Protein AF-0000000076441768 (afdb_homodimer)

Structure (mmCIF, N/CA/C/O backbone):
data_AF-0000000076441768-model_v1
#
loop_
_entity.id
_entity.type
_entity.pdbx_description
1 polymer 'Selenocysteine lyase'
#
loop_
_atom_site.group_PDB
_atom_site.id
_atom_site.type_symbol
_atom_site.label_atom_id
_atom_site.label_alt_id
_atom_site.label_comp_id
_atom_site.label_asym_id
_atom_site.label_entity_id
_atom_site.label_seq_id
_atom_site.pdbx_PDB_ins_code
_atom_site.Cartn_x
_atom_site.Cartn_y
_atom_site.Cartn_z
_atom_site.occupancy
_atom_site.B_iso_or_equiv
_atom_site.auth_seq_id
_atom_site.auth_comp_id
_atom_site.auth_asym_id
_atom_site.auth_atom_id
_atom_site.pdbx_PDB_model_num
ATOM 1 N N . MET A 1 1 ? -48.5 -13.836 7.812 1 24.78 1 MET A N 1
ATOM 2 C CA . MET A 1 1 ? -47.531 -14.883 7.5 1 24.78 1 MET A CA 1
ATOM 3 C C . MET A 1 1 ? -47.469 -15.109 5.996 1 24.78 1 MET A C 1
ATOM 5 O O . MET A 1 1 ? -46.438 -15.562 5.488 1 24.78 1 MET A O 1
ATOM 9 N N . GLU A 1 2 ? -48.594 -14.953 5.242 1 21.91 2 GLU A N 1
ATOM 10 C CA . GLU A 1 2 ? -48.781 -15.438 3.877 1 21.91 2 GLU A CA 1
ATOM 11 C C . GLU A 1 2 ? -48.219 -14.445 2.857 1 21.91 2 GLU A C 1
ATOM 13 O O . GLU A 1 2 ? -47.969 -14.812 1.707 1 21.91 2 GLU A O 1
ATOM 18 N N . ALA A 1 3 ? -48.312 -13.172 3.184 1 26.34 3 ALA A N 1
ATOM 19 C CA . ALA A 1 3 ? -48.062 -12.141 2.172 1 26.34 3 ALA A CA 1
ATOM 20 C C . ALA A 1 3 ? -46.594 -12.031 1.827 1 26.34 3 ALA A C 1
ATOM 22 O O . ALA A 1 3 ? -46.219 -11.383 0.845 1 26.34 3 ALA A O 1
ATOM 23 N N . ALA A 1 4 ? -45.781 -12.242 2.893 1 29.25 4 ALA A N 1
ATOM 24 C CA . ALA A 1 4 ? -44.344 -11.953 2.738 1 29.25 4 ALA A CA 1
ATOM 25 C C . ALA A 1 4 ? -43.688 -12.945 1.787 1 29.25 4 ALA A C 1
ATOM 27 O O . ALA A 1 4 ? -42.5 -12.875 1.55 1 29.25 4 ALA A O 1
ATOM 28 N N . GLY A 1 5 ? -44.531 -13.953 1.401 1 23.86 5 GLY A N 1
ATOM 29 C CA . GLY A 1 5 ? -44.031 -15.062 0.615 1 23.86 5 GLY A CA 1
ATOM 30 C C . GLY A 1 5 ? -43.75 -14.695 -0.828 1 23.86 5 GLY A C 1
ATOM 31 O O . GLY A 1 5 ? -43.188 -15.492 -1.581 1 23.86 5 GLY A O 1
ATOM 32 N N . ALA A 1 6 ? -44.531 -13.688 -1.359 1 32.28 6 ALA A N 1
ATOM 33 C CA . ALA A 1 6 ? -44.625 -13.547 -2.811 1 32.28 6 ALA A CA 1
ATOM 34 C C . ALA A 1 6 ? -43.438 -12.75 -3.361 1 32.28 6 ALA A C 1
ATOM 36 O O . ALA A 1 6 ? -43.125 -12.852 -4.547 1 32.28 6 ALA A O 1
ATOM 37 N N . ARG A 1 7 ? -42.969 -11.789 -2.531 1 31.45 7 ARG A N 1
ATOM 38 C CA . ARG A 1 7 ? -42.031 -10.852 -3.168 1 31.45 7 ARG A CA 1
ATOM 39 C C . ARG A 1 7 ? -40.688 -11.508 -3.42 1 31.45 7 ARG A C 1
ATOM 41 O O . ARG A 1 7 ? -39.875 -10.984 -4.176 1 31.45 7 ARG A O 1
ATOM 48 N N . ASN A 1 8 ? -40.375 -12.492 -2.514 1 26.94 8 ASN A N 1
ATOM 49 C CA . ASN A 1 8 ? -39.062 -13.109 -2.621 1 26.94 8 ASN A CA 1
ATOM 50 C C . ASN A 1 8 ? -38.938 -13.945 -3.887 1 26.94 8 ASN A C 1
ATOM 52 O O . ASN A 1 8 ? -37.812 -14.352 -4.262 1 26.94 8 ASN A O 1
ATOM 56 N N . ARG A 1 9 ? -40.125 -14.344 -4.402 1 31.17 9 ARG A N 1
ATOM 57 C CA . ARG A 1 9 ? -40.062 -15.273 -5.523 1 31.17 9 ARG A CA 1
ATOM 58 C C . ARG A 1 9 ? -39.719 -14.555 -6.82 1 31.17 9 ARG A C 1
ATOM 60 O O . ARG A 1 9 ? -39.188 -15.172 -7.758 1 31.17 9 ARG A O 1
ATOM 67 N N . ASP A 1 10 ? -40.125 -13.258 -6.883 1 29.69 10 ASP A N 1
ATOM 68 C CA . ASP A 1 10 ? -40.062 -12.672 -8.219 1 29.69 10 ASP A CA 1
ATOM 69 C C . ASP A 1 10 ? -38.656 -12.234 -8.555 1 29.69 10 ASP A C 1
ATOM 71 O O . ASP A 1 10 ? -38.344 -11.938 -9.711 1 29.69 10 ASP A O 1
ATOM 75 N N . ALA A 1 11 ? -37.812 -11.891 -7.516 1 28.66 11 ALA A N 1
ATOM 76 C CA . ALA A 1 11 ? -36.438 -11.453 -7.867 1 28.66 11 ALA A CA 1
ATOM 77 C C . ALA A 1 11 ? -35.594 -12.625 -8.352 1 28.66 11 ALA A C 1
ATOM 79 O O . ALA A 1 11 ? -34.531 -12.422 -8.953 1 28.66 11 ALA A O 1
ATOM 80 N N . ARG A 1 12 ? -35.812 -13.852 -7.863 1 30.11 12 ARG A N 1
ATOM 81 C CA . ARG A 1 12 ? -35.094 -15.023 -8.375 1 30.11 12 ARG A CA 1
ATOM 82 C C . ARG A 1 12 ? -35.5 -15.312 -9.82 1 30.11 12 ARG A C 1
ATOM 84 O O . ARG A 1 12 ? -34.875 -16.125 -10.5 1 30.11 12 ARG A O 1
ATOM 91 N N . SER A 1 13 ? -36.781 -14.828 -10.156 1 28.17 13 SER A N 1
ATOM 92 C CA . SER A 1 13 ? -37.281 -15.195 -11.477 1 28.17 13 SER A CA 1
ATOM 93 C C . SER A 1 13 ? -36.688 -14.297 -12.555 1 28.17 13 SER A C 1
ATOM 95 O O . SER A 1 13 ? -36.688 -14.656 -13.734 1 28.17 13 SER A O 1
ATOM 97 N N . ARG A 1 14 ? -36.469 -13.008 -12.219 1 28.98 14 ARG A N 1
ATOM 98 C CA . ARG A 1 14 ? -35.969 -12.164 -13.297 1 28.98 14 ARG A CA 1
ATOM 99 C C . ARG A 1 14 ? -34.5 -12.469 -13.578 1 28.98 14 ARG A C 1
ATOM 101 O O . ARG A 1 14 ? -33.906 -11.922 -14.516 1 28.98 14 ARG A O 1
ATOM 108 N N . ALA A 1 15 ? -33.781 -12.75 -12.477 1 35.12 15 ALA A N 1
ATOM 109 C CA . ALA A 1 15 ? -32.406 -13.156 -12.789 1 35.12 15 ALA A CA 1
ATOM 110 C C . ALA A 1 15 ? -32.406 -14.375 -13.711 1 35.12 15 ALA A C 1
ATOM 112 O O . ALA A 1 15 ? -31.359 -15.008 -13.891 1 35.12 15 ALA A O 1
ATOM 113 N N . GLU A 1 16 ? -33.625 -14.867 -14.047 1 30.61 16 GLU A N 1
ATOM 114 C CA . GLU A 1 16 ? -33.844 -16.047 -14.875 1 30.61 16 GLU A CA 1
ATOM 115 C C . GLU A 1 16 ? -33.156 -15.914 -16.234 1 30.61 16 GLU A C 1
ATOM 117 O O . GLU A 1 16 ? -32.344 -16.75 -16.594 1 30.61 16 GLU A O 1
ATOM 122 N N . LYS A 1 17 ? -34.094 -15.672 -17.453 1 34.22 17 LYS A N 1
ATOM 123 C CA . LYS A 1 17 ? -34.062 -16.234 -18.812 1 34.22 17 LYS A CA 1
ATOM 124 C C . LYS A 1 17 ? -33.188 -15.383 -19.719 1 34.22 17 LYS A C 1
ATOM 126 O O . LYS A 1 17 ? -33.688 -14.562 -20.5 1 34.22 17 LYS A O 1
ATOM 131 N N . SER A 1 18 ? -32.156 -14.766 -19.141 1 40.75 18 SER A N 1
ATOM 132 C CA . SER A 1 18 ? -31.438 -14.234 -20.297 1 40.75 18 SER A CA 1
ATOM 133 C C . SER A 1 18 ? -31.266 -15.289 -21.375 1 40.75 18 SER A C 1
ATOM 135 O O . SER A 1 18 ? -31.109 -16.469 -21.078 1 40.75 18 SER A O 1
ATOM 137 N N . PRO A 1 19 ? -31.594 -15.141 -22.547 1 42.69 19 PRO A N 1
ATOM 138 C CA . PRO A 1 19 ? -31.359 -16.156 -23.578 1 42.69 19 PRO A CA 1
ATOM 139 C C . PRO A 1 19 ? -30 -16.859 -23.422 1 42.69 19 PRO A C 1
ATOM 141 O O . PRO A 1 19 ? -29.047 -16.25 -22.922 1 42.69 19 PRO A O 1
ATOM 144 N N . PRO A 1 20 ? -29.969 -18.219 -23.484 1 45.84 20 PRO A N 1
ATOM 145 C CA . PRO A 1 20 ? -28.75 -19.016 -23.406 1 45.84 20 PRO A CA 1
ATOM 146 C C . PRO A 1 20 ? -27.547 -18.328 -24.047 1 45.84 20 PRO A C 1
ATOM 148 O O . PRO A 1 20 ? -26.406 -18.547 -23.625 1 45.84 20 PRO A O 1
ATOM 151 N N . GLU A 1 21 ? -27.734 -17.578 -25.078 1 48.53 21 GLU A N 1
ATOM 152 C CA . GLU A 1 21 ? -26.641 -17.016 -25.875 1 48.53 21 GLU A CA 1
ATOM 153 C C . GLU A 1 21 ? -25.953 -15.883 -25.141 1 48.53 21 GLU A C 1
ATOM 155 O O . GLU A 1 21 ? -24.859 -15.461 -25.531 1 48.53 21 GLU A O 1
ATOM 160 N N . SER A 1 22 ? -26.453 -15.328 -24.062 1 62.78 22 SER A N 1
ATOM 161 C CA . SER A 1 22 ? -25.922 -14.086 -23.5 1 62.78 22 SER A CA 1
ATOM 162 C C . SER A 1 22 ? -25.219 -14.344 -22.172 1 62.78 22 SER A C 1
ATOM 164 O O . SER A 1 22 ? -24.656 -13.422 -21.578 1 62.78 22 SER A O 1
ATOM 166 N N . ARG A 1 23 ? -25.047 -15.617 -21.875 1 83.94 23 ARG A N 1
ATOM 167 C CA . ARG A 1 23 ? -24.516 -15.906 -20.531 1 83.94 23 ARG A CA 1
ATOM 168 C C . ARG A 1 23 ? -22.984 -15.898 -20.547 1 83.94 23 ARG A C 1
ATOM 170 O O . ARG A 1 23 ? -22.359 -16.531 -21.391 1 83.94 23 ARG A O 1
ATOM 177 N N . LYS A 1 24 ? -22.344 -15.141 -19.672 1 94.38 24 LYS A N 1
ATOM 178 C CA . LYS A 1 24 ? -20.891 -15.086 -19.547 1 94.38 24 LYS A CA 1
ATOM 179 C C . LYS A 1 24 ? -20.406 -16.031 -18.438 1 94.38 24 LYS A C 1
ATOM 181 O O . LYS A 1 24 ? -21.062 -16.172 -17.406 1 94.38 24 LYS A O 1
ATOM 186 N N . VAL A 1 25 ? -19.391 -16.828 -18.719 1 97.81 25 VAL A N 1
ATOM 187 C CA . VAL A 1 25 ? -18.781 -17.734 -17.766 1 97.81 25 VAL A CA 1
ATOM 188 C C . VAL A 1 25 ? -17.344 -17.297 -17.453 1 97.81 25 VAL A C 1
ATOM 190 O O . VAL A 1 25 ? -16.5 -17.234 -18.359 1 97.81 25 VAL A O 1
ATOM 193 N N . TYR A 1 26 ? -17.125 -16.953 -16.25 1 97.31 26 TYR A N 1
ATOM 194 C CA . TYR A 1 26 ? -15.812 -16.5 -15.805 1 97.31 26 TYR A CA 1
ATOM 195 C C . TYR A 1 26 ? -14.914 -17.688 -15.461 1 97.31 26 TYR A C 1
ATOM 197 O O . TYR A 1 26 ? -15.266 -18.5 -14.602 1 97.31 26 TYR A O 1
ATOM 205 N N . MET A 1 27 ? -13.703 -17.781 -16.078 1 98.06 27 MET A N 1
ATOM 206 C CA . MET A 1 27 ? -12.719 -18.828 -15.789 1 98.06 27 MET A CA 1
ATOM 207 C C . MET A 1 27 ? -11.305 -18.25 -15.773 1 98.06 27 MET A C 1
ATOM 209 O O . MET A 1 27 ? -10.391 -18.828 -16.359 1 98.06 27 MET A O 1
ATOM 213 N N . ASP A 1 28 ? -11.117 -17.125 -15.172 1 97.31 28 ASP A N 1
ATOM 214 C CA . ASP A 1 28 ? -9.836 -16.453 -14.984 1 97.31 28 ASP A CA 1
ATOM 215 C C . ASP A 1 28 ? -9.562 -16.188 -13.508 1 97.31 28 ASP A C 1
ATOM 217 O O . ASP A 1 28 ? -9.086 -15.109 -13.141 1 97.31 28 ASP A O 1
ATOM 221 N N . TYR A 1 29 ? -9.82 -17.156 -12.672 1 97.75 29 TYR A N 1
ATOM 222 C CA . TYR A 1 29 ? -9.75 -17 -11.219 1 97.75 29 TYR A CA 1
ATOM 223 C C . TYR A 1 29 ? -8.305 -16.875 -10.758 1 97.75 29 TYR A C 1
ATOM 225 O O . TYR A 1 29 ? -8.039 -16.438 -9.641 1 97.75 29 TYR A O 1
ATOM 233 N N . ASN A 1 30 ? -7.301 -17.25 -11.57 1 97.19 30 ASN A N 1
ATOM 234 C CA . ASN A 1 30 ? -5.902 -17.031 -11.219 1 97.19 30 ASN A CA 1
ATOM 235 C C . ASN A 1 30 ? -5.516 -15.562 -11.367 1 97.19 30 ASN A C 1
ATOM 237 O O . ASN A 1 30 ? -4.551 -15.109 -10.75 1 97.19 30 ASN A O 1
ATOM 241 N N . ALA A 1 31 ? -6.246 -14.828 -12.273 1 95.94 31 ALA A N 1
ATOM 242 C CA . ALA A 1 31 ? -6.016 -13.391 -12.391 1 95.94 31 ALA A CA 1
ATOM 243 C C . ALA A 1 31 ? -6.566 -12.648 -11.18 1 95.94 31 ALA A C 1
ATOM 245 O O . ALA A 1 31 ? -5.891 -11.789 -10.609 1 95.94 31 ALA A O 1
ATOM 246 N N . THR A 1 32 ? -7.762 -12.945 -10.875 1 97.19 32 THR A N 1
ATOM 247 C CA . THR A 1 32 ? -8.398 -12.383 -9.688 1 97.19 32 THR A CA 1
ATOM 248 C C . THR A 1 32 ? -9.711 -13.102 -9.391 1 97.19 32 THR A C 1
ATOM 250 O O . THR A 1 32 ? -10.234 -13.828 -10.234 1 97.19 32 THR A O 1
ATOM 253 N N . THR A 1 33 ? -10.203 -12.992 -8.18 1 98.19 33 THR A N 1
ATOM 254 C CA . THR A 1 33 ? -11.477 -13.57 -7.766 1 98.19 33 THR A CA 1
ATOM 255 C C . THR A 1 33 ? -12.438 -12.484 -7.305 1 98.19 33 THR A C 1
ATOM 257 O O . THR A 1 33 ? -12.016 -11.43 -6.828 1 98.19 33 THR A O 1
ATOM 260 N N . PRO A 1 34 ? -13.75 -12.75 -7.531 1 97.62 34 PRO A N 1
ATOM 261 C CA . PRO A 1 34 ? -14.703 -11.875 -6.832 1 97.62 34 PRO A CA 1
ATOM 262 C C . PRO A 1 34 ? -14.625 -12.023 -5.316 1 97.62 34 PRO A C 1
ATOM 264 O O . PRO A 1 34 ? -14.109 -13.016 -4.809 1 97.62 34 PRO A O 1
ATOM 267 N N . LEU A 1 35 ? -15.141 -11.055 -4.648 1 98.44 35 LEU A N 1
ATOM 268 C CA . LEU A 1 35 ? -15.227 -11.172 -3.195 1 98.44 35 LEU A CA 1
ATOM 269 C C . LEU A 1 35 ? -16.359 -12.094 -2.787 1 98.44 35 LEU A C 1
ATOM 271 O O . LEU A 1 35 ? -17.438 -12.07 -3.395 1 98.44 35 LEU A O 1
ATOM 275 N N . GLU A 1 36 ? -16.094 -12.914 -1.741 1 98.56 36 GLU A N 1
ATOM 276 C CA . GLU A 1 36 ? -17.203 -13.625 -1.127 1 98.56 36 GLU A CA 1
ATOM 277 C C . GLU A 1 36 ? -18.203 -12.648 -0.515 1 98.56 36 GLU A C 1
ATOM 279 O O . GLU A 1 36 ? -17.828 -11.617 0.035 1 98.56 36 GLU A O 1
ATOM 284 N N . PRO A 1 37 ? -19.5 -12.984 -0.547 1 98.25 37 PRO A N 1
ATOM 285 C CA . PRO A 1 37 ? -20.5 -12.117 0.061 1 98.25 37 PRO A CA 1
ATOM 286 C C . PRO A 1 37 ? -20.234 -11.828 1.536 1 98.25 37 PRO A C 1
ATOM 288 O O . PRO A 1 37 ? -20.406 -10.695 1.995 1 98.25 37 PRO A O 1
ATOM 291 N N . GLU A 1 38 ? -19.797 -12.836 2.27 1 98.69 38 GLU A N 1
ATOM 292 C CA . GLU A 1 38 ? -19.484 -12.648 3.684 1 98.69 38 GLU A CA 1
ATOM 293 C C . GLU A 1 38 ? -18.312 -11.688 3.869 1 98.69 38 GLU A C 1
ATOM 295 O O . GLU A 1 38 ? -18.234 -10.984 4.879 1 98.69 38 GLU A O 1
ATOM 300 N N . VAL A 1 39 ? -17.422 -11.695 2.941 1 98.88 39 VAL A N 1
ATOM 301 C CA . VAL A 1 39 ? -16.281 -10.789 2.977 1 98.88 39 VAL A CA 1
ATOM 302 C C . VAL A 1 39 ? -16.75 -9.352 2.758 1 98.88 39 VAL A C 1
ATOM 304 O O . VAL A 1 39 ? -16.328 -8.438 3.469 1 98.88 39 VAL A O 1
ATOM 307 N N . ILE A 1 40 ? -17.641 -9.156 1.79 1 98.81 40 ILE A N 1
ATOM 308 C CA . ILE A 1 40 ? -18.219 -7.844 1.524 1 98.81 40 ILE A CA 1
ATOM 309 C C . ILE A 1 40 ? -18.938 -7.328 2.771 1 98.81 40 ILE A C 1
ATOM 311 O O . ILE A 1 40 ? -18.797 -6.156 3.131 1 98.81 40 ILE A O 1
ATOM 315 N N . GLU A 1 41 ? -19.625 -8.18 3.4 1 98.75 41 GLU A N 1
ATOM 316 C CA . GLU A 1 41 ? -20.344 -7.816 4.613 1 98.75 41 GLU A CA 1
ATOM 317 C C . GLU A 1 41 ? -19.391 -7.387 5.719 1 98.75 41 GLU A C 1
ATOM 319 O O . GLU A 1 41 ? -19.609 -6.375 6.387 1 98.75 41 GLU A O 1
ATOM 324 N N . ALA A 1 42 ? -18.375 -8.18 5.938 1 98.81 42 ALA A N 1
ATOM 325 C CA . ALA A 1 42 ? -17.391 -7.859 6.961 1 98.81 42 ALA A CA 1
ATOM 326 C C . ALA A 1 42 ? -16.734 -6.508 6.691 1 98.81 42 ALA A C 1
ATOM 328 O O . ALA A 1 42 ? -16.516 -5.715 7.613 1 98.81 42 ALA A O 1
ATOM 329 N N . MET A 1 43 ? -16.422 -6.27 5.473 1 98.81 43 MET A N 1
ATOM 330 C CA . MET A 1 43 ? -15.789 -5.008 5.094 1 98.81 43 MET A CA 1
ATOM 331 C C . MET A 1 43 ? -16.75 -3.84 5.312 1 98.81 43 MET A C 1
ATOM 333 O O . MET A 1 43 ? -16.359 -2.807 5.855 1 98.81 43 MET A O 1
ATOM 337 N N . THR A 1 44 ? -17.969 -4.02 4.879 1 98.75 44 THR A N 1
ATOM 338 C CA . THR A 1 44 ? -18.969 -2.959 5 1 98.75 44 THR A CA 1
ATOM 339 C C . THR A 1 44 ? -19.234 -2.635 6.465 1 98.75 44 THR A C 1
ATOM 341 O O . THR A 1 44 ? -19.344 -1.464 6.836 1 98.75 44 THR A O 1
ATOM 344 N N . GLU A 1 45 ? -19.328 -3.639 7.246 1 98.25 45 GLU A N 1
ATOM 345 C CA . GLU A 1 45 ? -19.516 -3.439 8.68 1 98.25 45 GLU A CA 1
ATOM 346 C C . GLU A 1 45 ? -18.344 -2.672 9.281 1 98.25 45 GLU A C 1
ATOM 348 O O . GLU A 1 45 ? -18.547 -1.776 10.109 1 98.25 45 GLU A O 1
ATOM 353 N N . ALA A 1 46 ? -17.156 -3.035 8.93 1 98.56 46 ALA A N 1
ATOM 354 C CA . ALA A 1 46 ? -15.977 -2.361 9.445 1 98.56 46 ALA A CA 1
ATOM 355 C C . ALA A 1 46 ? -15.953 -0.891 9.039 1 98.56 46 ALA A C 1
ATOM 357 O O . ALA A 1 46 ? -15.523 -0.03 9.812 1 98.56 46 ALA A O 1
ATOM 358 N N . MET A 1 47 ? -16.391 -0.582 7.816 1 98.44 47 MET A N 1
ATOM 359 C CA . MET A 1 47 ? -16.453 0.799 7.348 1 98.44 47 MET A CA 1
ATOM 360 C C . MET A 1 47 ? -17.375 1.632 8.234 1 98.44 47 MET A C 1
ATOM 362 O O . MET A 1 47 ? -17.109 2.814 8.461 1 98.44 47 MET A O 1
ATOM 366 N N . ARG A 1 48 ? -18.344 1.02 8.727 1 97.38 48 ARG A N 1
ATOM 367 C CA . ARG A 1 48 ? -19.375 1.736 9.492 1 97.38 48 ARG A CA 1
ATOM 368 C C . ARG A 1 48 ? -19 1.803 10.969 1 97.38 48 ARG A C 1
ATOM 370 O O . ARG A 1 48 ? -19.141 2.848 11.609 1 97.38 48 ARG A O 1
ATOM 377 N N . GLU A 1 49 ? -18.422 0.696 11.477 1 96.56 49 GLU A N 1
ATOM 378 C CA . GLU A 1 49 ? -18.344 0.559 12.93 1 96.56 49 GLU A CA 1
ATOM 379 C C . GLU A 1 49 ? -16.906 0.661 13.414 1 96.56 49 GLU A C 1
ATOM 381 O O . GLU A 1 49 ? -16.656 0.916 14.602 1 96.56 49 GLU A O 1
ATOM 386 N N . ALA A 1 50 ? -16 0.395 12.562 1 97.75 50 ALA A N 1
ATOM 387 C CA . ALA A 1 50 ? -14.602 0.326 12.961 1 97.75 50 ALA A CA 1
ATOM 388 C C . ALA A 1 50 ? -13.758 1.312 12.156 1 97.75 50 ALA A C 1
ATOM 390 O O . ALA A 1 50 ? -12.648 0.98 11.727 1 97.75 50 ALA A O 1
ATOM 391 N N . TRP A 1 51 ? -14.328 2.488 11.969 1 96.44 51 TRP A N 1
ATOM 392 C CA . TRP A 1 51 ? -13.695 3.504 11.133 1 96.44 51 TRP A CA 1
ATOM 393 C C . TRP A 1 51 ? -12.57 4.207 11.883 1 96.44 51 TRP A C 1
ATOM 395 O O . TRP A 1 51 ? -11.727 4.871 11.281 1 96.44 51 TRP A O 1
ATOM 405 N N . GLY A 1 52 ? -12.508 4.082 13.18 1 96.44 52 GLY A N 1
ATOM 406 C CA . GLY A 1 52 ? -11.578 4.832 14.016 1 96.44 52 GLY A CA 1
ATOM 407 C C . GLY A 1 52 ? -10.133 4.418 13.82 1 96.44 52 GLY A C 1
ATOM 408 O O . GLY A 1 52 ? -9.852 3.373 13.227 1 96.44 52 GLY A O 1
ATOM 409 N N . ASN A 1 53 ? -9.25 5.27 14.281 1 95 53 ASN A N 1
ATOM 410 C CA . ASN A 1 53 ? -7.824 4.945 14.32 1 95 53 ASN A CA 1
ATOM 411 C C . ASN A 1 53 ? -7.52 3.861 15.352 1 95 53 ASN A C 1
ATOM 413 O O . ASN A 1 53 ? -7.762 4.051 16.547 1 95 53 ASN A O 1
ATOM 417 N N . PRO A 1 54 ? -6.906 2.785 14.93 1 95.38 54 PRO A N 1
ATOM 418 C CA . PRO A 1 54 ? -6.652 1.69 15.875 1 95.38 54 PRO A CA 1
ATOM 419 C C . PRO A 1 54 ? -5.762 2.109 17.047 1 95.38 54 PRO A C 1
ATOM 421 O O . PRO A 1 54 ? -5.715 1.422 18.062 1 95.38 54 PRO A O 1
ATOM 424 N N . SER A 1 55 ? -5.062 3.164 16.938 1 90.75 55 SER A N 1
ATOM 425 C CA . SER A 1 55 ? -4.188 3.643 18 1 90.75 55 SER A CA 1
ATOM 426 C C . SER A 1 55 ? -4.973 4.418 19.047 1 90.75 55 SER A C 1
ATOM 428 O O . SER A 1 55 ? -4.441 4.734 20.109 1 90.75 55 SER A O 1
ATOM 430 N N . SER A 1 56 ? -6.172 4.75 18.766 1 89.94 56 SER A N 1
ATOM 431 C CA . SER A 1 56 ? -6.992 5.516 19.703 1 89.94 56 SER A CA 1
ATOM 432 C C . SER A 1 56 ? -7.664 4.605 20.719 1 89.94 56 SER A C 1
ATOM 434 O O . SER A 1 56 ? -7.977 3.451 20.422 1 89.94 56 SER A O 1
ATOM 436 N N . SER A 1 57 ? -7.973 5.141 21.875 1 86.75 57 SER A N 1
ATOM 437 C CA . SER A 1 57 ? -8.508 4.34 22.969 1 86.75 57 SER A CA 1
ATOM 438 C C . SER A 1 57 ? -10.031 4.398 23 1 86.75 57 SER A C 1
ATOM 440 O O . SER A 1 57 ? -10.672 3.656 23.75 1 86.75 57 SER A O 1
ATOM 442 N N . TYR A 1 58 ? -10.656 5.258 22.25 1 87 58 TYR A N 1
ATOM 443 C CA . TYR A 1 58 ? -12.117 5.336 22.297 1 87 58 TYR A CA 1
ATOM 444 C C . TYR A 1 58 ? -12.75 4.223 21.469 1 87 58 TYR A C 1
ATOM 446 O O . TYR A 1 58 ? -12.055 3.496 20.75 1 87 58 TYR A O 1
ATOM 454 N N . PRO A 1 59 ? -14 4.02 21.516 1 87.81 59 PRO A N 1
ATOM 455 C CA . PRO A 1 59 ? -14.656 2.787 21.094 1 87.81 59 PRO A CA 1
ATOM 456 C C . PRO A 1 59 ? -14.406 2.465 19.609 1 87.81 59 PRO A C 1
ATOM 458 O O . PRO A 1 59 ? -14.086 1.325 19.281 1 87.81 59 PRO A O 1
ATOM 461 N N . ALA A 1 60 ? -14.5 3.396 18.688 1 89.38 60 ALA A N 1
ATOM 462 C CA . ALA A 1 60 ? -14.289 3.121 17.281 1 89.38 60 ALA A CA 1
ATOM 463 C C . ALA A 1 60 ? -12.859 2.664 17 1 89.38 60 ALA A C 1
ATOM 465 O O . ALA A 1 60 ? -12.625 1.824 16.141 1 89.38 60 ALA A O 1
ATOM 466 N N . GLY A 1 61 ? -11.906 3.273 17.75 1 94.19 61 GLY A N 1
ATOM 467 C CA . GLY A 1 61 ? -10.523 2.838 17.641 1 94.19 61 GLY A CA 1
ATOM 468 C C . GLY A 1 61 ? -10.281 1.465 18.234 1 94.19 61 GLY A C 1
ATOM 469 O O . GLY A 1 61 ? -9.578 0.641 17.641 1 94.19 61 GLY A O 1
ATOM 470 N N . ARG A 1 62 ? -10.875 1.194 19.344 1 95.25 62 ARG A N 1
ATOM 471 C CA . ARG A 1 62 ? -10.758 -0.109 19.984 1 95.25 62 ARG A CA 1
ATOM 472 C C . ARG A 1 62 ? -11.352 -1.21 19.125 1 95.25 62 ARG A C 1
ATOM 474 O O . ARG A 1 62 ? -10.781 -2.295 19 1 95.25 62 ARG A O 1
ATOM 481 N N . LYS A 1 63 ? -12.453 -0.894 18.562 1 97.19 63 LYS A N 1
ATOM 482 C CA . LYS A 1 63 ? -13.094 -1.863 17.672 1 97.19 63 LYS A CA 1
ATOM 483 C C . LYS A 1 63 ? -12.211 -2.158 16.469 1 97.19 63 LYS A C 1
ATOM 485 O O . LYS A 1 63 ? -12.102 -3.307 16.031 1 97.19 63 LYS A O 1
ATOM 490 N N . ALA A 1 64 ? -11.688 -1.123 15.914 1 97.88 64 ALA A N 1
ATOM 491 C CA . ALA A 1 64 ? -10.758 -1.295 14.797 1 97.88 64 ALA A CA 1
ATOM 492 C C . ALA A 1 64 ? -9.586 -2.195 15.188 1 97.88 64 ALA A C 1
ATOM 494 O O . ALA A 1 64 ? -9.219 -3.107 14.438 1 97.88 64 ALA A O 1
ATOM 495 N N . LYS A 1 65 ? -9.023 -1.967 16.312 1 97.69 65 LYS A N 1
ATOM 496 C CA . LYS A 1 65 ? -7.902 -2.762 16.812 1 97.69 65 LYS A CA 1
ATOM 497 C C . LYS A 1 65 ? -8.305 -4.223 17 1 97.69 65 LYS A C 1
ATOM 499 O O . LYS A 1 65 ? -7.543 -5.129 16.641 1 97.69 65 LYS A O 1
ATOM 504 N N . GLU A 1 66 ? -9.445 -4.449 17.531 1 98.25 66 GLU A N 1
ATOM 505 C CA . GLU A 1 66 ? -9.961 -5.801 17.734 1 98.25 66 GLU A CA 1
ATOM 506 C C . GLU A 1 66 ? -10.125 -6.531 16.406 1 98.25 66 GLU A C 1
ATOM 508 O O . GLU A 1 66 ? -9.766 -7.703 16.281 1 98.25 66 GLU A O 1
ATOM 513 N N . ILE A 1 67 ? -10.656 -5.852 15.469 1 98.5 67 ILE A N 1
ATOM 514 C CA . ILE A 1 67 ? -10.867 -6.426 14.148 1 98.5 67 ILE A CA 1
ATOM 515 C C . ILE A 1 67 ? -9.523 -6.785 13.516 1 98.5 67 ILE A C 1
ATOM 517 O O . ILE A 1 67 ? -9.383 -7.852 12.906 1 98.5 67 ILE A O 1
ATOM 521 N N . ILE A 1 68 ? -8.562 -5.945 13.609 1 98.62 68 ILE A N 1
ATOM 522 C CA . ILE A 1 68 ? -7.227 -6.18 13.062 1 98.62 68 ILE A CA 1
ATOM 523 C C . ILE A 1 68 ? -6.605 -7.406 13.727 1 98.62 68 ILE A C 1
ATOM 525 O O . ILE A 1 68 ? -6.047 -8.273 13.047 1 98.62 68 ILE A O 1
ATOM 529 N N . ASN A 1 69 ? -6.754 -7.523 15.016 1 98.62 69 ASN A N 1
ATOM 530 C CA . ASN A 1 69 ? -6.215 -8.672 15.742 1 98.62 69 ASN A CA 1
ATOM 531 C C . ASN A 1 69 ? -6.906 -9.969 15.328 1 98.62 69 ASN A C 1
ATOM 533 O O . ASN A 1 69 ? -6.25 -10.992 15.141 1 98.62 69 ASN A O 1
ATOM 537 N N . THR A 1 70 ? -8.18 -9.906 15.195 1 98.81 70 THR A N 1
ATOM 538 C CA . THR A 1 70 ? -8.945 -11.078 14.773 1 98.81 70 THR A CA 1
ATOM 539 C C . THR A 1 70 ? -8.531 -11.508 13.367 1 98.81 70 THR A C 1
ATOM 541 O O . THR A 1 70 ? -8.367 -12.703 13.102 1 98.81 70 THR A O 1
ATOM 544 N N . ALA A 1 71 ? -8.414 -10.555 12.516 1 98.94 71 ALA A N 1
ATOM 545 C CA . ALA A 1 71 ? -7.969 -10.859 11.156 1 98.94 71 ALA A CA 1
ATOM 546 C C . ALA A 1 71 ? -6.602 -11.531 11.164 1 98.94 71 ALA A C 1
ATOM 548 O O . ALA A 1 71 ? -6.367 -12.484 10.414 1 98.94 71 ALA A O 1
ATOM 549 N N . ARG A 1 72 ? -5.707 -10.992 11.945 1 98.88 72 ARG A N 1
ATOM 550 C CA . ARG A 1 72 ? -4.363 -11.555 12.062 1 98.88 72 ARG A CA 1
ATOM 551 C C . ARG A 1 72 ? -4.41 -13 12.547 1 98.88 72 ARG A C 1
ATOM 553 O O . ARG A 1 72 ? -3.674 -13.852 12.047 1 98.88 72 ARG A O 1
ATOM 560 N N . GLU A 1 73 ? -5.242 -13.312 13.484 1 98.88 73 GLU A N 1
ATOM 561 C CA . GLU A 1 73 ? -5.434 -14.672 13.992 1 98.88 73 GLU A CA 1
ATOM 562 C C . GLU A 1 73 ? -5.973 -15.594 12.906 1 98.88 73 GLU A C 1
ATOM 564 O O . GLU A 1 73 ? -5.523 -16.734 12.773 1 98.88 73 GLU A O 1
ATOM 569 N N . ASN A 1 74 ? -6.895 -15.102 12.18 1 98.94 74 ASN A N 1
ATOM 570 C CA . ASN A 1 74 ? -7.48 -15.906 11.109 1 98.94 74 ASN A CA 1
ATOM 571 C C . ASN A 1 74 ? -6.461 -16.234 10.023 1 98.94 74 ASN A C 1
ATOM 573 O O . ASN A 1 74 ? -6.434 -17.344 9.5 1 98.94 74 ASN A O 1
ATOM 577 N N . LEU A 1 75 ? -5.656 -15.258 9.695 1 98.94 75 LEU A N 1
ATOM 578 C CA . LEU A 1 75 ? -4.605 -15.508 8.711 1 98.94 75 LEU A CA 1
ATOM 579 C C . LEU A 1 75 ? -3.613 -16.547 9.219 1 98.94 75 LEU A C 1
ATOM 581 O O . LEU A 1 75 ? -3.209 -17.438 8.477 1 98.94 75 LEU A O 1
ATOM 585 N N . ALA A 1 76 ? -3.184 -16.359 10.461 1 98.88 76 ALA A N 1
ATOM 586 C CA . ALA A 1 76 ? -2.26 -17.312 11.07 1 98.88 76 ALA A CA 1
ATOM 587 C C . ALA A 1 76 ? -2.84 -18.719 11.055 1 98.88 76 ALA A C 1
ATOM 589 O O . ALA A 1 76 ? -2.146 -19.688 10.711 1 98.88 76 ALA A O 1
ATOM 590 N N . LYS A 1 77 ? -4.094 -18.797 11.383 1 98.81 77 LYS A N 1
ATOM 591 C CA . LYS A 1 77 ? -4.773 -20.094 11.375 1 98.81 77 LYS A CA 1
ATOM 592 C C . LYS A 1 77 ? -4.812 -20.688 9.977 1 98.81 77 LYS A C 1
ATOM 594 O O . LYS A 1 77 ? -4.578 -21.891 9.805 1 98.81 77 LYS A O 1
ATOM 599 N N . MET A 1 78 ? -5.062 -19.922 8.992 1 98.81 78 MET A N 1
ATOM 600 C CA . MET A 1 78 ? -5.164 -20.375 7.609 1 98.81 78 MET A CA 1
ATOM 601 C C . MET A 1 78 ? -3.857 -21.016 7.148 1 98.81 78 MET A C 1
ATOM 603 O O . MET A 1 78 ? -3.873 -21.984 6.395 1 98.81 78 MET A O 1
ATOM 607 N N . ILE A 1 79 ? -2.725 -20.516 7.68 1 98.88 79 ILE A N 1
ATOM 608 C CA . ILE A 1 79 ? -1.45 -21 7.152 1 98.88 79 ILE A CA 1
ATOM 609 C C . ILE A 1 79 ? -0.727 -21.812 8.211 1 98.88 79 ILE A C 1
ATOM 611 O O . ILE A 1 79 ? 0.442 -22.172 8.039 1 98.88 79 ILE A O 1
ATOM 615 N N . GLY A 1 80 ? -1.302 -22.078 9.391 1 98.5 80 GLY A N 1
ATOM 616 C CA . GLY A 1 80 ? -0.694 -22.859 10.445 1 98.5 80 GLY A CA 1
ATOM 617 C C . GLY A 1 80 ? 0.43 -22.141 11.164 1 98.5 80 GLY A C 1
ATOM 618 O O . GLY A 1 80 ? 1.412 -22.75 11.578 1 98.5 80 GLY A O 1
ATOM 619 N N . GLY A 1 81 ? 0.398 -20.828 11.25 1 98.25 81 GLY A N 1
ATOM 620 C CA . GLY A 1 81 ? 1.421 -20.031 11.906 1 98.25 81 GLY A CA 1
ATOM 621 C C . GLY A 1 81 ? 0.935 -19.375 13.18 1 98.25 81 GLY A C 1
ATOM 622 O O . GLY A 1 81 ? -0.015 -19.844 13.812 1 98.25 81 GLY A O 1
ATOM 623 N N . GLN A 1 82 ? 1.637 -18.344 13.625 1 98.12 82 GLN A N 1
ATOM 624 C CA . GLN A 1 82 ? 1.3 -17.547 14.797 1 98.12 82 GLN A CA 1
ATOM 625 C C . GLN A 1 82 ? 0.953 -16.109 14.414 1 98.12 82 GLN A C 1
ATOM 627 O O . GLN A 1 82 ? 1.568 -15.547 13.508 1 98.12 82 GLN A O 1
ATOM 632 N N . PRO A 1 83 ? -0.034 -15.555 15.086 1 98.38 83 PRO A N 1
ATOM 633 C CA . PRO A 1 83 ? -0.47 -14.203 14.727 1 98.38 83 PRO A CA 1
ATOM 634 C C . PRO A 1 83 ? 0.662 -13.18 14.789 1 98.38 83 PRO A C 1
ATOM 636 O O . PRO A 1 83 ? 0.726 -12.266 13.961 1 98.38 83 PRO A O 1
ATOM 639 N N . GLN A 1 84 ? 1.599 -13.281 15.734 1 97.62 84 GLN A N 1
ATOM 640 C CA . GLN A 1 84 ? 2.66 -12.297 15.906 1 97.62 84 GLN A CA 1
ATOM 641 C C . GLN A 1 84 ? 3.633 -12.32 14.734 1 97.62 84 GLN A C 1
ATOM 643 O O . GLN A 1 84 ? 4.449 -11.406 14.578 1 97.62 84 GLN A O 1
ATOM 648 N N . ASP A 1 85 ? 3.52 -13.359 13.867 1 98.5 85 ASP A N 1
ATOM 649 C CA . ASP A 1 85 ? 4.434 -13.516 12.734 1 98.5 85 ASP A CA 1
ATOM 650 C C . ASP A 1 85 ? 3.836 -12.93 11.461 1 98.5 85 ASP A C 1
ATOM 652 O O . ASP A 1 85 ? 4.414 -13.062 10.383 1 98.5 85 ASP A O 1
ATOM 656 N N . VAL A 1 86 ? 2.678 -12.289 11.602 1 98.75 86 VAL A N 1
ATOM 657 C CA . VAL A 1 86 ? 1.975 -11.812 10.414 1 98.75 86 VAL A CA 1
ATOM 658 C C . VAL A 1 86 ? 1.964 -10.289 10.391 1 98.75 86 VAL A C 1
ATOM 660 O O . VAL A 1 86 ? 1.632 -9.648 11.398 1 98.75 86 VAL A O 1
ATOM 663 N N . ILE A 1 87 ? 2.291 -9.695 9.211 1 98.25 87 ILE A N 1
ATOM 664 C CA . ILE A 1 87 ? 2.211 -8.258 8.977 1 98.25 87 ILE A CA 1
ATOM 665 C C . ILE A 1 87 ? 1.323 -7.984 7.766 1 98.25 87 ILE A C 1
ATOM 667 O O . ILE A 1 87 ? 1.389 -8.703 6.766 1 98.25 87 ILE A O 1
ATOM 671 N N . PHE A 1 88 ? 0.454 -6.996 7.895 1 98.75 88 PHE A N 1
ATOM 672 C CA . PHE A 1 88 ? -0.405 -6.637 6.773 1 98.75 88 PHE A CA 1
ATOM 673 C C . PHE A 1 88 ? 0.328 -5.715 5.805 1 98.75 88 PHE A C 1
ATOM 675 O O . PHE A 1 88 ? 1.081 -4.836 6.223 1 98.75 88 PHE A O 1
ATOM 682 N N . THR A 1 89 ? 0.149 -5.93 4.516 1 98.56 89 THR A N 1
ATOM 683 C CA . THR A 1 89 ? 0.723 -5.121 3.445 1 98.56 89 THR A CA 1
ATOM 684 C C . THR A 1 89 ? -0.347 -4.727 2.432 1 98.56 89 THR A C 1
ATOM 686 O O . THR A 1 89 ? -1.495 -5.164 2.531 1 98.56 89 THR A O 1
ATOM 689 N N . SER A 1 90 ? 0.008 -3.914 1.5 1 98.06 90 SER A N 1
ATOM 690 C CA . SER A 1 90 ? -0.95 -3.443 0.504 1 98.06 90 SER A CA 1
ATOM 691 C C . SER A 1 90 ? -1.173 -4.488 -0.584 1 98.06 90 SER A C 1
ATOM 693 O O . SER A 1 90 ? -2.033 -4.316 -1.45 1 98.06 90 SER A O 1
ATOM 695 N N . GLY A 1 91 ? -0.417 -5.609 -0.585 1 97.94 91 GLY A N 1
ATOM 696 C CA . GLY A 1 91 ? -0.578 -6.656 -1.58 1 97.94 91 GLY A CA 1
ATOM 697 C C . GLY A 1 91 ? 0.639 -7.555 -1.705 1 97.94 91 GLY A C 1
ATOM 698 O O . GLY A 1 91 ? 1.633 -7.359 -1.001 1 97.94 91 GLY A O 1
ATOM 699 N N . GLY A 1 92 ? 0.51 -8.5 -2.611 1 98.44 92 GLY A N 1
ATOM 700 C CA . GLY A 1 92 ? 1.596 -9.445 -2.83 1 98.44 92 GLY A CA 1
ATOM 701 C C . GLY A 1 92 ? 2.867 -8.781 -3.326 1 98.44 92 GLY A C 1
ATOM 702 O O . GLY A 1 92 ? 3.969 -9.156 -2.914 1 98.44 92 GLY A O 1
ATOM 703 N N . THR A 1 93 ? 2.736 -7.793 -4.207 1 98.62 93 THR A N 1
ATOM 704 C CA . THR A 1 93 ? 3.891 -7.082 -4.746 1 98.62 93 THR A CA 1
ATOM 705 C C . THR A 1 93 ? 4.676 -6.402 -3.627 1 98.62 93 THR A C 1
ATOM 707 O O . THR A 1 93 ? 5.902 -6.527 -3.559 1 98.62 93 THR A O 1
ATOM 710 N N . GLU A 1 94 ? 3.961 -5.75 -2.74 1 98.62 94 GLU A N 1
ATOM 711 C CA . GLU A 1 94 ? 4.645 -5.105 -1.623 1 98.62 94 GLU A CA 1
ATOM 712 C C . GLU A 1 94 ? 5.32 -6.133 -0.72 1 98.62 94 GLU A C 1
ATOM 714 O O . GLU A 1 94 ? 6.449 -5.926 -0.272 1 98.62 94 GLU A O 1
ATOM 719 N N . SER A 1 95 ? 4.672 -7.227 -0.419 1 98.88 95 SER A N 1
ATOM 720 C CA . SER A 1 95 ? 5.234 -8.273 0.431 1 98.88 95 SER A CA 1
ATOM 721 C C . SER A 1 95 ? 6.516 -8.844 -0.169 1 98.88 95 SER A C 1
ATOM 723 O O . SER A 1 95 ? 7.523 -8.992 0.528 1 98.88 95 SER A O 1
ATOM 725 N N . ASN A 1 96 ? 6.465 -9.172 -1.458 1 98.94 96 ASN A N 1
ATOM 726 C CA . ASN A 1 96 ? 7.629 -9.734 -2.137 1 98.94 96 ASN A CA 1
ATOM 727 C C . ASN A 1 96 ? 8.805 -8.766 -2.135 1 98.94 96 ASN A C 1
ATOM 729 O O . ASN A 1 96 ? 9.938 -9.156 -1.853 1 98.94 96 ASN A O 1
ATOM 733 N N . ASN A 1 97 ? 8.531 -7.52 -2.451 1 98.88 97 ASN A N 1
ATOM 734 C CA . ASN A 1 97 ? 9.586 -6.504 -2.434 1 98.88 97 ASN A CA 1
ATOM 735 C C . ASN A 1 97 ? 10.156 -6.32 -1.032 1 98.88 97 ASN A C 1
ATOM 737 O O . ASN A 1 97 ? 11.367 -6.148 -0.872 1 98.88 97 ASN A O 1
ATOM 741 N N . LEU A 1 98 ? 9.273 -6.32 -0.022 1 98.75 98 LEU A N 1
ATOM 742 C CA . LEU A 1 98 ? 9.695 -6.148 1.365 1 98.75 98 LEU A CA 1
ATOM 743 C C . LEU A 1 98 ? 10.672 -7.246 1.778 1 98.75 98 LEU A C 1
ATOM 745 O O . LEU A 1 98 ? 11.688 -6.965 2.42 1 98.75 98 LEU A O 1
ATOM 749 N N . VAL A 1 99 ? 10.422 -8.477 1.416 1 98.81 99 VAL A N 1
ATOM 750 C CA . VAL A 1 99 ? 11.297 -9.602 1.752 1 98.81 99 VAL A CA 1
ATOM 751 C C . VAL A 1 99 ? 12.656 -9.414 1.096 1 98.81 99 VAL A C 1
ATOM 753 O O . VAL A 1 99 ? 13.695 -9.5 1.764 1 98.81 99 VAL A O 1
ATOM 756 N N . ILE A 1 100 ? 12.672 -9.141 -0.182 1 98.88 100 ILE A N 1
ATOM 757 C CA . ILE A 1 100 ? 13.906 -9.031 -0.958 1 98.88 100 ILE A CA 1
ATOM 758 C C . ILE A 1 100 ? 14.766 -7.898 -0.403 1 98.88 100 ILE A C 1
ATOM 760 O O . ILE A 1 100 ? 15.945 -8.094 -0.114 1 98.88 100 ILE A O 1
ATOM 764 N N . GLN A 1 101 ? 14.172 -6.773 -0.186 1 98.12 101 GLN A N 1
ATOM 765 C CA . GLN A 1 101 ? 14.914 -5.621 0.318 1 98.12 101 GLN A CA 1
ATOM 766 C C . GLN A 1 101 ? 15.422 -5.875 1.733 1 98.12 101 GLN A C 1
ATOM 768 O O . GLN A 1 101 ? 16.531 -5.461 2.082 1 98.12 101 GLN A O 1
ATOM 773 N N . SER A 1 102 ? 14.625 -6.496 2.545 1 98.12 102 SER A N 1
ATOM 774 C CA . SER A 1 102 ? 15.008 -6.781 3.924 1 98.12 102 SER A CA 1
ATOM 775 C C . SER A 1 102 ? 16.234 -7.691 3.982 1 98.12 102 SER A C 1
ATOM 777 O O . SER A 1 102 ? 17.141 -7.461 4.777 1 98.12 102 SER A O 1
ATOM 779 N N . VAL A 1 103 ? 16.234 -8.695 3.17 1 98.06 103 VAL A N 1
ATOM 780 C CA . VAL A 1 103 ? 17.312 -9.68 3.223 1 98.06 103 VAL A CA 1
ATOM 781 C C . VAL A 1 103 ? 18.594 -9.055 2.699 1 98.06 103 VAL A C 1
ATOM 783 O O . VAL A 1 103 ? 19.688 -9.312 3.232 1 98.06 103 VAL A O 1
ATOM 786 N N . VAL A 1 104 ? 18.516 -8.25 1.666 1 97.69 104 VAL A N 1
ATOM 787 C CA . VAL A 1 104 ? 19.672 -7.527 1.147 1 97.69 104 VAL A CA 1
ATOM 788 C C . VAL A 1 104 ? 20.234 -6.602 2.227 1 97.69 104 VAL A C 1
ATOM 790 O O . VAL A 1 104 ? 21.453 -6.562 2.453 1 97.69 104 VAL A O 1
ATOM 793 N N . LYS A 1 105 ? 19.359 -5.879 2.871 1 96.19 105 LYS A N 1
ATOM 794 C CA . LYS A 1 105 ? 19.766 -4.992 3.953 1 96.19 105 LYS A CA 1
ATOM 795 C C . LYS A 1 105 ? 20.438 -5.773 5.082 1 96.19 105 LYS A C 1
ATOM 797 O O . LYS A 1 105 ? 21.438 -5.336 5.637 1 96.19 105 LYS A O 1
ATOM 802 N N . HIS A 1 106 ? 19.828 -6.855 5.426 1 95.56 106 HIS A N 1
ATOM 803 C CA . HIS A 1 106 ? 20.375 -7.691 6.484 1 95.56 106 HIS A CA 1
ATOM 804 C C . HIS A 1 106 ? 21.797 -8.148 6.152 1 95.56 106 HIS A C 1
ATOM 806 O O . HIS A 1 106 ? 22.672 -8.141 7.02 1 95.56 106 HIS A O 1
ATOM 812 N N . PHE A 1 107 ? 22.062 -8.562 4.938 1 96.06 107 PHE A N 1
ATOM 813 C CA . PHE A 1 107 ? 23.375 -9 4.484 1 96.06 107 PHE A CA 1
ATOM 814 C C . PHE A 1 107 ? 24.422 -7.91 4.699 1 96.06 107 PHE A C 1
ATOM 816 O O . PHE A 1 107 ? 25.484 -8.164 5.246 1 96.06 107 PHE A O 1
ATOM 823 N N . HIS A 1 108 ? 24.062 -6.711 4.336 1 93 108 HIS A N 1
ATOM 824 C CA . HIS A 1 108 ? 24.984 -5.59 4.465 1 93 108 HIS A CA 1
ATOM 825 C C . HIS A 1 108 ? 25.234 -5.246 5.93 1 93 108 HIS A C 1
ATOM 827 O O . HIS A 1 108 ? 26.359 -4.926 6.312 1 93 108 HIS A O 1
ATOM 833 N N . LYS A 1 109 ? 24.25 -5.277 6.723 1 90.81 109 LYS A N 1
ATOM 834 C CA . LYS A 1 109 ? 24.375 -4.93 8.133 1 90.81 109 LYS A CA 1
ATOM 835 C C . LYS A 1 109 ? 25.281 -5.922 8.867 1 90.81 109 LYS A C 1
ATOM 837 O O . LYS A 1 109 ? 26.094 -5.527 9.695 1 90.81 109 LYS A O 1
ATOM 842 N N . VAL A 1 110 ? 25.094 -7.145 8.594 1 87.38 110 VAL A N 1
ATOM 843 C CA . VAL A 1 110 ? 25.859 -8.188 9.258 1 87.38 110 VAL A CA 1
ATOM 844 C C . VAL A 1 110 ? 27.312 -8.117 8.805 1 87.38 110 VAL A C 1
ATOM 846 O O . VAL A 1 110 ? 28.234 -8.305 9.602 1 87.38 110 VAL A O 1
ATOM 849 N N . HIS A 1 111 ? 27.609 -7.812 7.609 1 83.81 111 HIS A N 1
ATOM 850 C CA . HIS A 1 111 ? 28.969 -7.801 7.082 1 83.81 111 HIS A CA 1
ATOM 851 C C . HIS A 1 111 ? 29.688 -6.496 7.422 1 83.81 111 HIS A C 1
ATOM 853 O O . HIS A 1 111 ? 30.906 -6.473 7.559 1 83.81 111 HIS A O 1
ATOM 859 N N . ALA A 1 112 ? 29.031 -5.438 7.434 1 74.75 112 ALA A N 1
ATOM 860 C CA . ALA A 1 112 ? 29.641 -4.195 7.91 1 74.75 112 ALA A CA 1
ATOM 861 C C . ALA A 1 112 ? 30.094 -4.324 9.359 1 74.75 112 ALA A C 1
ATOM 863 O O . ALA A 1 112 ? 31.156 -3.816 9.727 1 74.75 112 ALA A O 1
ATOM 864 N N . ALA A 1 113 ? 29.438 -5.066 10.148 1 70.69 113 ALA A N 1
ATOM 865 C CA . ALA A 1 113 ? 29.75 -5.258 11.562 1 70.69 113 ALA A CA 1
ATOM 866 C C . ALA A 1 113 ? 31 -6.129 11.742 1 70.69 113 ALA A C 1
ATOM 868 O O . ALA A 1 113 ? 31.797 -5.898 12.648 1 70.69 113 ALA A O 1
ATOM 869 N N . ASN A 1 114 ? 31.094 -7.035 10.859 1 67.5 114 ASN A N 1
ATOM 870 C CA . ASN A 1 114 ? 32.219 -7.973 10.93 1 67.5 114 ASN A CA 1
ATOM 871 C C . ASN A 1 114 ? 33.5 -7.348 10.414 1 67.5 114 ASN A C 1
ATOM 873 O O . ASN A 1 114 ? 34.594 -7.719 10.844 1 67.5 114 ASN A O 1
ATOM 877 N N . GLY A 1 115 ? 33.406 -6.516 9.43 1 62.34 115 GLY A N 1
ATOM 878 C CA . GLY A 1 115 ? 34.594 -5.84 8.914 1 62.34 115 GLY A CA 1
ATOM 879 C C . GLY A 1 115 ? 35.281 -4.996 9.961 1 62.34 115 GLY A C 1
ATOM 880 O O . GLY A 1 115 ? 36.531 -4.836 9.922 1 62.34 115 GLY A O 1
ATOM 881 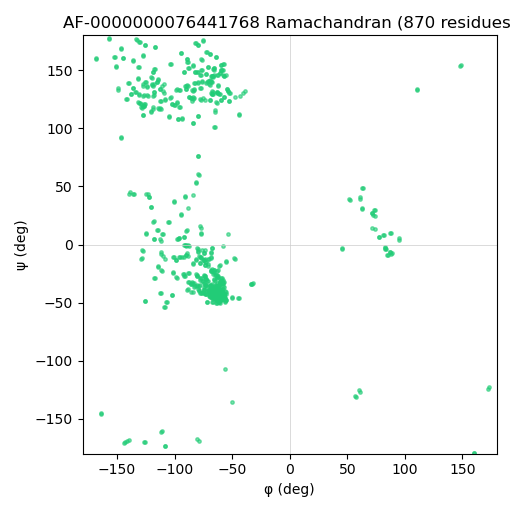N N . ASP A 1 116 ? 34.562 -4.473 10.891 1 59.25 116 ASP A N 1
ATOM 882 C CA . ASP A 1 116 ? 35.125 -3.602 11.914 1 59.25 116 ASP A CA 1
ATOM 883 C C . ASP A 1 116 ? 35.938 -4.406 12.938 1 59.25 116 ASP A C 1
ATOM 885 O O . ASP A 1 116 ? 36.656 -3.838 13.758 1 59.25 116 ASP A O 1
ATOM 889 N N . THR A 1 117 ? 35.656 -5.719 12.914 1 53.94 117 THR A N 1
ATOM 890 C CA . THR A 1 117 ? 36.312 -6.465 13.969 1 53.94 117 THR A CA 1
ATOM 891 C C . THR A 1 117 ? 37.656 -6.988 13.484 1 53.94 117 THR A C 1
ATOM 893 O O . THR A 1 117 ? 38.312 -7.793 14.164 1 53.94 117 THR A O 1
ATOM 896 N N . GLY A 1 118 ? 38.469 -6.25 12.734 1 54.41 118 GLY A N 1
ATOM 897 C CA . GLY A 1 118 ? 39.875 -6.477 12.438 1 54.41 118 GLY A CA 1
ATOM 898 C C . GLY A 1 118 ? 40.156 -7.922 12.078 1 54.41 118 GLY A C 1
ATOM 899 O O . GLY A 1 118 ? 41.344 -8.32 12.039 1 54.41 118 GLY A O 1
ATOM 900 N N . GLY A 1 119 ? 39.156 -8.812 12.125 1 52.84 119 GLY A N 1
ATOM 901 C CA . GLY A 1 119 ? 39.562 -10.211 12.125 1 52.84 119 GLY A CA 1
ATOM 902 C C . GLY A 1 119 ? 39.906 -10.734 10.742 1 52.84 119 GLY A C 1
ATOM 903 O O . GLY A 1 119 ? 40.031 -9.961 9.797 1 52.84 119 GLY A O 1
ATOM 904 N N . HIS A 1 120 ? 40.031 -12.078 10.602 1 59.19 120 HIS A N 1
ATOM 905 C CA . HIS A 1 120 ? 40.375 -12.922 9.461 1 59.19 120 HIS A CA 1
ATOM 906 C C . HIS A 1 120 ? 39.469 -12.633 8.273 1 59.19 120 HIS A C 1
ATOM 908 O O . HIS A 1 120 ? 38.281 -12.289 8.453 1 59.19 120 HIS A O 1
ATOM 914 N N . PRO A 1 121 ? 40.094 -12.477 7.16 1 63.31 121 PRO A N 1
ATOM 915 C CA . PRO A 1 121 ? 39.344 -12.203 5.934 1 63.31 121 PRO A CA 1
ATOM 916 C C . PRO A 1 121 ? 38.094 -13.094 5.797 1 63.31 121 PRO A C 1
ATOM 918 O O . PRO A 1 121 ? 38.188 -14.312 5.988 1 63.31 121 PRO A O 1
ATOM 921 N N . ASN A 1 122 ? 36.906 -12.578 5.871 1 72.5 122 ASN A N 1
ATOM 922 C CA . ASN A 1 122 ? 35.625 -13.266 5.637 1 72.5 122 ASN A CA 1
ATOM 923 C C . ASN A 1 122 ? 35.406 -13.492 4.148 1 72.5 122 ASN A C 1
ATOM 925 O O . ASN A 1 122 ? 35.688 -12.625 3.326 1 72.5 122 ASN A O 1
ATOM 929 N N . PRO A 1 123 ? 35.156 -14.75 3.801 1 75 123 PRO A N 1
ATOM 930 C CA . PRO A 1 123 ? 34.938 -15.117 2.396 1 75 123 PRO A CA 1
ATOM 931 C C . PRO A 1 123 ? 33.938 -14.211 1.691 1 75 123 PRO A C 1
ATOM 933 O O . PRO A 1 123 ? 33.906 -14.172 0.459 1 75 123 PRO A O 1
ATOM 936 N N . VAL A 1 124 ? 33.25 -13.422 2.441 1 81.31 124 VAL A N 1
ATOM 937 C CA . VAL A 1 124 ? 32.219 -12.633 1.791 1 81.31 124 VAL A CA 1
ATOM 938 C C . VAL A 1 124 ? 32.562 -11.148 1.875 1 81.31 124 VAL A C 1
ATOM 940 O O . VAL A 1 124 ? 31.734 -10.297 1.524 1 81.31 124 VAL A O 1
ATOM 943 N N . ASP A 1 125 ? 33.719 -10.891 2.238 1 81.5 125 ASP A N 1
ATOM 944 C CA . ASP A 1 125 ? 34.125 -9.492 2.324 1 81.5 125 ASP A CA 1
ATOM 945 C C . ASP A 1 125 ? 34.094 -8.82 0.952 1 81.5 125 ASP A C 1
ATOM 947 O O . ASP A 1 125 ? 34.688 -9.336 -0.011 1 81.5 125 ASP A O 1
ATOM 951 N N . GLY A 1 126 ? 33.344 -7.785 0.85 1 83.75 126 GLY A N 1
ATOM 952 C CA . GLY A 1 126 ? 33.281 -7.016 -0.383 1 83.75 126 GLY A CA 1
ATOM 953 C C . GLY A 1 126 ? 32.312 -7.605 -1.396 1 83.75 126 GLY A C 1
ATOM 954 O O . GLY A 1 126 ? 32.125 -7.035 -2.469 1 83.75 126 GLY A O 1
ATOM 955 N N . ALA A 1 127 ? 31.734 -8.758 -1.046 1 91.56 127 ALA A N 1
ATOM 956 C CA . ALA A 1 127 ? 30.828 -9.414 -1.979 1 91.56 127 ALA A CA 1
ATOM 957 C C . ALA A 1 127 ? 29.453 -8.781 -1.938 1 91.56 127 ALA A C 1
ATOM 959 O O . ALA A 1 127 ? 29.031 -8.234 -0.909 1 91.56 127 ALA A O 1
ATOM 960 N N . LEU A 1 128 ? 28.797 -8.805 -3.057 1 96.31 128 LEU A N 1
ATOM 961 C CA . LEU A 1 128 ? 27.375 -8.461 -3.119 1 96.31 128 LEU A CA 1
ATOM 962 C C . LEU A 1 128 ? 26.516 -9.609 -2.621 1 96.31 128 LEU A C 1
ATOM 964 O O . LEU A 1 128 ? 26.875 -10.781 -2.801 1 96.31 128 LEU A O 1
ATOM 968 N N . PRO A 1 129 ? 25.438 -9.242 -1.991 1 97.62 129 PRO A N 1
ATOM 969 C CA . PRO A 1 129 ? 24.5 -10.336 -1.675 1 97.62 129 PRO A CA 1
ATOM 970 C C . PRO A 1 129 ? 24.047 -11.094 -2.916 1 97.62 129 PRO A C 1
ATOM 972 O O . PRO A 1 129 ? 23.922 -10.508 -3.994 1 97.62 129 PRO A O 1
ATOM 975 N N . HIS A 1 130 ? 23.859 -12.391 -2.727 1 98.62 130 HIS A N 1
ATOM 976 C CA . HIS A 1 130 ? 23.438 -13.266 -3.814 1 98.62 130 HIS A CA 1
ATOM 977 C C . HIS A 1 130 ? 22.078 -13.898 -3.523 1 98.62 130 HIS A C 1
ATOM 979 O O . HIS A 1 130 ? 21.859 -14.43 -2.434 1 98.62 130 HIS A O 1
ATOM 985 N N . ILE A 1 131 ? 21.141 -13.797 -4.469 1 98.88 131 ILE A N 1
ATOM 986 C CA . ILE A 1 131 ? 19.797 -14.328 -4.324 1 98.88 131 ILE A CA 1
ATOM 987 C C . ILE A 1 131 ? 19.531 -15.367 -5.418 1 98.88 131 ILE A C 1
ATOM 989 O O . ILE A 1 131 ? 19.891 -15.156 -6.578 1 98.88 131 ILE A O 1
ATOM 993 N N . ILE A 1 132 ? 18.906 -16.469 -5.016 1 98.94 132 ILE A N 1
ATOM 994 C CA . ILE A 1 132 ? 18.547 -17.531 -5.949 1 98.94 132 ILE A CA 1
ATOM 995 C C . ILE A 1 132 ? 17.031 -17.578 -6.129 1 98.94 132 ILE A C 1
ATOM 997 O O . ILE A 1 132 ? 16.281 -17.5 -5.148 1 98.94 132 ILE A O 1
ATOM 1001 N N . THR A 1 133 ? 16.594 -17.625 -7.312 1 98.88 133 THR A N 1
ATOM 1002 C CA . THR A 1 133 ? 15.195 -17.812 -7.688 1 98.88 133 THR A CA 1
ATOM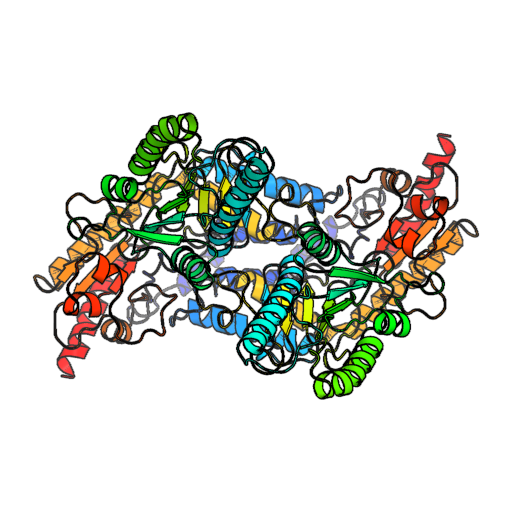 1003 C C . THR A 1 133 ? 15.086 -18.719 -8.914 1 98.88 133 THR A C 1
ATOM 1005 O O . THR A 1 133 ? 16 -19.484 -9.219 1 98.88 133 THR A O 1
ATOM 1008 N N . CYS A 1 134 ? 13.898 -18.812 -9.531 1 98.5 134 CYS A N 1
ATOM 1009 C CA . CYS A 1 134 ? 13.781 -19.656 -10.719 1 98.5 134 CYS A CA 1
ATOM 1010 C C . CYS A 1 134 ? 13.203 -18.875 -11.891 1 98.5 134 CYS A C 1
ATOM 1012 O O . CYS A 1 134 ? 12.789 -17.719 -11.734 1 98.5 134 CYS A O 1
ATOM 1014 N N . THR A 1 135 ? 13.203 -19.453 -13.031 1 97.81 135 THR A N 1
ATOM 1015 C CA . THR A 1 135 ? 12.969 -18.766 -14.289 1 97.81 135 THR A CA 1
ATOM 1016 C C . THR A 1 135 ? 11.477 -18.531 -14.516 1 97.81 135 THR A C 1
ATOM 1018 O O . THR A 1 135 ? 11.086 -17.797 -15.43 1 97.81 135 THR A O 1
ATOM 1021 N N . VAL A 1 136 ? 10.578 -19.031 -13.633 1 97.69 136 VAL A N 1
ATOM 1022 C CA . VAL A 1 136 ? 9.156 -18.938 -13.938 1 97.69 136 VAL A CA 1
ATOM 1023 C C . VAL A 1 136 ? 8.453 -18.094 -12.883 1 97.69 136 VAL A C 1
ATOM 1025 O O . VAL A 1 136 ? 7.227 -18.141 -12.758 1 97.69 136 VAL A O 1
ATOM 1028 N N . GLU A 1 137 ? 9.203 -17.281 -12.164 1 98.19 137 GLU A N 1
ATOM 1029 C CA . GLU A 1 137 ? 8.664 -16.5 -11.055 1 98.19 137 GLU A CA 1
ATOM 1030 C C . GLU A 1 137 ? 7.758 -15.383 -11.57 1 98.19 137 GLU A C 1
ATOM 1032 O O . GLU A 1 137 ? 7.895 -14.945 -12.719 1 98.19 137 GLU A O 1
ATOM 1037 N N . HIS A 1 138 ? 6.836 -15.016 -10.727 1 97.44 138 HIS A N 1
ATOM 1038 C CA . HIS A 1 138 ? 5.988 -13.852 -10.969 1 97.44 138 HIS A CA 1
ATOM 1039 C C . HIS A 1 138 ? 6.816 -12.578 -11.102 1 97.44 138 HIS A C 1
ATOM 1041 O O . HIS A 1 138 ? 7.895 -12.469 -10.516 1 97.44 138 HIS A O 1
ATOM 1047 N N . ASP A 1 139 ? 6.301 -11.617 -11.789 1 96.38 139 ASP A N 1
ATOM 1048 C CA . ASP A 1 139 ? 6.98 -10.352 -12.047 1 96.38 139 ASP A CA 1
ATOM 1049 C C . ASP A 1 139 ? 7.328 -9.633 -10.742 1 96.38 139 ASP A C 1
ATOM 1051 O O . ASP A 1 139 ? 8.312 -8.898 -10.68 1 96.38 139 ASP A O 1
ATOM 1055 N N . SER A 1 140 ? 6.562 -9.836 -9.711 1 98.19 140 SER A N 1
ATOM 1056 C CA . SER A 1 140 ? 6.801 -9.156 -8.438 1 98.19 140 SER A CA 1
ATOM 1057 C C . SER A 1 140 ? 8.008 -9.75 -7.715 1 98.19 140 SER A C 1
ATOM 1059 O O . SER A 1 140 ? 8.438 -9.227 -6.684 1 98.19 140 SER A O 1
ATOM 1061 N N . ILE A 1 141 ? 8.562 -10.836 -8.227 1 98.69 141 ILE A N 1
ATOM 1062 C CA . ILE A 1 141 ? 9.828 -11.391 -7.77 1 98.69 141 ILE A CA 1
ATOM 1063 C C . ILE A 1 141 ? 10.914 -11.125 -8.812 1 98.69 141 ILE A C 1
ATOM 1065 O O . ILE A 1 141 ? 11.969 -10.586 -8.484 1 98.69 141 ILE A O 1
ATOM 1069 N N . ARG A 1 142 ? 10.641 -11.43 -10.016 1 98.38 142 ARG A N 1
ATOM 1070 C CA . ARG A 1 142 ? 11.617 -11.367 -11.102 1 98.38 142 ARG A CA 1
ATOM 1071 C C . ARG A 1 142 ? 12.117 -9.938 -11.297 1 98.38 142 ARG A C 1
ATOM 1073 O O . ARG A 1 142 ? 13.32 -9.695 -11.336 1 98.38 142 ARG A O 1
ATOM 1080 N N . LEU A 1 143 ? 11.219 -8.984 -11.367 1 98.19 143 LEU A N 1
ATOM 1081 C CA . LEU A 1 143 ? 11.578 -7.633 -11.781 1 98.19 143 LEU A CA 1
ATOM 1082 C C . LEU A 1 143 ? 12.367 -6.918 -10.688 1 98.19 143 LEU A C 1
ATOM 1084 O O . LEU A 1 143 ? 13.352 -6.23 -10.977 1 98.19 143 LEU A O 1
ATOM 1088 N N . PRO A 1 144 ? 11.977 -7.043 -9.414 1 98.5 144 PRO A N 1
ATOM 1089 C CA . PRO A 1 144 ? 12.844 -6.441 -8.391 1 98.5 144 PRO A CA 1
ATOM 1090 C C . PRO A 1 144 ? 14.242 -7.051 -8.375 1 98.5 144 PRO A C 1
ATOM 1092 O O . PRO A 1 144 ? 15.227 -6.336 -8.172 1 98.5 144 PRO A O 1
ATOM 1095 N N . LEU A 1 145 ? 14.352 -8.305 -8.617 1 98.81 145 LEU A N 1
ATOM 1096 C CA . LEU A 1 145 ? 15.656 -8.961 -8.625 1 98.81 145 LEU A CA 1
ATOM 1097 C C . LEU A 1 145 ? 16.469 -8.516 -9.828 1 98.81 145 LEU A C 1
ATOM 1099 O O . LEU A 1 145 ? 17.688 -8.281 -9.711 1 98.81 145 LEU A O 1
ATOM 1103 N N . GLU A 1 146 ? 15.867 -8.453 -10.984 1 98.5 146 GLU A N 1
ATOM 1104 C CA . GLU A 1 146 ? 16.547 -7.941 -12.164 1 98.5 146 GLU A CA 1
ATOM 1105 C C . GLU A 1 146 ? 17.031 -6.512 -11.945 1 98.5 146 GLU A C 1
ATOM 1107 O O . GLU A 1 146 ? 18.141 -6.148 -12.359 1 98.5 146 GLU A O 1
ATOM 1112 N N . HIS A 1 147 ? 16.203 -5.746 -11.312 1 97.5 147 HIS A N 1
ATOM 1113 C CA . HIS A 1 147 ? 16.578 -4.367 -11.016 1 97.5 147 HIS A CA 1
ATOM 1114 C C . HIS A 1 147 ? 17.797 -4.305 -10.102 1 97.5 147 HIS A C 1
ATOM 1116 O O . HIS A 1 147 ? 18.703 -3.51 -10.336 1 97.5 147 HIS A O 1
ATOM 1122 N N . LEU A 1 148 ? 17.812 -5.094 -9.086 1 98.12 148 LEU A N 1
ATOM 1123 C CA . LEU A 1 148 ? 18.953 -5.129 -8.164 1 98.12 148 LEU A CA 1
ATOM 1124 C C . LEU A 1 148 ? 20.234 -5.516 -8.891 1 98.12 148 LEU A C 1
ATOM 1126 O O . LEU A 1 148 ? 21.297 -4.961 -8.609 1 98.12 148 LEU A O 1
ATOM 1130 N N . ARG A 1 149 ? 20.078 -6.43 -9.781 1 97.94 149 ARG A N 1
ATOM 1131 C CA . ARG A 1 149 ? 21.234 -6.855 -10.562 1 97.94 149 ARG A CA 1
ATOM 1132 C C . ARG A 1 149 ? 21.719 -5.73 -11.469 1 97.94 149 ARG A C 1
ATOM 1134 O O . ARG A 1 149 ? 22.938 -5.48 -11.555 1 97.94 149 ARG A O 1
ATOM 1141 N N . GLU A 1 150 ? 20.828 -5.086 -12.102 1 96.75 150 GLU A N 1
ATOM 1142 C CA . GLU A 1 150 ? 21.156 -3.992 -13.008 1 96.75 150 GLU A CA 1
ATOM 1143 C C . GLU A 1 150 ? 21.844 -2.848 -12.266 1 96.75 150 GLU A C 1
ATOM 1145 O O . GLU A 1 150 ? 22.766 -2.221 -12.789 1 96.75 150 GLU A O 1
ATOM 1150 N N . GLU A 1 151 ? 21.422 -2.637 -11.031 1 94.56 151 GLU A N 1
ATOM 1151 C CA . GLU A 1 151 ? 21.969 -1.554 -10.219 1 94.56 151 GLU A CA 1
ATOM 1152 C C . GLU A 1 151 ? 23.219 -2.008 -9.461 1 94.56 151 GLU A C 1
ATOM 1154 O O . GLU A 1 151 ? 23.766 -1.257 -8.656 1 94.56 151 GLU A O 1
ATOM 1159 N N . ARG A 1 152 ? 23.625 -3.26 -9.602 1 95.81 152 ARG A N 1
ATOM 1160 C CA . ARG A 1 152 ? 24.797 -3.85 -8.961 1 95.81 152 ARG A CA 1
ATOM 1161 C C . ARG A 1 152 ? 24.672 -3.803 -7.445 1 95.81 152 ARG A C 1
ATOM 1163 O O . ARG A 1 152 ? 25.656 -3.504 -6.75 1 95.81 152 ARG A O 1
ATOM 1170 N N . VAL A 1 153 ? 23.484 -4.078 -7 1 96.44 153 VAL A N 1
ATOM 1171 C CA . VAL A 1 153 ? 23.203 -4.109 -5.566 1 96.44 153 VAL A CA 1
ATOM 1172 C C . VAL A 1 153 ? 23.219 -5.551 -5.066 1 96.44 153 VAL A C 1
ATOM 1174 O O . VAL A 1 153 ? 23.531 -5.809 -3.904 1 96.44 153 VAL A O 1
ATOM 1177 N N . ALA A 1 154 ? 22.891 -6.465 -5.988 1 98.31 154 ALA A N 1
ATOM 1178 C CA . ALA A 1 154 ? 22.891 -7.891 -5.688 1 98.31 154 ALA A CA 1
ATOM 1179 C C . ALA A 1 154 ? 23.188 -8.719 -6.938 1 98.31 154 ALA A C 1
ATOM 1181 O O . ALA A 1 154 ? 23 -8.242 -8.062 1 98.31 154 ALA A O 1
ATOM 1182 N N . GLU A 1 155 ? 23.719 -9.859 -6.73 1 98.38 155 GLU A N 1
ATOM 1183 C CA . GLU A 1 155 ? 23.766 -10.875 -7.781 1 98.38 155 GLU A CA 1
ATOM 1184 C C . GLU A 1 155 ? 22.547 -11.797 -7.715 1 98.38 155 GLU A C 1
ATOM 1186 O O . GLU A 1 155 ? 22 -12.031 -6.637 1 98.38 155 GLU A O 1
ATOM 1191 N N . VAL A 1 156 ? 22.156 -12.258 -8.836 1 98.81 156 VAL A N 1
ATOM 1192 C CA . VAL A 1 156 ? 20.969 -13.094 -8.883 1 98.81 156 VAL A CA 1
ATOM 1193 C C . VAL A 1 156 ? 21.219 -14.297 -9.789 1 98.81 156 VAL A C 1
ATOM 1195 O O . VAL A 1 156 ? 21.812 -14.164 -10.859 1 98.81 156 VAL A O 1
ATOM 1198 N N . THR A 1 157 ? 20.828 -15.469 -9.352 1 98.88 157 THR A N 1
ATOM 1199 C CA . THR A 1 157 ? 20.812 -16.656 -10.188 1 98.88 157 THR A CA 1
ATOM 1200 C C . THR A 1 157 ? 19.375 -17.125 -10.438 1 98.88 157 THR A C 1
ATOM 1202 O O . THR A 1 157 ? 18.625 -17.391 -9.5 1 98.88 157 THR A O 1
ATOM 1205 N N . PHE A 1 158 ? 19.047 -17.219 -11.664 1 98.75 158 PHE A N 1
ATOM 1206 C CA . PHE A 1 158 ? 17.781 -17.812 -12.086 1 98.75 158 PHE A CA 1
ATOM 1207 C C . PHE A 1 158 ? 17.984 -19.281 -12.477 1 98.75 158 PHE A C 1
ATOM 1209 O O . PHE A 1 158 ? 18.516 -19.578 -13.547 1 98.75 158 PHE A O 1
ATOM 1216 N N . VAL A 1 159 ? 17.484 -20.125 -11.633 1 98.88 159 VAL A N 1
ATOM 1217 C CA . VAL A 1 159 ? 17.625 -21.562 -11.898 1 98.88 159 VAL A CA 1
ATOM 1218 C C . VAL A 1 159 ? 16.516 -22.016 -12.844 1 98.88 159 VAL A C 1
ATOM 1220 O O . VAL A 1 159 ? 15.328 -21.75 -12.594 1 98.88 159 VAL A O 1
ATOM 1223 N N . PRO A 1 160 ? 16.844 -22.656 -13.938 1 98.38 160 PRO A N 1
ATOM 1224 C CA . PRO A 1 160 ? 15.797 -23.125 -14.852 1 98.38 160 PRO A CA 1
ATOM 1225 C C . PRO A 1 160 ? 14.953 -24.25 -14.25 1 98.38 160 PRO A C 1
ATOM 1227 O O . PRO A 1 160 ? 15.477 -25.094 -13.531 1 98.38 160 PRO A O 1
ATOM 1230 N N . VAL A 1 161 ? 13.734 -24.234 -14.586 1 98.12 161 VAL A N 1
ATOM 1231 C CA . VAL A 1 161 ? 12.883 -25.359 -14.203 1 98.12 161 VAL A CA 1
ATOM 1232 C C . VAL A 1 161 ? 13.156 -26.547 -15.117 1 98.12 161 VAL A C 1
ATOM 1234 O O . VAL A 1 161 ? 13.656 -26.375 -16.234 1 98.12 161 VAL A O 1
ATOM 1237 N N . SER A 1 162 ? 12.781 -27.672 -14.594 1 97.31 162 SER A N 1
ATOM 1238 C CA . SER A 1 162 ? 12.898 -28.891 -15.398 1 97.31 162 SER A CA 1
ATOM 1239 C C . SER A 1 162 ? 11.891 -28.906 -16.531 1 97.31 162 SER A C 1
ATOM 1241 O O . SER A 1 162 ? 10.711 -28.594 -16.328 1 97.31 162 SER A O 1
ATOM 1243 N N . LYS A 1 163 ? 12.312 -29.328 -17.703 1 96.06 163 LYS A N 1
ATOM 1244 C CA . LYS A 1 163 ? 11.406 -29.438 -18.844 1 96.06 163 LYS A CA 1
ATOM 1245 C C . LYS A 1 163 ? 10.562 -30.703 -18.75 1 96.06 163 LYS A C 1
ATOM 1247 O O . LYS A 1 163 ? 9.586 -30.859 -19.469 1 96.06 163 LYS A O 1
ATOM 1252 N N . VAL A 1 164 ? 10.938 -31.531 -17.812 1 95.44 164 VAL A N 1
ATOM 1253 C CA . VAL A 1 164 ? 10.25 -32.812 -17.656 1 95.44 164 VAL A CA 1
ATOM 1254 C C . VAL A 1 164 ? 9.016 -32.625 -16.781 1 95.44 164 VAL A C 1
ATOM 1256 O O . VAL A 1 164 ? 7.926 -33.094 -17.125 1 95.44 164 VAL A O 1
ATOM 1259 N N . ASN A 1 165 ? 9.172 -31.844 -15.742 1 96.19 165 ASN A N 1
ATOM 1260 C CA . ASN A 1 165 ? 8.062 -31.797 -14.789 1 96.19 165 ASN A CA 1
ATOM 1261 C C . ASN A 1 165 ? 7.629 -30.359 -14.5 1 96.19 165 ASN A C 1
ATOM 1263 O O . ASN A 1 165 ? 6.664 -30.141 -13.766 1 96.19 165 ASN A O 1
ATOM 1267 N N . GLY A 1 166 ? 8.344 -29.375 -15.047 1 96.75 166 GLY A N 1
ATOM 1268 C CA . GLY A 1 166 ? 7.961 -27.984 -14.883 1 96.75 166 GLY A CA 1
ATOM 1269 C C . GLY A 1 166 ? 8.32 -27.422 -13.523 1 96.75 166 GLY A C 1
ATOM 1270 O O . GLY A 1 166 ? 7.988 -26.281 -13.211 1 96.75 166 GLY A O 1
ATOM 1271 N N . GLN A 1 167 ? 9.023 -28.156 -12.695 1 98.06 167 GLN A N 1
ATOM 1272 C CA . GLN A 1 167 ? 9.438 -27.75 -11.352 1 98.06 167 GLN A CA 1
ATOM 1273 C C . GLN A 1 167 ? 10.914 -27.359 -11.328 1 98.06 167 GLN A C 1
ATOM 1275 O O . GLN A 1 167 ? 11.68 -27.766 -12.203 1 98.06 167 GLN A O 1
ATOM 1280 N N . VAL A 1 168 ? 11.227 -26.531 -10.367 1 98 168 VAL A N 1
ATOM 1281 C CA . VAL A 1 168 ? 12.641 -26.359 -10.055 1 98 168 VAL A CA 1
ATOM 1282 C C . VAL A 1 168 ? 13.117 -27.531 -9.195 1 98 168 VAL A C 1
ATOM 1284 O O . VAL A 1 168 ? 12.391 -28 -8.32 1 98 168 VAL A O 1
ATOM 1287 N N . GLU A 1 169 ? 14.312 -28.016 -9.461 1 97.31 169 GLU A N 1
ATOM 1288 C CA . GLU A 1 169 ? 14.859 -29.109 -8.68 1 97.31 169 GLU A CA 1
ATOM 1289 C C . GLU A 1 169 ? 15.664 -28.594 -7.484 1 97.31 169 GLU A C 1
ATOM 1291 O O . GLU A 1 169 ? 16.469 -27.672 -7.621 1 97.31 169 GLU A O 1
ATOM 1296 N N . ALA A 1 170 ? 15.422 -29.25 -6.352 1 98.12 170 ALA A N 1
ATOM 1297 C CA . ALA A 1 170 ? 16.125 -28.844 -5.141 1 98.12 170 ALA A CA 1
ATOM 1298 C C . ALA A 1 170 ? 17.641 -28.938 -5.332 1 98.12 170 ALA A C 1
ATOM 1300 O O . ALA A 1 170 ? 18.391 -28.094 -4.828 1 98.12 170 ALA A O 1
ATOM 1301 N N . GLU A 1 171 ? 18.078 -29.953 -6.031 1 97.94 171 GLU A N 1
ATOM 1302 C CA . GLU A 1 171 ? 19.516 -30.141 -6.281 1 97.94 171 GLU A CA 1
ATOM 1303 C C . GLU A 1 171 ? 20.094 -28.969 -7.055 1 97.94 171 GLU A C 1
ATOM 1305 O O . GLU A 1 171 ? 21.219 -28.547 -6.793 1 97.94 171 GLU A O 1
ATOM 1310 N N . ASP A 1 172 ? 19.375 -28.484 -7.992 1 98.56 172 ASP A N 1
ATOM 1311 C CA . ASP A 1 172 ? 19.844 -27.359 -8.797 1 98.56 172 ASP A CA 1
ATOM 1312 C C . ASP A 1 172 ? 19.906 -26.078 -7.969 1 98.56 172 ASP A C 1
ATOM 1314 O O . ASP A 1 172 ? 20.781 -25.25 -8.18 1 98.56 172 ASP A O 1
ATOM 1318 N N . ILE A 1 173 ? 18.969 -25.938 -7.078 1 98.75 173 ILE A N 1
ATOM 1319 C CA . ILE A 1 173 ? 18.984 -24.797 -6.172 1 98.75 173 ILE A CA 1
ATOM 1320 C C . ILE A 1 173 ? 20.234 -24.844 -5.293 1 98.75 173 ILE A C 1
ATOM 1322 O O . ILE A 1 173 ? 20.938 -23.844 -5.16 1 98.75 173 ILE A O 1
ATOM 1326 N N . LEU A 1 174 ? 20.516 -25.969 -4.723 1 98.44 174 LEU A N 1
ATOM 1327 C CA . LEU A 1 174 ? 21.672 -26.125 -3.844 1 98.44 174 LEU A CA 1
ATOM 1328 C C . LEU A 1 174 ? 22.969 -25.906 -4.617 1 98.44 174 LEU A C 1
ATOM 1330 O O . LEU A 1 174 ? 23.922 -25.328 -4.094 1 98.44 174 LEU A O 1
ATOM 1334 N N . ALA A 1 175 ? 22.969 -26.375 -5.84 1 98.5 175 ALA A N 1
ATOM 1335 C CA . ALA A 1 175 ? 24.156 -26.234 -6.68 1 98.5 175 ALA A CA 1
ATOM 1336 C C . ALA A 1 175 ? 24.438 -24.766 -6.992 1 98.5 175 ALA A C 1
ATOM 1338 O O . ALA A 1 175 ? 25.578 -24.406 -7.281 1 98.5 175 ALA A O 1
ATOM 1339 N N . ALA A 1 176 ? 23.438 -23.922 -6.891 1 98.69 176 ALA A N 1
ATOM 1340 C CA . ALA A 1 176 ? 23.562 -22.5 -7.227 1 98.69 176 ALA A CA 1
ATOM 1341 C C . ALA A 1 176 ? 24.016 -21.688 -6.016 1 98.69 176 ALA A C 1
ATOM 1343 O O . ALA A 1 176 ? 24.328 -20.5 -6.133 1 98.69 176 ALA A O 1
ATOM 1344 N N . VAL A 1 177 ? 24.047 -22.266 -4.84 1 98.31 177 VAL A N 1
ATOM 1345 C CA . VAL A 1 177 ? 24.391 -21.562 -3.613 1 98.31 177 VAL A CA 1
ATOM 1346 C C . VAL A 1 177 ? 25.859 -21.141 -3.652 1 98.31 177 VAL A C 1
ATOM 1348 O O . VAL A 1 177 ? 26.719 -21.922 -4.043 1 98.31 177 VAL A O 1
ATOM 1351 N N . ARG A 1 178 ? 26.109 -19.953 -3.357 1 97.19 178 ARG A N 1
ATOM 1352 C CA . ARG A 1 178 ? 27.438 -19.344 -3.229 1 97.19 178 ARG A CA 1
ATOM 1353 C C . ARG A 1 178 ? 27.672 -18.875 -1.801 1 97.19 178 ARG A C 1
ATOM 1355 O O . ARG A 1 178 ? 26.766 -18.875 -0.975 1 97.19 178 ARG A O 1
ATOM 1362 N N . PRO A 1 179 ? 28.922 -18.484 -1.494 1 95.69 179 PRO A N 1
ATOM 1363 C CA . PRO A 1 179 ? 29.203 -18.016 -0.136 1 95.69 179 PRO A CA 1
ATOM 1364 C C . PRO A 1 179 ? 28.328 -16.844 0.279 1 95.69 179 PRO A C 1
ATOM 1366 O O . PRO A 1 179 ? 27.922 -16.75 1.436 1 95.69 179 PRO A O 1
ATOM 1369 N N . ALA A 1 180 ? 27.953 -15.992 -0.7 1 96.75 180 ALA A N 1
ATOM 1370 C CA . ALA A 1 180 ? 27.234 -14.766 -0.375 1 96.75 180 ALA A CA 1
ATOM 1371 C C . ALA A 1 180 ? 25.734 -14.953 -0.545 1 96.75 180 ALA A C 1
ATOM 1373 O O . ALA A 1 180 ? 24.969 -13.992 -0.447 1 96.75 180 ALA A O 1
ATOM 1374 N N . THR A 1 181 ? 25.328 -16.188 -0.854 1 98.25 181 THR A N 1
ATOM 1375 C CA . THR A 1 181 ? 23.891 -16.422 -0.995 1 98.25 181 THR A CA 1
ATOM 1376 C C . THR A 1 181 ? 23.172 -16.172 0.324 1 98.25 181 THR A C 1
ATOM 1378 O O . THR A 1 181 ? 23.578 -16.672 1.373 1 98.25 181 THR A O 1
ATOM 1381 N N . CYS A 1 182 ? 22.109 -15.375 0.242 1 97.81 182 CYS A N 1
ATOM 1382 C CA . CYS A 1 182 ? 21.438 -15.023 1.484 1 97.81 182 CYS A CA 1
ATOM 1383 C C . CYS A 1 182 ? 19.938 -15.297 1.385 1 97.81 182 CYS A C 1
ATOM 1385 O O . CYS A 1 182 ? 19.234 -15.281 2.395 1 97.81 182 CYS A O 1
ATOM 1387 N N . LEU A 1 183 ? 19.438 -15.562 0.201 1 98.88 183 LEU A N 1
ATOM 1388 C CA . LEU A 1 183 ? 18 -15.789 0.025 1 98.88 183 LEU A CA 1
ATOM 1389 C C . LEU A 1 183 ? 17.75 -16.766 -1.12 1 98.88 183 LEU A C 1
ATOM 1391 O O . LEU A 1 183 ? 18.359 -16.656 -2.182 1 98.88 183 LEU A O 1
ATOM 1395 N N . VAL A 1 184 ? 16.906 -17.688 -0.888 1 98.94 184 VAL A N 1
ATOM 1396 C CA . VAL A 1 184 ? 16.25 -18.5 -1.913 1 98.94 184 VAL A CA 1
ATOM 1397 C C . VAL A 1 184 ? 14.758 -18.172 -1.938 1 98.94 184 VAL A C 1
ATOM 1399 O O . VAL A 1 184 ? 14.07 -18.328 -0.928 1 98.94 184 VAL A O 1
ATOM 1402 N N . THR A 1 185 ? 14.258 -17.641 -3.059 1 98.94 185 THR A N 1
ATOM 1403 C CA . THR A 1 185 ? 12.844 -17.328 -3.197 1 98.94 185 THR A CA 1
ATOM 1404 C C . THR A 1 185 ? 12.227 -18.109 -4.367 1 98.94 185 THR A C 1
ATOM 1406 O O . THR A 1 185 ? 12.617 -17.906 -5.52 1 98.94 185 THR A O 1
ATOM 1409 N N . ILE A 1 186 ? 11.32 -19 -4.062 1 98.94 186 ILE A N 1
ATOM 1410 C CA . ILE A 1 186 ? 10.648 -19.844 -5.031 1 98.94 186 ILE A CA 1
ATOM 1411 C C . ILE A 1 186 ? 9.141 -19.812 -4.789 1 98.94 186 ILE A C 1
ATOM 1413 O O . ILE A 1 186 ? 8.672 -20.078 -3.682 1 98.94 186 ILE A O 1
ATOM 1417 N N . MET A 1 187 ? 8.391 -19.406 -5.836 1 98.88 187 MET A N 1
ATOM 1418 C CA . MET A 1 187 ? 6.938 -19.391 -5.695 1 98.88 187 MET A CA 1
ATOM 1419 C C . MET A 1 187 ? 6.41 -20.781 -5.355 1 98.88 187 MET A C 1
ATOM 1421 O O . MET A 1 187 ? 6.969 -21.781 -5.797 1 98.88 187 MET A O 1
ATOM 1425 N N . LEU A 1 188 ? 5.293 -20.844 -4.617 1 98.88 188 LEU A N 1
ATOM 1426 C CA . LEU A 1 188 ? 4.754 -22.141 -4.203 1 98.88 188 LEU A CA 1
ATOM 1427 C C . LEU A 1 188 ? 4.035 -22.828 -5.363 1 98.88 188 LEU A C 1
ATOM 1429 O O . LEU A 1 188 ? 4.16 -24.031 -5.539 1 98.88 188 LEU A O 1
ATOM 1433 N N . ALA A 1 189 ? 3.295 -22.062 -6.098 1 98.81 189 ALA A N 1
ATOM 1434 C CA . ALA A 1 189 ? 2.582 -22.562 -7.273 1 98.81 189 ALA A CA 1
ATOM 1435 C C . ALA A 1 189 ? 2.645 -21.547 -8.422 1 98.81 189 ALA A C 1
ATOM 1437 O O . ALA A 1 189 ? 2.555 -20.344 -8.195 1 98.81 189 ALA A O 1
ATOM 1438 N N . ASN A 1 190 ? 2.846 -22.094 -9.594 1 98.19 190 ASN A N 1
ATOM 1439 C CA . ASN A 1 190 ? 2.932 -21.203 -10.758 1 98.19 190 ASN A CA 1
ATOM 1440 C C . ASN A 1 190 ? 1.551 -20.734 -11.203 1 98.19 190 ASN A C 1
ATOM 1442 O O . ASN A 1 190 ? 0.617 -21.547 -11.289 1 98.19 190 ASN A O 1
ATOM 1446 N N . ASN A 1 191 ? 1.415 -19.484 -11.469 1 96.94 191 ASN A N 1
ATOM 1447 C CA . ASN A 1 191 ? 0.117 -18.891 -11.773 1 96.94 191 ASN A CA 1
ATOM 1448 C C . ASN A 1 191 ? -0.325 -19.203 -13.195 1 96.94 191 ASN A C 1
ATOM 1450 O O . ASN A 1 191 ? -1.49 -19.016 -13.547 1 96.94 191 ASN A O 1
ATOM 1454 N N . GLU A 1 192 ? 0.447 -19.734 -14.078 1 96.31 192 GLU A N 1
ATOM 1455 C CA . GLU A 1 192 ? 0.082 -20.062 -15.453 1 96.31 192 GLU A CA 1
ATOM 1456 C C . GLU A 1 192 ? -0.18 -21.562 -15.609 1 96.31 192 GLU A C 1
ATOM 1458 O O . GLU A 1 192 ? -1.175 -21.953 -16.219 1 96.31 192 GLU A O 1
ATOM 1463 N N . THR A 1 193 ? 0.697 -22.359 -14.992 1 96.94 193 THR A N 1
ATOM 1464 C CA . THR A 1 193 ? 0.615 -23.797 -15.195 1 96.94 193 THR A CA 1
ATOM 1465 C C . THR A 1 193 ? -0.057 -24.484 -14.008 1 96.94 193 THR A C 1
ATOM 1467 O O . THR A 1 193 ? -0.549 -25.609 -14.125 1 96.94 193 THR A O 1
ATOM 1470 N N . GLY A 1 194 ? -0.007 -23.859 -12.883 1 97.94 194 GLY A N 1
ATOM 1471 C CA . GLY A 1 194 ? -0.529 -24.469 -11.672 1 97.94 194 GLY A CA 1
ATOM 1472 C C . GLY A 1 194 ? 0.451 -25.422 -11.008 1 97.94 194 GLY A C 1
ATOM 1473 O O . GLY A 1 194 ? 0.183 -25.938 -9.93 1 97.94 194 GLY A O 1
ATOM 1474 N N . VAL A 1 195 ? 1.596 -25.625 -11.578 1 98.31 195 VAL A N 1
ATOM 1475 C CA . VAL A 1 195 ? 2.574 -26.578 -11.062 1 98.31 195 VAL A CA 1
ATOM 1476 C C . VAL A 1 195 ? 3.002 -26.172 -9.656 1 98.31 195 VAL A C 1
ATOM 1478 O O . VAL A 1 195 ? 3.291 -25 -9.398 1 98.31 195 VAL A O 1
ATOM 1481 N N . ILE A 1 196 ? 2.965 -27.094 -8.719 1 98.56 196 ILE A N 1
ATOM 1482 C CA . ILE A 1 196 ? 3.398 -26.875 -7.344 1 98.56 196 ILE A CA 1
ATOM 1483 C C . ILE A 1 196 ? 4.906 -27.109 -7.234 1 98.56 196 ILE A C 1
ATOM 1485 O O . ILE A 1 196 ? 5.414 -28.156 -7.641 1 98.56 196 ILE A O 1
ATOM 1489 N N . MET A 1 197 ? 5.66 -26.172 -6.73 1 98.69 197 MET A N 1
ATOM 1490 C CA . MET A 1 197 ? 7.109 -26.266 -6.57 1 98.69 197 MET A CA 1
ATOM 1491 C C . MET A 1 197 ? 7.469 -27.016 -5.297 1 98.69 197 MET A C 1
ATOM 1493 O O . MET A 1 197 ? 6.715 -27 -4.324 1 98.69 197 MET A O 1
ATOM 1497 N N . PRO A 1 198 ? 8.555 -27.703 -5.301 1 98.38 198 PRO A N 1
ATOM 1498 C CA . PRO A 1 198 ? 8.945 -28.516 -4.148 1 98.38 198 PRO A CA 1
ATOM 1499 C C . PRO A 1 198 ? 9.578 -27.688 -3.031 1 98.38 198 PRO A C 1
ATOM 1501 O O . PRO A 1 198 ? 10.68 -28 -2.572 1 98.38 198 PRO A O 1
ATOM 1504 N N . VAL A 1 199 ? 8.875 -26.75 -2.488 1 98.81 199 VAL A N 1
ATOM 1505 C CA . VAL A 1 199 ? 9.359 -25.781 -1.511 1 98.81 199 VAL A CA 1
ATOM 1506 C C . VAL A 1 199 ? 9.734 -26.5 -0.216 1 98.81 199 VAL A C 1
ATOM 1508 O O . VAL A 1 199 ? 10.773 -26.203 0.384 1 98.81 199 VAL A O 1
ATOM 1511 N N . PRO A 1 200 ? 8.93 -27.516 0.307 1 98.75 200 PRO A N 1
ATOM 1512 C CA . PRO A 1 200 ? 9.336 -28.203 1.533 1 98.75 200 PRO A CA 1
ATOM 1513 C C . PRO A 1 200 ? 10.703 -28.875 1.407 1 98.75 200 PRO A C 1
ATOM 1515 O O . PRO A 1 200 ? 11.516 -28.812 2.334 1 98.75 200 PRO A O 1
ATOM 1518 N N . GLU A 1 201 ? 10.945 -29.484 0.278 1 98.62 201 GLU A N 1
ATOM 1519 C CA . GLU A 1 201 ? 12.227 -30.141 0.053 1 98.62 201 GLU A CA 1
ATOM 1520 C C . GLU A 1 201 ? 13.359 -29.125 -0.012 1 98.62 201 GLU A C 1
ATOM 1522 O O . GLU A 1 201 ? 14.422 -29.344 0.579 1 98.62 201 GLU A O 1
ATOM 1527 N N . ILE A 1 202 ? 13.148 -28.016 -0.734 1 98.81 202 ILE A N 1
ATOM 1528 C CA . ILE A 1 202 ? 14.148 -26.969 -0.834 1 98.81 202 ILE A CA 1
ATOM 1529 C C . ILE A 1 202 ? 14.469 -26.422 0.558 1 98.81 202 ILE A C 1
ATOM 1531 O O . ILE A 1 202 ? 15.633 -26.281 0.921 1 98.81 202 ILE A O 1
ATOM 1535 N N . SER A 1 203 ? 13.453 -26.188 1.362 1 98.81 203 SER A N 1
ATOM 1536 C CA . SER A 1 203 ? 13.625 -25.641 2.711 1 98.81 203 SER A CA 1
ATOM 1537 C C . SER A 1 203 ? 14.438 -26.594 3.584 1 98.81 203 SER A C 1
ATOM 1539 O O . SER A 1 203 ? 15.328 -26.156 4.316 1 98.81 203 SER A O 1
ATOM 1541 N N . ARG A 1 204 ? 14.109 -27.828 3.541 1 98.5 204 ARG A N 1
ATOM 1542 C CA . ARG A 1 204 ? 14.82 -28.844 4.328 1 98.5 204 ARG A CA 1
ATOM 1543 C C . ARG A 1 204 ? 16.297 -28.891 3.953 1 98.5 204 ARG A C 1
ATOM 1545 O O . ARG A 1 204 ? 17.172 -28.938 4.828 1 98.5 204 ARG A O 1
ATOM 1552 N N . ARG A 1 205 ? 16.562 -28.875 2.715 1 98.38 205 ARG A N 1
ATOM 1553 C CA . ARG A 1 205 ? 17.938 -28.969 2.24 1 98.38 205 ARG A CA 1
ATOM 1554 C C . ARG A 1 205 ? 18.734 -27.703 2.566 1 98.38 205 ARG A C 1
ATOM 1556 O O . ARG A 1 205 ? 19.906 -27.781 2.916 1 98.38 205 ARG A O 1
ATOM 1563 N N . VAL A 1 206 ? 18.094 -26.547 2.416 1 98.56 206 VAL A N 1
ATOM 1564 C CA . VAL A 1 206 ? 18.75 -25.297 2.768 1 98.56 206 VAL A CA 1
ATOM 1565 C C . VAL A 1 206 ? 19.047 -25.266 4.266 1 98.56 206 VAL A C 1
ATOM 1567 O O . VAL A 1 206 ? 20.109 -24.812 4.684 1 98.56 206 VAL A O 1
ATOM 1570 N N . ARG A 1 207 ? 18.125 -25.734 5.09 1 97.44 207 ARG A N 1
ATOM 1571 C CA . ARG A 1 207 ? 18.328 -25.797 6.535 1 97.44 207 ARG A CA 1
ATOM 1572 C C . ARG A 1 207 ? 19.531 -26.672 6.887 1 97.44 207 ARG A C 1
ATOM 1574 O O . ARG A 1 207 ? 20.328 -26.312 7.762 1 97.44 207 ARG A O 1
ATOM 1581 N N . ALA A 1 208 ? 19.578 -27.797 6.246 1 97.38 208 ALA A N 1
ATOM 1582 C CA . ALA A 1 208 ? 20.719 -28.672 6.461 1 97.38 208 ALA A CA 1
ATOM 1583 C C . ALA A 1 208 ? 22.031 -27.984 6.059 1 97.38 208 ALA A C 1
ATOM 1585 O O . ALA A 1 208 ? 23.031 -28.094 6.766 1 97.38 208 ALA A O 1
ATOM 1586 N N . LEU A 1 209 ? 21.984 -27.344 4.98 1 97.5 209 LEU A N 1
ATOM 1587 C CA . LEU A 1 209 ? 23.172 -26.625 4.496 1 97.5 209 LEU A CA 1
ATOM 1588 C C . LEU A 1 209 ? 23.562 -25.531 5.465 1 97.5 209 LEU A C 1
ATOM 1590 O O . LEU A 1 209 ? 24.766 -25.266 5.66 1 97.5 209 LEU A O 1
ATOM 1594 N N . ASN A 1 210 ? 22.609 -24.844 6.027 1 97.25 210 ASN A N 1
ATOM 1595 C CA . ASN A 1 210 ? 22.859 -23.719 6.938 1 97.25 210 ASN A CA 1
ATOM 1596 C C . ASN A 1 210 ? 23.641 -24.172 8.172 1 97.25 210 ASN A C 1
ATOM 1598 O O . ASN A 1 210 ? 24.406 -23.391 8.734 1 97.25 210 ASN A O 1
ATOM 1602 N N . GLN A 1 211 ? 23.453 -25.375 8.609 1 95.38 211 GLN A N 1
ATOM 1603 C CA . GLN A 1 211 ? 24.203 -25.891 9.742 1 95.38 211 GLN A CA 1
ATOM 1604 C C . GLN A 1 211 ? 25.703 -25.859 9.453 1 95.38 211 GLN A C 1
ATOM 1606 O O . GLN A 1 211 ? 26.5 -25.438 10.305 1 95.38 211 GLN A O 1
ATOM 1611 N N . GLN A 1 212 ? 26.016 -26.219 8.328 1 94.19 212 GLN A N 1
ATOM 1612 C CA . GLN A 1 212 ? 27.406 -26.234 7.914 1 94.19 212 GLN A CA 1
ATOM 1613 C C . GLN A 1 212 ? 27.906 -24.828 7.641 1 94.19 212 GLN A C 1
ATOM 1615 O O . GLN A 1 212 ? 29.047 -24.484 7.977 1 94.19 212 GLN A O 1
ATOM 1620 N N . ARG A 1 213 ? 27.094 -24.031 7.023 1 93.94 213 ARG A N 1
ATOM 1621 C CA . ARG A 1 213 ? 27.469 -22.672 6.645 1 93.94 213 ARG A CA 1
ATOM 1622 C C . ARG A 1 213 ? 27.766 -21.828 7.875 1 93.94 213 ARG A C 1
ATOM 1624 O O . ARG A 1 213 ? 28.797 -21.156 7.938 1 93.94 213 ARG A O 1
ATOM 1631 N N . VAL A 1 214 ? 26.938 -21.891 8.836 1 87.44 214 VAL A N 1
ATOM 1632 C CA . VAL A 1 214 ? 27.094 -21.094 10.055 1 87.44 214 VAL A CA 1
ATOM 1633 C C . VAL A 1 214 ? 28.359 -21.531 10.797 1 87.44 214 VAL A C 1
ATOM 1635 O O . VAL A 1 214 ? 29.094 -20.688 11.328 1 87.44 214 VAL A O 1
ATOM 1638 N N . ALA A 1 215 ? 28.625 -22.766 10.766 1 89.25 215 ALA A N 1
ATOM 1639 C CA . ALA A 1 215 ? 29.828 -23.297 11.383 1 89.25 215 ALA A CA 1
ATOM 1640 C C . ALA A 1 215 ? 31.078 -22.797 10.672 1 89.25 215 ALA A C 1
ATOM 1642 O O . ALA A 1 215 ? 32.125 -22.594 11.297 1 89.25 215 ALA A O 1
ATOM 1643 N N . GLY A 1 216 ? 30.922 -22.562 9.445 1 88.31 216 GLY A N 1
ATOM 1644 C CA . GLY A 1 216 ? 32.031 -22.094 8.633 1 88.31 216 GLY A CA 1
ATOM 1645 C C . GLY A 1 216 ? 32.125 -20.578 8.57 1 88.31 216 GLY A C 1
ATOM 1646 O O . GLY A 1 216 ? 32.938 -20.031 7.84 1 88.31 216 GLY A O 1
ATOM 1647 N N . GLY A 1 217 ? 31.188 -19.906 9.242 1 86 217 GLY A N 1
ATOM 1648 C CA . GLY A 1 217 ? 31.219 -18.453 9.312 1 86 217 GLY A CA 1
ATOM 1649 C C . GLY A 1 217 ? 30.516 -17.781 8.148 1 86 217 GLY A C 1
ATOM 1650 O O . GLY A 1 217 ? 30.672 -16.578 7.926 1 86 217 GLY A O 1
ATOM 1651 N N . LEU A 1 218 ? 29.828 -18.516 7.371 1 90.38 218 LEU A N 1
ATOM 1652 C CA . LEU A 1 218 ? 29.047 -17.969 6.262 1 90.38 218 LEU A CA 1
ATOM 1653 C C . LEU A 1 218 ? 27.656 -17.578 6.715 1 90.38 218 LEU A C 1
ATOM 1655 O O . LEU A 1 218 ? 27.125 -18.156 7.668 1 90.38 218 LEU A O 1
ATOM 1659 N N . PRO A 1 219 ? 27.094 -16.609 6.051 1 89.19 219 PRO A N 1
ATOM 1660 C CA . PRO A 1 219 ? 25.719 -16.234 6.406 1 89.19 219 PRO A CA 1
ATOM 1661 C C . PRO A 1 219 ? 24.703 -17.344 6.09 1 89.19 219 PRO A C 1
ATOM 1663 O O . PRO A 1 219 ? 24.875 -18.062 5.109 1 89.19 219 PRO A O 1
ATOM 1666 N N . GLY A 1 220 ? 23.734 -17.391 6.949 1 94.44 220 GLY A N 1
ATOM 1667 C CA . GLY A 1 220 ? 22.641 -18.297 6.664 1 94.44 220 GLY A CA 1
ATOM 1668 C C . GLY A 1 220 ? 21.828 -17.891 5.445 1 94.44 220 GLY A C 1
ATOM 1669 O O . GLY A 1 220 ? 21.719 -16.703 5.137 1 94.44 220 GLY A O 1
ATOM 1670 N N . VAL A 1 221 ? 21.281 -18.906 4.816 1 98.19 221 VAL A N 1
ATOM 1671 C CA . VAL A 1 221 ? 20.406 -18.688 3.67 1 98.19 221 VAL A CA 1
ATOM 1672 C C . VAL A 1 221 ? 18.938 -18.75 4.113 1 98.19 221 VAL A C 1
ATOM 1674 O O . VAL A 1 221 ? 18.516 -19.734 4.727 1 98.19 221 VAL A O 1
ATOM 1677 N N . LEU A 1 222 ? 18.188 -17.672 3.887 1 98.56 222 LEU A N 1
ATOM 1678 C CA . LEU A 1 222 ? 16.766 -17.641 4.203 1 98.56 222 LEU A CA 1
ATOM 1679 C C . LEU A 1 222 ? 15.938 -18.141 3.025 1 98.56 222 LEU A C 1
ATOM 1681 O O . LEU A 1 222 ? 16.391 -18.109 1.881 1 98.56 222 LEU A O 1
ATOM 1685 N N . VAL A 1 223 ? 14.703 -18.609 3.301 1 98.94 223 VAL A N 1
ATOM 1686 C CA . VAL A 1 223 ? 13.828 -19.156 2.268 1 98.94 223 VAL A CA 1
ATOM 1687 C C . VAL A 1 223 ? 12.5 -18.406 2.264 1 98.94 223 VAL A C 1
ATOM 1689 O O . VAL A 1 223 ? 11.867 -18.25 3.312 1 98.94 223 VAL A O 1
ATOM 1692 N N . HIS A 1 224 ? 12.125 -17.953 1.121 1 98.94 224 HIS A N 1
ATOM 1693 C CA . HIS A 1 224 ? 10.859 -17.266 0.892 1 98.94 224 HIS A CA 1
ATOM 1694 C C . HIS A 1 224 ? 10.016 -18 -0.139 1 98.94 224 HIS A C 1
ATOM 1696 O O . HIS A 1 224 ? 10.539 -18.531 -1.114 1 98.94 224 HIS A O 1
ATOM 1702 N N . THR A 1 225 ? 8.695 -17.984 0.085 1 99 225 THR A N 1
ATOM 1703 C CA . THR A 1 225 ? 7.805 -18.469 -0.959 1 99 225 THR A CA 1
ATOM 1704 C C . THR A 1 225 ? 6.637 -17.516 -1.166 1 99 225 THR A C 1
ATOM 1706 O O . THR A 1 225 ? 6.062 -17 -0.2 1 99 225 THR A O 1
ATOM 1709 N N . ASP A 1 226 ? 6.395 -17.188 -2.398 1 98.94 226 ASP A N 1
ATOM 1710 C CA . ASP A 1 226 ? 5.156 -16.516 -2.791 1 98.94 226 ASP A CA 1
ATOM 1711 C C . ASP A 1 226 ? 4.008 -17.531 -2.906 1 98.94 226 ASP A C 1
ATOM 1713 O O . ASP A 1 226 ? 3.949 -18.297 -3.863 1 98.94 226 ASP A O 1
ATOM 1717 N N . ALA A 1 227 ? 3.061 -17.438 -1.992 1 98.94 227 ALA A N 1
ATOM 1718 C CA . ALA A 1 227 ? 1.998 -18.438 -1.938 1 98.94 227 ALA A CA 1
ATOM 1719 C C . ALA A 1 227 ? 0.688 -17.875 -2.484 1 98.94 227 ALA A C 1
ATOM 1721 O O . ALA A 1 227 ? -0.387 -18.422 -2.215 1 98.94 227 ALA A O 1
ATOM 1722 N N . ALA A 1 228 ? 0.734 -16.812 -3.242 1 98.69 228 ALA A N 1
ATOM 1723 C CA . ALA A 1 228 ? -0.434 -16.109 -3.748 1 98.69 228 ALA A CA 1
ATOM 1724 C C . ALA A 1 228 ? -1.423 -17.062 -4.402 1 98.69 228 ALA A C 1
ATOM 1726 O O . ALA A 1 228 ? -2.625 -17 -4.141 1 98.69 228 ALA A O 1
ATOM 1727 N N . GLN A 1 229 ? -0.934 -17.938 -5.211 1 98.56 229 GLN A N 1
ATOM 1728 C CA . GLN A 1 229 ? -1.826 -18.75 -6.035 1 98.56 229 GLN A CA 1
ATOM 1729 C C . GLN A 1 229 ? -2.254 -20.016 -5.301 1 98.56 229 GLN A C 1
ATOM 1731 O O . GLN A 1 229 ? -3.287 -20.609 -5.617 1 98.56 229 GLN A O 1
ATOM 1736 N N . ALA A 1 230 ? -1.47 -20.484 -4.348 1 98.88 230 ALA A N 1
ATOM 1737 C CA . ALA A 1 230 ? -1.759 -21.734 -3.656 1 98.88 230 ALA A CA 1
ATOM 1738 C C . ALA A 1 230 ? -2.83 -21.531 -2.588 1 98.88 230 ALA A C 1
ATOM 1740 O O . ALA A 1 230 ? -3.703 -22.391 -2.412 1 98.88 230 ALA A O 1
ATOM 1741 N N . LEU A 1 231 ? -2.793 -20.438 -1.902 1 98.81 231 LEU A N 1
ATOM 1742 C CA . LEU A 1 231 ? -3.688 -20.188 -0.776 1 98.81 231 LEU A CA 1
ATOM 1743 C C . LEU A 1 231 ? -5.141 -20.141 -1.238 1 98.81 231 LEU A C 1
ATOM 1745 O O . LEU A 1 231 ? -5.469 -19.438 -2.189 1 98.81 231 LEU A O 1
ATOM 1749 N N . GLY A 1 232 ? -5.969 -20.859 -0.537 1 98.56 232 GLY A N 1
ATOM 1750 C CA . GLY A 1 232 ? -7.387 -20.922 -0.86 1 98.56 232 GLY A CA 1
ATOM 1751 C C . GLY A 1 232 ? -7.723 -22.016 -1.862 1 98.56 232 GLY A C 1
ATOM 1752 O O . GLY A 1 232 ? -8.898 -22.297 -2.104 1 98.56 232 GLY A O 1
ATOM 1753 N N . LYS A 1 233 ? -6.723 -22.641 -2.422 1 98.69 233 LYS A N 1
ATOM 1754 C CA . LYS A 1 233 ? -6.934 -23.672 -3.432 1 98.69 233 LYS A CA 1
ATOM 1755 C C . LYS A 1 233 ? -6.414 -25.031 -2.951 1 98.69 233 LYS A C 1
ATOM 1757 O O . LYS A 1 233 ? -6.875 -26.078 -3.408 1 98.69 233 LYS A O 1
ATOM 1762 N N . GLN A 1 234 ? -5.422 -24.969 -2.121 1 97.94 234 GLN A N 1
ATOM 1763 C CA . GLN A 1 234 ? -4.91 -26.156 -1.449 1 97.94 234 GLN A CA 1
ATOM 1764 C C . GLN A 1 234 ? -4.414 -25.828 -0.045 1 97.94 234 GLN A C 1
ATOM 1766 O O . GLN A 1 234 ? -4.277 -24.656 0.311 1 97.94 234 GLN A O 1
ATOM 1771 N N . ARG A 1 235 ? -4.164 -26.891 0.695 1 97.5 235 ARG A N 1
ATOM 1772 C CA . ARG A 1 235 ? -3.664 -26.688 2.051 1 97.5 235 ARG A CA 1
ATOM 1773 C C . ARG A 1 235 ? -2.256 -26.109 2.033 1 97.5 235 ARG A C 1
ATOM 1775 O O . ARG A 1 235 ? -1.393 -26.562 1.285 1 97.5 235 ARG A O 1
ATOM 1782 N N . VAL A 1 236 ? -2.029 -25.078 2.777 1 98.69 236 VAL A N 1
ATOM 1783 C CA . VAL A 1 236 ? -0.731 -24.438 2.971 1 98.69 236 VAL A CA 1
ATOM 1784 C C . VAL A 1 236 ? -0.432 -24.312 4.461 1 98.69 236 VAL A C 1
ATOM 1786 O O . VAL A 1 236 ? -1.201 -23.703 5.207 1 98.69 236 VAL A O 1
ATOM 1789 N N . ASP A 1 237 ? 0.607 -24.906 4.91 1 98.81 237 ASP A N 1
ATOM 1790 C CA . ASP A 1 237 ? 1.044 -24.875 6.301 1 98.81 237 ASP A CA 1
ATOM 1791 C C . ASP A 1 237 ? 2.523 -24.516 6.402 1 98.81 237 ASP A C 1
ATOM 1793 O O . ASP A 1 237 ? 3.383 -25.234 5.891 1 98.81 237 ASP A O 1
ATOM 1797 N N . VAL A 1 238 ? 2.795 -23.453 7.102 1 98.75 238 VAL A N 1
ATOM 1798 C CA . VAL A 1 238 ? 4.152 -22.922 7.125 1 98.75 238 VAL A CA 1
ATOM 1799 C C . VAL A 1 238 ? 5.074 -23.891 7.863 1 98.75 238 VAL A C 1
ATOM 1801 O O . VAL A 1 238 ? 6.285 -23.906 7.633 1 98.75 238 VAL A O 1
ATOM 1804 N N . ARG A 1 239 ? 4.566 -24.734 8.719 1 97.75 239 ARG A N 1
ATOM 1805 C CA . ARG A 1 239 ? 5.379 -25.75 9.406 1 97.75 239 ARG A CA 1
ATOM 1806 C C . ARG A 1 239 ? 5.824 -26.828 8.438 1 97.75 239 ARG A C 1
ATOM 1808 O O . ARG A 1 239 ? 6.965 -27.297 8.492 1 97.75 239 ARG A O 1
ATOM 1815 N N . ASP A 1 240 ? 4.875 -27.172 7.594 1 98.25 240 ASP A N 1
ATOM 1816 C CA . ASP A 1 240 ? 5.191 -28.156 6.566 1 98.25 240 ASP A CA 1
ATOM 1817 C C . ASP A 1 240 ? 6.164 -27.594 5.535 1 98.25 240 ASP A C 1
ATOM 1819 O O . ASP A 1 240 ? 7.07 -28.281 5.074 1 98.25 240 ASP A O 1
ATOM 1823 N N . LEU A 1 241 ? 6.02 -26.359 5.176 1 98.81 241 LEU A N 1
ATOM 1824 C CA . LEU A 1 241 ? 6.832 -25.719 4.145 1 98.81 241 LEU A CA 1
ATOM 1825 C C . LEU A 1 241 ? 8.234 -25.422 4.664 1 98.81 241 LEU A C 1
ATOM 1827 O O . LEU A 1 241 ? 9.203 -25.484 3.906 1 98.81 241 LEU A O 1
ATOM 1831 N N . GLY A 1 242 ? 8.344 -25 5.906 1 98.5 242 GLY A N 1
ATOM 1832 C CA . GLY A 1 242 ? 9.625 -24.719 6.527 1 98.5 242 GLY A CA 1
ATOM 1833 C C . GLY A 1 242 ? 10.25 -23.422 6.023 1 98.5 242 GLY A C 1
ATOM 1834 O O . GLY A 1 242 ? 11.477 -23.266 6.051 1 98.5 242 GLY A O 1
ATOM 1835 N N . VAL A 1 243 ? 9.5 -22.516 5.551 1 98.81 243 VAL A N 1
ATOM 1836 C CA . VAL A 1 243 ? 10.023 -21.281 4.973 1 98.81 243 VAL A CA 1
ATOM 1837 C C . VAL A 1 243 ? 10.172 -20.219 6.062 1 98.81 243 VAL A C 1
ATOM 1839 O O . VAL A 1 243 ? 9.547 -20.312 7.121 1 98.81 243 VAL A O 1
ATOM 1842 N N . ASP A 1 244 ? 11.008 -19.203 5.801 1 98.75 244 ASP A N 1
ATOM 1843 C CA . ASP A 1 244 ? 11.195 -18.062 6.691 1 98.75 244 ASP A CA 1
ATOM 1844 C C . ASP A 1 244 ? 10.18 -16.953 6.395 1 98.75 244 ASP A C 1
ATOM 1846 O O . ASP A 1 244 ? 9.805 -16.188 7.285 1 98.75 244 ASP A O 1
ATOM 1850 N N . PHE A 1 245 ? 9.828 -16.859 5.137 1 98.94 245 PHE A N 1
ATOM 1851 C CA . PHE A 1 245 ? 8.859 -15.859 4.68 1 98.94 245 PHE A CA 1
ATOM 1852 C C . PHE A 1 245 ? 7.805 -16.5 3.787 1 98.94 245 PHE A C 1
ATOM 1854 O O . PHE A 1 245 ? 8.117 -17.375 2.977 1 98.94 245 PHE A O 1
ATOM 1861 N N . LEU A 1 246 ? 6.547 -16.016 3.912 1 99 246 LEU A N 1
ATOM 1862 C CA . LEU A 1 246 ? 5.465 -16.453 3.035 1 99 246 LEU A CA 1
ATOM 1863 C C . LEU A 1 246 ? 4.547 -15.289 2.686 1 99 246 LEU A C 1
ATOM 1865 O O . LEU A 1 246 ? 4.039 -14.602 3.578 1 99 246 LEU A O 1
ATOM 1869 N N . THR A 1 247 ? 4.336 -15.039 1.416 1 98.94 247 THR A N 1
ATOM 1870 C CA . THR A 1 247 ? 3.506 -13.945 0.925 1 98.94 247 THR A CA 1
ATOM 1871 C C . THR A 1 247 ? 2.061 -14.398 0.751 1 98.94 247 THR A C 1
ATOM 1873 O O . THR A 1 247 ? 1.803 -15.453 0.166 1 98.94 247 THR A O 1
ATOM 1876 N N . ILE A 1 248 ? 1.112 -13.602 1.218 1 98.94 248 ILE A N 1
ATOM 1877 C CA . ILE A 1 248 ? -0.326 -13.836 1.151 1 98.94 248 ILE A CA 1
ATOM 1878 C C . ILE A 1 248 ? -0.99 -12.734 0.32 1 98.94 248 ILE A C 1
ATOM 1880 O O . ILE A 1 248 ? -0.736 -11.547 0.532 1 98.94 248 ILE A O 1
ATOM 1884 N N . VAL A 1 249 ? -1.841 -13.133 -0.635 1 98.81 249 VAL A N 1
ATOM 1885 C CA . VAL A 1 249 ? -2.506 -12.172 -1.506 1 98.81 249 VAL A CA 1
ATOM 1886 C C . VAL A 1 249 ? -4.016 -12.391 -1.465 1 98.81 249 VAL A C 1
ATOM 1888 O O . VAL A 1 249 ? -4.508 -13.43 -1.913 1 98.81 249 VAL A O 1
ATOM 1891 N N . GLY A 1 250 ? -4.77 -11.398 -1.03 1 98.75 250 GLY A N 1
ATOM 1892 C CA . GLY A 1 250 ? -6.184 -11.539 -0.724 1 98.75 250 GLY A CA 1
ATOM 1893 C C . GLY A 1 250 ? -7.039 -11.812 -1.948 1 98.75 250 GLY A C 1
ATOM 1894 O O . GLY A 1 250 ? -7.859 -12.727 -1.95 1 98.75 250 GLY A O 1
ATOM 1895 N N . HIS A 1 251 ? -6.844 -11.07 -3.041 1 98.25 251 HIS A N 1
ATOM 1896 C CA . HIS A 1 251 ? -7.777 -11.117 -4.164 1 98.25 251 HIS A CA 1
ATOM 1897 C C . HIS A 1 251 ? -7.574 -12.375 -4.996 1 98.25 251 HIS A C 1
ATOM 1899 O O . HIS A 1 251 ? -8.148 -12.508 -6.078 1 98.25 251 HIS A O 1
ATOM 1905 N N . LYS A 1 252 ? -6.746 -13.344 -4.516 1 98.44 252 LYS A N 1
ATOM 1906 C CA . LYS A 1 252 ? -6.57 -14.625 -5.188 1 98.44 252 LYS A CA 1
ATOM 1907 C C . LYS A 1 252 ? -7.387 -15.719 -4.508 1 98.44 252 LYS A C 1
ATOM 1909 O O . LYS A 1 252 ? -7.504 -16.828 -5.027 1 98.44 252 LYS A O 1
ATOM 1914 N N . PHE A 1 253 ? -7.906 -15.414 -3.352 1 98.69 253 PHE A N 1
ATOM 1915 C CA . PHE A 1 253 ? -8.742 -16.406 -2.668 1 98.69 253 PHE A CA 1
ATOM 1916 C C . PHE A 1 253 ? -9.992 -15.742 -2.104 1 98.69 253 PHE A C 1
ATOM 1918 O O . PHE A 1 253 ? -10.367 -15.992 -0.955 1 98.69 253 PHE A O 1
ATOM 1925 N N . TYR A 1 254 ? -10.555 -14.891 -2.936 1 98.75 254 TYR A N 1
ATOM 1926 C CA . TYR A 1 254 ? -11.875 -14.312 -2.754 1 98.75 254 TYR A CA 1
ATOM 1927 C C . TYR A 1 254 ? -11.883 -13.289 -1.619 1 98.75 254 TYR A C 1
ATOM 1929 O O . TYR A 1 254 ? -12.875 -13.156 -0.903 1 98.75 254 TYR A O 1
ATOM 1937 N N . GLY A 1 255 ? -10.766 -12.664 -1.335 1 98.75 255 GLY A N 1
ATOM 1938 C CA . GLY A 1 255 ? -10.586 -11.555 -0.412 1 98.75 255 GLY A CA 1
ATOM 1939 C C . GLY A 1 255 ? -10.32 -10.234 -1.11 1 98.75 255 GLY A C 1
ATOM 1940 O O . GLY A 1 255 ? -10.445 -10.141 -2.332 1 98.75 255 GLY A O 1
ATOM 1941 N N . PRO A 1 256 ? -10.016 -9.219 -0.302 1 98.5 256 PRO A N 1
ATOM 1942 C CA . PRO A 1 256 ? -9.805 -7.883 -0.87 1 98.5 256 PRO A CA 1
ATOM 1943 C C . PRO A 1 256 ? -8.391 -7.703 -1.429 1 98.5 256 PRO A C 1
ATOM 1945 O O . PRO A 1 256 ? -7.562 -8.609 -1.323 1 98.5 256 PRO A O 1
ATOM 1948 N N . ARG A 1 257 ? -8.148 -6.539 -2.109 1 97.25 257 ARG A N 1
ATOM 1949 C CA . ARG A 1 257 ? -6.902 -6.215 -2.789 1 97.25 257 ARG A CA 1
ATOM 1950 C C . ARG A 1 257 ? -5.859 -5.703 -1.803 1 97.25 257 ARG A C 1
ATOM 1952 O O . ARG A 1 257 ? -5.316 -4.609 -1.977 1 97.25 257 ARG A O 1
ATOM 1959 N N . ILE A 1 258 ? -5.582 -6.391 -0.792 1 98.44 258 ILE A N 1
ATOM 1960 C CA . ILE A 1 258 ? -4.445 -6.223 0.11 1 98.44 258 ILE A CA 1
ATOM 1961 C C . ILE A 1 258 ? -3.791 -7.578 0.368 1 98.44 258 ILE A C 1
ATOM 1963 O O . ILE A 1 258 ? -4.223 -8.602 -0.175 1 98.44 258 ILE A O 1
ATOM 1967 N N . GLY A 1 259 ? -2.715 -7.605 1.099 1 98.56 259 GLY A N 1
ATOM 1968 C CA . GLY A 1 259 ? -2.006 -8.836 1.418 1 98.56 259 GLY A CA 1
ATOM 1969 C C . GLY A 1 259 ? -1.428 -8.844 2.82 1 98.56 259 GLY A C 1
ATOM 1970 O O . GLY A 1 259 ? -1.852 -8.062 3.678 1 98.56 259 GLY A O 1
ATOM 1971 N N . ALA A 1 260 ? -0.674 -9.789 3.049 1 98.94 260 ALA A N 1
ATOM 1972 C CA . ALA A 1 260 ? 0.072 -9.961 4.293 1 98.94 260 ALA A CA 1
ATOM 1973 C C . ALA A 1 260 ? 1.356 -10.75 4.055 1 98.94 260 ALA A C 1
ATOM 1975 O O . ALA A 1 260 ? 1.532 -11.359 2.998 1 98.94 260 ALA A O 1
ATOM 1976 N N . LEU A 1 261 ? 2.229 -10.617 4.996 1 98.94 261 LEU A N 1
ATOM 1977 C CA . LEU A 1 261 ? 3.496 -11.336 4.988 1 98.94 261 LEU A CA 1
ATOM 1978 C C . LEU A 1 261 ? 3.693 -12.102 6.293 1 98.94 261 LEU A C 1
ATOM 1980 O O . LEU A 1 261 ? 3.592 -11.531 7.375 1 98.94 261 LEU A O 1
ATOM 1984 N N . TYR A 1 262 ? 3.838 -13.398 6.148 1 98.94 262 TYR A N 1
ATOM 1985 C CA . TYR A 1 262 ? 4.293 -14.203 7.273 1 98.94 262 TYR A CA 1
ATOM 1986 C C . TYR A 1 262 ? 5.812 -14.164 7.391 1 98.94 262 TYR A C 1
ATOM 1988 O O . TYR A 1 262 ? 6.523 -14.312 6.395 1 98.94 262 TYR A O 1
ATOM 1996 N N . VAL A 1 263 ? 6.324 -13.961 8.586 1 98.88 263 VAL A N 1
ATOM 1997 C CA . VAL A 1 263 ? 7.746 -14 8.914 1 98.88 263 VAL A CA 1
ATOM 1998 C C . VAL A 1 263 ? 7.973 -14.922 10.117 1 98.88 263 VAL A C 1
ATOM 2000 O O . VAL A 1 263 ? 7.512 -14.633 11.219 1 98.88 263 VAL A O 1
ATOM 2003 N N . ARG A 1 264 ? 8.727 -15.969 9.922 1 98.5 264 ARG A N 1
ATOM 2004 C CA . ARG A 1 264 ? 8.953 -16.953 10.977 1 98.5 264 ARG A CA 1
ATOM 2005 C C . ARG A 1 264 ? 9.727 -16.328 12.141 1 98.5 264 ARG A C 1
ATOM 2007 O O . ARG A 1 264 ? 10.883 -15.953 11.992 1 98.5 264 ARG A O 1
ATOM 2014 N N . GLY A 1 265 ? 9.078 -16.25 13.32 1 97.62 265 GLY A N 1
ATOM 2015 C CA . GLY A 1 265 ? 9.719 -15.648 14.484 1 97.62 265 GLY A CA 1
ATOM 2016 C C . GLY A 1 265 ? 10.055 -14.18 14.289 1 97.62 265 GLY A C 1
ATOM 2017 O O . GLY A 1 265 ? 11.18 -13.758 14.555 1 97.62 265 GLY A O 1
ATOM 2018 N N . LEU A 1 266 ? 9.102 -13.445 13.82 1 95.06 266 LEU A N 1
ATOM 2019 C CA . LEU A 1 266 ? 9.281 -12.031 13.539 1 95.06 266 LEU A CA 1
ATOM 2020 C C . LEU A 1 266 ? 9.844 -11.297 14.75 1 95.06 266 LEU A C 1
ATOM 2022 O O . LEU A 1 266 ? 9.266 -11.344 15.836 1 95.06 266 LEU A O 1
ATOM 2026 N N . GLY A 1 267 ? 10.984 -10.641 14.477 1 83.81 267 GLY A N 1
ATOM 2027 C CA . GLY A 1 267 ? 11.641 -9.852 15.508 1 83.81 267 GLY A CA 1
ATOM 2028 C C . GLY A 1 267 ? 12.594 -10.672 16.359 1 83.81 267 GLY A C 1
ATOM 2029 O O . GLY A 1 267 ? 13.359 -10.117 17.141 1 83.81 267 GLY A O 1
ATOM 2030 N N . GLU A 1 268 ? 12.68 -12.031 16.219 1 87.88 268 GLU A N 1
ATOM 2031 C CA . GLU A 1 268 ? 13.523 -12.891 17.031 1 87.88 268 GLU A CA 1
ATOM 2032 C C . GLU A 1 268 ? 14.445 -13.75 16.172 1 87.88 268 GLU A C 1
ATOM 2034 O O . GLU A 1 268 ? 15.656 -13.805 16.406 1 87.88 268 GLU A O 1
ATOM 2039 N N . HIS A 1 269 ? 13.812 -14.344 15.211 1 90.44 269 HIS A N 1
ATOM 2040 C CA . HIS A 1 269 ? 14.547 -15.352 14.461 1 90.44 269 HIS A CA 1
ATOM 2041 C C . HIS A 1 269 ? 14.883 -14.859 13.055 1 90.44 269 HIS A C 1
ATOM 2043 O O . HIS A 1 269 ? 16.031 -14.945 12.617 1 90.44 269 HIS A O 1
ATOM 2049 N N . THR A 1 270 ? 13.898 -14.438 12.344 1 96.62 270 THR A N 1
ATOM 2050 C CA . THR A 1 270 ? 14.062 -13.969 10.969 1 96.62 270 THR A CA 1
ATOM 2051 C C . THR A 1 270 ? 14.047 -12.445 10.906 1 96.62 270 THR A C 1
ATOM 2053 O O . THR A 1 270 ? 13.086 -11.805 11.352 1 96.62 270 THR A O 1
ATOM 2056 N N . PRO A 1 271 ? 15.078 -11.859 10.422 1 95.31 271 PRO A N 1
ATOM 2057 C CA . PRO A 1 271 ? 15.125 -10.398 10.359 1 95.31 271 PRO A CA 1
ATOM 2058 C C . PRO A 1 271 ? 14.172 -9.82 9.312 1 95.31 271 PRO A C 1
ATOM 2060 O O . PRO A 1 271 ? 13.977 -10.414 8.25 1 95.31 271 PRO A O 1
ATOM 2063 N N . LEU A 1 272 ? 13.57 -8.758 9.648 1 97.88 272 LEU A N 1
ATOM 2064 C CA . LEU A 1 272 ? 12.758 -7.953 8.742 1 97.88 272 LEU A CA 1
ATOM 2065 C C . LEU A 1 272 ? 13.016 -6.465 8.945 1 97.88 272 LEU A C 1
ATOM 2067 O O . LEU A 1 272 ? 13 -5.977 10.078 1 97.88 272 LEU A O 1
ATOM 2071 N N . TYR A 1 273 ? 13.281 -5.773 7.902 1 97.06 273 TYR A N 1
ATOM 2072 C CA . TYR A 1 273 ? 13.523 -4.336 7.961 1 97.06 273 TYR A CA 1
ATOM 2073 C C . TYR A 1 273 ? 12.445 -3.57 7.203 1 97.06 273 TYR A C 1
ATOM 2075 O O . TYR A 1 273 ? 12.016 -3.992 6.125 1 97.06 273 TYR A O 1
ATOM 2083 N N . PRO A 1 274 ? 12.008 -2.459 7.742 1 96.88 274 PRO A N 1
ATOM 2084 C CA . PRO A 1 274 ? 10.969 -1.679 7.062 1 96.88 274 PRO A CA 1
ATOM 2085 C C . PRO A 1 274 ? 11.461 -1.068 5.75 1 96.88 274 PRO A C 1
ATOM 2087 O O . PRO A 1 274 ? 12.609 -0.645 5.652 1 96.88 274 PRO A O 1
ATOM 2090 N N . MET A 1 275 ? 10.508 -1.038 4.812 1 96.94 275 MET A N 1
ATOM 2091 C CA . MET A 1 275 ? 10.766 -0.353 3.551 1 96.94 275 MET A CA 1
ATOM 2092 C C . MET A 1 275 ? 10.297 1.097 3.613 1 96.94 275 MET A C 1
ATOM 2094 O O . MET A 1 275 ? 10.812 1.951 2.891 1 96.94 275 MET A O 1
ATOM 2098 N N . LEU A 1 276 ? 9.359 1.333 4.449 1 97.44 276 LEU A N 1
ATOM 2099 C CA . LEU A 1 276 ? 8.781 2.654 4.668 1 97.44 276 LEU A CA 1
ATOM 2100 C C . LEU A 1 276 ? 9.031 3.123 6.098 1 97.44 276 LEU A C 1
ATOM 2102 O O . LEU A 1 276 ? 9.156 2.305 7.012 1 97.44 276 LEU A O 1
ATOM 2106 N N . PHE A 1 277 ? 9.109 4.406 6.227 1 97.19 277 PHE A N 1
ATOM 2107 C CA . PHE A 1 277 ? 9.289 4.996 7.547 1 97.19 277 PHE A CA 1
ATOM 2108 C C . PHE A 1 277 ? 8.195 6.02 7.836 1 97.19 277 PHE A C 1
ATOM 2110 O O . PHE A 1 277 ? 7.793 6.773 6.949 1 97.19 277 PHE A O 1
ATOM 2117 N N . GLY A 1 278 ? 7.746 6.004 8.992 1 94.88 278 GLY A N 1
ATOM 2118 C CA . GLY A 1 278 ? 6.664 6.848 9.477 1 94.88 278 GLY A CA 1
ATOM 2119 C C . GLY A 1 278 ? 6.203 6.492 10.875 1 94.88 278 GLY A C 1
ATOM 2120 O O . GLY A 1 278 ? 7.023 6.34 11.781 1 94.88 278 GLY A O 1
ATOM 2121 N N . GLY A 1 279 ? 4.848 6.199 11.023 1 90.88 279 GLY A N 1
ATOM 2122 C CA . GLY A 1 279 ? 4.297 5.852 12.328 1 90.88 279 GLY A CA 1
ATOM 2123 C C . GLY A 1 279 ? 4.652 4.445 12.773 1 90.88 279 GLY A C 1
ATOM 2124 O O . GLY A 1 279 ? 5.32 3.711 12.039 1 90.88 279 GLY A O 1
ATOM 2125 N N . GLY A 1 280 ? 4.277 4.062 13.938 1 91.81 280 GLY A N 1
ATOM 2126 C CA . GLY A 1 280 ? 4.707 2.83 14.578 1 91.81 280 GLY A CA 1
ATOM 2127 C C . GLY A 1 280 ? 3.803 1.65 14.273 1 91.81 280 GLY A C 1
ATOM 2128 O O . GLY A 1 280 ? 3.924 0.591 14.891 1 91.81 280 GLY A O 1
ATOM 2129 N N . GLN A 1 281 ? 2.889 1.731 13.328 1 92.62 281 GLN A N 1
ATOM 2130 C CA . GLN A 1 281 ? 1.951 0.663 13 1 92.62 281 GLN A CA 1
ATOM 2131 C C . GLN A 1 281 ? 2.688 -0.621 12.633 1 92.62 281 GLN A C 1
ATOM 2133 O O . GLN A 1 281 ? 3.857 -0.582 12.25 1 92.62 281 GLN A O 1
ATOM 2138 N N . GLU A 1 282 ? 2.016 -1.802 12.812 1 96.5 282 GLU A N 1
ATOM 2139 C CA . GLU A 1 282 ? 2.568 -3.119 12.516 1 96.5 282 GLU A CA 1
ATOM 2140 C C . GLU A 1 282 ? 3.93 -3.311 13.18 1 96.5 282 GLU A C 1
ATOM 2142 O O . GLU A 1 282 ? 4.871 -3.791 12.547 1 96.5 282 GLU A O 1
ATOM 2147 N N . ARG A 1 283 ? 4.062 -2.822 14.375 1 94.25 283 ARG A N 1
ATOM 2148 C CA . ARG A 1 283 ? 5.242 -2.988 15.219 1 94.25 283 ARG A CA 1
ATOM 2149 C C . ARG A 1 283 ? 6.473 -2.354 14.578 1 94.25 283 ARG A C 1
ATOM 2151 O O . ARG A 1 283 ? 7.566 -2.916 14.625 1 94.25 283 ARG A O 1
ATOM 2158 N N . ASN A 1 284 ? 6.254 -1.311 13.812 1 94.06 284 ASN A N 1
ATOM 2159 C CA . ASN A 1 284 ? 7.273 -0.469 13.195 1 94.06 284 ASN A CA 1
ATOM 2160 C C . ASN A 1 284 ? 7.816 -1.096 11.914 1 94.06 284 ASN A C 1
ATOM 2162 O O . ASN A 1 284 ? 8.75 -0.571 11.312 1 94.06 284 ASN A O 1
ATOM 2166 N N . PHE A 1 285 ? 7.188 -2.207 11.438 1 96.94 285 PHE A N 1
ATOM 2167 C CA . PHE A 1 285 ? 7.695 -2.865 10.242 1 96.94 285 PHE A CA 1
ATOM 2168 C C . PHE A 1 285 ? 7.027 -2.305 8.992 1 96.94 285 PHE A C 1
ATOM 2170 O O . PHE A 1 285 ? 7.582 -2.387 7.895 1 96.94 285 PHE A O 1
ATOM 2177 N N . ARG A 1 286 ? 5.855 -1.837 9.195 1 97.56 286 ARG A N 1
ATOM 2178 C CA . ARG A 1 286 ? 5.109 -1.299 8.062 1 97.56 286 ARG A CA 1
ATOM 2179 C C . ARG A 1 286 ? 4.23 -0.129 8.492 1 97.56 286 ARG A C 1
ATOM 2181 O O . ARG A 1 286 ? 3.033 -0.303 8.742 1 97.56 286 ARG A O 1
ATOM 2188 N N . PRO A 1 287 ? 4.699 1.108 8.414 1 97.06 287 PRO A N 1
ATOM 2189 C CA . PRO A 1 287 ? 3.961 2.285 8.883 1 97.06 287 PRO A CA 1
ATOM 2190 C C . PRO A 1 287 ? 2.793 2.648 7.965 1 97.06 287 PRO A C 1
ATOM 2192 O O . PRO A 1 287 ? 2.744 2.205 6.816 1 97.06 287 PRO A O 1
ATOM 2195 N N . GLY A 1 288 ? 1.88 3.549 8.516 1 95.5 288 GLY A N 1
ATOM 2196 C CA . GLY A 1 288 ? 0.637 3.957 7.883 1 95.5 288 GLY A CA 1
ATOM 2197 C C . GLY A 1 288 ? -0.597 3.426 8.586 1 95.5 288 GLY A C 1
ATOM 2198 O O . GLY A 1 288 ? -0.673 2.234 8.898 1 95.5 288 GLY A O 1
ATOM 2199 N N . THR A 1 289 ? -1.529 4.289 8.797 1 95.38 289 THR A N 1
ATOM 2200 C CA . THR A 1 289 ? -2.746 3.867 9.484 1 95.38 289 THR A CA 1
ATOM 2201 C C . THR A 1 289 ? -3.336 2.623 8.82 1 95.38 289 THR A C 1
ATOM 2203 O O . THR A 1 289 ? -3.479 2.572 7.598 1 95.38 289 THR A O 1
ATOM 2206 N N . GLU A 1 290 ? -3.637 1.655 9.625 1 97 290 GLU A N 1
ATOM 2207 C CA . GLU A 1 290 ? -4.078 0.353 9.133 1 97 290 GLU A CA 1
ATOM 2208 C C . GLU A 1 290 ? -5.387 0.47 8.359 1 97 290 GLU A C 1
ATOM 2210 O O . GLU A 1 290 ? -6.289 1.211 8.758 1 97 290 GLU A O 1
ATOM 2215 N N . ASN A 1 291 ? -5.43 -0.219 7.242 1 97.94 291 ASN A N 1
ATOM 2216 C CA . ASN A 1 291 ? -6.629 -0.271 6.41 1 97.94 291 ASN A CA 1
ATOM 2217 C C . ASN A 1 291 ? -7.656 -1.254 6.965 1 97.94 291 ASN A C 1
ATOM 2219 O O . ASN A 1 291 ? -7.898 -2.305 6.371 1 97.94 291 ASN A O 1
ATOM 2223 N N . THR A 1 292 ? -8.344 -0.873 8.008 1 98.56 292 THR A N 1
ATOM 2224 C CA . THR A 1 292 ? -9.156 -1.748 8.844 1 98.56 292 THR A CA 1
ATOM 2225 C C . THR A 1 292 ? -10.227 -2.451 8.016 1 98.56 292 THR A C 1
ATOM 2227 O O . THR A 1 292 ? -10.422 -3.66 8.141 1 98.56 292 THR A O 1
ATOM 2230 N N . PRO A 1 293 ? -10.969 -1.742 7.133 1 98.5 293 PRO A N 1
ATOM 2231 C CA . PRO A 1 293 ? -12 -2.451 6.367 1 98.5 293 PRO A CA 1
ATOM 2232 C C . PRO A 1 293 ? -11.422 -3.557 5.488 1 98.5 293 PRO A C 1
ATOM 2234 O O . PRO A 1 293 ? -11.961 -4.664 5.441 1 98.5 293 PRO A O 1
ATOM 2237 N N . MET A 1 294 ? -10.352 -3.312 4.801 1 98.75 294 MET A N 1
ATOM 2238 C CA . MET A 1 294 ? -9.742 -4.324 3.945 1 98.75 294 MET A CA 1
ATOM 2239 C C . MET A 1 294 ? -9.172 -5.469 4.781 1 98.75 294 MET A C 1
ATOM 2241 O O . MET A 1 294 ? -9.242 -6.633 4.383 1 98.75 294 MET A O 1
ATOM 2245 N N . ILE A 1 295 ? -8.578 -5.074 5.938 1 98.88 295 ILE A N 1
ATOM 2246 C CA . ILE A 1 295 ? -8.023 -6.078 6.84 1 98.88 295 ILE A CA 1
ATOM 2247 C C . ILE A 1 295 ? -9.141 -6.973 7.363 1 98.88 295 ILE A C 1
ATOM 2249 O O . ILE A 1 295 ? -8.977 -8.195 7.461 1 98.88 295 ILE A O 1
ATOM 2253 N N . ALA A 1 296 ? -10.305 -6.355 7.676 1 98.94 296 ALA A N 1
ATOM 2254 C CA . ALA A 1 296 ? -11.469 -7.133 8.086 1 98.94 296 ALA A CA 1
ATOM 2255 C C . ALA A 1 296 ? -11.867 -8.141 7.012 1 98.94 296 ALA A C 1
ATOM 2257 O O . ALA A 1 296 ? -12.148 -9.305 7.312 1 98.94 296 ALA A O 1
ATOM 2258 N N . GLY A 1 297 ? -11.891 -7.688 5.82 1 98.94 297 GLY A N 1
ATOM 2259 C CA . GLY A 1 297 ?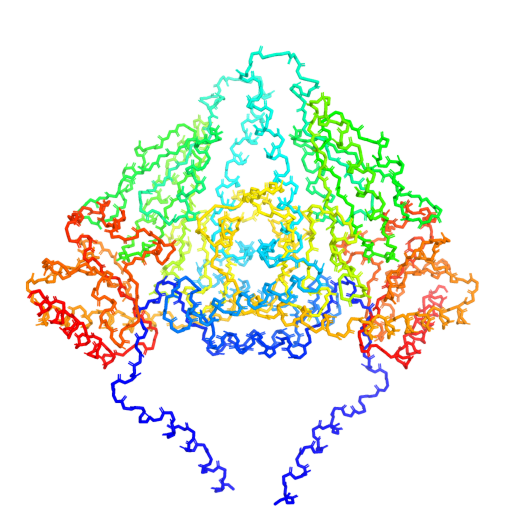 -12.219 -8.562 4.711 1 98.94 297 GLY A CA 1
ATOM 2260 C C . GLY A 1 297 ? -11.219 -9.695 4.531 1 98.94 297 GLY A C 1
ATOM 2261 O O . GLY A 1 297 ? -11.609 -10.844 4.293 1 98.94 297 GLY A O 1
ATOM 2262 N N . LEU A 1 298 ? -9.953 -9.359 4.602 1 98.94 298 LEU A N 1
ATOM 2263 C CA . LEU A 1 298 ? -8.914 -10.375 4.453 1 98.94 298 LEU A CA 1
ATOM 2264 C C . LEU A 1 298 ? -9.031 -11.43 5.551 1 98.94 298 LEU A C 1
ATOM 2266 O O . LEU A 1 298 ? -8.867 -12.625 5.285 1 98.94 298 LEU A O 1
ATOM 2270 N N . GLY A 1 299 ? -9.273 -10.945 6.762 1 98.94 299 GLY A N 1
ATOM 2271 C CA . GLY A 1 299 ? -9.492 -11.875 7.863 1 98.94 299 GLY A CA 1
ATOM 2272 C C . GLY A 1 299 ? -10.664 -12.812 7.625 1 98.94 299 GLY A C 1
ATOM 2273 O O . GLY A 1 299 ? -10.562 -14.016 7.887 1 98.94 299 GLY A O 1
ATOM 2274 N N . LYS A 1 300 ? -11.75 -12.258 7.109 1 98.94 300 LYS A N 1
ATOM 2275 C CA . LYS A 1 300 ? -12.93 -13.078 6.84 1 98.94 300 LYS A CA 1
ATOM 2276 C C . LYS A 1 300 ? -12.648 -14.086 5.734 1 98.94 300 LYS A C 1
ATOM 2278 O O . LYS A 1 300 ? -13.086 -15.242 5.816 1 98.94 300 LYS A O 1
ATOM 2283 N N . ALA A 1 301 ? -11.992 -13.672 4.699 1 98.94 301 ALA A N 1
ATOM 2284 C CA . ALA A 1 301 ? -11.617 -14.594 3.633 1 98.94 301 ALA A CA 1
ATOM 2285 C C . ALA A 1 301 ? -10.781 -15.75 4.176 1 98.94 301 ALA A C 1
ATOM 2287 O O . ALA A 1 301 ? -11 -16.906 3.812 1 98.94 301 ALA A O 1
ATOM 2288 N N . ALA A 1 302 ? -9.812 -15.43 5.004 1 98.94 302 ALA A N 1
ATOM 2289 C CA . ALA A 1 302 ? -8.953 -16.453 5.605 1 98.94 302 ALA A CA 1
ATOM 2290 C C . ALA A 1 302 ? -9.766 -17.422 6.453 1 98.94 302 ALA A C 1
ATOM 2292 O O . ALA A 1 302 ? -9.516 -18.625 6.43 1 98.94 302 ALA A O 1
ATOM 2293 N N . GLU A 1 303 ? -10.68 -16.875 7.199 1 98.94 303 GLU A N 1
ATOM 2294 C CA . GLU A 1 303 ? -11.57 -17.703 8.008 1 98.94 303 GLU A CA 1
ATOM 2295 C C . GLU A 1 303 ? -12.32 -18.703 7.145 1 98.94 303 GLU A C 1
ATOM 2297 O O . GLU A 1 303 ? -12.406 -19.891 7.484 1 98.94 303 GLU A O 1
ATOM 2302 N N . LEU A 1 304 ? -12.859 -18.281 6.059 1 98.88 304 LEU A N 1
ATOM 2303 C CA . LEU A 1 304 ? -13.617 -19.141 5.156 1 98.88 304 LEU A CA 1
ATOM 2304 C C . LEU A 1 304 ? -12.727 -20.234 4.57 1 98.88 304 LEU A C 1
ATOM 2306 O O . LEU A 1 304 ? -13.156 -21.375 4.422 1 98.88 304 LEU A O 1
ATOM 2310 N N . VAL A 1 305 ? -11.516 -19.906 4.23 1 98.88 305 VAL A N 1
ATOM 2311 C CA . VAL A 1 305 ? -10.578 -20.906 3.701 1 98.88 305 VAL A CA 1
ATOM 2312 C C . VAL A 1 305 ? -10.258 -21.938 4.777 1 98.88 305 VAL A C 1
ATOM 2314 O O . VAL A 1 305 ? -10.227 -23.141 4.5 1 98.88 305 VAL A O 1
ATOM 2317 N N . ALA A 1 306 ? -9.961 -21.484 5.98 1 98.62 306 ALA A N 1
ATOM 2318 C CA . ALA A 1 306 ? -9.648 -22.391 7.074 1 98.62 306 ALA A CA 1
ATOM 2319 C C . ALA A 1 306 ? -10.789 -23.359 7.328 1 98.62 306 ALA A C 1
ATOM 2321 O O . ALA A 1 306 ? -10.562 -24.531 7.648 1 98.62 306 ALA A O 1
ATOM 2322 N N . GLU A 1 307 ? -11.984 -22.922 7.125 1 98.38 307 GLU A N 1
ATOM 2323 C CA . GLU A 1 307 ? -13.164 -23.703 7.453 1 98.38 307 GLU A CA 1
ATOM 2324 C C . GLU A 1 307 ? -13.539 -24.641 6.305 1 98.38 307 GLU A C 1
ATOM 2326 O O . GLU A 1 307 ? -14.031 -25.75 6.535 1 98.38 307 GLU A O 1
ATOM 2331 N N . ASN A 1 308 ? -13.289 -24.172 5.039 1 98.44 308 ASN A N 1
ATOM 2332 C CA . ASN A 1 308 ? -13.898 -24.875 3.906 1 98.44 308 ASN A CA 1
ATOM 2333 C C . ASN A 1 308 ? -12.844 -25.312 2.889 1 98.44 308 ASN A C 1
ATOM 2335 O O . ASN A 1 308 ? -13.188 -25.766 1.798 1 98.44 308 ASN A O 1
ATOM 2339 N N . GLY A 1 309 ? -11.609 -25.203 3.191 1 98 309 GLY A N 1
ATOM 2340 C CA . GLY A 1 309 ? -10.523 -25.375 2.246 1 98 309 GLY A CA 1
ATOM 2341 C C . GLY A 1 309 ? -10.547 -26.703 1.523 1 98 309 GLY A C 1
ATOM 2342 O O . GLY A 1 309 ? -10.352 -26.766 0.30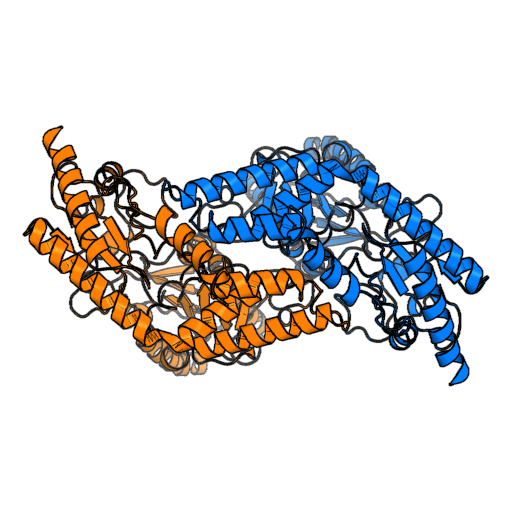8 1 98 309 GLY A O 1
ATOM 2343 N N . GLU A 1 310 ? -10.828 -27.766 2.266 1 97.88 310 GLU A N 1
ATOM 2344 C CA . GLU A 1 310 ? -10.852 -29.109 1.681 1 97.88 310 GLU A CA 1
ATOM 2345 C C . GLU A 1 310 ? -11.984 -29.25 0.667 1 97.88 310 GLU A C 1
ATOM 2347 O O . GLU A 1 310 ? -11.797 -29.844 -0.396 1 97.88 310 GLU A O 1
ATOM 2352 N N . ALA A 1 311 ? -13.102 -28.719 0.994 1 98.5 311 ALA A N 1
ATOM 2353 C CA . ALA A 1 311 ? -14.25 -28.766 0.092 1 98.5 311 ALA A CA 1
ATOM 2354 C C . ALA A 1 311 ? -14 -27.938 -1.165 1 98.5 311 ALA A C 1
ATOM 2356 O O . ALA A 1 311 ? -14.359 -28.344 -2.27 1 98.5 311 ALA A O 1
ATOM 2357 N N . TYR A 1 312 ? -13.453 -26.719 -0.966 1 98.69 312 TYR A N 1
ATOM 2358 C CA . TYR A 1 312 ? -13.102 -25.891 -2.107 1 98.69 312 TYR A CA 1
ATOM 2359 C C . TYR A 1 312 ? -12.172 -26.625 -3.059 1 98.69 312 TYR A C 1
ATOM 2361 O O . TYR A 1 312 ? 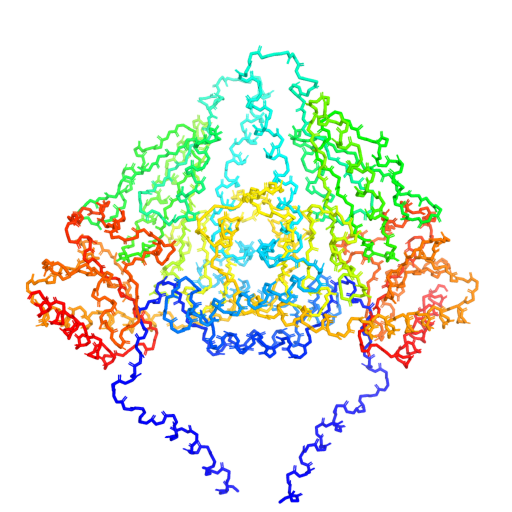-12.398 -26.656 -4.27 1 98.69 312 TYR A O 1
ATOM 2369 N N . GLU A 1 313 ? -11.141 -27.234 -2.518 1 98.69 313 GLU A N 1
ATOM 2370 C CA . GLU A 1 313 ? -10.133 -27.953 -3.295 1 98.69 313 GLU A CA 1
ATOM 2371 C C . GLU A 1 313 ? -10.758 -29.094 -4.082 1 98.69 313 GLU A C 1
ATOM 2373 O O . GLU A 1 313 ? -10.508 -29.25 -5.281 1 98.69 313 GLU A O 1
ATOM 2378 N N . ALA A 1 314 ? -11.516 -29.891 -3.434 1 98.69 314 ALA A N 1
ATOM 2379 C CA . ALA A 1 314 ? -12.148 -31.047 -4.07 1 98.69 314 ALA A CA 1
ATOM 2380 C C . ALA A 1 314 ? -13.07 -30.609 -5.203 1 98.69 314 ALA A C 1
ATOM 2382 O O . ALA A 1 314 ? -13.078 -31.219 -6.273 1 98.69 314 ALA A O 1
ATOM 2383 N N . HIS A 1 315 ? -13.875 -29.594 -4.914 1 98.75 315 HIS A N 1
ATOM 2384 C CA . HIS A 1 315 ? -14.805 -29.109 -5.922 1 98.75 315 HIS A CA 1
ATOM 2385 C C . HIS A 1 315 ? -14.062 -28.594 -7.148 1 98.75 315 HIS A C 1
ATOM 2387 O O . HIS A 1 315 ? -14.398 -28.953 -8.281 1 98.75 315 HIS A O 1
ATOM 2393 N N . MET A 1 316 ? -13.07 -27.75 -6.938 1 98.88 316 MET A N 1
ATOM 2394 C CA . MET A 1 316 ? -12.305 -27.188 -8.039 1 98.88 316 MET A CA 1
ATOM 2395 C C . MET A 1 316 ? -11.609 -28.281 -8.836 1 98.88 316 MET A C 1
ATOM 2397 O O . MET A 1 316 ? -11.602 -28.25 -10.07 1 98.88 316 MET A O 1
ATOM 2401 N N . ARG A 1 317 ? -11.062 -29.266 -8.133 1 98.62 317 ARG A N 1
ATOM 2402 C CA . ARG A 1 317 ? -10.406 -30.391 -8.797 1 98.62 317 ARG A CA 1
ATOM 2403 C C . ARG A 1 317 ? -11.383 -31.125 -9.695 1 98.62 317 ARG A C 1
ATOM 2405 O O . ARG A 1 317 ? -11.055 -31.453 -10.844 1 98.62 317 ARG A O 1
ATOM 2412 N N . GLY A 1 318 ? -12.523 -31.406 -9.18 1 98.75 318 GLY A N 1
ATOM 2413 C CA . GLY A 1 318 ? -13.531 -32.094 -9.969 1 98.75 318 GLY A CA 1
ATOM 2414 C C . GLY A 1 318 ? -13.922 -31.359 -11.234 1 98.75 318 GLY A C 1
ATOM 2415 O O . GLY A 1 318 ? -14.023 -31.969 -12.305 1 98.75 318 GLY A O 1
ATOM 2416 N N . VAL A 1 319 ? -14.156 -30.062 -11.094 1 98.88 319 VAL A N 1
ATOM 2417 C CA . VAL A 1 319 ? -14.57 -29.25 -12.234 1 98.88 319 VAL A CA 1
ATOM 2418 C C . VAL A 1 319 ? -13.422 -29.141 -13.234 1 98.88 319 VAL A C 1
ATOM 2420 O O . VAL A 1 319 ? -13.625 -29.234 -14.445 1 98.88 319 VAL A O 1
ATOM 2423 N N . ARG A 1 320 ? -12.203 -28.891 -12.75 1 98.62 320 ARG A N 1
ATOM 2424 C CA . ARG A 1 320 ? -11.031 -28.781 -13.609 1 98.62 320 ARG A CA 1
ATOM 2425 C C . ARG A 1 320 ? -10.805 -30.078 -14.383 1 98.62 320 ARG A C 1
ATOM 2427 O O . ARG A 1 320 ? -10.539 -30.047 -15.586 1 98.62 320 ARG A O 1
ATOM 2434 N N . ASP A 1 321 ? -10.898 -31.25 -13.695 1 98.38 321 ASP A N 1
ATOM 2435 C CA . ASP A 1 321 ? -10.734 -32.531 -14.352 1 98.38 321 ASP A CA 1
ATOM 2436 C C . ASP A 1 321 ? -11.789 -32.75 -15.438 1 98.38 321 ASP A C 1
ATOM 2438 O O . ASP A 1 321 ? -11.484 -33.219 -16.531 1 98.38 321 ASP A O 1
ATOM 2442 N N . TYR A 1 322 ? -13.023 -32.375 -15.102 1 98.88 322 TYR A N 1
ATOM 2443 C CA . TYR A 1 322 ? -14.102 -32.469 -16.078 1 98.88 322 TYR A CA 1
ATOM 2444 C C . TYR A 1 322 ? -13.828 -31.594 -17.281 1 98.88 322 TYR A C 1
ATOM 2446 O O . TYR A 1 322 ? -14.07 -31.984 -18.422 1 98.88 322 TYR A O 1
ATOM 2454 N N . LEU A 1 323 ? -13.367 -30.422 -17.047 1 98.81 323 LEU A N 1
ATOM 2455 C CA . LEU A 1 323 ? -13.008 -29.5 -18.125 1 98.81 323 LEU A CA 1
ATOM 2456 C C . LEU A 1 323 ? -11.984 -30.125 -19.062 1 98.81 323 LEU A C 1
ATOM 2458 O O . LEU A 1 323 ? -12.156 -30.094 -20.281 1 98.81 323 LEU A O 1
ATOM 2462 N N . GLU A 1 324 ? -10.938 -30.688 -18.531 1 98.44 324 GLU A N 1
ATOM 2463 C CA . GLU A 1 324 ? -9.891 -31.312 -19.344 1 98.44 324 GLU A CA 1
ATOM 2464 C C . GLU A 1 324 ? -10.414 -32.531 -20.094 1 98.44 324 GLU A C 1
ATOM 2466 O O . GLU A 1 324 ? -10.039 -32.75 -21.25 1 98.44 324 GLU A O 1
ATOM 2471 N N . GLU A 1 325 ? -11.281 -33.219 -19.438 1 98.44 325 GLU A N 1
ATOM 2472 C CA . GLU A 1 325 ? -11.922 -34.375 -20.109 1 98.44 325 GLU A CA 1
ATOM 2473 C C . GLU A 1 325 ? -12.75 -33.906 -21.297 1 98.44 325 GLU A C 1
ATOM 2475 O O . GLU A 1 325 ? -12.672 -34.5 -22.375 1 98.44 325 GLU A O 1
ATOM 2480 N N . ARG A 1 326 ? -13.539 -32.875 -21.125 1 98.62 326 ARG A N 1
ATOM 2481 C CA . ARG A 1 326 ? -14.406 -32.375 -22.172 1 98.62 326 ARG A CA 1
ATOM 2482 C C . ARG A 1 326 ? -13.594 -31.781 -23.312 1 98.62 326 ARG A C 1
ATOM 2484 O O . ARG A 1 326 ? -13.961 -31.906 -24.484 1 98.62 326 ARG A O 1
ATOM 2491 N N . LEU A 1 327 ? -12.508 -31.062 -22.953 1 98.5 327 LEU A N 1
ATOM 2492 C CA . LEU A 1 327 ? -11.617 -30.516 -23.984 1 98.5 327 LEU A CA 1
ATOM 2493 C C . LEU A 1 327 ? -11.031 -31.641 -24.828 1 98.5 327 LEU A C 1
ATOM 2495 O O . LEU A 1 327 ? -10.992 -31.547 -26.062 1 98.5 327 LEU A O 1
ATOM 2499 N N . ALA A 1 328 ? -10.578 -32.688 -24.188 1 97.94 328 ALA A N 1
ATOM 2500 C CA . ALA A 1 328 ? -10 -33.844 -24.891 1 97.94 328 ALA A CA 1
ATOM 2501 C C . ALA A 1 328 ? -11.031 -34.531 -25.781 1 97.94 328 ALA A C 1
ATOM 2503 O O . ALA A 1 328 ? -10.711 -34.938 -26.891 1 97.94 328 ALA A O 1
ATOM 2504 N N . ALA A 1 329 ? -12.18 -34.625 -25.266 1 98.31 329 ALA A N 1
ATOM 2505 C CA . ALA A 1 329 ? -13.25 -35.25 -26.031 1 98.31 329 ALA A CA 1
ATOM 2506 C C . ALA A 1 329 ? -13.594 -34.438 -27.281 1 98.31 329 ALA A C 1
ATOM 2508 O O . ALA A 1 329 ? -13.883 -35 -28.344 1 98.31 329 ALA A O 1
ATOM 2509 N N . GLU A 1 330 ? -13.617 -33.188 -27.156 1 98.12 330 GLU A N 1
ATOM 2510 C CA . GLU A 1 330 ? -14.055 -32.312 -28.234 1 98.12 330 GLU A CA 1
ATOM 2511 C C . GLU A 1 330 ? -12.961 -32.125 -29.281 1 98.12 330 GLU A C 1
ATOM 2513 O O . GLU A 1 330 ? -13.242 -32.156 -30.484 1 98.12 330 GLU A O 1
ATOM 2518 N N . PHE A 1 331 ? -11.742 -31.984 -28.875 1 97.75 331 PHE A N 1
ATOM 2519 C CA . PHE A 1 331 ? -10.695 -31.578 -29.812 1 97.75 331 PHE A CA 1
ATOM 2520 C C . PHE A 1 331 ? -9.734 -32.719 -30.078 1 97.75 331 PHE A C 1
ATOM 2522 O O . PHE A 1 331 ? -8.883 -32.656 -30.969 1 97.75 331 PHE A O 1
ATOM 2529 N N . GLY A 1 332 ? -9.82 -33.812 -29.312 1 95.94 332 GLY A N 1
ATOM 2530 C CA . GLY A 1 332 ? -9.047 -35 -29.547 1 95.94 332 GLY A CA 1
ATOM 2531 C C . GLY A 1 332 ? -7.551 -34.781 -29.484 1 95.94 332 GLY A C 1
ATOM 2532 O O . GLY A 1 332 ? -7.043 -34.188 -28.531 1 95.94 332 GLY A O 1
ATOM 2533 N N . GLU A 1 333 ? -6.836 -35.156 -30.531 1 95.12 333 GLU A N 1
ATOM 2534 C CA . GLU A 1 333 ? -5.379 -35.125 -30.578 1 95.12 333 GLU A CA 1
ATOM 2535 C C . GLU A 1 333 ? -4.859 -33.719 -30.766 1 95.12 333 GLU A C 1
ATOM 2537 O O . GLU A 1 333 ? -3.67 -33.438 -30.562 1 95.12 333 GLU A O 1
ATOM 2542 N N . ARG A 1 334 ? -5.703 -32.844 -30.938 1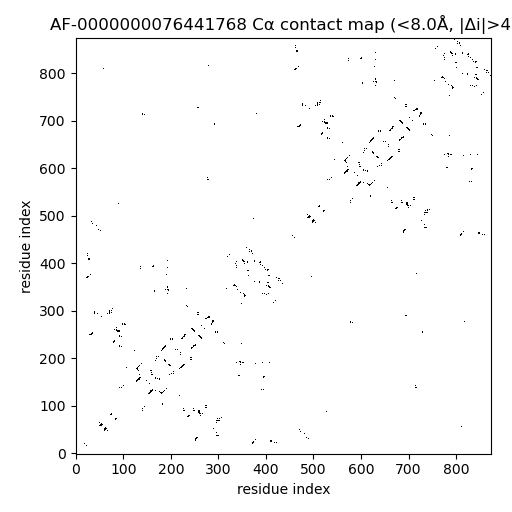 96.44 334 ARG A N 1
ATOM 2543 C CA . ARG A 1 334 ? -5.285 -31.453 -31.156 1 96.44 334 ARG A CA 1
ATOM 2544 C C . ARG A 1 334 ? -5.023 -30.734 -29.828 1 96.44 334 ARG A C 1
ATOM 2546 O O . ARG A 1 334 ? -4.406 -29.672 -29.812 1 96.44 334 ARG A O 1
ATOM 2553 N N . ILE A 1 335 ? -5.508 -31.297 -28.812 1 97.19 335 ILE A N 1
ATOM 2554 C CA . ILE A 1 335 ? -5.363 -30.641 -27.516 1 97.19 335 ILE A CA 1
ATOM 2555 C C . ILE A 1 335 ? -4.012 -30.984 -26.906 1 97.19 335 ILE A C 1
ATOM 2557 O O . ILE A 1 335 ? -3.557 -32.125 -27 1 97.19 335 ILE A O 1
ATOM 2561 N N . HIS A 1 336 ? -3.348 -30.047 -26.469 1 96.62 336 HIS A N 1
ATOM 2562 C CA . HIS A 1 336 ? -2.164 -30.219 -25.625 1 96.62 336 HIS A CA 1
ATOM 2563 C C . HIS A 1 336 ? -2.363 -29.578 -24.266 1 96.62 336 HIS A C 1
ATOM 2565 O O . HIS A 1 336 ? -2.564 -28.359 -24.156 1 96.62 336 HIS A O 1
ATOM 2571 N N . LEU A 1 337 ? -2.328 -30.312 -23.25 1 96.69 337 LEU A N 1
ATOM 2572 C CA . LEU A 1 337 ? -2.414 -29.781 -21.891 1 96.69 337 LEU A CA 1
ATOM 2573 C C . LEU A 1 337 ? -1.046 -29.328 -21.391 1 96.69 337 LEU A C 1
ATOM 2575 O O . LEU A 1 337 ? -0.243 -30.156 -20.938 1 96.69 337 LEU A O 1
ATOM 2579 N N . ASN A 1 338 ? -0.815 -28.031 -21.359 1 95.56 338 ASN A N 1
ATOM 2580 C CA . ASN A 1 338 ? 0.481 -27.422 -21.062 1 95.56 338 ASN A CA 1
ATOM 2581 C C . ASN A 1 338 ? 0.812 -27.516 -19.562 1 95.56 338 ASN A C 1
ATOM 2583 O O . ASN A 1 338 ? 1.958 -27.297 -19.172 1 95.56 338 ASN A O 1
ATOM 2587 N N . SER A 1 339 ? -0.11 -27.844 -18.734 1 89.25 339 SER A N 1
ATOM 2588 C CA . SER A 1 339 ? 0.039 -27.859 -17.281 1 89.25 339 SER A CA 1
ATOM 2589 C C . SER A 1 339 ? 0.311 -29.266 -16.75 1 89.25 339 SER A C 1
ATOM 2591 O O . SER A 1 339 ? 0.535 -29.453 -15.555 1 89.25 339 SER A O 1
ATOM 2593 N N . GLN A 1 340 ? 0.095 -30.203 -17.594 1 92.44 340 GLN A N 1
ATOM 2594 C CA . GLN A 1 340 ? 0.217 -31.578 -17.125 1 92.44 340 GLN A CA 1
ATOM 2595 C C . GLN A 1 340 ? 1.622 -32.125 -17.375 1 92.44 340 GLN A C 1
ATOM 2597 O O . GLN A 1 340 ? 1.997 -32.375 -18.516 1 92.44 340 GLN A O 1
ATOM 2602 N N . PHE A 1 341 ? 2.318 -32.25 -16.344 1 93.5 341 PHE A N 1
ATOM 2603 C CA . PHE A 1 341 ? 3.67 -32.812 -16.359 1 93.5 341 PHE A CA 1
ATOM 2604 C C . PHE A 1 341 ? 3.75 -34.094 -15.531 1 93.5 341 PHE A C 1
ATOM 2606 O O . PHE A 1 341 ? 3.137 -34.188 -14.469 1 93.5 341 PHE A O 1
ATOM 2613 N N . PRO A 1 342 ? 4.441 -35.062 -16.062 1 89.69 342 PRO A N 1
ATOM 2614 C CA . PRO A 1 342 ? 4.57 -36.281 -15.273 1 89.69 342 PRO A CA 1
ATOM 2615 C C . PRO A 1 342 ? 5.172 -36.062 -13.891 1 89.69 342 PRO A C 1
ATOM 2617 O O . PRO A 1 342 ? 6.191 -35.375 -13.773 1 89.69 342 PRO A O 1
ATOM 2620 N N . GLY A 1 343 ? 4.48 -36.531 -12.883 1 89.12 343 GLY A N 1
ATOM 2621 C CA . GLY A 1 343 ? 5.035 -36.531 -11.539 1 89.12 343 GLY A CA 1
ATOM 2622 C C . GLY A 1 343 ? 4.836 -35.219 -10.797 1 89.12 343 GLY A C 1
ATOM 2623 O O . GLY A 1 343 ? 5.141 -35.125 -9.609 1 89.12 343 GLY A O 1
ATOM 2624 N N . ALA A 1 344 ? 4.383 -34.25 -11.477 1 91.44 344 ALA A N 1
ATOM 2625 C CA . ALA A 1 344 ? 4.242 -32.969 -10.812 1 91.44 344 ALA A CA 1
ATOM 2626 C C . ALA A 1 344 ? 2.803 -32.719 -10.359 1 91.44 344 ALA A C 1
ATOM 2628 O O . ALA A 1 344 ? 1.86 -33 -11.109 1 91.44 344 ALA A O 1
ATOM 2629 N N . GLU A 1 345 ? 2.717 -32.281 -9.109 1 95.75 345 GLU A N 1
ATOM 2630 C CA . GLU A 1 345 ? 1.41 -31.859 -8.633 1 95.75 345 GLU A CA 1
ATOM 2631 C C . GLU A 1 345 ? 1.051 -30.484 -9.188 1 95.75 345 GLU A C 1
ATOM 2633 O O . GLU A 1 345 ? 1.936 -29.672 -9.5 1 95.75 345 GLU A O 1
ATOM 2638 N N . ARG A 1 346 ? -0.19 -30.297 -9.336 1 97 346 ARG A N 1
ATOM 2639 C CA . ARG A 1 346 ? -0.664 -29.016 -9.852 1 97 346 ARG A CA 1
ATOM 2640 C C . ARG A 1 346 ? -1.867 -28.516 -9.055 1 97 346 ARG A C 1
ATOM 2642 O O . ARG A 1 346 ? -2.533 -29.297 -8.375 1 97 346 ARG A O 1
ATOM 2649 N N . LEU A 1 347 ? -2.133 -27.219 -9.078 1 98.62 347 LEU A N 1
ATOM 2650 C CA . LEU A 1 347 ? -3.293 -26.609 -8.43 1 98.62 347 LEU A CA 1
ATOM 2651 C C . LEU A 1 347 ? -4.586 -27.266 -8.93 1 98.62 347 LEU A C 1
ATOM 2653 O O . LEU A 1 347 ? -4.707 -27.578 -10.109 1 98.62 347 LEU A O 1
ATOM 2657 N N . PRO A 1 348 ? -5.547 -27.375 -8.078 1 98.69 348 PRO A N 1
ATOM 2658 C CA . PRO A 1 348 ? -6.789 -28.062 -8.445 1 98.69 348 PRO A CA 1
ATOM 2659 C C . PRO A 1 348 ? -7.637 -27.266 -9.43 1 98.69 348 PRO A C 1
ATOM 2661 O O . PRO A 1 348 ? -8.57 -27.812 -10.023 1 98.69 348 PRO A O 1
ATOM 2664 N N . ASN A 1 349 ? -7.32 -26 -9.633 1 98.62 349 ASN A N 1
ATOM 2665 C CA . ASN A 1 349 ? -8.266 -25.188 -10.375 1 98.62 349 ASN A CA 1
ATOM 2666 C C . ASN A 1 349 ? -7.703 -24.781 -11.742 1 98.62 349 ASN A C 1
ATOM 2668 O O . ASN A 1 349 ? -8.391 -24.141 -12.539 1 98.62 349 ASN A O 1
ATOM 2672 N N . THR A 1 350 ? -6.441 -25.078 -12.047 1 98.31 350 THR A N 1
ATOM 2673 C CA . THR A 1 350 ? -5.754 -24.453 -13.172 1 98.31 350 THR A CA 1
ATOM 2674 C C . THR A 1 350 ? -5.648 -25.422 -14.344 1 98.31 350 THR A C 1
ATOM 2676 O O . THR A 1 350 ? -5.211 -26.562 -14.172 1 98.31 350 THR A O 1
ATOM 2679 N N . CYS A 1 351 ? -6.094 -25 -15.461 1 97.75 351 CYS A N 1
ATOM 2680 C CA . CYS A 1 351 ? -5.965 -25.719 -16.719 1 97.75 351 CYS A CA 1
ATOM 2681 C C . CYS A 1 351 ? -5.352 -24.828 -17.797 1 97.75 351 CYS A C 1
ATOM 2683 O O . CYS A 1 351 ? -5.953 -23.828 -18.203 1 97.75 351 CYS A O 1
ATOM 2685 N N . ASN A 1 352 ? -4.172 -25.125 -18.203 1 97.69 352 ASN A N 1
ATOM 2686 C CA . ASN A 1 352 ? -3.527 -24.484 -19.344 1 97.69 352 ASN A CA 1
ATOM 2687 C C . ASN A 1 352 ? -3.428 -25.422 -20.547 1 97.69 352 ASN A C 1
ATOM 2689 O O . ASN A 1 352 ? -2.902 -26.531 -20.422 1 97.69 352 ASN A O 1
ATOM 2693 N N . PHE A 1 353 ? -3.953 -24.969 -21.688 1 97.62 353 PHE A N 1
ATOM 2694 C CA . PHE A 1 353 ? -3.977 -25.875 -22.828 1 97.62 353 PHE A CA 1
ATOM 2695 C C . PHE A 1 353 ? -3.76 -25.094 -24.125 1 97.62 353 PHE A C 1
ATOM 2697 O O . PHE A 1 353 ? -3.824 -23.859 -24.141 1 97.62 353 PHE A O 1
ATOM 2704 N N . SER A 1 354 ? -3.375 -25.844 -25.109 1 97.19 354 SER A N 1
ATOM 2705 C CA . SER A 1 354 ? -3.271 -25.344 -26.484 1 97.19 354 SER A CA 1
ATOM 2706 C C . SER A 1 354 ? -4.031 -26.219 -27.469 1 97.19 354 SER A C 1
ATOM 2708 O O . SER A 1 354 ? -4.074 -27.438 -27.297 1 97.19 354 SER A O 1
ATOM 2710 N N . ILE A 1 355 ? -4.738 -25.609 -28.359 1 97.44 355 ILE A N 1
ATOM 2711 C CA . ILE A 1 355 ? -5.316 -26.328 -29.5 1 97.44 355 ILE A CA 1
ATOM 2712 C C . ILE A 1 355 ? -4.395 -26.203 -30.703 1 97.44 355 ILE A C 1
ATOM 2714 O O . ILE A 1 355 ? -4.148 -25.094 -31.203 1 97.44 355 ILE A O 1
ATOM 2718 N N . ARG A 1 356 ? -3.945 -27.312 -31.125 1 96.19 356 ARG A N 1
ATOM 2719 C CA . ARG A 1 356 ? -2.998 -27.312 -32.25 1 96.19 356 ARG A CA 1
ATOM 2720 C C . ARG A 1 356 ? -3.67 -26.875 -33.531 1 96.19 356 ARG A C 1
ATOM 2722 O O . ARG A 1 356 ? -4.816 -27.234 -33.812 1 96.19 356 ARG A O 1
ATOM 2729 N N . GLY A 1 357 ? -2.959 -26.078 -34.312 1 92.62 357 GLY A N 1
ATOM 2730 C CA . GLY A 1 357 ? -3.445 -25.578 -35.594 1 92.62 357 GLY A CA 1
ATOM 2731 C C . GLY A 1 357 ? -2.91 -24.203 -35.938 1 92.62 357 GLY A C 1
ATOM 2732 O O . GLY A 1 357 ? -2.502 -23.453 -35.031 1 92.62 357 GLY A O 1
ATOM 2733 N N . PRO A 1 358 ? -2.904 -24.047 -37.281 1 88.94 358 PRO A N 1
ATOM 2734 C CA . PRO A 1 358 ? -2.469 -22.719 -37.688 1 88.94 358 PRO A CA 1
ATOM 2735 C C . PRO A 1 358 ? -3.473 -21.625 -37.344 1 88.94 358 PRO A C 1
ATOM 2737 O O . PRO A 1 358 ? -4.672 -21.891 -37.219 1 88.94 358 PRO A O 1
ATOM 2740 N N . GLN A 1 359 ? -3.174 -20.484 -36.938 1 89.75 359 GLN A N 1
ATOM 2741 C CA . GLN A 1 359 ? -3.992 -19.297 -36.688 1 89.75 359 GLN A CA 1
ATOM 2742 C C . GLN A 1 359 ? -4.824 -19.469 -35.406 1 89.75 359 GLN A C 1
ATOM 2744 O O . GLN A 1 359 ? -5.891 -18.859 -35.281 1 89.75 359 GLN A O 1
ATOM 2749 N N . LEU A 1 360 ? -4.496 -20.484 -34.594 1 95.56 360 LEU A N 1
ATOM 2750 C CA . LEU A 1 360 ? -5.242 -20.719 -33.375 1 95.56 360 LEU A CA 1
ATOM 2751 C C . LEU A 1 360 ? -4.484 -20.172 -32.156 1 95.56 360 LEU A C 1
ATOM 2753 O O . LEU A 1 360 ? -4.449 -20.812 -31.109 1 95.56 360 LEU A O 1
ATOM 2757 N N . GLN A 1 361 ? -3.838 -19.016 -32.406 1 94.44 361 GLN A N 1
ATOM 2758 C CA . GLN A 1 361 ? -3.219 -18.344 -31.266 1 94.44 361 GLN A CA 1
ATOM 2759 C C . GLN A 1 361 ? -4.234 -18.109 -30.141 1 94.44 361 GLN A C 1
ATOM 2761 O O . GLN A 1 361 ? -5.367 -17.688 -30.406 1 94.44 361 GLN A O 1
ATOM 2766 N N . GLY A 1 362 ? -3.816 -18.422 -28.938 1 94.94 362 GLY A N 1
ATOM 2767 C CA . GLY A 1 362 ? -4.715 -18.312 -27.797 1 94.94 362 GLY A CA 1
ATOM 2768 C C . GLY A 1 362 ? -5.512 -17.016 -27.781 1 94.94 362 GLY A C 1
ATOM 2769 O O . GLY A 1 362 ? -6.727 -17.047 -27.594 1 94.94 362 GLY A O 1
ATOM 2770 N N . ARG A 1 363 ? -4.82 -15.898 -28.016 1 92.88 363 ARG A N 1
ATOM 2771 C CA . ARG A 1 363 ? -5.461 -14.586 -28.031 1 92.88 363 ARG A CA 1
ATOM 2772 C C . ARG A 1 363 ? -6.547 -14.516 -29.094 1 92.88 363 ARG A C 1
ATOM 2774 O O . ARG A 1 363 ? -7.617 -13.953 -28.875 1 92.88 363 ARG A O 1
ATOM 2781 N N . ALA A 1 364 ? -6.27 -15.016 -30.25 1 93.5 364 ALA A N 1
ATOM 2782 C CA . ALA A 1 364 ? -7.227 -15.008 -31.344 1 93.5 364 ALA A CA 1
ATOM 2783 C C . ALA A 1 364 ? -8.453 -15.852 -31.016 1 93.5 364 ALA A C 1
ATOM 2785 O O . ALA A 1 364 ? -9.586 -15.453 -31.297 1 93.5 364 ALA A O 1
ATOM 2786 N N . VAL A 1 365 ? -8.25 -17.016 -30.453 1 96 365 VAL A N 1
ATOM 2787 C CA . VAL A 1 365 ? -9.352 -17.906 -30.094 1 96 365 VAL A CA 1
ATOM 2788 C C . VAL A 1 365 ? -10.234 -17.234 -29.047 1 96 365 VAL A C 1
ATOM 2790 O O . VAL A 1 365 ? -11.461 -17.188 -29.188 1 96 365 VAL A O 1
ATOM 2793 N N . LEU A 1 366 ? -9.609 -16.672 -28.031 1 94.81 366 LEU A N 1
ATOM 2794 C CA . LEU A 1 366 ? -10.367 -16.016 -26.969 1 94.81 366 LEU A CA 1
ATOM 2795 C C . LEU A 1 366 ? -11.156 -14.836 -27.5 1 94.81 366 LEU A C 1
ATOM 2797 O O . LEU A 1 366 ? -12.273 -14.562 -27.047 1 94.81 366 LEU A O 1
ATOM 2801 N N . ALA A 1 367 ? -10.578 -14.117 -28.453 1 92.38 367 ALA A N 1
ATOM 2802 C CA . ALA A 1 367 ? -11.25 -12.961 -29.047 1 92.38 367 ALA A CA 1
ATOM 2803 C C . ALA A 1 367 ? -12.531 -13.383 -29.766 1 92.38 367 ALA A C 1
ATOM 2805 O O . ALA A 1 367 ? -13.445 -12.578 -29.938 1 92.38 367 ALA A O 1
ATOM 2806 N N . GLN A 1 368 ? -12.633 -14.656 -30.172 1 94.75 368 GLN A N 1
ATOM 2807 C CA . GLN A 1 368 ? -13.789 -15.156 -30.891 1 94.75 368 GLN A CA 1
ATOM 2808 C C . GLN A 1 368 ? -14.828 -15.742 -29.938 1 94.75 368 GLN A C 1
ATOM 2810 O O . GLN A 1 368 ? -15.961 -16.031 -30.344 1 94.75 368 GLN A O 1
ATOM 2815 N N . CYS A 1 369 ? -14.445 -15.914 -28.688 1 95.88 369 CYS A N 1
ATOM 2816 C CA . CYS A 1 369 ? -15.375 -16.484 -27.719 1 95.88 369 CYS A CA 1
ATOM 2817 C C . CYS A 1 369 ? -16.453 -15.477 -27.344 1 95.88 369 CYS A C 1
ATOM 2819 O O . CYS A 1 369 ? -16.188 -14.281 -27.25 1 95.88 369 CYS A O 1
ATOM 2821 N N . ARG A 1 370 ? -17.625 -15.984 -27.078 1 94.69 370 ARG A N 1
ATOM 2822 C CA . ARG A 1 370 ? -18.766 -15.125 -26.75 1 94.69 370 ARG A CA 1
ATOM 2823 C C . ARG A 1 370 ? -19.219 -15.359 -25.312 1 94.69 370 ARG A C 1
ATOM 2825 O O . ARG A 1 370 ? -19.875 -14.5 -24.719 1 94.69 370 ARG A O 1
ATOM 2832 N N . THR A 1 371 ? -18.844 -16.484 -24.75 1 96.31 371 THR A N 1
ATOM 2833 C CA . THR A 1 371 ? -19.297 -16.891 -23.422 1 96.31 371 THR A CA 1
ATOM 2834 C C . THR A 1 371 ? -18.156 -16.875 -22.422 1 96.31 371 THR A C 1
ATOM 2836 O O . THR A 1 371 ? -18.297 -16.391 -21.297 1 96.31 371 THR A O 1
ATOM 2839 N N . LEU A 1 372 ? -17.062 -17.344 -22.875 1 97.38 372 LEU A N 1
ATOM 2840 C CA . LEU A 1 372 ? -15.906 -17.562 -22.016 1 97.38 372 LEU A CA 1
ATOM 2841 C C . LEU A 1 372 ? -15.18 -16.266 -21.734 1 97.38 372 LEU A C 1
ATOM 2843 O O . LEU A 1 372 ? -14.859 -15.508 -22.656 1 97.38 372 LEU A O 1
ATOM 2847 N N . LEU A 1 373 ? -15 -15.961 -20.453 1 96.06 373 LEU A N 1
ATOM 2848 C CA . LEU A 1 373 ? -14.125 -14.891 -19.984 1 96.06 373 LEU A CA 1
ATOM 2849 C C . LEU A 1 373 ? -12.836 -15.453 -19.406 1 96.06 373 LEU A C 1
ATOM 2851 O O . LEU A 1 373 ? -12.852 -16.078 -18.344 1 96.06 373 LEU A O 1
ATOM 2855 N N . ALA A 1 374 ? -11.742 -15.25 -20.094 1 94.88 374 ALA A N 1
ATOM 2856 C CA . ALA A 1 374 ? -10.453 -15.805 -19.672 1 94.88 374 ALA A CA 1
ATOM 2857 C C . ALA A 1 374 ? -9.305 -14.992 -20.266 1 94.88 374 ALA A C 1
ATOM 2859 O O . ALA A 1 374 ? -9.523 -13.984 -20.938 1 94.88 374 ALA A O 1
ATOM 2860 N N . SER A 1 375 ? -8.07 -15.414 -19.859 1 88.06 375 SER A N 1
ATOM 2861 C CA . SER A 1 375 ? -6.855 -14.758 -20.344 1 88.06 375 SER A CA 1
ATOM 2862 C C . SER A 1 375 ? -5.84 -15.781 -20.844 1 88.06 375 SER A C 1
ATOM 2864 O O . SER A 1 375 ? -5.965 -16.969 -20.562 1 88.06 375 SER A O 1
ATOM 2866 N N . VAL A 1 376 ? -4.938 -15.391 -21.828 1 80.31 376 VAL A N 1
ATOM 2867 C CA . VAL A 1 376 ? -3.936 -16.281 -22.406 1 80.31 376 VAL A CA 1
ATOM 2868 C C . VAL A 1 376 ? -2.807 -16.516 -21.406 1 80.31 376 VAL A C 1
ATOM 2870 O O . VAL A 1 376 ? -2.078 -17.5 -21.5 1 80.31 376 VAL A O 1
ATOM 2873 N N . GLY A 1 377 ? -2.564 -15.695 -20.594 1 64.75 377 GLY A N 1
ATOM 2874 C CA . GLY A 1 377 ? -1.488 -15.812 -19.625 1 64.75 377 GLY A CA 1
ATOM 2875 C C . GLY A 1 377 ? -1.624 -14.836 -18.469 1 64.75 377 GLY A C 1
ATOM 2876 O O . GLY A 1 377 ? -2.736 -14.555 -18.016 1 64.75 377 GLY A O 1
ATOM 2877 N N . ALA A 1 378 ? -0.304 -14.469 -18.109 1 53.38 378 ALA A N 1
ATOM 2878 C CA . ALA A 1 378 ? -0.314 -13.539 -16.984 1 53.38 378 ALA A CA 1
ATOM 2879 C C . ALA A 1 378 ? -0.965 -12.219 -17.375 1 53.38 378 ALA A C 1
ATOM 2881 O O . ALA A 1 378 ? -0.608 -11.617 -18.391 1 53.38 378 ALA A O 1
ATOM 2882 N N . ALA A 1 379 ? -2.203 -12.031 -17 1 45.44 379 ALA A N 1
ATOM 2883 C CA . ALA A 1 379 ? -2.967 -10.812 -17.234 1 45.44 379 ALA A CA 1
ATOM 2884 C C . ALA A 1 379 ? -2.062 -9.586 -17.203 1 45.44 379 ALA A C 1
ATOM 2886 O O . ALA A 1 379 ? -2.299 -8.609 -17.922 1 45.44 379 ALA A O 1
ATOM 2887 N N . CYS A 1 380 ? -1.028 -9.578 -16.375 1 47.66 380 CYS A N 1
ATOM 2888 C CA . CYS A 1 380 ? -0.161 -8.422 -16.156 1 47.66 380 CYS A CA 1
ATOM 2889 C C . CYS A 1 380 ? 0.644 -8.102 -17.406 1 47.66 380 CYS A C 1
ATOM 2891 O O . CYS A 1 380 ? 1.329 -7.078 -17.453 1 47.66 380 CYS A O 1
ATOM 2893 N N . HIS A 1 381 ? 0.479 -9.008 -18.562 1 50.53 381 HIS A N 1
ATOM 2894 C CA . HIS A 1 381 ? 1.31 -8.828 -19.75 1 50.53 381 HIS A CA 1
ATOM 2895 C C . HIS A 1 381 ? 0.455 -8.57 -20.984 1 50.53 381 HIS A C 1
ATOM 2897 O O . HIS A 1 381 ? 0.822 -8.977 -22.094 1 50.53 381 HIS A O 1
ATOM 2903 N N . SER A 1 382 ? -0.618 -7.953 -20.875 1 48.84 382 SER A N 1
ATOM 2904 C CA . SER A 1 382 ? -1.575 -7.785 -21.953 1 48.84 382 SER A CA 1
ATOM 2905 C C . SER A 1 382 ? -0.92 -7.145 -23.172 1 48.84 382 SER A C 1
ATOM 2907 O O . SER A 1 382 ? -1.374 -7.34 -24.312 1 48.84 382 SER A O 1
ATOM 2909 N N . ASP A 1 383 ? 0.295 -6.57 -22.906 1 47.78 383 ASP A N 1
ATOM 2910 C CA . ASP A 1 383 ? 0.864 -5.809 -24.016 1 47.78 383 ASP A CA 1
ATOM 2911 C C . ASP A 1 383 ? 1.743 -6.695 -24.906 1 47.78 383 ASP A C 1
ATOM 2913 O O . ASP A 1 383 ? 2.293 -6.234 -25.906 1 47.78 383 ASP A O 1
ATOM 2917 N N . LEU A 1 384 ? 1.983 -7.867 -24.453 1 52.28 384 LEU A N 1
ATOM 2918 C CA . LEU A 1 384 ? 3.027 -8.586 -25.172 1 52.28 384 LEU A CA 1
ATOM 2919 C C . LEU A 1 384 ? 2.5 -9.125 -26.5 1 52.28 384 LEU A C 1
ATOM 2921 O O . LEU A 1 384 ? 3.234 -9.781 -27.234 1 52.28 384 LEU A O 1
ATOM 2925 N N . GLY A 1 385 ? 1.411 -8.727 -27 1 57.22 385 GLY A N 1
ATOM 2926 C CA . GLY A 1 385 ? 0.98 -9.125 -28.328 1 57.22 385 GLY A CA 1
ATOM 2927 C C . GLY A 1 385 ? 0.89 -10.633 -28.5 1 57.22 385 GLY A C 1
ATOM 2928 O O . GLY A 1 385 ? 0.331 -11.328 -27.656 1 57.22 385 GLY A O 1
ATOM 2929 N N . ASP A 1 386 ? 1.496 -11.164 -29.594 1 68.12 386 ASP A N 1
ATOM 2930 C CA . ASP A 1 386 ? 1.454 -12.562 -30.016 1 68.12 386 ASP A CA 1
ATOM 2931 C C . ASP A 1 386 ? 2.674 -13.32 -29.484 1 68.12 386 ASP A C 1
ATOM 2933 O O . ASP A 1 386 ? 2.994 -14.406 -29.984 1 68.12 386 ASP A O 1
ATOM 2937 N N . ARG A 1 387 ? 3.195 -12.844 -28.438 1 84.5 387 ARG A N 1
ATOM 2938 C CA . ARG A 1 387 ? 4.391 -13.523 -27.953 1 84.5 387 ARG A CA 1
ATOM 2939 C C . ARG A 1 387 ? 4.027 -14.664 -27.016 1 84.5 387 ARG A C 1
ATOM 2941 O O . ARG A 1 387 ? 3.098 -14.547 -26.203 1 84.5 387 ARG A O 1
ATOM 2948 N N . PRO A 1 388 ? 4.746 -15.852 -27.219 1 91.75 388 PRO A N 1
ATOM 2949 C CA . PRO A 1 388 ? 4.488 -17 -26.344 1 91.75 388 PRO A CA 1
ATOM 2950 C C . PRO A 1 388 ? 4.891 -16.734 -24.891 1 91.75 388 PRO A C 1
ATOM 2952 O O . PRO A 1 388 ? 5.777 -15.922 -24.625 1 91.75 388 PRO A O 1
ATOM 2955 N N . SER A 1 389 ? 4.242 -17.375 -24.016 1 93 389 SER A N 1
ATOM 2956 C CA . SER A 1 389 ? 4.527 -17.281 -22.594 1 93 389 SER A CA 1
ATOM 2957 C C . SER A 1 389 ? 5.953 -17.703 -22.281 1 93 389 SER A C 1
ATOM 2959 O O . SER A 1 389 ? 6.34 -18.844 -22.562 1 93 389 SER A O 1
ATOM 2961 N N . PRO A 1 390 ? 6.723 -16.844 -21.641 1 93.94 390 PRO A N 1
ATOM 2962 C CA . PRO A 1 390 ? 8.062 -17.25 -21.219 1 93.94 390 PRO A CA 1
ATOM 2963 C C . PRO A 1 390 ? 8.039 -18.406 -20.219 1 93.94 390 PRO A C 1
ATOM 2965 O O . PRO A 1 390 ? 8.961 -19.219 -20.188 1 93.94 390 PRO A O 1
ATOM 2968 N N . VAL A 1 391 ? 6.992 -18.516 -19.469 1 96.31 391 VAL A N 1
ATOM 2969 C CA . VAL A 1 391 ? 6.84 -19.578 -18.484 1 96.31 391 VAL A CA 1
ATOM 2970 C C . VAL A 1 391 ? 6.715 -20.922 -19.188 1 96.31 391 VAL A C 1
ATOM 2972 O O . VAL A 1 391 ? 7.426 -21.875 -18.844 1 96.31 391 VAL A O 1
ATOM 2975 N N . LEU A 1 392 ? 5.836 -20.984 -20.172 1 96.5 392 LEU A N 1
ATOM 2976 C CA . LEU A 1 392 ? 5.637 -22.234 -20.906 1 96.5 392 LEU A CA 1
ATOM 2977 C C . LEU A 1 392 ? 6.906 -22.625 -21.656 1 96.5 392 LEU A C 1
ATOM 2979 O O . LEU A 1 392 ? 7.27 -23.812 -21.688 1 96.5 392 LEU A O 1
ATOM 2983 N N . LEU A 1 393 ? 7.551 -21.594 -22.219 1 96.44 393 LEU A N 1
ATOM 2984 C CA . LEU A 1 393 ? 8.797 -21.875 -22.922 1 96.44 393 LEU A CA 1
ATOM 2985 C C . LEU A 1 393 ? 9.844 -22.438 -21.953 1 96.44 393 LEU A C 1
ATOM 2987 O O . LEU A 1 393 ? 10.562 -23.375 -22.297 1 96.44 393 LEU A O 1
ATOM 2991 N N . SER A 1 394 ? 9.891 -21.891 -20.766 1 96.31 394 SER A N 1
ATOM 2992 C CA . SER A 1 394 ? 10.828 -22.344 -19.75 1 96.31 394 SER A CA 1
ATOM 2993 C C . SER A 1 394 ? 10.555 -23.797 -19.344 1 96.31 394 SER A C 1
ATOM 2995 O O . SER A 1 394 ? 11.469 -24.531 -18.984 1 96.31 394 SER A O 1
ATOM 2997 N N . CYS A 1 395 ? 9.328 -24.219 -19.5 1 96.19 395 CYS A N 1
ATOM 2998 C CA . CYS A 1 395 ? 8.922 -25.562 -19.109 1 96.19 395 CYS A CA 1
ATOM 2999 C C . CYS A 1 395 ? 9.102 -26.547 -20.266 1 96.19 395 CYS A C 1
ATOM 3001 O O . CYS A 1 395 ? 8.75 -27.719 -20.156 1 96.19 395 CYS A O 1
ATOM 3003 N N . GLY A 1 396 ? 9.547 -26.062 -21.406 1 95.38 396 GLY A N 1
ATOM 3004 C CA . GLY A 1 396 ? 9.867 -26.938 -22.531 1 95.38 396 GLY A CA 1
ATOM 3005 C C . GLY A 1 396 ? 8.727 -27.078 -23.516 1 95.38 396 GLY A C 1
ATOM 3006 O O . GLY A 1 396 ? 8.805 -27.875 -24.453 1 95.38 396 GLY A O 1
ATOM 3007 N N . VAL A 1 397 ? 7.672 -26.344 -23.328 1 95.62 397 VAL A N 1
ATOM 3008 C CA . VAL A 1 397 ? 6.586 -26.359 -24.312 1 95.62 397 VAL A CA 1
ATOM 3009 C C . VAL A 1 397 ? 7.059 -25.719 -25.609 1 95.62 397 VAL A C 1
ATOM 3011 O O . VAL A 1 397 ? 7.641 -24.641 -25.609 1 95.62 397 VAL A O 1
ATOM 3014 N N . PRO A 1 398 ? 6.848 -26.406 -26.75 1 95.44 398 PRO A N 1
ATOM 3015 C CA . PRO A 1 398 ? 7.297 -25.844 -28.016 1 95.44 398 PRO A CA 1
ATOM 3016 C C . PRO A 1 398 ? 6.66 -24.484 -28.344 1 95.44 398 PRO A C 1
ATOM 3018 O O . PRO A 1 398 ? 5.504 -24.25 -27.984 1 95.44 398 PRO A O 1
ATOM 3021 N N . VAL A 1 399 ? 7.359 -23.672 -29.047 1 94.75 399 VAL A N 1
ATOM 3022 C CA . VAL A 1 399 ? 7 -22.281 -29.328 1 94.75 399 VAL A CA 1
ATOM 3023 C C . VAL A 1 399 ? 5.629 -22.234 -30 1 94.75 399 VAL A C 1
ATOM 3025 O O . VAL A 1 399 ? 4.785 -21.406 -29.625 1 94.75 399 VAL A O 1
ATOM 3028 N N . ASP A 1 400 ? 5.414 -23.094 -30.922 1 93.56 400 ASP A N 1
ATOM 3029 C CA . ASP A 1 400 ? 4.164 -23.078 -31.688 1 93.56 400 ASP A CA 1
ATOM 3030 C C . ASP A 1 400 ? 2.988 -23.484 -30.797 1 93.56 400 ASP A C 1
ATOM 3032 O O . ASP A 1 400 ? 1.875 -22.984 -30.969 1 93.56 400 ASP A O 1
ATOM 3036 N N . VAL A 1 401 ? 3.207 -24.391 -29.859 1 95.69 401 VAL A N 1
ATOM 3037 C CA . VAL A 1 401 ? 2.184 -24.812 -28.906 1 95.69 401 VAL A CA 1
ATOM 3038 C C . VAL A 1 401 ? 1.956 -23.719 -27.875 1 95.69 401 VAL A C 1
ATOM 3040 O O . VAL A 1 401 ? 0.812 -23.391 -27.547 1 95.69 401 VAL A O 1
ATOM 3043 N N . ALA A 1 402 ? 3.066 -23.125 -27.406 1 95.75 402 ALA A N 1
ATOM 3044 C CA . ALA A 1 402 ? 2.996 -22.078 -26.391 1 95.75 402 ALA A CA 1
ATOM 3045 C C . ALA A 1 402 ? 2.25 -20.859 -26.906 1 95.75 402 ALA A C 1
ATOM 3047 O O . ALA A 1 402 ? 1.544 -20.188 -26.156 1 95.75 402 ALA A O 1
ATOM 3048 N N . ARG A 1 403 ? 2.377 -20.516 -28.141 1 94.25 403 ARG A N 1
ATOM 3049 C CA . ARG A 1 403 ? 1.69 -19.375 -28.766 1 94.25 403 ARG A CA 1
ATOM 3050 C C . ARG A 1 403 ? 0.178 -19.578 -28.734 1 94.25 403 ARG A C 1
ATOM 3052 O O . ARG A 1 403 ? -0.579 -18.609 -28.672 1 94.25 403 ARG A O 1
ATOM 3059 N N . ASN A 1 404 ? -0.238 -20.828 -28.75 1 95.69 404 ASN A N 1
ATOM 3060 C CA . ASN A 1 404 ? -1.654 -21.172 -28.797 1 95.69 404 ASN A CA 1
ATOM 3061 C C . ASN A 1 404 ? -2.24 -21.344 -27.406 1 95.69 404 ASN A C 1
ATOM 3063 O O . ASN A 1 404 ? -3.408 -21.703 -27.25 1 95.69 404 ASN A O 1
ATOM 3067 N N . ALA A 1 405 ? -1.504 -21.047 -26.406 1 96.56 405 ALA A N 1
ATOM 3068 C CA . ALA A 1 405 ? -1.886 -21.406 -25.047 1 96.56 405 ALA A CA 1
ATOM 3069 C C . ALA A 1 405 ? -3.033 -20.531 -24.547 1 96.56 405 ALA A C 1
ATOM 3071 O O . ALA A 1 405 ? -3.072 -19.328 -24.828 1 96.56 405 ALA A O 1
ATOM 3072 N N . ILE A 1 406 ? -3.98 -21.094 -23.859 1 96.38 406 ILE A N 1
ATOM 3073 C CA . ILE A 1 406 ? -5.066 -20.469 -23.109 1 96.38 406 ILE A CA 1
ATOM 3074 C C . ILE A 1 406 ? -5.074 -21 -21.672 1 96.38 406 ILE A C 1
ATOM 3076 O O . ILE A 1 406 ? -5 -22.203 -21.453 1 96.38 406 ILE A O 1
ATOM 3080 N N . ARG A 1 407 ? -5.082 -20.094 -20.734 1 97.06 407 ARG A N 1
ATOM 3081 C CA . ARG A 1 407 ? -5.191 -20.516 -19.344 1 97.06 407 ARG A CA 1
ATOM 3082 C C . ARG A 1 407 ? -6.617 -20.344 -18.828 1 97.06 407 ARG A C 1
ATOM 3084 O O . ARG A 1 407 ? -7.16 -19.25 -18.828 1 97.06 407 ARG A O 1
ATOM 3091 N N . LEU A 1 408 ? -7.172 -21.406 -18.438 1 97.88 408 LEU A N 1
ATOM 3092 C CA . LEU A 1 408 ? -8.453 -21.375 -17.734 1 97.88 408 LEU A CA 1
ATOM 3093 C C . LEU A 1 408 ? -8.273 -21.734 -16.266 1 97.88 408 LEU A C 1
ATOM 3095 O O . LEU A 1 408 ? -7.477 -22.625 -15.93 1 97.88 408 LEU A O 1
ATOM 3099 N N . SER A 1 409 ? -8.914 -21.047 -15.414 1 98.25 409 SER A N 1
ATOM 3100 C CA . SER A 1 409 ? -8.977 -21.375 -13.992 1 98.25 409 SER A CA 1
ATOM 3101 C C . SER A 1 409 ? -10.406 -21.344 -13.477 1 98.25 409 SER A C 1
ATOM 3103 O O . SER A 1 409 ? -11.148 -20.391 -13.734 1 98.25 409 SER A O 1
ATOM 3105 N N . VAL A 1 410 ? -10.797 -22.391 -12.805 1 98.69 410 VAL A N 1
ATOM 3106 C CA . VAL A 1 410 ? -12.148 -22.516 -12.273 1 98.69 410 VAL A CA 1
ATOM 3107 C C . VAL A 1 410 ? -12.18 -22.047 -10.82 1 98.69 410 VAL A C 1
ATOM 3109 O O . VAL A 1 410 ? -11.133 -21.812 -10.211 1 98.69 410 VAL A O 1
ATOM 3112 N N . GLY A 1 411 ? -13.367 -21.812 -10.312 1 98.5 411 GLY A N 1
ATOM 3113 C CA . GLY A 1 411 ? -13.508 -21.266 -8.969 1 98.5 411 GLY A CA 1
ATOM 3114 C C . GLY A 1 411 ? -14.414 -22.109 -8.086 1 98.5 411 GLY A C 1
ATOM 3115 O O . GLY A 1 411 ? -14.75 -23.25 -8.43 1 98.5 411 GLY A O 1
ATOM 3116 N N . ARG A 1 412 ? -14.742 -21.547 -6.945 1 98.31 412 ARG A N 1
ATOM 3117 C CA . ARG A 1 412 ? -15.492 -22.219 -5.895 1 98.31 412 ARG A CA 1
ATOM 3118 C C . ARG A 1 412 ? -16.922 -22.531 -6.344 1 98.31 412 ARG A C 1
ATOM 3120 O O . ARG A 1 412 ? -17.562 -23.438 -5.812 1 98.31 412 ARG A O 1
ATOM 3127 N N . SER A 1 413 ? -17.422 -21.781 -7.324 1 96.88 413 SER A N 1
ATOM 3128 C CA . SER A 1 413 ? -18.812 -21.938 -7.715 1 96.88 413 SER A CA 1
ATOM 3129 C C . SER A 1 413 ? -18.938 -22.391 -9.164 1 96.88 413 SER A C 1
ATOM 3131 O O . SER A 1 413 ? -20.031 -22.422 -9.727 1 96.88 413 SER A O 1
ATOM 3133 N N . SER A 1 414 ? -17.828 -22.656 -9.797 1 98.5 414 SER A N 1
ATOM 3134 C CA . SER A 1 414 ? -17.859 -23.156 -11.172 1 98.5 414 SER A CA 1
ATOM 3135 C C . SER A 1 414 ? -18.594 -24.484 -11.258 1 98.5 414 SER A C 1
ATOM 3137 O O . SER A 1 414 ? -18.5 -25.312 -10.344 1 98.5 414 SER A O 1
ATOM 3139 N N . THR A 1 415 ? -19.281 -24.719 -12.398 1 98.5 415 THR A N 1
ATOM 3140 C CA . THR A 1 415 ? -20.094 -25.922 -12.516 1 98.5 415 THR A CA 1
ATOM 3141 C C . THR A 1 415 ? -19.734 -26.688 -13.789 1 98.5 415 THR A C 1
ATOM 3143 O O . THR A 1 415 ? -19.141 -26.125 -14.711 1 98.5 415 THR A O 1
ATOM 3146 N N . ARG A 1 416 ? -20.125 -27.953 -13.805 1 98.56 416 ARG A N 1
ATOM 3147 C CA . ARG A 1 416 ? -19.938 -28.781 -14.992 1 98.56 416 ARG A CA 1
ATOM 3148 C C . ARG A 1 416 ? -20.734 -28.234 -16.172 1 98.56 416 ARG A C 1
ATOM 3150 O O . ARG A 1 416 ? -20.281 -28.281 -17.312 1 98.56 416 ARG A O 1
ATOM 3157 N N . ALA A 1 417 ? -21.922 -27.688 -15.836 1 98.38 417 ALA A N 1
ATOM 3158 C CA . ALA A 1 417 ? -22.734 -27.094 -16.891 1 98.38 417 ALA A CA 1
ATOM 3159 C C . ALA A 1 417 ? -22.016 -25.922 -17.547 1 98.38 417 ALA A C 1
ATOM 3161 O O . ALA A 1 417 ? -22.094 -25.75 -18.766 1 98.38 417 ALA A O 1
ATOM 3162 N N . GLU A 1 418 ? -21.406 -25.141 -16.734 1 98.44 418 GLU A N 1
ATOM 3163 C CA . GLU A 1 418 ? -20.625 -24.031 -17.266 1 98.44 418 GLU A CA 1
ATOM 3164 C C . GLU A 1 418 ? -19.469 -24.531 -18.125 1 98.44 418 GLU A C 1
ATOM 3166 O O . GLU A 1 418 ? -19.141 -23.938 -19.141 1 98.44 418 GLU A O 1
ATOM 3171 N N . VAL A 1 419 ? -18.859 -25.609 -17.734 1 98.75 419 VAL A N 1
ATOM 3172 C CA . VAL A 1 419 ? -17.797 -26.219 -18.516 1 98.75 419 VAL A CA 1
ATOM 3173 C C . VAL A 1 419 ? -18.312 -26.609 -19.891 1 98.75 419 VAL A C 1
ATOM 3175 O O . VAL A 1 419 ? -17.656 -26.359 -20.906 1 98.75 419 VAL A O 1
ATOM 3178 N N . ASP A 1 420 ? -19.438 -27.219 -19.938 1 98.5 420 ASP A N 1
ATOM 3179 C CA . ASP A 1 420 ? -20.031 -27.625 -21.219 1 98.5 420 ASP A CA 1
ATOM 3180 C C . ASP A 1 420 ? -20.234 -26.422 -22.125 1 98.5 420 ASP A C 1
ATOM 3182 O O . ASP A 1 420 ? -19.953 -26.484 -23.328 1 98.5 420 ASP A O 1
ATOM 3186 N N . LEU A 1 421 ? -20.766 -25.328 -21.531 1 98.19 421 LEU A N 1
ATOM 3187 C CA . LEU A 1 421 ? -20.969 -24.109 -22.297 1 98.19 421 LEU A CA 1
ATOM 3188 C C . LEU A 1 421 ? -19.656 -23.562 -22.844 1 98.19 421 LEU A C 1
ATOM 3190 O O . LEU A 1 421 ? -19.594 -23.125 -23.984 1 98.19 421 LEU A O 1
ATOM 3194 N N . VAL A 1 422 ? -18.672 -23.594 -22.062 1 98.25 422 VAL A N 1
ATOM 3195 C CA . VAL A 1 422 ? -17.375 -23.031 -22.406 1 98.25 422 VAL A CA 1
ATOM 3196 C C . VAL A 1 422 ? -16.719 -23.875 -23.516 1 98.25 422 VAL A C 1
ATOM 3198 O O . VAL A 1 422 ? -16.156 -23.328 -24.469 1 98.25 422 VAL A O 1
ATOM 3201 N N . VAL A 1 423 ? -16.781 -25.172 -23.406 1 98.5 423 VAL A N 1
ATOM 3202 C CA . VAL A 1 423 ? -16.188 -26.047 -24.406 1 98.5 423 VAL A CA 1
ATOM 3203 C C . VAL A 1 423 ? -16.906 -25.875 -25.734 1 98.5 423 VAL A C 1
ATOM 3205 O O . VAL A 1 423 ? -16.266 -25.844 -26.797 1 98.5 423 VAL A O 1
ATOM 3208 N N . GLN A 1 424 ? -18.219 -25.719 -25.672 1 98.12 424 GLN A N 1
ATOM 3209 C CA . GLN A 1 424 ? -18.984 -25.438 -26.891 1 98.12 424 GLN A CA 1
ATOM 3210 C C . GLN A 1 424 ? -18.578 -24.094 -27.484 1 98.12 424 GLN A C 1
ATOM 3212 O O . GLN A 1 424 ? -18.469 -23.969 -28.719 1 98.12 424 GLN A O 1
ATOM 3217 N N . ASP A 1 425 ? -18.453 -23.141 -26.625 1 98.12 425 ASP A N 1
ATOM 3218 C CA . ASP A 1 425 ? -18.016 -21.812 -27.062 1 98.12 425 ASP A CA 1
ATOM 3219 C C . ASP A 1 425 ? -16.656 -21.891 -27.75 1 98.12 425 ASP A C 1
ATOM 3221 O O . ASP A 1 425 ? -16.453 -21.281 -28.812 1 98.12 425 ASP A O 1
ATOM 3225 N N . LEU A 1 426 ? -15.719 -22.609 -27.219 1 98.12 426 LEU A N 1
ATOM 3226 C CA . LEU A 1 426 ? -14.391 -22.797 -27.797 1 98.12 426 LEU A CA 1
ATOM 3227 C C . LEU A 1 426 ? -14.469 -23.5 -29.141 1 98.12 426 LEU A C 1
ATOM 3229 O O . LEU A 1 426 ? -13.758 -23.141 -30.078 1 98.12 426 LEU A O 1
ATOM 3233 N N . LYS A 1 427 ? -15.297 -24.5 -29.188 1 98.06 427 LYS A N 1
ATOM 3234 C CA . LYS A 1 427 ? -15.5 -25.203 -30.438 1 98.06 427 LYS A CA 1
ATOM 3235 C C . LYS A 1 427 ? -15.953 -24.266 -31.547 1 98.06 427 LYS A C 1
ATOM 3237 O O . LYS A 1 427 ? -15.422 -24.297 -32.656 1 98.06 427 LYS A O 1
ATOM 3242 N N . GLN A 1 428 ? -16.891 -23.453 -31.188 1 97.69 428 GLN A N 1
ATOM 3243 C CA . GLN A 1 428 ? -17.422 -22.484 -32.156 1 97.69 428 GLN A CA 1
ATOM 3244 C C . GLN A 1 428 ? -16.359 -21.453 -32.531 1 97.69 428 GLN A C 1
ATOM 3246 O O . GLN A 1 428 ? -16.266 -21.062 -33.688 1 97.69 428 GLN A O 1
ATOM 3251 N N . ALA A 1 429 ? -15.648 -20.969 -31.578 1 97.5 429 ALA A N 1
ATOM 3252 C CA . ALA A 1 429 ? -14.586 -19.984 -31.828 1 97.5 429 ALA A CA 1
ATOM 3253 C C . ALA A 1 429 ? -13.547 -20.547 -32.781 1 97.5 429 ALA A C 1
ATOM 3255 O O . ALA A 1 429 ? -13.117 -19.859 -33.719 1 97.5 429 ALA A O 1
ATOM 3256 N N . VAL A 1 430 ? -13.117 -21.766 -32.562 1 97.62 430 VAL A N 1
ATOM 3257 C CA . VAL A 1 430 ? -12.141 -22.422 -33.406 1 97.62 430 VAL A CA 1
ATOM 3258 C C . VAL A 1 430 ? -12.695 -22.578 -34.812 1 97.62 430 VAL A C 1
ATOM 3260 O O . VAL A 1 430 ? -11.992 -22.328 -35.812 1 97.62 430 VAL A O 1
ATOM 3263 N N . ALA A 1 431 ? -13.938 -22.922 -34.938 1 96.69 431 ALA A N 1
ATOM 3264 C CA . ALA A 1 431 ? -14.578 -23.062 -36.25 1 96.69 431 ALA A CA 1
ATOM 3265 C C . ALA A 1 431 ? -14.609 -21.75 -37 1 96.69 431 ALA A C 1
ATOM 3267 O O . ALA A 1 431 ? -14.398 -21.719 -38.219 1 96.69 431 ALA A O 1
ATOM 3268 N N . ARG A 1 432 ? -14.898 -20.719 -36.281 1 96.19 432 ARG A N 1
ATOM 3269 C CA . ARG A 1 432 ? -14.945 -19.406 -36.938 1 96.19 432 ARG A CA 1
ATOM 3270 C C . ARG A 1 432 ? -13.57 -19.016 -37.469 1 96.19 432 ARG A C 1
ATOM 3272 O O . ARG A 1 432 ? -13.477 -18.391 -38.531 1 96.19 432 ARG A O 1
ATOM 3279 N N . LEU A 1 433 ? -12.57 -19.266 -36.719 1 95.75 433 LEU A N 1
ATOM 3280 C CA . LEU A 1 433 ? -11.219 -18.906 -37.156 1 95.75 433 LEU A CA 1
ATOM 3281 C C . LEU A 1 433 ? -10.766 -19.781 -38.312 1 95.75 433 LEU A C 1
ATOM 3283 O O . LEU A 1 433 ? -10.078 -19.297 -39.219 1 95.75 433 LEU A O 1
ATOM 3287 N N . GLU A 1 434 ? -11.164 -21.031 -38.312 1 94.19 434 GLU A N 1
ATOM 3288 C CA . GLU A 1 434 ? -10.766 -21.938 -39.375 1 94.19 434 GLU A CA 1
ATOM 3289 C C . GLU A 1 434 ? -11.625 -21.75 -40.625 1 94.19 434 GLU A C 1
ATOM 3291 O O . GLU A 1 434 ? -11.195 -22.078 -41.719 1 94.19 434 GLU A O 1
ATOM 3296 N N . GLY A 1 435 ? -12.789 -21.312 -40.469 1 87.88 435 GLY A N 1
ATOM 3297 C CA . GLY A 1 435 ? -13.633 -21 -41.625 1 87.88 435 GLY A CA 1
ATOM 3298 C C . GLY A 1 435 ? -13.234 -19.703 -42.312 1 87.88 435 GLY A C 1
ATOM 3299 O O . GLY A 1 435 ? -13.547 -19.516 -43.5 1 87.88 435 GLY A O 1
ATOM 3300 N N . GLN A 1 436 ? -12.727 -18.719 -41.688 1 75.25 436 GLN A N 1
ATOM 3301 C CA . GLN A 1 436 ? -12.258 -17.453 -42.25 1 75.25 436 GLN A CA 1
ATOM 3302 C C . GLN A 1 436 ? -10.945 -17.641 -43 1 75.25 436 GLN A C 1
ATOM 3304 O O . GLN A 1 436 ? -10.492 -16.719 -43.688 1 75.25 436 GLN A O 1
ATOM 3309 N N . ALA A 1 437 ? -10.422 -18.781 -42.688 1 55.72 437 ALA A N 1
ATOM 3310 C CA . ALA A 1 437 ? -9.219 -19.047 -43.469 1 55.72 437 ALA A CA 1
ATOM 3311 C C . ALA A 1 437 ? -9.578 -19.625 -44.844 1 55.72 437 ALA A C 1
ATOM 3313 O O . ALA A 1 437 ? -10.523 -20.422 -44.969 1 55.72 437 ALA A O 1
ATOM 3314 N N . MET B 1 1 ? -51.188 2.471 0.044 1 24.48 1 MET B N 1
ATOM 3315 C CA . MET B 1 1 ? -50.438 3.717 0.204 1 24.48 1 MET B CA 1
ATOM 3316 C C . MET B 1 1 ? -50.156 4.004 1.678 1 24.48 1 MET B C 1
ATOM 3318 O O . MET B 1 1 ? -49.188 4.695 2.014 1 24.48 1 MET B O 1
ATOM 3322 N N . GLU B 1 2 ? -51.094 3.619 2.6 1 21.61 2 GLU B N 1
ATOM 3323 C CA . GLU B 1 2 ? -51.156 4.09 3.979 1 21.61 2 GLU B CA 1
ATOM 3324 C C . GLU B 1 2 ? -50.25 3.277 4.883 1 21.61 2 GLU B C 1
ATOM 3326 O O . GLU B 1 2 ? -49.875 3.727 5.973 1 21.61 2 GLU B O 1
ATOM 3331 N N . ALA B 1 3 ? -50.094 1.996 4.566 1 26.31 3 ALA B N 1
ATOM 3332 C CA . ALA B 1 3 ? -49.5 1.066 5.512 1 26.31 3 ALA B CA 1
ATOM 3333 C C . ALA B 1 3 ? -47.969 1.287 5.602 1 26.31 3 ALA B C 1
ATOM 3335 O O . ALA B 1 3 ? -47.312 0.699 6.453 1 26.31 3 ALA B O 1
ATOM 3336 N N . ALA B 1 4 ? -47.406 1.687 4.41 1 30.52 4 ALA B N 1
ATOM 3337 C CA . ALA B 1 4 ? -45.969 1.728 4.301 1 30.52 4 ALA B CA 1
ATOM 3338 C C . ALA B 1 4 ? -45.375 2.834 5.172 1 30.52 4 ALA B C 1
ATOM 3340 O O . ALA B 1 4 ? -44.156 3.02 5.219 1 30.52 4 ALA B O 1
ATOM 3341 N N . GLY B 1 5 ? -46.375 3.631 5.723 1 23.81 5 GLY B N 1
ATOM 3342 C CA . GLY B 1 5 ? -45.969 4.848 6.41 1 23.81 5 GLY B CA 1
ATOM 3343 C C . GLY B 1 5 ? -45.406 4.59 7.793 1 23.81 5 GLY B C 1
ATOM 3344 O O . GLY B 1 5 ? -44.938 5.516 8.461 1 23.81 5 GLY B O 1
ATOM 3345 N N . ALA B 1 6 ? -45.875 3.477 8.461 1 32.28 6 ALA B N 1
ATOM 3346 C CA . ALA B 1 6 ? -45.75 3.379 9.914 1 32.28 6 ALA B CA 1
ATOM 3347 C C . ALA B 1 6 ? -44.375 2.857 10.297 1 32.28 6 ALA B C 1
ATOM 3349 O O . ALA B 1 6 ? -43.906 3.064 11.422 1 32.28 6 ALA B O 1
ATOM 3350 N N . ARG B 1 7 ? -43.844 1.959 9.43 1 31.12 7 ARG B N 1
ATOM 3351 C CA . ARG B 1 7 ? -42.656 1.24 9.938 1 31.12 7 ARG B CA 1
ATOM 3352 C C . ARG B 1 7 ? -41.438 2.145 9.984 1 31.12 7 ARG B C 1
ATOM 3354 O O . ARG B 1 7 ? -40.438 1.811 10.617 1 31.12 7 ARG B O 1
ATOM 3361 N N . ASN B 1 8 ? -41.438 3.152 9.008 1 27.03 8 ASN B N 1
ATOM 3362 C CA . ASN B 1 8 ? -40.281 4.004 8.906 1 27.03 8 ASN B CA 1
ATOM 3363 C C . ASN B 1 8 ? -40.125 4.902 10.133 1 27.03 8 ASN B C 1
ATOM 3365 O O . ASN B 1 8 ? -39.094 5.539 10.328 1 27.03 8 ASN B O 1
ATOM 3369 N N . ARG B 1 9 ? -41.281 5.07 10.828 1 31.47 9 ARG B N 1
ATOM 3370 C CA . ARG B 1 9 ? -41.25 6.051 11.914 1 31.47 9 ARG B CA 1
ATOM 3371 C C . ARG B 1 9 ? -40.562 5.477 13.148 1 31.47 9 ARG B C 1
ATOM 3373 O O . ARG B 1 9 ? -40.062 6.227 13.992 1 31.47 9 ARG B O 1
ATOM 3380 N N . ASP B 1 10 ? -40.719 4.113 13.289 1 29.55 10 ASP B N 1
ATOM 3381 C CA . ASP B 1 10 ? -40.344 3.623 14.617 1 29.55 10 ASP B CA 1
ATOM 3382 C C . ASP B 1 10 ? -38.844 3.471 14.734 1 29.55 10 ASP B C 1
ATOM 3384 O O . ASP B 1 10 ? -38.312 3.285 15.836 1 29.55 10 ASP B O 1
ATOM 3388 N N . ALA B 1 11 ? -38.094 3.246 13.578 1 28.45 11 ALA B N 1
ATOM 3389 C CA . ALA B 1 11 ? -36.656 3.08 13.719 1 28.45 11 ALA B CA 1
ATOM 3390 C C . ALA B 1 11 ? -36 4.402 14.07 1 28.45 11 ALA B C 1
ATOM 3392 O O . ALA B 1 11 ? -34.844 4.426 14.492 1 28.45 11 ALA B O 1
ATOM 3393 N N . ARG B 1 12 ? -36.531 5.559 13.609 1 29.8 12 ARG B N 1
ATOM 3394 C CA . ARG B 1 12 ? -36 6.859 14 1 29.8 12 ARG B CA 1
ATOM 3395 C C . ARG B 1 12 ? -36.188 7.113 15.484 1 29.8 12 ARG B C 1
ATOM 3397 O O . ARG B 1 12 ? -35.625 8.047 16.047 1 29.8 12 ARG B O 1
ATOM 3404 N N . SER B 1 13 ? -37.281 6.414 16.031 1 28.06 13 SER B N 1
ATOM 3405 C CA . SER B 1 13 ? -37.625 6.734 17.422 1 28.06 13 SER B CA 1
ATOM 3406 C C . SER B 1 13 ? -36.719 6.012 18.391 1 28.06 13 SER B C 1
ATOM 3408 O O . SER B 1 13 ? -36.625 6.398 19.562 1 28.06 13 SER B O 1
ATOM 3410 N N . ARG B 1 14 ? -36.312 4.781 18.078 1 28.55 14 ARG B N 1
ATOM 3411 C CA . ARG B 1 14 ? -35.5 4.094 19.078 1 28.55 14 ARG B CA 1
ATOM 3412 C C . ARG B 1 14 ? -34.094 4.68 19.109 1 28.55 14 ARG B C 1
ATOM 3414 O O . ARG B 1 14 ? -33.25 4.25 19.922 1 28.55 14 ARG B O 1
ATOM 3421 N N . ALA B 1 15 ? -33.625 5.074 17.906 1 35.19 15 ALA B N 1
ATOM 3422 C CA . ALA B 1 15 ? -32.375 5.809 18.031 1 35.19 15 ALA B CA 1
ATOM 3423 C C . ALA B 1 15 ? -32.5 6.977 19 1 35.19 15 ALA B C 1
ATOM 3425 O O . ALA B 1 15 ? -31.844 8.008 18.844 1 35.19 15 ALA B O 1
ATOM 3426 N N . GLU B 1 16 ? -33.688 7.039 19.734 1 30.7 16 GLU B N 1
ATOM 3427 C CA . GLU B 1 16 ? -34.094 8.062 20.688 1 30.7 16 GLU B CA 1
ATOM 3428 C C . GLU B 1 16 ? -33 8.344 21.719 1 30.7 16 GLU B C 1
ATOM 3430 O O . GLU B 1 16 ? -32.031 7.602 21.812 1 30.7 16 GLU B O 1
ATOM 3435 N N . LYS B 1 17 ? -33.5 8.453 23.188 1 33.56 17 LYS B N 1
ATOM 3436 C CA . LYS B 1 17 ? -33.125 9.188 24.391 1 33.56 17 LYS B CA 1
ATOM 3437 C C . LYS B 1 17 ? -32 8.469 25.156 1 33.56 17 LYS B C 1
ATOM 3439 O O . LYS B 1 17 ? -32.281 7.641 26.016 1 33.56 17 LYS B O 1
ATOM 3444 N N . SER B 1 18 ? -31.031 7.977 24.422 1 40.78 18 SER B N 1
ATOM 3445 C CA . SER B 1 18 ? -30.047 7.602 25.438 1 40.78 18 SER B CA 1
ATOM 3446 C C . SER B 1 18 ? -29.906 8.688 26.5 1 40.78 18 SER B C 1
ATOM 3448 O O . SER B 1 18 ? -30.047 9.875 26.203 1 40.78 18 SER B O 1
ATOM 3450 N N . PRO B 1 19 ? -30 8.477 27.703 1 42.91 19 PRO B N 1
ATOM 3451 C CA . PRO B 1 19 ? -29.812 9.531 28.703 1 42.91 19 PRO B CA 1
ATOM 3452 C C . PRO B 1 19 ? -28.656 10.477 28.359 1 42.91 19 PRO B C 1
ATOM 3454 O O . PRO B 1 19 ? -27.703 10.062 27.688 1 42.91 19 PRO B O 1
ATOM 3457 N N . PRO B 1 20 ? -28.891 11.82 28.406 1 46.06 20 PRO B N 1
ATOM 3458 C CA . PRO B 1 20 ? -27.875 12.852 28.156 1 46.06 20 PRO B CA 1
ATOM 3459 C C . PRO B 1 20 ? -26.469 12.43 28.594 1 46.06 20 PRO B C 1
ATOM 3461 O O . PRO B 1 20 ? -25.484 12.852 27.984 1 46.06 20 PRO B O 1
ATOM 3464 N N . GLU B 1 21 ? -26.359 11.672 29.625 1 48.81 21 GLU B N 1
ATOM 3465 C CA . GLU B 1 21 ? -25.062 11.359 30.234 1 48.81 21 GLU B CA 1
ATOM 3466 C C . GLU B 1 21 ? -24.281 10.375 29.391 1 48.81 21 GLU B C 1
ATOM 3468 O O . GLU B 1 21 ? -23.078 10.195 29.594 1 48.81 21 GLU B O 1
ATOM 3473 N N . SER B 1 22 ? -24.812 9.688 28.406 1 62.84 22 SER B N 1
ATOM 3474 C CA . SER B 1 22 ? -24.141 8.57 27.75 1 62.84 22 SER B CA 1
ATOM 3475 C C . SER B 1 22 ? -23.719 8.93 26.328 1 62.84 22 SER B C 1
ATOM 3477 O O . SER B 1 22 ? -23.078 8.133 25.641 1 62.84 22 SER B O 1
ATOM 3479 N N . ARG B 1 23 ? -23.859 10.211 26.016 1 84 23 ARG B N 1
ATOM 3480 C CA . ARG B 1 23 ? -23.609 10.578 24.625 1 84 23 ARG B CA 1
ATOM 3481 C C . ARG B 1 23 ? -22.141 10.883 24.391 1 84 23 ARG B C 1
ATOM 3483 O O . ARG B 1 23 ? -21.516 11.641 25.141 1 84 23 ARG B O 1
ATOM 3490 N N . LYS B 1 24 ? -21.5 10.258 23.406 1 94.38 24 LYS B N 1
ATOM 3491 C CA . LYS B 1 24 ? -20.109 10.5 23.047 1 94.38 24 LYS B CA 1
ATOM 3492 C C . LYS B 1 24 ? -20 11.5 21.906 1 94.38 24 LYS B C 1
ATOM 3494 O O . LYS B 1 24 ? -20.828 11.484 20.984 1 94.38 24 LYS B O 1
ATOM 3499 N N . VAL B 1 25 ? -19.125 12.492 22.031 1 97.81 25 VAL B N 1
ATOM 3500 C CA . VAL B 1 25 ? -18.875 13.492 21 1 97.81 25 VAL B CA 1
ATOM 3501 C C . VAL B 1 25 ? -17.453 13.344 20.469 1 97.81 25 VAL B C 1
ATOM 3503 O O . VAL B 1 25 ? -16.484 13.469 21.219 1 97.81 25 VAL B O 1
ATOM 3506 N N . TYR B 1 26 ? -17.359 13.047 19.234 1 97.25 26 TYR B N 1
ATOM 3507 C CA . TYR B 1 26 ? -16.078 12.859 18.578 1 97.25 26 TYR B CA 1
ATOM 3508 C C . TYR B 1 26 ? -15.5 14.195 18.109 1 97.25 26 TYR B C 1
ATOM 3510 O O . TYR B 1 26 ? -16.141 14.914 17.344 1 97.25 26 TYR B O 1
ATOM 3518 N N . MET B 1 27 ? -14.258 14.562 18.547 1 98.06 27 MET B N 1
ATOM 3519 C CA . MET B 1 27 ? -13.555 15.766 18.109 1 98.06 27 MET B CA 1
ATOM 3520 C C . MET B 1 27 ? -12.078 15.484 17.875 1 98.06 27 MET B C 1
ATOM 3522 O O . MET B 1 27 ? -11.219 16.25 18.312 1 98.06 27 MET B O 1
ATOM 3526 N N . ASP B 1 28 ? -11.773 14.422 17.219 1 97.31 28 ASP B N 1
ATOM 3527 C CA . ASP B 1 28 ? -10.422 14.016 16.828 1 97.31 28 ASP B CA 1
ATOM 3528 C C . ASP B 1 28 ? -10.344 13.789 15.32 1 97.31 28 ASP B C 1
ATOM 3530 O O . ASP B 1 28 ? -9.711 12.828 14.867 1 97.31 28 ASP B O 1
ATOM 3534 N N . TYR B 1 29 ? -10.914 14.656 14.547 1 97.75 29 TYR B N 1
ATOM 3535 C CA . TYR B 1 29 ? -11.047 14.508 13.102 1 97.75 29 TYR B CA 1
ATOM 3536 C C . TYR B 1 29 ? -9.695 14.664 12.422 1 97.75 29 TYR B C 1
ATOM 3538 O O . TYR B 1 29 ? -9.523 14.258 11.266 1 97.75 29 TYR B O 1
ATOM 3546 N N . ASN B 1 30 ? -8.68 15.25 13.07 1 97.19 30 ASN B N 1
ATOM 3547 C CA . ASN B 1 30 ? -7.336 15.305 12.5 1 97.19 30 ASN B CA 1
ATOM 3548 C C . ASN B 1 30 ? -6.645 13.945 12.555 1 97.19 30 ASN B C 1
ATOM 3550 O O . ASN B 1 30 ? -5.719 13.688 11.789 1 97.19 30 ASN B O 1
ATOM 3554 N N . ALA B 1 31 ? -7.059 13.102 13.555 1 95.88 31 ALA B N 1
ATOM 3555 C CA . ALA B 1 31 ? -6.527 11.742 13.609 1 95.88 31 ALA B CA 1
ATOM 3556 C C . ALA B 1 31 ? -7.102 10.883 12.492 1 95.88 31 ALA B C 1
ATOM 3558 O O . ALA B 1 31 ? -6.367 10.164 11.805 1 95.88 31 ALA B O 1
ATOM 3559 N N . THR B 1 32 ? -8.359 10.922 12.383 1 97.12 32 THR B N 1
ATOM 3560 C CA . THR B 1 32 ? -9.055 10.219 11.305 1 97.12 32 THR B CA 1
ATOM 3561 C C . THR B 1 32 ? -10.516 10.656 11.227 1 97.12 32 THR B C 1
ATOM 3563 O O . THR B 1 32 ? -11.031 11.281 12.156 1 97.12 32 THR B O 1
ATOM 3566 N N . THR B 1 33 ? -11.148 10.438 10.102 1 98.19 33 THR B N 1
ATOM 3567 C CA . THR B 1 33 ? -12.562 10.742 9.898 1 98.19 33 THR B CA 1
ATOM 3568 C C . THR B 1 33 ? -13.352 9.477 9.578 1 98.19 33 THR B C 1
ATOM 3570 O O . THR B 1 33 ? -12.805 8.523 9.031 1 98.19 33 THR B O 1
ATOM 3573 N N . PRO B 1 34 ? -14.633 9.469 10.016 1 97.69 34 PRO B N 1
ATOM 3574 C CA . PRO B 1 34 ? -15.484 8.414 9.469 1 97.69 34 PRO B CA 1
ATOM 3575 C C . PRO B 1 34 ? -15.688 8.539 7.961 1 97.69 34 PRO B C 1
ATOM 3577 O O . PRO B 1 34 ? -15.477 9.617 7.398 1 97.69 34 PRO B O 1
ATOM 3580 N N . LEU B 1 35 ? -16.094 7.48 7.367 1 98.44 35 LEU B N 1
ATOM 3581 C CA . LEU B 1 35 ? -16.422 7.547 5.945 1 98.44 35 LEU B CA 1
ATOM 3582 C C . LEU B 1 35 ? -17.781 8.219 5.738 1 98.44 35 LEU B C 1
ATOM 3584 O O . LEU B 1 35 ? -18.719 7.98 6.504 1 98.44 35 LEU B O 1
ATOM 3588 N N . GLU B 1 36 ? -17.844 9.062 4.676 1 98.56 36 GLU B N 1
ATOM 3589 C CA . GLU B 1 36 ? -19.156 9.523 4.254 1 98.56 36 GLU B CA 1
ATOM 3590 C C . GLU B 1 36 ? -20.031 8.352 3.799 1 98.56 36 GLU B C 1
ATOM 3592 O O . GLU B 1 36 ? -19.531 7.406 3.182 1 98.56 36 GLU B O 1
ATOM 3597 N N . PRO B 1 37 ? -21.328 8.422 4.047 1 98.31 37 PRO B N 1
ATOM 3598 C CA . PRO B 1 37 ? -22.234 7.355 3.594 1 98.31 37 PRO B CA 1
ATOM 3599 C C . PRO B 1 37 ? -22.141 7.105 2.09 1 98.31 37 PRO B C 1
ATOM 3601 O O . PRO B 1 37 ? -22.156 5.953 1.647 1 98.31 37 PRO B O 1
ATOM 3604 N N . GLU B 1 38 ? -22.047 8.164 1.309 1 98.69 38 GLU B N 1
ATOM 3605 C CA . GLU B 1 38 ? -21.922 8.031 -0.14 1 98.69 38 GLU B CA 1
ATOM 3606 C C . GLU B 1 38 ? -20.625 7.316 -0.522 1 98.69 38 GLU B C 1
ATOM 3608 O O . GLU B 1 38 ? -20.578 6.629 -1.542 1 98.69 38 GLU B O 1
ATOM 3613 N N . VAL B 1 39 ? -19.609 7.531 0.251 1 98.88 39 VAL B N 1
ATOM 3614 C CA . VAL B 1 39 ? -18.328 6.867 0.022 1 98.88 39 VAL B CA 1
ATOM 3615 C C . VAL B 1 39 ? -18.469 5.371 0.29 1 98.88 39 VAL B C 1
ATOM 3617 O O . VAL B 1 39 ? -18 4.547 -0.493 1 98.88 39 VAL B O 1
ATOM 3620 N N . ILE B 1 40 ? -19.141 5.012 1.376 1 98.81 40 ILE B N 1
ATOM 3621 C CA . ILE B 1 40 ? -19.375 3.611 1.708 1 98.81 40 ILE B CA 1
ATOM 3622 C C . ILE B 1 40 ? -20.156 2.941 0.583 1 98.81 40 ILE B C 1
ATOM 3624 O O . ILE B 1 40 ? -19.859 1.814 0.188 1 98.81 40 ILE B O 1
ATOM 3628 N N . GLU B 1 41 ? -21.109 3.629 0.093 1 98.75 41 GLU B N 1
ATOM 3629 C CA . GLU B 1 41 ? -21.922 3.104 -0.997 1 98.75 41 GLU B CA 1
ATOM 3630 C C . GLU B 1 41 ? -21.078 2.857 -2.246 1 98.75 41 GLU B C 1
ATOM 3632 O O . GLU B 1 41 ? -21.203 1.809 -2.883 1 98.75 41 GLU B O 1
ATOM 3637 N N . ALA B 1 42 ? -20.297 3.832 -2.611 1 98.88 42 ALA B N 1
ATOM 3638 C CA . ALA B 1 42 ? -19.438 3.701 -3.785 1 98.88 42 ALA B CA 1
ATOM 3639 C C . ALA B 1 42 ? -18.5 2.514 -3.641 1 98.88 42 ALA B C 1
ATOM 3641 O O . ALA B 1 42 ? -18.281 1.767 -4.598 1 98.88 42 ALA B O 1
ATOM 3642 N N . MET B 1 43 ? -17.953 2.365 -2.496 1 98.81 43 MET B N 1
ATOM 3643 C CA . MET B 1 43 ? -17.031 1.26 -2.238 1 98.81 43 MET B CA 1
ATOM 3644 C C . MET B 1 43 ? -17.75 -0.081 -2.318 1 98.81 43 MET B C 1
ATOM 3646 O O . MET B 1 43 ? -17.25 -1.024 -2.934 1 98.81 43 MET B O 1
ATOM 3650 N N . THR B 1 44 ? -18.906 -0.14 -1.697 1 98.75 44 THR B N 1
ATOM 3651 C CA . THR B 1 44 ? -19.672 -1.381 -1.674 1 98.75 44 THR B CA 1
ATOM 3652 C C . THR B 1 44 ? -20.094 -1.778 -3.084 1 98.75 44 THR B C 1
ATOM 3654 O O . THR B 1 44 ? -20.031 -2.953 -3.453 1 98.75 44 THR B O 1
ATOM 3657 N N . GLU B 1 45 ? -20.516 -0.822 -3.826 1 98.25 45 GLU B N 1
ATOM 3658 C CA . GLU B 1 45 ? -20.875 -1.08 -5.215 1 98.25 45 GLU B CA 1
ATOM 3659 C C . GLU B 1 45 ? -19.688 -1.604 -6.012 1 98.25 45 GLU B C 1
ATOM 3661 O O . GLU B 1 45 ? -19.828 -2.537 -6.805 1 98.25 45 GLU B O 1
ATOM 3666 N N . ALA B 1 46 ? -18.562 -0.998 -5.836 1 98.56 46 ALA B N 1
ATOM 3667 C CA . ALA B 1 46 ? -17.359 -1.429 -6.547 1 98.56 46 ALA B CA 1
ATOM 3668 C C . ALA B 1 46 ? -16.984 -2.857 -6.168 1 98.56 46 ALA B C 1
ATOM 3670 O O . ALA B 1 46 ? -16.516 -3.627 -7.012 1 98.56 46 ALA B O 1
ATOM 3671 N N . MET B 1 47 ? -17.125 -3.229 -4.906 1 98.44 47 MET B N 1
ATOM 3672 C CA . MET B 1 47 ? -16.828 -4.586 -4.457 1 98.44 47 MET B CA 1
ATOM 3673 C C . MET B 1 47 ? -17.703 -5.602 -5.195 1 98.44 47 MET B C 1
ATOM 3675 O O . MET B 1 47 ? -17.25 -6.711 -5.488 1 98.44 47 MET B O 1
ATOM 3679 N N . ARG B 1 48 ? -18.859 -5.203 -5.516 1 97.38 48 ARG B N 1
ATOM 3680 C CA . ARG B 1 48 ? -19.812 -6.125 -6.125 1 97.38 48 ARG B CA 1
ATOM 3681 C C . ARG B 1 48 ? -19.672 -6.141 -7.641 1 97.38 48 ARG B C 1
ATOM 3683 O O . ARG B 1 48 ? -19.703 -7.203 -8.266 1 97.38 48 ARG B O 1
ATOM 3690 N N . GLU B 1 49 ? -19.422 -4.953 -8.219 1 96.56 49 GLU B N 1
ATOM 3691 C CA . GLU B 1 49 ? -19.609 -4.832 -9.656 1 96.56 49 GLU B CA 1
ATOM 3692 C C . GLU B 1 49 ? -18.266 -4.641 -10.375 1 96.56 49 GLU B C 1
ATOM 3694 O O . GLU B 1 49 ? -18.172 -4.859 -11.586 1 96.56 49 GLU B O 1
ATOM 3699 N N . ALA B 1 50 ? -17.328 -4.188 -9.664 1 97.69 50 ALA B N 1
ATOM 3700 C CA . ALA B 1 50 ? -16.047 -3.84 -10.273 1 97.69 50 ALA B CA 1
ATOM 3701 C C . ALA B 1 50 ? -14.898 -4.621 -9.633 1 97.69 50 ALA B C 1
ATOM 3703 O O . ALA B 1 50 ? -13.828 -4.062 -9.375 1 97.69 50 ALA B O 1
ATOM 3704 N N . TRP B 1 51 ? -15.18 -5.883 -9.383 1 96.5 51 TRP B N 1
ATOM 3705 C CA . TRP B 1 51 ? -14.234 -6.738 -8.68 1 96.5 51 TRP B CA 1
ATOM 3706 C C . TRP B 1 51 ? -13.117 -7.211 -9.609 1 96.5 51 TRP B C 1
ATOM 3708 O O . TRP B 1 51 ? -12.078 -7.684 -9.148 1 96.5 51 TRP B O 1
ATOM 3718 N N . GLY B 1 52 ? -13.281 -7.098 -10.898 1 96.56 52 GLY B N 1
ATOM 3719 C CA . GLY B 1 52 ? -12.367 -7.66 -11.875 1 96.56 52 GLY B CA 1
ATOM 3720 C C . GLY B 1 52 ? -11.023 -6.957 -11.906 1 96.56 52 GLY B C 1
ATOM 3721 O O . GLY B 1 52 ? -10.875 -5.871 -11.344 1 96.56 52 GLY B O 1
ATOM 3722 N N . ASN B 1 53 ? -10.062 -7.617 -12.516 1 95.19 53 ASN B N 1
ATOM 3723 C CA . ASN B 1 53 ? -8.758 -7.016 -12.766 1 95.19 53 ASN B CA 1
ATOM 3724 C C . ASN B 1 53 ? -8.852 -5.91 -13.82 1 95.19 53 ASN B C 1
ATOM 3726 O O . ASN B 1 53 ? -9.234 -6.164 -14.961 1 95.19 53 ASN B O 1
ATOM 3730 N N . PRO B 1 54 ? -8.414 -4.719 -13.484 1 95.56 54 PRO B N 1
ATOM 3731 C CA . PRO B 1 54 ? -8.539 -3.613 -14.438 1 95.56 54 PRO B CA 1
ATOM 3732 C C . PRO B 1 54 ? -7.777 -3.863 -15.742 1 95.56 54 PRO B C 1
ATOM 3734 O O . PRO B 1 54 ? -8.039 -3.201 -16.75 1 95.56 54 PRO B O 1
ATOM 3737 N N . SER B 1 55 ? -6.871 -4.758 -15.766 1 90.88 55 SER B N 1
ATOM 3738 C CA . SER B 1 55 ? -6.098 -5.07 -16.953 1 90.88 55 SER B CA 1
ATOM 3739 C C . SER B 1 55 ? -6.863 -6.008 -17.891 1 90.88 55 SER B C 1
ATOM 3741 O O . SER B 1 55 ? -6.457 -6.227 -19.031 1 90.88 55 SER B O 1
ATOM 3743 N N . SER B 1 56 ? -7.906 -6.578 -17.422 1 90.12 56 SER B N 1
ATOM 3744 C CA . SER B 1 56 ? -8.688 -7.508 -18.219 1 90.12 56 SER B CA 1
ATOM 3745 C C . SER B 1 56 ? -9.688 -6.773 -19.109 1 90.12 56 SER B C 1
ATOM 3747 O O . SER B 1 56 ? -10.188 -5.703 -18.734 1 90.12 56 SER B O 1
ATOM 3749 N N . SER B 1 57 ? -10.07 -7.375 -20.203 1 87 57 SER B N 1
ATOM 3750 C CA . SER B 1 57 ? -10.922 -6.719 -21.188 1 87 57 SER B CA 1
ATOM 3751 C C . SER B 1 57 ? -12.391 -7.082 -20.969 1 87 57 SER B C 1
ATOM 3753 O O . SER B 1 57 ? -13.281 -6.496 -21.594 1 87 57 SER B O 1
ATOM 3755 N N . TYR B 1 58 ? -12.695 -8.039 -20.141 1 87.06 58 TYR B N 1
ATOM 3756 C CA . TYR B 1 58 ? -14.102 -8.414 -19.969 1 87.06 58 TYR B CA 1
ATOM 3757 C C . TYR B 1 58 ? -14.805 -7.43 -19.031 1 87.06 58 TYR B C 1
ATOM 3759 O O . TYR B 1 58 ? -14.164 -6.57 -18.422 1 87.06 58 TYR B O 1
ATOM 3767 N N . PRO B 1 59 ? -16.062 -7.484 -18.875 1 88 59 PRO B N 1
ATOM 3768 C CA . PRO B 1 59 ? -16.891 -6.398 -18.328 1 88 59 PRO B CA 1
ATOM 3769 C C . PRO B 1 59 ? -16.484 -6.008 -16.922 1 88 59 PRO B C 1
ATOM 3771 O O . PRO B 1 59 ? -16.344 -4.82 -16.609 1 88 59 PRO B O 1
ATOM 3774 N N . ALA B 1 60 ? -16.234 -6.926 -16.016 1 89.44 60 ALA B N 1
ATOM 3775 C CA . ALA B 1 60 ? -15.859 -6.59 -14.641 1 89.44 60 ALA B CA 1
ATOM 3776 C C . ALA B 1 60 ? -14.523 -5.848 -14.594 1 89.44 60 ALA B C 1
ATOM 3778 O O . ALA B 1 60 ? -14.328 -4.961 -13.758 1 89.44 60 ALA B O 1
ATOM 3779 N N . GLY B 1 61 ? -13.602 -6.262 -15.484 1 94.38 61 GLY B N 1
ATOM 3780 C CA . GLY B 1 61 ? -12.328 -5.559 -15.594 1 94.38 61 GLY B CA 1
ATOM 3781 C C . GLY B 1 61 ? -12.469 -4.176 -16.203 1 94.38 61 GLY B C 1
ATOM 3782 O O . GLY B 1 61 ? -11.859 -3.217 -15.719 1 94.38 61 GLY B O 1
ATOM 3783 N N . ARG B 1 62 ? -13.273 -4.047 -17.188 1 95.31 62 ARG B N 1
ATOM 3784 C CA . ARG B 1 62 ? -13.516 -2.756 -17.828 1 95.31 62 ARG B CA 1
ATOM 3785 C C . ARG B 1 62 ? -14.18 -1.783 -16.859 1 95.31 62 ARG B C 1
ATOM 3787 O O . ARG B 1 62 ? -13.82 -0.604 -16.812 1 95.31 62 ARG B O 1
ATOM 3794 N N . LYS B 1 63 ? -15.102 -2.307 -16.141 1 97.25 63 LYS B N 1
ATOM 3795 C CA . LYS B 1 63 ? -15.773 -1.471 -15.148 1 97.25 63 LYS B CA 1
ATOM 3796 C C . LYS B 1 63 ? -14.789 -0.986 -14.086 1 97.25 63 LYS B C 1
ATOM 3798 O O . LYS B 1 63 ? -14.852 0.168 -13.656 1 97.25 63 LYS B O 1
ATOM 3803 N N . ALA B 1 64 ? -13.984 -1.882 -13.648 1 97.94 64 ALA B N 1
ATOM 3804 C CA . ALA B 1 64 ? -12.945 -1.509 -12.688 1 97.94 64 ALA B CA 1
ATOM 3805 C C . ALA B 1 64 ? -12.062 -0.397 -13.242 1 97.94 64 ALA B C 1
ATOM 3807 O O . ALA B 1 64 ? -11.773 0.581 -12.547 1 97.94 64 ALA B O 1
ATOM 3808 N N . LYS B 1 65 ? -11.641 -0.524 -14.453 1 97.75 65 LYS B N 1
ATOM 3809 C CA . LYS B 1 65 ? -10.797 0.474 -15.094 1 97.75 65 LYS B CA 1
ATOM 3810 C C . LYS B 1 65 ? -11.508 1.82 -15.188 1 97.75 65 LYS B C 1
ATOM 3812 O O . LYS B 1 65 ? -10.898 2.867 -14.953 1 97.75 65 LYS B O 1
ATOM 3817 N N . GLU B 1 66 ? -12.75 1.803 -15.539 1 98.25 66 GLU B N 1
ATOM 3818 C CA . GLU B 1 66 ? -13.555 3.02 -15.633 1 98.25 66 GLU B CA 1
ATOM 3819 C C . GLU B 1 66 ? -13.648 3.723 -14.281 1 98.25 66 GLU B C 1
ATOM 3821 O O . GLU B 1 66 ? -13.516 4.945 -14.203 1 98.25 66 GLU B O 1
ATOM 3826 N N . ILE B 1 67 ? -13.867 2.967 -13.289 1 98.5 67 ILE B N 1
ATOM 3827 C CA . ILE B 1 67 ? -13.984 3.508 -11.938 1 98.5 67 ILE B CA 1
ATOM 3828 C C . ILE B 1 67 ? -12.664 4.145 -11.523 1 98.5 67 ILE B C 1
ATOM 3830 O O . ILE B 1 67 ? -12.648 5.227 -10.93 1 98.5 67 ILE B O 1
ATOM 3834 N N . ILE B 1 68 ? -11.57 3.516 -11.781 1 98.62 68 ILE B N 1
ATOM 3835 C CA . ILE B 1 68 ? -10.25 4.027 -11.453 1 98.62 68 ILE B CA 1
ATOM 3836 C C . ILE B 1 68 ? -10 5.344 -12.18 1 98.62 68 ILE B C 1
ATOM 3838 O O . ILE B 1 68 ? -9.531 6.312 -11.586 1 98.62 68 ILE B O 1
ATOM 3842 N N . ASN B 1 69 ? -10.367 5.402 -13.438 1 98.62 69 ASN B N 1
ATOM 3843 C CA . ASN B 1 69 ? -10.203 6.621 -14.219 1 98.62 69 ASN B CA 1
ATOM 3844 C C . ASN B 1 69 ? -11.07 7.758 -13.68 1 98.62 69 ASN B C 1
ATOM 3846 O O . ASN B 1 69 ? -10.609 8.898 -13.578 1 98.62 69 ASN B O 1
ATOM 3850 N N . THR B 1 70 ? -12.273 7.438 -13.336 1 98.81 70 THR B N 1
ATOM 3851 C CA . THR B 1 70 ? -13.18 8.438 -12.781 1 98.81 70 THR B CA 1
ATOM 3852 C C . THR B 1 70 ? -12.641 8.969 -11.453 1 98.81 70 THR B C 1
ATOM 3854 O O . THR B 1 70 ? -12.688 10.172 -11.195 1 98.81 70 THR B O 1
ATOM 3857 N N . ALA B 1 71 ? -12.195 8.07 -10.641 1 98.94 71 ALA B N 1
ATOM 3858 C CA . ALA B 1 71 ? -11.617 8.477 -9.367 1 98.94 71 ALA B CA 1
ATOM 3859 C C . ALA B 1 71 ? -10.43 9.414 -9.578 1 98.94 71 ALA B C 1
ATOM 3861 O O . ALA B 1 71 ? -10.281 10.406 -8.859 1 98.94 71 ALA B O 1
ATOM 3862 N N . ARG B 1 72 ? -9.578 9.062 -10.508 1 98.88 72 ARG B N 1
ATOM 3863 C CA . ARG B 1 72 ? -8.414 9.875 -10.828 1 98.88 72 ARG B CA 1
ATOM 3864 C C . ARG B 1 72 ? -8.828 11.273 -11.273 1 98.88 72 ARG B C 1
ATOM 3866 O O . ARG B 1 72 ? -8.211 12.266 -10.883 1 98.88 72 ARG B O 1
ATOM 3873 N N . GLU B 1 73 ? -9.852 11.398 -12.062 1 98.88 73 GLU B N 1
ATOM 3874 C CA . GLU B 1 73 ? -10.391 12.68 -12.508 1 98.88 73 GLU B CA 1
ATOM 3875 C C . GLU B 1 73 ? -10.93 13.492 -11.336 1 98.88 73 GLU B C 1
ATOM 3877 O O . GLU B 1 73 ? -10.711 14.703 -11.258 1 98.88 73 GLU B O 1
ATOM 3882 N N . ASN B 1 74 ? -11.602 12.836 -10.477 1 98.94 74 ASN B N 1
ATOM 3883 C CA . ASN B 1 74 ? -12.172 13.523 -9.312 1 98.94 74 ASN B CA 1
ATOM 3884 C C . ASN B 1 74 ? -11.078 14.062 -8.398 1 98.94 74 ASN B C 1
ATOM 3886 O O . ASN B 1 74 ? -11.195 15.172 -7.871 1 98.94 74 ASN B O 1
ATOM 3890 N N . LEU B 1 75 ? -10.047 13.281 -8.219 1 98.94 75 LEU B N 1
ATOM 3891 C CA . LEU B 1 75 ? -8.93 13.75 -7.41 1 98.94 75 LEU B CA 1
ATOM 3892 C C . LEU B 1 75 ? -8.258 14.961 -8.055 1 98.94 75 LEU B C 1
ATOM 3894 O O . LEU B 1 75 ? -7.934 15.93 -7.367 1 98.94 75 LEU B O 1
ATOM 3898 N N . ALA B 1 76 ? -8 14.836 -9.352 1 98.88 76 ALA B N 1
ATOM 3899 C CA . ALA B 1 76 ? -7.395 15.945 -10.078 1 98.88 76 ALA B CA 1
ATOM 3900 C C . ALA B 1 76 ? -8.242 17.219 -9.953 1 98.88 76 ALA B C 1
ATOM 3902 O O . ALA B 1 76 ? -7.711 18.297 -9.711 1 98.88 76 ALA B O 1
ATOM 3903 N N . LYS B 1 77 ? -9.523 17.031 -10.07 1 98.81 77 LYS B N 1
ATOM 3904 C CA . LYS B 1 77 ? -10.438 18.156 -9.945 1 98.81 77 LYS B CA 1
ATOM 3905 C C . LYS B 1 77 ? -10.375 18.766 -8.547 1 98.81 77 LYS B C 1
ATOM 3907 O O . LYS B 1 77 ? -10.367 19.984 -8.391 1 98.81 77 LYS B O 1
ATOM 3912 N N . MET B 1 78 ? -10.297 17.969 -7.551 1 98.81 78 MET B N 1
ATOM 3913 C CA . MET B 1 78 ? -10.266 18.422 -6.16 1 98.81 78 MET B CA 1
ATOM 3914 C C . MET B 1 78 ? -9.07 19.328 -5.906 1 98.81 78 MET B C 1
ATOM 3916 O O . MET B 1 78 ? -9.156 20.297 -5.145 1 98.81 78 MET B O 1
ATOM 3920 N N . ILE B 1 79 ? -7.953 19.062 -6.609 1 98.88 79 ILE B N 1
ATOM 3921 C CA . ILE B 1 79 ? -6.734 19.781 -6.281 1 98.88 79 ILE B CA 1
ATOM 3922 C C . ILE B 1 79 ? -6.371 20.719 -7.434 1 98.88 79 ILE B C 1
ATOM 3924 O O . ILE B 1 79 ? -5.285 21.312 -7.445 1 98.88 79 ILE B O 1
ATOM 3928 N N . GLY B 1 80 ? -7.168 20.828 -8.492 1 98.5 80 GLY B N 1
ATOM 3929 C CA . GLY B 1 80 ? -6.914 21.719 -9.617 1 98.5 80 GLY B CA 1
ATOM 3930 C C . GLY B 1 80 ? -5.793 21.219 -10.516 1 98.5 80 GLY B C 1
ATOM 3931 O O . GLY B 1 80 ? -5.039 22.016 -11.07 1 98.5 80 GLY B O 1
ATOM 3932 N N . GLY B 1 81 ? -5.574 19.938 -10.625 1 98.25 81 GLY B N 1
ATOM 3933 C CA . GLY B 1 81 ? -4.523 19.344 -11.445 1 98.25 81 GLY B CA 1
ATOM 3934 C C . GLY B 1 81 ? -5.062 18.578 -12.641 1 98.25 81 GLY B C 1
ATOM 3935 O O . GLY B 1 81 ? -6.176 18.844 -13.094 1 98.25 81 GLY B O 1
ATOM 3936 N N . GLN B 1 82 ? -4.25 17.719 -13.195 1 98.12 82 GLN B N 1
ATOM 3937 C CA . GLN B 1 82 ? -4.598 16.844 -14.32 1 98.12 82 GLN B CA 1
ATOM 3938 C C . GLN B 1 82 ? -4.582 15.383 -13.906 1 98.12 82 GLN B C 1
ATOM 3940 O O . GLN B 1 82 ? -3.729 14.961 -13.125 1 98.12 82 GLN B O 1
ATOM 3945 N N . PRO B 1 83 ? -5.516 14.617 -14.43 1 98.38 83 PRO B N 1
ATOM 3946 C CA . PRO B 1 83 ? -5.609 13.211 -14.031 1 98.38 83 PRO B CA 1
ATOM 3947 C C . PRO B 1 83 ? -4.316 12.438 -14.289 1 98.38 83 PRO B C 1
ATOM 3949 O O . PRO B 1 83 ? -3.941 11.578 -13.5 1 98.38 83 PRO B O 1
ATOM 3952 N N . GLN B 1 84 ? -3.582 12.719 -15.359 1 97.62 84 GLN B N 1
ATOM 3953 C CA . GLN B 1 84 ? -2.385 11.969 -15.727 1 97.62 84 GLN B CA 1
ATOM 3954 C C . GLN B 1 84 ? -1.265 12.203 -14.711 1 97.62 84 GLN B C 1
ATOM 3956 O O . GLN B 1 84 ? -0.269 11.477 -14.703 1 97.62 84 GLN B O 1
ATOM 3961 N N . ASP B 1 85 ? -1.445 13.211 -13.82 1 98.5 85 ASP B N 1
ATOM 3962 C CA . ASP B 1 85 ? -0.414 13.562 -12.852 1 98.5 85 ASP B CA 1
ATOM 3963 C C . ASP B 1 85 ? -0.673 12.891 -11.508 1 98.5 85 ASP B C 1
ATOM 3965 O O . ASP B 1 85 ? 0.024 13.164 -10.523 1 98.5 85 ASP B O 1
ATOM 3969 N N . VAL B 1 86 ? -1.686 12.031 -11.469 1 98.75 86 VAL B N 1
ATOM 3970 C CA . VAL B 1 86 ? -2.08 11.445 -10.188 1 98.75 86 VAL B CA 1
ATOM 3971 C C . VAL B 1 86 ? -1.783 9.945 -10.195 1 98.75 86 VAL B C 1
ATOM 3973 O O . VAL B 1 86 ? -2.141 9.242 -11.141 1 98.75 86 VAL B O 1
ATOM 3976 N N . ILE B 1 87 ? -1.161 9.453 -9.094 1 98.25 87 ILE B N 1
ATOM 3977 C CA . ILE B 1 87 ? -0.914 8.031 -8.875 1 98.25 87 ILE B CA 1
ATOM 3978 C C . ILE B 1 87 ? -1.521 7.605 -7.539 1 98.25 87 ILE B C 1
ATOM 3980 O O . ILE B 1 87 ? -1.438 8.336 -6.551 1 98.25 87 ILE B O 1
ATOM 3984 N N . PHE B 1 88 ? -2.186 6.461 -7.551 1 98.75 88 PHE B N 1
ATOM 3985 C CA . PHE B 1 88 ? -2.766 5.953 -6.312 1 98.75 88 PHE B CA 1
ATOM 3986 C C . PHE B 1 88 ? -1.718 5.215 -5.488 1 98.75 88 PHE B C 1
ATOM 3988 O O . PHE B 1 88 ? -0.876 4.5 -6.035 1 98.75 88 PHE B O 1
ATOM 3995 N N . THR B 1 89 ? -1.725 5.414 -4.18 1 98.56 89 THR B N 1
ATOM 3996 C CA . THR B 1 89 ? -0.837 4.754 -3.229 1 98.56 89 THR B CA 1
ATOM 3997 C C . THR B 1 89 ? -1.631 4.168 -2.062 1 98.56 89 THR B C 1
ATOM 3999 O O . THR B 1 89 ? -2.844 4.367 -1.972 1 98.56 89 THR B O 1
ATOM 4002 N N . SER B 1 90 ? -0.98 3.459 -1.215 1 98.06 90 SER B N 1
ATOM 4003 C CA . SER B 1 90 ? -1.651 2.82 -0.086 1 98.06 90 SER B CA 1
ATOM 4004 C C . SER B 1 90 ? -1.904 3.816 1.041 1 98.06 90 SER B C 1
ATOM 4006 O O . SER B 1 90 ? -2.562 3.486 2.031 1 98.06 90 SER B O 1
ATOM 4008 N N . GLY B 1 91 ? -1.402 5.066 0.944 1 97.94 91 GLY B N 1
ATOM 4009 C CA . GLY B 1 91 ? -1.612 6.074 1.972 1 97.94 91 GLY B CA 1
ATOM 4010 C C . GLY B 1 91 ? -0.598 7.203 1.918 1 97.94 91 GLY B C 1
ATOM 4011 O O . GLY B 1 91 ? 0.289 7.207 1.062 1 97.94 91 GLY B O 1
ATOM 4012 N N . GLY B 1 92 ? -0.771 8.117 2.842 1 98.44 92 GLY B N 1
ATOM 4013 C CA . GLY B 1 92 ? 0.12 9.266 2.902 1 98.44 92 GLY B CA 1
ATOM 4014 C C . GLY B 1 92 ? 1.562 8.891 3.182 1 98.44 92 GLY B C 1
ATOM 4015 O O . GLY B 1 92 ? 2.484 9.469 2.607 1 98.44 92 GLY B O 1
ATOM 4016 N N . THR B 1 93 ? 1.775 7.902 4.055 1 98.62 93 THR B N 1
ATOM 4017 C CA . THR B 1 93 ? 3.121 7.453 4.391 1 98.62 93 THR B CA 1
ATOM 4018 C C . THR B 1 93 ? 3.844 6.926 3.152 1 98.62 93 THR B C 1
ATOM 4020 O O . THR B 1 93 ? 4.992 7.293 2.895 1 98.62 93 THR B O 1
ATOM 4023 N N . GLU B 1 94 ? 3.143 6.129 2.377 1 98.62 94 GLU B N 1
ATOM 4024 C CA . GLU B 1 94 ? 3.756 5.617 1.155 1 98.62 94 GLU B CA 1
ATOM 4025 C C . GLU B 1 94 ? 4.059 6.742 0.174 1 98.62 94 GLU B C 1
ATOM 4027 O O . GLU B 1 94 ? 5.121 6.762 -0.451 1 98.62 94 GLU B O 1
ATOM 4032 N N . SER B 1 95 ? 3.172 7.688 -0.001 1 98.88 95 SER B N 1
ATOM 4033 C CA . SER B 1 95 ? 3.369 8.805 -0.913 1 98.88 95 SER B CA 1
ATOM 4034 C C . SER B 1 95 ? 4.586 9.641 -0.514 1 98.88 95 SER B C 1
ATOM 4036 O O . SER B 1 95 ? 5.418 9.977 -1.358 1 98.88 95 SER B O 1
ATOM 4038 N N . ASN B 1 96 ? 4.668 9.969 0.773 1 98.94 96 ASN B N 1
ATOM 4039 C CA . ASN B 1 96 ? 5.785 10.766 1.269 1 98.94 96 ASN B CA 1
ATOM 4040 C C . ASN B 1 96 ? 7.117 10.055 1.064 1 98.94 96 ASN B C 1
ATOM 4042 O O . ASN B 1 96 ? 8.094 10.656 0.616 1 98.94 96 ASN B O 1
ATOM 4046 N N . ASN B 1 97 ? 7.156 8.781 1.395 1 98.88 97 ASN B N 1
ATOM 4047 C CA . ASN B 1 97 ? 8.375 8 1.195 1 98.88 97 ASN B CA 1
ATOM 4048 C C . ASN B 1 97 ? 8.75 7.914 -0.282 1 98.88 97 ASN B C 1
ATOM 4050 O O . ASN B 1 97 ? 9.93 7.992 -0.633 1 98.88 97 ASN B O 1
ATOM 4054 N N . LEU B 1 98 ? 7.734 7.719 -1.14 1 98.75 98 LEU B N 1
ATOM 4055 C CA . LEU B 1 98 ? 7.953 7.613 -2.578 1 98.75 98 LEU B CA 1
ATOM 4056 C C . LEU B 1 98 ? 8.609 8.875 -3.123 1 98.75 98 LEU B C 1
ATOM 4058 O O . LEU B 1 98 ? 9.547 8.797 -3.92 1 98.75 98 LEU B O 1
ATOM 4062 N N . VAL B 1 99 ? 8.18 10.039 -2.699 1 98.81 99 VAL B N 1
ATOM 4063 C CA . VAL B 1 99 ? 8.742 11.312 -3.15 1 98.81 99 VAL B CA 1
ATOM 4064 C C . VAL B 1 99 ? 10.203 11.414 -2.723 1 98.81 99 VAL B C 1
ATOM 4066 O O . VAL B 1 99 ? 11.078 11.703 -3.545 1 98.81 99 VAL B O 1
ATOM 4069 N N . ILE B 1 100 ? 10.469 11.172 -1.472 1 98.88 100 ILE B N 1
ATOM 4070 C CA . ILE B 1 100 ? 11.805 11.32 -0.904 1 98.88 100 ILE B CA 1
ATOM 4071 C C . ILE B 1 100 ? 12.781 10.375 -1.607 1 98.88 100 ILE B C 1
ATOM 4073 O O . ILE B 1 100 ? 13.836 10.805 -2.08 1 98.88 100 ILE B O 1
ATOM 4077 N N . GLN B 1 101 ? 12.391 9.164 -1.745 1 98.12 101 GLN B N 1
ATOM 4078 C CA . GLN B 1 101 ? 13.266 8.18 -2.379 1 98.12 101 GLN B CA 1
ATOM 4079 C C . GLN B 1 101 ? 13.484 8.5 -3.854 1 98.12 101 GLN B C 1
ATOM 4081 O O . GLN B 1 101 ? 14.578 8.32 -4.379 1 98.12 101 GLN B O 1
ATOM 4086 N N . SER B 1 102 ? 12.461 8.93 -4.523 1 98.12 102 SER B N 1
ATOM 4087 C CA . SER B 1 102 ? 12.555 9.266 -5.938 1 98.12 102 SER B CA 1
ATOM 4088 C C . SER B 1 102 ? 13.539 10.406 -6.176 1 98.12 102 SER B C 1
ATOM 4090 O O . SER B 1 102 ? 14.344 10.359 -7.109 1 98.12 102 SER B O 1
ATOM 4092 N N . VAL B 1 103 ? 13.461 11.398 -5.352 1 98 103 VAL B N 1
ATOM 4093 C CA . VAL B 1 103 ? 14.297 12.578 -5.559 1 98 103 VAL B CA 1
ATOM 4094 C C . VAL B 1 103 ? 15.758 12.234 -5.254 1 98 103 VAL B C 1
ATOM 4096 O O . VAL B 1 103 ? 16.672 12.703 -5.945 1 98 103 VAL B O 1
ATOM 4099 N N . VAL B 1 104 ? 16.016 11.453 -4.234 1 97.69 104 VAL B N 1
ATOM 4100 C CA . VAL B 1 104 ? 17.359 10.992 -3.918 1 97.69 104 VAL B CA 1
ATOM 4101 C C . VAL B 1 104 ? 17.906 10.18 -5.09 1 97.69 104 VAL B C 1
ATOM 4103 O O . VAL B 1 104 ? 19.062 10.383 -5.5 1 97.69 104 VAL B O 1
ATOM 4106 N N . LYS B 1 105 ? 17.109 9.289 -5.594 1 96.19 105 LYS B N 1
ATOM 4107 C CA . LYS B 1 105 ? 17.516 8.484 -6.742 1 96.19 105 LYS B CA 1
ATOM 4108 C C . LYS B 1 105 ? 17.812 9.367 -7.949 1 96.19 105 LYS B C 1
ATOM 4110 O O . LYS B 1 105 ? 18.797 9.141 -8.664 1 96.19 105 LYS B O 1
ATOM 4115 N N . HIS B 1 106 ? 16.969 10.297 -8.18 1 95.56 106 HIS B N 1
ATOM 4116 C CA . HIS B 1 106 ? 17.156 11.219 -9.297 1 95.56 106 HIS B CA 1
ATOM 4117 C C . HIS B 1 106 ? 18.484 11.953 -9.18 1 95.56 106 HIS B C 1
ATOM 4119 O O . HIS B 1 106 ? 19.203 12.109 -10.172 1 95.56 106 HIS B O 1
ATOM 4125 N N . PHE B 1 107 ? 18.844 12.43 -8.016 1 96.06 107 PHE B N 1
ATOM 4126 C CA . PHE B 1 107 ? 20.094 13.141 -7.766 1 96.06 107 PHE B CA 1
ATOM 4127 C C . PHE B 1 107 ? 21.297 12.273 -8.156 1 96.06 107 PHE B C 1
ATOM 4129 O O . PHE B 1 107 ? 22.188 12.734 -8.859 1 96.06 107 PHE B O 1
ATOM 4136 N N . HIS B 1 108 ? 21.25 11.031 -7.77 1 92.94 108 HIS B N 1
ATOM 4137 C CA . HIS B 1 108 ? 22.344 10.117 -8.055 1 92.94 108 HIS B CA 1
ATOM 4138 C C . HIS B 1 108 ? 22.422 9.812 -9.547 1 92.94 108 HIS B C 1
ATOM 4140 O O . HIS B 1 108 ? 23.516 9.719 -10.109 1 92.94 108 HIS B O 1
ATOM 4146 N N . LYS B 1 109 ? 21.344 9.633 -10.172 1 90.69 109 LYS B N 1
ATOM 4147 C CA . LYS B 1 109 ? 21.328 9.297 -11.594 1 90.69 109 LYS B CA 1
ATOM 4148 C C . LYS B 1 109 ? 21.875 10.438 -12.438 1 90.69 109 LYS B C 1
ATOM 4150 O O . LYS B 1 109 ? 22.625 10.211 -13.398 1 90.69 109 LYS B O 1
ATOM 4155 N N . VAL B 1 110 ? 21.484 11.609 -12.125 1 87.19 110 VAL B N 1
ATOM 4156 C CA . VAL B 1 110 ? 21.922 12.773 -12.883 1 87.19 110 VAL B CA 1
ATOM 4157 C C . VAL B 1 110 ? 23.406 13.016 -12.664 1 87.19 110 VAL B C 1
ATOM 4159 O O . VAL B 1 110 ? 24.125 13.375 -13.594 1 87.19 110 VAL B O 1
ATOM 4162 N N . HIS B 1 111 ? 23.938 12.789 -11.539 1 83.62 111 HIS B N 1
ATOM 4163 C CA . HIS B 1 111 ? 25.344 13.062 -11.227 1 83.62 111 HIS B CA 1
ATOM 4164 C C . HIS B 1 111 ? 26.234 11.922 -11.688 1 83.62 111 HIS B C 1
ATOM 4166 O O . HIS B 1 111 ? 27.406 12.133 -12.016 1 83.62 111 HIS B O 1
ATOM 4172 N N . ALA B 1 112 ? 25.828 10.75 -11.609 1 73.81 112 ALA B N 1
ATOM 4173 C CA . ALA B 1 112 ? 26.578 9.641 -12.188 1 73.81 112 ALA B CA 1
ATOM 4174 C C . ALA B 1 112 ? 26.781 9.836 -13.695 1 73.81 112 ALA B C 1
ATOM 4176 O O . ALA B 1 112 ? 27.844 9.547 -14.227 1 73.81 112 ALA B O 1
ATOM 4177 N N . ALA B 1 113 ? 25.875 10.406 -14.367 1 69.88 113 ALA B N 1
ATOM 4178 C CA . ALA B 1 113 ? 25.922 10.625 -15.805 1 69.88 113 ALA B CA 1
ATOM 4179 C C . ALA B 1 113 ? 26.906 11.727 -16.172 1 69.88 113 ALA B C 1
ATOM 4181 O O . ALA B 1 113 ? 27.594 11.641 -17.188 1 69.88 113 ALA B O 1
ATOM 4182 N N . ASN B 1 114 ? 26.969 12.656 -15.305 1 67 114 ASN B N 1
ATOM 4183 C CA . ASN B 1 114 ? 27.844 13.797 -15.539 1 67 114 ASN B CA 1
ATOM 4184 C C . ASN B 1 114 ? 29.297 13.453 -15.234 1 67 114 ASN B C 1
ATOM 4186 O O . ASN B 1 114 ? 30.219 14.023 -15.836 1 67 114 ASN B O 1
ATOM 4190 N N . GLY B 1 115 ? 29.531 12.656 -14.25 1 61.91 115 GLY B N 1
ATOM 4191 C CA . GLY B 1 115 ? 30.891 12.234 -13.938 1 61.91 115 GLY B CA 1
ATOM 4192 C C . GLY B 1 115 ? 31.562 11.531 -15.094 1 61.91 115 GLY B C 1
ATOM 4193 O O . GLY B 1 115 ? 32.781 11.617 -15.25 1 61.91 115 GLY B O 1
ATOM 4194 N N . ASP B 1 116 ? 30.828 10.844 -15.898 1 58.53 116 ASP B N 1
ATOM 4195 C CA . ASP B 1 116 ? 31.406 10.086 -17.016 1 58.53 116 ASP B CA 1
ATOM 4196 C C . ASP B 1 116 ? 31.844 11.016 -18.141 1 58.53 116 ASP B C 1
ATOM 4198 O O . ASP B 1 116 ? 32.531 10.586 -19.062 1 58.53 116 ASP B O 1
ATOM 4202 N N . THR B 1 117 ? 31.281 12.234 -18.047 1 53.44 117 THR B N 1
ATOM 4203 C CA . THR B 1 117 ? 31.625 13.078 -19.188 1 53.44 117 THR B CA 1
ATOM 4204 C C . THR B 1 117 ? 32.875 13.883 -18.906 1 53.44 117 THR B C 1
ATOM 4206 O O . THR B 1 117 ? 33.219 14.797 -19.656 1 53.44 117 THR B O 1
ATOM 4209 N N . GLY B 1 118 ? 33.938 13.352 -18.297 1 54.16 118 GLY B N 1
ATOM 4210 C CA . GLY B 1 118 ? 35.281 13.875 -18.219 1 54.16 118 GLY B CA 1
ATOM 4211 C C . GLY B 1 118 ? 35.312 15.352 -17.891 1 54.16 118 GLY B C 1
ATOM 4212 O O . GLY B 1 118 ? 36.375 15.992 -18.031 1 54.16 118 GLY B O 1
ATOM 4213 N N . GLY B 1 119 ? 34.188 16.016 -17.781 1 52.62 119 GLY B N 1
ATOM 4214 C CA . GLY B 1 119 ? 34.25 17.469 -17.828 1 52.62 119 GLY B CA 1
ATOM 4215 C C . GLY B 1 119 ? 34.688 18.078 -16.516 1 52.62 119 GLY B C 1
ATOM 4216 O O . GLY B 1 119 ? 35.125 17.359 -15.602 1 52.62 119 GLY B O 1
ATOM 4217 N N . HIS B 1 120 ? 34.562 19.438 -16.375 1 58.97 120 HIS B N 1
ATOM 4218 C CA . HIS B 1 120 ? 34.906 20.359 -15.297 1 58.97 120 HIS B CA 1
ATOM 4219 C C . HIS B 1 120 ? 34.281 19.906 -13.984 1 58.97 120 HIS B C 1
ATOM 4221 O O . HIS B 1 120 ? 33.188 19.328 -13.969 1 58.97 120 HIS B O 1
ATOM 4227 N N . PRO B 1 121 ? 35.094 19.891 -12.969 1 63.19 121 PRO B N 1
ATOM 4228 C CA . PRO B 1 121 ? 34.625 19.5 -11.641 1 63.19 121 PRO B CA 1
ATOM 4229 C C . PRO B 1 121 ? 33.281 20.125 -11.297 1 63.19 121 PRO B C 1
ATOM 4231 O O . PRO B 1 121 ? 33.094 21.328 -11.484 1 63.19 121 PRO B O 1
ATOM 4234 N N . ASN B 1 122 ? 32.219 19.391 -11.203 1 72.31 122 ASN B N 1
ATOM 4235 C CA . ASN B 1 122 ? 30.891 19.797 -10.758 1 72.31 122 ASN B CA 1
ATOM 4236 C C . ASN B 1 122 ? 30.844 20 -9.25 1 72.31 122 ASN B C 1
ATOM 4238 O O . ASN B 1 122 ? 31.422 19.219 -8.492 1 72.31 122 ASN B O 1
ATOM 4242 N N . PRO B 1 123 ? 30.422 21.188 -8.836 1 74.81 123 PRO B N 1
ATOM 4243 C CA . PRO B 1 123 ? 30.359 21.531 -7.41 1 74.81 123 PRO B CA 1
ATOM 4244 C C . PRO B 1 123 ? 29.688 20.438 -6.574 1 74.81 123 PRO B C 1
ATOM 4246 O O . PRO B 1 123 ? 29.844 20.422 -5.352 1 74.81 123 PRO B O 1
ATOM 4249 N N . VAL B 1 124 ? 29.062 19.516 -7.23 1 81 124 VAL B N 1
ATOM 4250 C CA . VAL B 1 124 ? 28.312 18.547 -6.441 1 81 124 VAL B CA 1
ATOM 4251 C C . VAL B 1 124 ? 28.938 17.156 -6.605 1 81 124 VAL B C 1
ATOM 4253 O O . VAL B 1 124 ? 28.359 16.156 -6.16 1 81 124 VAL B O 1
ATOM 4256 N N . ASP B 1 125 ? 30.062 17.141 -7.145 1 81.44 125 ASP B N 1
ATOM 4257 C CA . ASP B 1 125 ? 30.734 15.852 -7.32 1 81.44 125 ASP B CA 1
ATOM 4258 C C . ASP B 1 125 ? 31.047 15.203 -5.973 1 81.44 125 ASP B C 1
ATOM 4260 O O . ASP B 1 125 ? 31.656 15.844 -5.102 1 81.44 125 ASP B O 1
ATOM 4264 N N . GLY B 1 126 ? 30.547 14.039 -5.773 1 83.75 126 GLY B N 1
ATOM 4265 C CA . GLY B 1 126 ? 30.828 13.289 -4.559 1 83.75 126 GLY B CA 1
ATOM 4266 C C . GLY B 1 126 ? 29.938 13.688 -3.396 1 83.75 126 GLY B C 1
ATOM 4267 O O . GLY B 1 126 ? 30.016 13.102 -2.316 1 83.75 126 GLY B O 1
ATOM 4268 N N . ALA B 1 127 ? 29.109 14.695 -3.637 1 91.56 127 ALA B N 1
ATOM 4269 C CA . ALA B 1 127 ? 28.234 15.172 -2.561 1 91.56 127 ALA B CA 1
ATOM 4270 C C . ALA B 1 127 ? 27.016 14.266 -2.395 1 91.56 127 ALA B C 1
ATOM 4272 O O . ALA B 1 127 ? 26.578 13.641 -3.355 1 91.56 127 ALA B O 1
ATOM 4273 N N . LEU B 1 128 ? 26.562 14.172 -1.189 1 96.25 128 LEU B N 1
ATOM 4274 C CA . LEU B 1 128 ? 25.266 13.547 -0.911 1 96.25 128 LEU B CA 1
ATOM 4275 C C . LEU B 1 128 ? 24.125 14.492 -1.248 1 96.25 128 LEU B C 1
ATOM 4277 O O . LEU B 1 128 ? 24.266 15.711 -1.109 1 96.25 128 LEU B O 1
ATOM 4281 N N . PRO B 1 129 ? 23.062 13.898 -1.705 1 97.62 129 PRO B N 1
ATOM 4282 C CA . PRO B 1 129 ? 21.891 14.773 -1.854 1 97.62 129 PRO B CA 1
ATOM 4283 C C . PRO B 1 129 ? 21.484 15.445 -0.543 1 97.62 129 PRO B C 1
ATOM 4285 O O . PRO B 1 129 ? 21.656 14.867 0.531 1 97.62 129 PRO B O 1
ATOM 4288 N N . HIS B 1 130 ? 21 16.672 -0.677 1 98.62 130 HIS B N 1
ATOM 4289 C CA . HIS B 1 130 ? 20.594 17.469 0.477 1 98.62 130 HIS B CA 1
ATOM 4290 C C . HIS B 1 130 ? 19.109 17.812 0.415 1 98.62 130 HIS B C 1
ATOM 4292 O O . HIS B 1 130 ? 18.609 18.266 -0.616 1 98.62 130 HIS B O 1
ATOM 4298 N N . ILE B 1 131 ? 18.391 17.516 1.492 1 98.88 131 ILE B N 1
ATOM 4299 C CA . ILE B 1 131 ? 16.953 17.766 1.574 1 98.88 131 ILE B CA 1
ATOM 4300 C C . ILE B 1 131 ? 16.656 18.75 2.711 1 98.88 131 ILE B C 1
ATOM 4302 O O . ILE B 1 131 ? 17.234 18.641 3.795 1 98.88 131 ILE B O 1
ATOM 4306 N N . ILE B 1 132 ? 15.773 19.703 2.424 1 98.94 132 ILE B N 1
ATOM 4307 C CA . ILE B 1 132 ? 15.359 20.688 3.422 1 98.94 132 ILE B CA 1
ATOM 4308 C C . ILE B 1 132 ? 13.914 20.422 3.838 1 98.94 132 ILE B C 1
ATOM 4310 O O . ILE B 1 132 ? 13.047 20.172 2.99 1 98.94 132 ILE B O 1
ATOM 4314 N N . THR B 1 133 ? 13.672 20.375 5.082 1 98.88 133 THR B N 1
ATOM 4315 C CA . THR B 1 133 ? 12.344 20.297 5.676 1 98.88 133 THR B CA 1
ATOM 4316 C C . THR B 1 133 ? 12.242 21.172 6.918 1 98.88 133 THR B C 1
ATOM 4318 O O . THR B 1 133 ? 13.031 22.109 7.086 1 98.88 133 THR B O 1
ATOM 4321 N N . CYS B 1 134 ? 11.18 21.047 7.723 1 98.5 134 CYS B N 1
ATOM 4322 C CA . CYS B 1 134 ? 11.086 21.859 8.922 1 98.5 134 CYS B CA 1
ATOM 4323 C C . CYS B 1 134 ? 10.875 21 10.156 1 98.5 134 CYS B C 1
ATOM 4325 O O . CYS B 1 134 ? 10.68 19.781 10.047 1 98.5 134 CYS B O 1
ATOM 4327 N N . THR B 1 135 ? 10.93 21.578 11.297 1 97.81 135 THR B N 1
ATOM 4328 C CA . THR B 1 135 ? 11.047 20.875 12.562 1 97.81 135 THR B CA 1
ATOM 4329 C C . THR B 1 135 ? 9.688 20.359 13.016 1 97.81 135 THR B C 1
ATOM 4331 O O . THR B 1 135 ? 9.602 19.578 13.969 1 97.81 135 THR B O 1
ATOM 4334 N N . VAL B 1 136 ? 8.578 20.641 12.289 1 97.62 136 VAL B N 1
ATOM 4335 C CA . VAL B 1 136 ? 7.27 20.281 12.82 1 97.62 136 VAL B CA 1
ATOM 4336 C C . VAL B 1 136 ? 6.594 19.281 11.875 1 97.62 136 VAL B C 1
ATOM 4338 O O . VAL B 1 136 ? 5.379 19.078 11.945 1 97.62 136 VAL B O 1
ATOM 4341 N N . GLU B 1 137 ? 7.367 18.625 11.039 1 98.19 137 GLU B N 1
ATOM 4342 C CA . GLU B 1 137 ? 6.828 17.734 10.023 1 98.19 137 GLU B CA 1
ATOM 4343 C C . GLU B 1 137 ? 6.262 16.453 10.656 1 98.19 137 GLU B C 1
ATOM 4345 O O . GLU B 1 137 ? 6.664 16.078 11.758 1 98.19 137 GLU B O 1
ATOM 4350 N N . HIS B 1 138 ? 5.312 15.906 9.953 1 97.38 138 HIS B N 1
ATOM 4351 C CA . HIS B 1 138 ? 4.766 14.602 10.312 1 97.38 138 HIS B CA 1
ATOM 4352 C C . HIS B 1 138 ? 5.844 13.523 10.289 1 97.38 138 HIS B C 1
ATOM 4354 O O . HIS B 1 138 ? 6.816 13.625 9.539 1 97.38 138 HIS B O 1
ATOM 4360 N N . ASP B 1 139 ? 5.648 12.492 11.031 1 96.31 139 ASP B N 1
ATOM 4361 C CA . ASP B 1 139 ? 6.602 11.391 11.164 1 96.31 139 ASP B CA 1
ATOM 4362 C C . ASP B 1 139 ? 6.875 10.734 9.812 1 96.31 139 ASP B C 1
ATOM 4364 O O . ASP B 1 139 ? 7.969 10.211 9.578 1 96.31 139 ASP B O 1
ATOM 4368 N N . SER B 1 140 ? 5.941 10.758 8.906 1 98.19 140 SER B N 1
ATOM 4369 C CA . SER B 1 140 ? 6.109 10.125 7.605 1 98.19 140 SER B CA 1
ATOM 4370 C C . SER B 1 140 ? 7.039 10.938 6.711 1 98.19 140 SER B C 1
ATOM 4372 O O . SER B 1 140 ? 7.402 10.5 5.617 1 98.19 140 SER B O 1
ATOM 4374 N N . ILE B 1 141 ? 7.43 12.133 7.145 1 98.69 141 ILE B N 1
ATOM 4375 C CA . ILE B 1 141 ? 8.469 12.93 6.504 1 98.69 141 ILE B CA 1
ATOM 4376 C C . ILE B 1 141 ? 9.734 12.906 7.355 1 98.69 141 ILE B C 1
ATOM 4378 O O . ILE B 1 141 ? 10.82 12.586 6.863 1 98.69 141 ILE B O 1
ATOM 4382 N N . ARG B 1 142 ? 9.594 13.156 8.594 1 98.38 142 ARG B N 1
ATOM 4383 C CA . ARG B 1 142 ? 10.719 13.305 9.508 1 98.38 142 ARG B CA 1
ATOM 4384 C C . ARG B 1 142 ? 11.523 12.016 9.602 1 98.38 142 ARG B C 1
ATOM 4386 O O . ARG B 1 142 ? 12.75 12.023 9.453 1 98.38 142 ARG B O 1
ATOM 4393 N N . LEU B 1 143 ? 10.867 10.898 9.797 1 98.19 143 LEU B N 1
ATOM 4394 C CA . LEU B 1 143 ? 11.555 9.656 10.125 1 98.19 143 LEU B CA 1
ATOM 4395 C C . LEU B 1 143 ? 12.289 9.102 8.914 1 98.19 143 LEU B C 1
ATOM 4397 O O . LEU B 1 143 ? 13.422 8.633 9.031 1 98.19 143 LEU B O 1
ATOM 4401 N N . PRO B 1 144 ? 11.68 9.125 7.719 1 98.5 144 PRO B N 1
ATOM 4402 C CA . PRO B 1 144 ? 12.477 8.695 6.566 1 98.5 144 PRO B CA 1
ATOM 4403 C C . PRO B 1 144 ? 13.703 9.57 6.34 1 98.5 144 PRO B C 1
ATOM 4405 O O . PRO B 1 144 ? 14.766 9.07 5.969 1 98.5 144 PRO B O 1
ATOM 4408 N N . LEU B 1 145 ? 13.594 10.836 6.578 1 98.81 145 LEU B N 1
ATOM 4409 C CA . LEU B 1 145 ? 14.719 11.742 6.391 1 98.81 145 LEU B CA 1
ATOM 4410 C C . LEU B 1 145 ? 15.797 11.492 7.441 1 98.81 145 LEU B C 1
ATOM 4412 O O . LEU B 1 145 ? 16.984 11.516 7.133 1 98.81 145 LEU B O 1
ATOM 4416 N N . GLU B 1 146 ? 15.406 11.328 8.672 1 98.5 146 GLU B N 1
ATOM 4417 C CA . GLU B 1 146 ? 16.359 10.984 9.727 1 98.5 146 GLU B CA 1
ATOM 4418 C C . GLU B 1 146 ? 17.078 9.672 9.414 1 98.5 146 GLU B C 1
ATOM 4420 O O . GLU B 1 146 ? 18.281 9.555 9.633 1 98.5 146 GLU B O 1
ATOM 4425 N N . HIS B 1 147 ? 16.328 8.75 8.906 1 97.5 147 HIS B N 1
ATOM 4426 C CA . HIS B 1 147 ? 16.922 7.469 8.531 1 97.5 147 HIS B CA 1
ATOM 4427 C C . HIS B 1 147 ? 17.969 7.645 7.438 1 97.5 147 HIS B C 1
ATOM 4429 O O . HIS B 1 147 ? 19.047 7.062 7.512 1 97.5 147 HIS B O 1
ATOM 4435 N N . LEU B 1 148 ? 17.672 8.398 6.438 1 98.12 148 LEU B N 1
ATOM 4436 C CA . LEU B 1 148 ? 18.609 8.648 5.348 1 98.12 148 LEU B CA 1
ATOM 4437 C C . LEU B 1 148 ? 19.875 9.305 5.867 1 98.12 148 LEU B C 1
ATOM 4439 O O . LEU B 1 148 ? 20.984 8.969 5.418 1 98.12 148 LEU B O 1
ATOM 4443 N N . ARG B 1 149 ? 19.688 10.18 6.785 1 97.94 149 ARG B N 1
ATOM 4444 C CA . ARG B 1 149 ? 20.844 10.844 7.379 1 97.94 149 ARG B CA 1
ATOM 4445 C C . ARG B 1 149 ? 21.688 9.859 8.172 1 97.94 149 ARG B C 1
ATOM 4447 O O . ARG B 1 149 ? 22.922 9.859 8.062 1 97.94 149 ARG B O 1
ATOM 4454 N N . GLU B 1 150 ? 21.047 9.055 8.945 1 96.81 150 GLU B N 1
ATOM 4455 C CA . GLU B 1 150 ? 21.734 8.062 9.766 1 96.81 150 GLU B CA 1
ATOM 4456 C C . GLU B 1 150 ? 22.516 7.07 8.906 1 96.81 150 GLU B C 1
ATOM 4458 O O . GLU B 1 150 ? 23.609 6.656 9.266 1 96.81 150 GLU B O 1
ATOM 4463 N N . GLU B 1 151 ? 21.969 6.762 7.75 1 94.62 151 GLU B N 1
ATOM 4464 C CA . GLU B 1 151 ? 22.594 5.805 6.844 1 94.62 151 GLU B CA 1
ATOM 4465 C C . GLU B 1 151 ? 23.578 6.492 5.906 1 94.62 151 GLU B C 1
ATOM 4467 O O . GLU B 1 151 ? 24.125 5.859 5.008 1 94.62 151 GLU B O 1
ATOM 4472 N N . ARG B 1 152 ? 23.75 7.805 6 1 95.88 152 ARG B N 1
ATOM 4473 C CA . ARG B 1 152 ? 24.656 8.609 5.195 1 95.88 152 ARG B CA 1
ATOM 4474 C C . ARG B 1 152 ? 24.312 8.523 3.713 1 95.88 152 ARG B C 1
ATOM 4476 O O . ARG B 1 152 ? 25.203 8.422 2.867 1 95.88 152 ARG B O 1
ATOM 4483 N N . VAL B 1 153 ? 23.016 8.523 3.465 1 96.44 153 VAL B N 1
ATOM 4484 C CA . VAL B 1 153 ? 22.516 8.477 2.096 1 96.44 153 VAL B CA 1
ATOM 4485 C C . VAL B 1 153 ? 22.172 9.891 1.626 1 96.44 153 VAL B C 1
ATOM 4487 O O . VAL B 1 153 ? 22.25 10.188 0.432 1 96.44 153 VAL B O 1
ATOM 4490 N N . ALA B 1 154 ? 21.812 10.727 2.602 1 98.31 154 ALA B N 1
ATOM 4491 C CA . ALA B 1 154 ? 21.469 12.117 2.328 1 98.31 154 ALA B CA 1
ATOM 4492 C C . ALA B 1 154 ? 21.781 13.008 3.527 1 98.31 154 ALA B C 1
ATOM 4494 O O . ALA B 1 154 ? 21.875 12.523 4.66 1 98.31 154 ALA B O 1
ATOM 4495 N N . GLU B 1 155 ? 22.031 14.227 3.252 1 98.38 155 GLU B N 1
ATOM 4496 C CA . GLU B 1 155 ? 22.031 15.242 4.297 1 98.38 155 GLU B CA 1
ATOM 4497 C C . GLU B 1 155 ? 20.672 15.898 4.438 1 98.38 155 GLU B C 1
ATOM 4499 O O . GLU B 1 155 ? 19.922 16.016 3.463 1 98.38 155 GLU B O 1
ATOM 4504 N N . VAL B 1 156 ? 20.375 16.281 5.617 1 98.81 156 VAL B N 1
ATOM 4505 C CA . VAL B 1 156 ? 19.047 16.875 5.863 1 98.81 156 VAL B CA 1
ATOM 4506 C C . VAL B 1 156 ? 19.188 18.109 6.738 1 98.81 156 VAL B C 1
ATOM 4508 O O . VAL B 1 156 ? 19.969 18.109 7.703 1 98.81 156 VAL B O 1
ATOM 4511 N N . THR B 1 157 ? 18.516 19.172 6.387 1 98.88 157 THR B N 1
ATOM 4512 C CA . THR B 1 157 ? 18.391 20.359 7.234 1 98.88 157 THR B CA 1
ATOM 4513 C C . THR B 1 157 ? 16.953 20.531 7.719 1 98.88 157 THR B C 1
ATOM 4515 O O . THR B 1 157 ? 16.031 20.625 6.91 1 98.8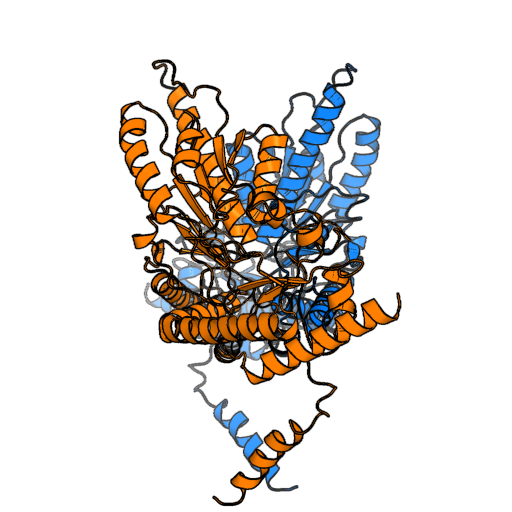8 157 THR B O 1
ATOM 4518 N N . PHE B 1 158 ? 16.812 20.578 8.977 1 98.75 158 PHE B N 1
ATOM 4519 C CA . PHE B 1 158 ? 15.539 20.906 9.602 1 98.75 158 PHE B CA 1
ATOM 4520 C C . PHE B 1 158 ? 15.492 22.391 9.977 1 98.75 158 PHE B C 1
ATOM 4522 O O . PHE B 1 158 ? 16.109 22.797 10.953 1 98.75 158 PHE B O 1
ATOM 4529 N N . VAL B 1 159 ? 14.711 23.109 9.242 1 98.88 159 VAL B N 1
ATOM 4530 C CA . VAL B 1 159 ? 14.586 24.531 9.508 1 98.88 159 VAL B CA 1
ATOM 4531 C C . VAL B 1 159 ? 13.578 24.766 10.625 1 98.88 159 VAL B C 1
ATOM 4533 O O . VAL B 1 159 ? 12.445 24.266 10.562 1 98.88 159 VAL B O 1
ATOM 4536 N N . PRO B 1 160 ? 13.945 25.469 11.672 1 98.38 160 PRO B N 1
ATOM 4537 C CA . PRO B 1 160 ? 12.984 25.734 12.742 1 98.38 160 PRO B CA 1
ATOM 4538 C C . PRO B 1 160 ? 11.844 26.656 12.305 1 98.38 160 PRO B C 1
ATOM 4540 O O . PRO B 1 160 ? 12.062 27.594 11.523 1 98.38 160 PRO B O 1
ATOM 4543 N N . VAL B 1 161 ? 10.719 26.391 12.828 1 98.12 161 VAL B N 1
ATOM 4544 C CA . VAL B 1 161 ? 9.609 27.312 12.609 1 98.12 161 VAL B CA 1
ATOM 4545 C C . VAL B 1 161 ? 9.781 28.547 13.484 1 98.12 161 VAL B C 1
ATOM 4547 O O . VAL B 1 161 ? 10.469 28.5 14.5 1 98.12 161 VAL B O 1
ATOM 4550 N N . SER B 1 162 ? 9.109 29.578 13.039 1 97.25 162 SER B N 1
ATOM 4551 C CA . SER B 1 162 ? 9.102 30.812 13.828 1 97.25 162 SER B CA 1
ATOM 4552 C C . SER B 1 162 ? 8.305 30.641 15.117 1 97.25 162 SER B C 1
ATOM 4554 O O . SER B 1 162 ? 7.195 30.094 15.094 1 97.25 162 SER B O 1
ATOM 4556 N N . LYS B 1 163 ? 8.797 31.141 16.203 1 96.06 163 LYS B N 1
ATOM 4557 C CA . LYS B 1 163 ? 8.078 31.094 17.469 1 96.06 163 LYS B CA 1
ATOM 4558 C C . LYS B 1 163 ? 6.988 32.156 17.531 1 96.06 163 LYS B C 1
ATOM 4560 O O . LYS B 1 163 ? 6.121 32.125 18.406 1 96.06 163 LYS B O 1
ATOM 4565 N N . VAL B 1 164 ? 7.043 33.031 16.578 1 95.44 164 VAL B N 1
ATOM 4566 C CA . VAL B 1 164 ? 6.09 34.125 16.547 1 95.44 164 VAL B CA 1
ATOM 4567 C C . VAL B 1 164 ? 4.797 33.688 15.875 1 95.44 164 VAL B C 1
ATOM 4569 O O . VAL B 1 164 ? 3.703 33.938 16.391 1 95.44 164 VAL B O 1
ATOM 4572 N N . ASN B 1 165 ? 4.941 32.938 14.812 1 96.12 165 ASN B N 1
ATOM 4573 C CA . ASN B 1 165 ? 3.738 32.656 14.039 1 96.12 165 ASN B CA 1
ATOM 4574 C C . ASN B 1 165 ? 3.561 31.156 13.805 1 96.12 165 ASN B C 1
ATOM 4576 O O . ASN B 1 165 ? 2.562 30.734 13.219 1 96.12 165 ASN B O 1
ATOM 4580 N N . GLY B 1 166 ? 4.535 30.344 14.211 1 96.69 166 GLY B N 1
ATOM 4581 C CA . GLY B 1 166 ? 4.43 28.906 14.094 1 96.69 166 GLY B CA 1
ATOM 4582 C C . GLY B 1 166 ? 4.68 28.406 12.68 1 96.69 166 GLY B C 1
ATOM 4583 O O . GLY B 1 166 ? 4.531 27.203 12.398 1 96.69 166 GLY B O 1
ATOM 4584 N N . GLN B 1 167 ? 5.082 29.25 11.773 1 98.06 167 GLN B N 1
ATOM 4585 C CA . GLN B 1 167 ? 5.352 28.906 10.375 1 98.06 167 GLN B CA 1
ATOM 4586 C C . GLN B 1 167 ? 6.852 28.828 10.109 1 98.06 167 GLN B C 1
ATOM 4588 O O . GLN B 1 167 ? 7.652 29.391 10.859 1 98.06 167 GLN B O 1
ATOM 4593 N N . VAL B 1 168 ? 7.16 28.062 9.094 1 98 168 VAL B N 1
ATOM 4594 C CA . VAL B 1 168 ? 8.508 28.172 8.555 1 98 168 VAL B CA 1
ATOM 4595 C C . VAL B 1 168 ? 8.602 29.406 7.648 1 98 168 VAL B C 1
ATOM 4597 O O . VAL B 1 168 ? 7.66 29.703 6.906 1 98 168 VAL B O 1
ATOM 4600 N N . GLU B 1 169 ? 9.695 30.125 7.734 1 97.31 169 GLU B N 1
ATOM 4601 C CA . GLU B 1 169 ? 9.875 31.297 6.895 1 97.31 169 GLU B CA 1
ATOM 4602 C C . GLU B 1 169 ? 10.562 30.938 5.582 1 97.31 169 GLU B C 1
ATOM 4604 O O . GLU B 1 169 ? 11.547 30.203 5.574 1 97.31 169 GLU B O 1
ATOM 4609 N N . ALA B 1 170 ? 10.016 31.516 4.508 1 98.12 170 ALA B N 1
ATOM 4610 C CA . ALA B 1 170 ? 10.594 31.25 3.193 1 98.12 170 ALA B CA 1
ATOM 4611 C C . ALA B 1 170 ? 12.062 31.641 3.146 1 98.12 170 ALA B C 1
ATOM 4613 O O . ALA B 1 170 ? 12.875 30.969 2.518 1 98.12 170 ALA B O 1
ATOM 4614 N N . GLU B 1 171 ? 12.398 32.75 3.791 1 97.94 171 GLU B N 1
ATOM 4615 C CA . GLU B 1 171 ? 13.781 33.219 3.816 1 97.94 171 GLU B CA 1
ATOM 4616 C C . GLU B 1 171 ? 14.711 32.219 4.469 1 97.94 171 GLU B C 1
ATOM 4618 O O . GLU B 1 171 ? 15.844 32.031 4.023 1 97.94 171 GLU B O 1
ATOM 4623 N N . ASP B 1 172 ? 14.258 31.594 5.496 1 98.56 172 ASP B N 1
ATOM 4624 C CA . ASP B 1 172 ? 15.062 30.609 6.199 1 98.56 172 ASP B CA 1
ATOM 4625 C C . ASP B 1 172 ? 15.25 29.359 5.348 1 98.56 172 ASP B C 1
ATOM 4627 O O . ASP B 1 172 ? 16.297 28.719 5.402 1 98.56 172 ASP B O 1
ATOM 4631 N N . ILE B 1 173 ? 14.242 29 4.609 1 98.75 173 ILE B N 1
ATOM 4632 C CA . ILE B 1 173 ? 14.344 27.875 3.691 1 98.75 173 ILE B CA 1
ATOM 4633 C C . ILE B 1 173 ? 15.406 28.156 2.631 1 98.75 173 ILE B C 1
ATOM 4635 O O . ILE B 1 173 ? 16.266 27.328 2.367 1 98.75 173 ILE B O 1
ATOM 4639 N N . LEU B 1 174 ? 15.352 29.328 2.047 1 98.44 174 LEU B N 1
ATOM 4640 C CA . LEU B 1 174 ? 16.297 29.688 1.001 1 98.44 174 LEU B CA 1
ATOM 4641 C C . LEU B 1 174 ? 17.719 29.75 1.556 1 98.44 174 LEU B C 1
ATOM 4643 O O . LEU B 1 174 ? 18.672 29.375 0.877 1 98.44 174 LEU B O 1
ATOM 4647 N N . ALA B 1 175 ? 17.812 30.219 2.77 1 98.5 175 ALA B N 1
ATOM 4648 C CA . ALA B 1 175 ? 19.125 30.344 3.406 1 98.5 175 ALA B CA 1
ATOM 4649 C C . ALA B 1 175 ? 19.75 28.969 3.643 1 98.5 175 ALA B C 1
ATOM 4651 O O . ALA B 1 175 ? 20.969 28.844 3.744 1 98.5 175 ALA B O 1
ATOM 4652 N N . ALA B 1 176 ? 18.922 27.938 3.684 1 98.69 176 ALA B N 1
ATOM 4653 C CA . ALA B 1 176 ? 19.406 26.578 3.971 1 98.69 176 ALA B CA 1
ATOM 4654 C C . ALA B 1 176 ? 19.797 25.859 2.688 1 98.69 176 ALA B C 1
ATOM 4656 O O . ALA B 1 176 ? 20.375 24.766 2.736 1 98.69 176 ALA B O 1
ATOM 4657 N N . VAL B 1 177 ? 19.531 26.422 1.541 1 98.31 177 VAL B N 1
ATOM 4658 C CA . VAL B 1 177 ? 19.812 25.781 0.264 1 98.31 177 VAL B CA 1
ATOM 4659 C C . VAL B 1 177 ? 21.312 25.656 0.063 1 98.31 177 VAL B C 1
ATOM 4661 O O . VAL B 1 177 ? 22.062 26.609 0.332 1 98.31 177 VAL B O 1
ATOM 4664 N N . ARG B 1 178 ? 21.766 24.562 -0.301 1 97.19 178 ARG B N 1
ATOM 4665 C CA . ARG B 1 178 ? 23.141 24.219 -0.646 1 97.19 178 ARG B CA 1
ATOM 4666 C C . ARG B 1 178 ? 23.25 23.781 -2.104 1 97.19 178 ARG B C 1
ATOM 4668 O O . ARG B 1 178 ? 22.234 23.578 -2.773 1 97.19 178 ARG B O 1
ATOM 4675 N N . PRO B 1 179 ? 24.469 23.641 -2.611 1 95.69 179 PRO B N 1
ATOM 4676 C CA . PRO B 1 179 ? 24.625 23.219 -4.004 1 95.69 179 PRO B CA 1
ATOM 4677 C C . PRO B 1 179 ? 23.969 21.875 -4.289 1 95.69 179 PRO B C 1
ATOM 4679 O O . PRO B 1 179 ? 23.391 21.688 -5.367 1 95.69 179 PRO B O 1
ATOM 4682 N N . ALA B 1 180 ? 23.922 21 -3.271 1 96.69 180 ALA B N 1
ATOM 4683 C CA . ALA B 1 180 ? 23.438 19.641 -3.494 1 96.69 180 ALA B CA 1
ATOM 4684 C C . ALA B 1 180 ? 21.969 19.531 -3.088 1 96.69 180 ALA B C 1
ATOM 4686 O O . ALA B 1 180 ? 21.406 18.438 -3.082 1 96.69 180 ALA B O 1
ATOM 4687 N N . THR B 1 181 ? 21.375 20.672 -2.703 1 98.25 181 THR B N 1
ATOM 4688 C CA . THR B 1 181 ? 19.969 20.609 -2.334 1 98.25 181 THR B CA 1
ATOM 4689 C C . THR B 1 181 ? 19.109 20.172 -3.525 1 98.25 181 THR B C 1
ATOM 4691 O O . THR B 1 181 ? 19.25 20.734 -4.621 1 98.25 181 THR B O 1
ATOM 4694 N N . CYS B 1 182 ? 18.266 19.203 -3.287 1 97.81 182 CYS B N 1
ATOM 4695 C CA . CYS B 1 182 ? 17.484 18.688 -4.41 1 97.81 182 CYS B CA 1
ATOM 4696 C C . CYS B 1 182 ? 15.992 18.656 -4.07 1 97.81 182 CYS B C 1
ATOM 4698 O O . CYS B 1 182 ? 15.156 18.484 -4.957 1 97.81 182 CYS B O 1
ATOM 4700 N N . LEU B 1 183 ? 15.641 18.828 -2.82 1 98.88 183 LEU B N 1
ATOM 4701 C CA . LEU B 1 183 ? 14.242 18.75 -2.416 1 98.88 183 LEU B CA 1
ATOM 4702 C C . LEU B 1 183 ? 13.977 19.672 -1.229 1 98.88 183 LEU B C 1
ATOM 4704 O O . LEU B 1 183 ? 14.766 19.719 -0.283 1 98.88 183 LEU B O 1
ATOM 4708 N N . VAL B 1 184 ? 12.938 20.422 -1.306 1 98.94 184 VAL B N 1
ATOM 4709 C CA . VAL B 1 184 ? 12.297 21.094 -0.178 1 98.94 184 VAL B CA 1
ATOM 4710 C C . VAL B 1 184 ? 10.93 20.469 0.079 1 98.94 184 VAL B C 1
ATOM 4712 O O . VAL B 1 184 ? 10.07 20.469 -0.807 1 98.94 184 VAL B O 1
ATOM 4715 N N . THR B 1 185 ? 10.734 19.859 1.257 1 98.94 185 THR B N 1
ATOM 4716 C CA . THR B 1 185 ? 9.453 19.281 1.614 1 98.94 185 THR B CA 1
ATOM 4717 C C . THR B 1 185 ? 8.891 19.922 2.877 1 98.94 185 THR B C 1
ATOM 4719 O O . THR B 1 185 ? 9.484 19.828 3.949 1 98.94 185 THR B O 1
ATOM 4722 N N . ILE B 1 186 ? 7.781 20.625 2.73 1 98.94 186 ILE B N 1
ATOM 4723 C CA . ILE B 1 186 ? 7.109 21.328 3.809 1 98.94 186 ILE B CA 1
ATOM 4724 C C . ILE B 1 186 ? 5.621 20.984 3.809 1 98.94 186 ILE B C 1
ATOM 4726 O O . ILE B 1 186 ? 4.941 21.141 2.793 1 98.94 186 ILE B O 1
ATOM 4730 N N . MET B 1 187 ? 5.145 20.438 4.949 1 98.88 187 MET B N 1
ATOM 4731 C CA . MET B 1 187 ? 3.719 20.141 5.039 1 98.88 187 MET B CA 1
ATOM 4732 C C . MET B 1 187 ? 2.875 21.391 4.812 1 98.88 187 MET B C 1
ATOM 4734 O O . MET B 1 187 ? 3.285 22.484 5.172 1 98.88 187 MET B O 1
ATOM 4738 N N . LEU B 1 188 ? 1.668 21.203 4.262 1 98.88 188 LEU B N 1
ATOM 4739 C CA . LEU B 1 188 ? 0.816 22.359 3.961 1 98.88 188 LEU B CA 1
ATOM 4740 C C . LEU B 1 188 ? 0.17 22.906 5.23 1 98.88 188 LEU B C 1
ATOM 4742 O O . LEU B 1 188 ? 0.064 24.125 5.402 1 98.88 188 LEU B O 1
ATOM 4746 N N . ALA B 1 189 ? -0.266 22 6.066 1 98.81 189 ALA B N 1
ATOM 4747 C CA . ALA B 1 189 ? -0.87 22.375 7.344 1 98.81 189 ALA B CA 1
ATOM 4748 C C . ALA B 1 189 ? -0.428 21.422 8.453 1 98.81 189 ALA B C 1
ATOM 4750 O O . ALA B 1 189 ? -0.308 20.203 8.227 1 98.81 189 ALA B O 1
ATOM 4751 N N . ASN B 1 190 ? -0.152 22 9.586 1 98.19 190 ASN B N 1
ATOM 4752 C CA . ASN B 1 190 ? 0.29 21.172 10.703 1 98.19 190 ASN B CA 1
ATOM 4753 C C . ASN B 1 190 ? -0.881 20.438 11.359 1 98.19 190 ASN B C 1
ATOM 4755 O O . ASN B 1 190 ? -1.932 21.031 11.602 1 98.19 190 ASN B O 1
ATOM 4759 N N . ASN B 1 191 ? -0.722 19.188 11.625 1 96.88 191 ASN B N 1
ATOM 4760 C CA . ASN B 1 191 ? -1.81 18.344 12.125 1 96.88 191 ASN B CA 1
ATOM 4761 C C . ASN B 1 191 ? -2.076 18.594 13.602 1 96.88 191 ASN B C 1
ATOM 4763 O O . ASN B 1 191 ? -3.111 18.188 14.133 1 96.88 191 ASN B O 1
ATOM 4767 N N . GLU B 1 192 ? -1.291 19.281 14.352 1 96.31 192 GLU B N 1
ATOM 4768 C CA . GLU B 1 192 ? -1.489 19.547 15.773 1 96.31 192 GLU B CA 1
ATOM 4769 C C . GLU B 1 192 ? -2.021 20.969 15.992 1 96.31 192 GLU B C 1
ATOM 4771 O O . GLU B 1 192 ? -2.971 21.156 16.75 1 96.31 192 GLU B O 1
ATOM 4776 N N . THR B 1 193 ? -1.431 21.922 15.258 1 96.94 193 THR B N 1
ATOM 4777 C CA . THR B 1 193 ? -1.769 23.328 15.5 1 96.94 193 THR B CA 1
ATOM 4778 C C . THR B 1 193 ? -2.742 23.828 14.445 1 96.94 193 THR B C 1
ATOM 4780 O O . THR B 1 193 ? -3.424 24.844 14.656 1 96.94 193 THR B O 1
ATOM 4783 N N . GLY B 1 194 ? -2.75 23.219 13.312 1 97.94 194 GLY B N 1
ATOM 4784 C CA . GLY B 1 194 ? -3.57 23.688 12.203 1 97.94 194 GLY B CA 1
ATOM 4785 C C . GLY B 1 194 ? -2.92 24.797 11.414 1 97.94 194 GLY B C 1
ATOM 4786 O O . GLY B 1 194 ? -3.457 25.234 10.398 1 97.94 194 GLY B O 1
ATOM 4787 N N . VAL B 1 195 ? -1.768 25.25 11.805 1 98.31 195 VAL B N 1
ATOM 4788 C CA . VAL B 1 195 ? -1.099 26.375 11.156 1 98.31 195 VAL B CA 1
ATOM 4789 C C . VAL B 1 195 ? -0.824 26.047 9.695 1 98.31 195 VAL B C 1
ATOM 4791 O O . VAL B 1 195 ? -0.346 24.953 9.375 1 98.31 195 VAL B O 1
ATOM 4794 N N . ILE B 1 196 ? -1.192 26.922 8.781 1 98.56 196 ILE B N 1
ATOM 4795 C CA . ILE B 1 196 ? -0.944 26.766 7.348 1 98.56 196 ILE B CA 1
ATOM 4796 C C . ILE B 1 196 ? 0.448 27.297 7.008 1 98.56 196 ILE B C 1
ATOM 4798 O O . ILE B 1 196 ? 0.79 28.438 7.344 1 98.56 196 ILE B O 1
ATOM 4802 N N . MET B 1 197 ? 1.278 26.516 6.371 1 98.69 197 MET B N 1
ATOM 4803 C CA . MET B 1 197 ? 2.633 26.906 5.988 1 98.69 197 MET B CA 1
ATOM 4804 C C . MET B 1 197 ? 2.625 27.703 4.688 1 98.69 197 MET B C 1
ATOM 4806 O O . MET B 1 197 ? 1.743 27.516 3.848 1 98.69 197 MET B O 1
ATOM 4810 N N . PRO B 1 198 ? 3.535 28.594 4.539 1 98.31 198 PRO B N 1
ATOM 4811 C CA . PRO B 1 198 ? 3.568 29.453 3.35 1 98.31 198 PRO B CA 1
ATOM 4812 C C . PRO B 1 198 ? 4.168 28.75 2.133 1 98.31 198 PRO B C 1
ATOM 4814 O O . PRO B 1 198 ? 5.094 29.266 1.509 1 98.31 198 PRO B O 1
ATOM 4817 N N . VAL B 1 199 ? 3.6 27.672 1.69 1 98.81 199 VAL B N 1
ATOM 4818 C CA . VAL B 1 199 ? 4.105 26.797 0.632 1 98.81 199 VAL B CA 1
ATOM 4819 C C . VAL B 1 199 ? 4.121 27.562 -0.694 1 98.81 199 VAL B C 1
ATOM 4821 O O . VAL B 1 199 ? 5.09 27.469 -1.454 1 98.81 199 VAL B O 1
ATOM 4824 N N . PRO B 1 200 ? 3.051 28.391 -1.063 1 98.75 200 PRO B N 1
ATOM 4825 C CA . PRO B 1 200 ? 3.111 29.125 -2.328 1 98.75 200 PRO B CA 1
ATOM 4826 C C . PRO B 1 200 ? 4.316 30.062 -2.408 1 98.75 200 PRO B C 1
ATOM 4828 O O . PRO B 1 200 ? 4.965 30.156 -3.453 1 98.75 200 PRO B O 1
ATOM 4831 N N . GLU B 1 201 ? 4.598 30.734 -1.321 1 98.62 201 GLU B N 1
ATOM 4832 C CA . GLU B 1 201 ? 5.738 31.641 -1.292 1 98.62 201 GLU B CA 1
ATOM 4833 C C . GLU B 1 201 ? 7.055 30.875 -1.424 1 98.62 201 GLU B C 1
ATOM 4835 O O . GLU B 1 201 ? 7.945 31.297 -2.172 1 98.62 201 GLU B O 1
ATOM 4840 N N . ILE B 1 202 ? 7.188 29.766 -0.696 1 98.81 202 ILE B N 1
ATOM 4841 C CA . ILE B 1 202 ? 8.383 28.938 -0.773 1 98.81 202 ILE B CA 1
ATOM 4842 C C . ILE B 1 202 ? 8.578 28.438 -2.207 1 98.81 202 ILE B C 1
ATOM 4844 O O . ILE B 1 202 ? 9.688 28.531 -2.752 1 98.81 202 ILE B O 1
ATOM 4848 N N . SER B 1 203 ? 7.523 27.984 -2.842 1 98.81 203 SER B N 1
ATOM 4849 C CA . SER B 1 203 ? 7.578 27.469 -4.207 1 98.81 203 SER B CA 1
ATOM 4850 C C . SER B 1 203 ? 8.031 28.547 -5.184 1 98.81 203 SER B C 1
ATOM 4852 O O . SER B 1 203 ? 8.867 28.297 -6.059 1 98.81 203 SER B O 1
ATOM 4854 N N . ARG B 1 204 ? 7.477 29.703 -5.062 1 98.44 204 ARG B N 1
ATOM 4855 C CA . ARG B 1 204 ? 7.832 30.812 -5.934 1 98.44 204 ARG B CA 1
ATOM 4856 C C . ARG B 1 204 ? 9.305 31.172 -5.797 1 98.44 204 ARG B C 1
ATOM 4858 O O . ARG B 1 204 ? 10 31.391 -6.793 1 98.44 204 ARG B O 1
ATOM 4865 N N . ARG B 1 205 ? 9.766 31.234 -4.617 1 98.38 205 ARG B N 1
ATOM 4866 C CA . ARG B 1 205 ? 11.148 31.625 -4.367 1 98.38 205 ARG B CA 1
ATOM 4867 C C . ARG B 1 205 ? 12.117 30.531 -4.832 1 98.38 205 ARG B C 1
ATOM 4869 O O . ARG B 1 205 ? 13.188 30.828 -5.359 1 98.38 205 ARG B O 1
ATOM 4876 N N . VAL B 1 206 ? 11.773 29.281 -4.609 1 98.56 206 VAL B N 1
ATOM 4877 C CA . VAL B 1 206 ? 12.602 28.172 -5.078 1 98.56 206 VAL B CA 1
ATOM 4878 C C . VAL B 1 206 ? 12.656 28.172 -6.605 1 98.56 206 VAL B C 1
ATOM 4880 O O . VAL B 1 206 ? 13.719 27.938 -7.191 1 98.56 206 VAL B O 1
ATOM 4883 N N . ARG B 1 207 ? 11.539 28.438 -7.27 1 97.44 207 ARG B N 1
ATOM 4884 C CA . ARG B 1 207 ? 11.492 28.516 -8.727 1 97.44 207 ARG B CA 1
ATOM 4885 C C . ARG B 1 207 ? 12.422 29.609 -9.25 1 97.44 207 ARG B C 1
ATOM 4887 O O . ARG B 1 207 ? 13.125 29.406 -10.242 1 97.44 207 ARG B O 1
ATOM 4894 N N . ALA B 1 208 ? 12.344 30.719 -8.602 1 97.38 208 ALA B N 1
ATOM 4895 C CA . ALA B 1 208 ? 13.234 31.812 -8.984 1 97.38 208 ALA B CA 1
ATOM 4896 C C . ALA B 1 208 ? 14.695 31.422 -8.805 1 97.38 208 ALA B C 1
ATOM 4898 O O . ALA B 1 208 ? 15.539 31.719 -9.656 1 97.38 208 ALA B O 1
ATOM 4899 N N . LEU B 1 209 ? 14.969 30.797 -7.742 1 97.44 209 LEU B N 1
ATOM 4900 C CA . LEU B 1 209 ? 16.328 30.344 -7.461 1 97.44 209 LEU B CA 1
ATOM 4901 C C . LEU B 1 209 ? 16.781 29.328 -8.5 1 97.44 209 LEU B C 1
ATOM 4903 O O . LEU B 1 209 ? 17.953 29.312 -8.883 1 97.44 209 LEU B O 1
ATOM 4907 N N . ASN B 1 210 ? 15.914 28.453 -8.914 1 97.25 210 ASN B N 1
ATOM 4908 C CA . ASN B 1 210 ? 16.219 27.391 -9.867 1 97.25 210 ASN B CA 1
ATOM 4909 C C . ASN B 1 210 ? 16.688 27.953 -11.203 1 97.25 210 ASN B C 1
ATOM 4911 O O . ASN B 1 210 ? 17.5 27.344 -11.898 1 97.25 210 ASN B O 1
ATOM 4915 N N . GLN B 1 211 ? 16.188 29.109 -11.586 1 95.38 211 GLN B N 1
ATOM 4916 C CA . GLN B 1 211 ? 16.641 29.75 -12.812 1 95.38 211 GLN B CA 1
ATOM 4917 C C . GLN B 1 211 ? 18.141 30.016 -12.773 1 95.38 211 GLN B C 1
ATOM 4919 O O . GLN B 1 211 ? 18.859 29.75 -13.742 1 95.38 211 GLN B O 1
ATOM 4924 N N . GLN B 1 212 ? 18.547 30.469 -11.695 1 94.12 212 GLN B N 1
ATOM 4925 C CA . GLN B 1 212 ? 19.953 30.766 -11.516 1 94.12 212 GLN B CA 1
ATOM 4926 C C . GLN B 1 212 ? 20.781 29.484 -11.344 1 94.12 212 GLN B C 1
ATOM 4928 O O . GLN B 1 212 ? 21.891 29.391 -11.859 1 94.12 212 GLN B O 1
ATOM 4933 N N . ARG B 1 213 ? 20.234 28.562 -10.633 1 93.94 213 ARG B N 1
ATOM 4934 C CA . ARG B 1 213 ? 20.938 27.312 -10.336 1 93.94 213 ARG B CA 1
ATOM 4935 C C . ARG B 1 213 ? 21.203 26.516 -11.609 1 93.94 213 ARG B C 1
ATOM 4937 O O . ARG B 1 213 ? 22.328 26.078 -11.852 1 93.94 213 ARG B O 1
ATOM 4944 N N . VAL B 1 214 ? 20.234 26.406 -12.43 1 87.44 214 VAL B N 1
ATOM 4945 C CA . VAL B 1 214 ? 20.344 25.641 -13.664 1 87.44 214 VAL B CA 1
ATOM 4946 C C . VAL B 1 214 ? 21.359 26.297 -14.594 1 87.44 214 VAL B C 1
ATOM 4948 O O . VAL B 1 214 ? 22.156 25.625 -15.25 1 87.44 214 VAL B O 1
ATOM 4951 N N . ALA B 1 215 ? 21.359 27.578 -14.578 1 89.31 215 ALA B N 1
ATOM 4952 C CA . ALA B 1 215 ? 22.328 28.328 -15.375 1 89.31 215 ALA B CA 1
ATOM 4953 C C . ALA B 1 215 ? 23.75 28.094 -14.875 1 89.31 215 ALA B C 1
ATOM 4955 O O . ALA B 1 215 ? 24.703 28.094 -15.664 1 89.31 215 ALA B O 1
ATOM 4956 N N . GLY B 1 216 ? 23.828 27.859 -13.648 1 88.38 216 GLY B N 1
ATOM 4957 C CA . GLY B 1 216 ? 25.141 27.641 -13.039 1 88.38 216 GLY B CA 1
ATOM 4958 C C . GLY B 1 216 ? 25.547 26.172 -13.016 1 88.38 216 GLY B C 1
ATOM 4959 O O . GLY B 1 216 ? 26.578 25.828 -12.445 1 88.38 216 GLY B O 1
ATOM 4960 N N . GLY B 1 217 ? 24.672 25.312 -13.531 1 86.19 217 GLY B N 1
ATOM 4961 C CA . GLY B 1 217 ? 24.984 23.906 -13.625 1 86.19 217 GLY B CA 1
ATOM 4962 C C . GLY B 1 217 ? 24.625 23.125 -12.375 1 86.19 217 GLY B C 1
ATOM 4963 O O . GLY B 1 217 ? 25.047 21.984 -12.211 1 86.19 217 GLY B O 1
ATOM 4964 N N . LEU B 1 218 ? 23.938 23.719 -11.492 1 90.44 218 LEU B N 1
ATOM 4965 C CA . LEU B 1 218 ? 23.484 23.031 -10.281 1 90.44 218 LEU B CA 1
ATOM 4966 C C . LEU B 1 218 ? 22.141 22.359 -10.508 1 90.44 218 LEU B C 1
ATOM 4968 O O . LEU B 1 218 ? 21.359 22.797 -11.359 1 90.44 218 LEU B O 1
ATOM 4972 N N . PRO B 1 219 ? 21.906 21.312 -9.781 1 89.25 219 PRO B N 1
ATOM 4973 C CA . PRO B 1 219 ? 20.594 20.656 -9.922 1 89.25 219 PRO B CA 1
ATOM 4974 C C . PRO B 1 219 ? 19.438 21.531 -9.43 1 89.25 219 PRO B C 1
ATOM 4976 O O . PRO B 1 219 ? 19.609 22.312 -8.477 1 89.25 219 PRO B O 1
ATOM 4979 N N . GLY B 1 220 ? 18.359 21.391 -10.125 1 94.38 220 GLY B N 1
ATOM 4980 C CA . GLY B 1 220 ? 17.156 22.062 -9.656 1 94.38 220 GLY B CA 1
ATOM 4981 C C . GLY B 1 220 ? 16.641 21.516 -8.336 1 94.38 220 GLY B C 1
ATOM 4982 O O . GLY B 1 220 ? 16.828 20.328 -8.031 1 94.38 220 GLY B O 1
ATOM 4983 N N . VAL B 1 221 ? 16.016 22.406 -7.609 1 98.12 221 VAL B N 1
ATOM 4984 C CA . VAL B 1 221 ? 15.391 22.016 -6.344 1 98.12 221 VAL B CA 1
ATOM 4985 C C . VAL B 1 221 ? 13.898 21.781 -6.555 1 98.12 221 VAL B C 1
ATOM 4987 O O . VAL B 1 221 ? 13.195 22.641 -7.07 1 98.12 221 VAL B O 1
ATOM 4990 N N . LEU B 1 222 ? 13.43 20.562 -6.227 1 98.5 222 LEU B N 1
ATOM 4991 C CA . LEU B 1 222 ? 12.008 20.25 -6.312 1 98.5 222 LEU B CA 1
ATOM 4992 C C . LEU B 1 222 ? 11.297 20.578 -5.008 1 98.5 222 LEU B C 1
ATOM 4994 O O . LEU B 1 222 ? 11.922 20.672 -3.953 1 98.5 222 LEU B O 1
ATOM 4998 N N . VAL B 1 223 ? 9.961 20.797 -5.082 1 98.94 223 VAL B N 1
ATOM 4999 C CA . VAL B 1 223 ? 9.164 21.172 -3.914 1 98.94 223 VAL B CA 1
ATOM 5000 C C . VAL B 1 223 ? 8.031 20.172 -3.711 1 98.94 223 VAL B C 1
ATOM 5002 O O . VAL B 1 223 ? 7.297 19.859 -4.652 1 98.94 223 VAL B O 1
ATOM 5005 N N . HIS B 1 224 ? 7.945 19.656 -2.537 1 98.94 224 HIS B N 1
ATOM 5006 C CA . HIS B 1 224 ? 6.902 18.734 -2.119 1 98.94 224 HIS B CA 1
ATOM 5007 C C . HIS B 1 224 ? 6.094 19.297 -0.956 1 98.94 224 HIS B C 1
ATOM 5009 O O . HIS B 1 224 ? 6.648 19.953 -0.07 1 98.94 224 HIS B O 1
ATOM 5015 N N . THR B 1 225 ? 4.789 19.016 -0.966 1 99 225 THR B N 1
ATOM 5016 C CA . THR B 1 225 ? 3.992 19.328 0.214 1 99 225 THR B CA 1
ATOM 5017 C C . THR B 1 225 ? 3.094 18.156 0.588 1 99 225 THR B C 1
ATOM 5019 O O . THR B 1 225 ? 2.488 17.531 -0.284 1 99 225 THR B O 1
ATOM 5022 N N . ASP B 1 226 ? 3.121 17.812 1.839 1 98.94 226 ASP B N 1
ATOM 5023 C CA . ASP B 1 226 ? 2.119 16.922 2.41 1 98.94 226 ASP B CA 1
ATOM 5024 C C . ASP B 1 226 ? 0.827 17.672 2.723 1 98.94 226 ASP B C 1
ATOM 5026 O O . ASP B 1 226 ? 0.763 18.422 3.689 1 98.94 226 ASP B O 1
ATOM 5030 N N . ALA B 1 227 ? -0.218 17.375 1.963 1 98.94 227 ALA B N 1
ATOM 5031 C CA . ALA B 1 227 ? -1.456 18.141 2.094 1 98.94 227 ALA B CA 1
ATOM 5032 C C . ALA B 1 227 ? -2.521 17.328 2.834 1 98.94 227 ALA B C 1
ATOM 5034 O O . ALA B 1 227 ? -3.713 17.641 2.746 1 98.94 227 ALA B O 1
ATOM 5035 N N . ALA B 1 228 ? -2.145 16.312 3.562 1 98.69 228 ALA B N 1
ATOM 5036 C CA . ALA B 1 228 ? -3.049 15.391 4.234 1 98.69 228 ALA B CA 1
ATOM 5037 C C . ALA B 1 228 ? -4.094 16.141 5.059 1 98.69 228 ALA B C 1
ATOM 5039 O O . ALA B 1 228 ? -5.285 15.836 4.988 1 98.69 228 ALA B O 1
ATOM 5040 N N . GLN B 1 229 ? -3.674 17.109 5.793 1 98.56 229 GLN B N 1
ATOM 5041 C CA . GLN B 1 229 ? -4.566 17.75 6.762 1 98.56 229 GLN B CA 1
ATOM 5042 C C . GLN B 1 229 ? -5.355 18.891 6.121 1 98.56 229 GLN B C 1
ATOM 5044 O O . GLN B 1 229 ? -6.422 19.266 6.613 1 98.56 229 GLN B O 1
ATOM 5049 N N . ALA B 1 230 ? -4.84 19.469 5.066 1 98.88 230 ALA B N 1
ATOM 5050 C CA . ALA B 1 230 ? -5.484 20.625 4.449 1 98.88 230 ALA B CA 1
ATOM 5051 C C . ALA B 1 230 ? -6.648 20.203 3.562 1 98.88 230 ALA B C 1
ATOM 5053 O O . ALA B 1 230 ? -7.695 20.859 3.539 1 98.88 230 ALA B O 1
ATOM 5054 N N . LEU B 1 231 ? -6.492 19.109 2.85 1 98.81 231 LEU B N 1
ATOM 5055 C CA . LEU B 1 231 ? -7.488 18.672 1.876 1 98.81 231 LEU B CA 1
ATOM 5056 C C . LEU B 1 231 ? -8.812 18.344 2.561 1 98.81 231 LEU B C 1
ATOM 5058 O O . LEU B 1 231 ? -8.836 17.594 3.539 1 98.81 231 LEU B O 1
ATOM 5062 N N . GLY B 1 232 ? -9.867 18.875 2.018 1 98.56 232 GLY B N 1
ATOM 5063 C CA . GLY B 1 232 ? -11.203 18.656 2.564 1 98.56 232 GLY B CA 1
ATOM 5064 C C . GLY B 1 232 ? -11.586 19.672 3.621 1 98.56 232 GLY B C 1
ATOM 5065 O O . GLY B 1 232 ? -12.742 19.734 4.047 1 98.56 232 GLY B O 1
ATOM 5066 N N . LYS B 1 233 ? -10.656 20.5 4.02 1 98.69 233 LYS B N 1
ATOM 5067 C CA . LYS B 1 233 ? -10.906 21.484 5.066 1 98.69 233 LYS B CA 1
ATOM 5068 C C . LYS B 1 233 ? -10.75 22.906 4.531 1 98.69 233 LYS B C 1
ATOM 5070 O O . LYS B 1 233 ? -11.344 23.844 5.07 1 98.69 233 LYS B O 1
ATOM 5075 N N . GLN B 1 234 ? -9.922 23.031 3.559 1 97.94 234 GLN B N 1
ATOM 5076 C CA . GLN B 1 234 ? -9.773 24.297 2.834 1 97.94 234 GLN B CA 1
ATOM 5077 C C . GLN B 1 234 ? -9.445 24.047 1.363 1 97.94 234 GLN B C 1
ATOM 5079 O O . GLN B 1 234 ? -9.141 22.922 0.971 1 97.94 234 GLN B O 1
ATOM 5084 N N . ARG B 1 235 ? -9.531 25.125 0.613 1 97.44 235 ARG B N 1
ATOM 5085 C CA . ARG B 1 235 ? -9.219 25.016 -0.808 1 97.44 235 ARG B CA 1
ATOM 5086 C C . ARG B 1 235 ? -7.734 24.719 -1.022 1 97.44 235 ARG B C 1
ATOM 5088 O O . ARG B 1 235 ? -6.875 25.359 -0.41 1 97.44 235 ARG B O 1
ATOM 5095 N N . VAL B 1 236 ? -7.438 23.734 -1.807 1 98.69 236 VAL B N 1
ATOM 5096 C CA . VAL B 1 236 ? -6.082 23.375 -2.213 1 98.69 236 VAL B CA 1
ATOM 5097 C C . VAL B 1 236 ? -6.004 23.281 -3.736 1 98.69 236 VAL B C 1
ATOM 5099 O O . VAL B 1 236 ? -6.742 22.516 -4.359 1 98.69 236 VAL B O 1
ATOM 5102 N N . ASP B 1 237 ? -5.191 24.078 -4.328 1 98.75 237 ASP B N 1
ATOM 5103 C CA . ASP B 1 237 ? -4.98 24.109 -5.773 1 98.75 237 ASP B CA 1
ATOM 5104 C C . ASP B 1 237 ? -3.496 24.047 -6.117 1 98.75 237 ASP B C 1
ATOM 5106 O O . ASP B 1 237 ? -2.73 24.938 -5.734 1 98.75 237 ASP B O 1
ATOM 5110 N N . VAL B 1 238 ? -3.133 23.047 -6.867 1 98.75 238 VAL B N 1
ATOM 5111 C CA . VAL B 1 238 ? -1.716 22.812 -7.117 1 98.75 238 VAL B CA 1
ATOM 5112 C C . VAL B 1 238 ? -1.142 23.938 -7.977 1 98.75 238 VAL B C 1
ATOM 5114 O O . VAL B 1 238 ? 0.062 24.203 -7.941 1 98.75 238 VAL B O 1
ATOM 5117 N N . ARG B 1 239 ? -1.934 24.641 -8.727 1 97.75 239 ARG B N 1
ATOM 5118 C CA . ARG B 1 239 ? -1.462 25.781 -9.516 1 97.75 239 ARG B CA 1
ATOM 5119 C C . ARG B 1 239 ? -1.1 26.953 -8.617 1 97.75 239 ARG B C 1
ATOM 5121 O O . ARG B 1 239 ? -0.1 27.641 -8.852 1 97.75 239 ARG B O 1
ATOM 5128 N N . ASP B 1 240 ? -1.945 27.109 -7.617 1 98.25 240 ASP B N 1
ATOM 5129 C CA . ASP B 1 240 ? -1.673 28.156 -6.641 1 98.25 240 ASP B CA 1
ATOM 5130 C C . ASP B 1 240 ? -0.455 27.812 -5.789 1 98.25 240 ASP B C 1
ATOM 5132 O O . ASP B 1 240 ? 0.352 28.688 -5.465 1 98.25 240 ASP B O 1
ATOM 5136 N N . LEU B 1 241 ? -0.294 26.578 -5.434 1 98.81 241 LEU B N 1
ATOM 5137 C CA . LEU B 1 241 ? 0.781 26.141 -4.551 1 98.81 241 LEU B CA 1
ATOM 5138 C C . LEU B 1 241 ? 2.115 26.125 -5.289 1 98.81 241 LEU B C 1
ATOM 5140 O O . LEU B 1 241 ? 3.16 26.391 -4.695 1 98.81 241 LEU B O 1
ATOM 5144 N N . GLY B 1 242 ? 2.105 25.719 -6.547 1 98.5 242 GLY B N 1
ATOM 5145 C CA . GLY B 1 242 ? 3.307 25.672 -7.363 1 98.5 242 GLY B CA 1
ATOM 5146 C C . GLY B 1 242 ? 4.254 24.547 -6.984 1 98.5 242 GLY B C 1
ATOM 5147 O O . GLY B 1 242 ? 5.461 24.656 -7.203 1 98.5 242 GLY B O 1
ATOM 5148 N N . VAL B 1 243 ? 3.783 23.516 -6.414 1 98.81 243 VAL B N 1
ATOM 5149 C CA . VAL B 1 243 ? 4.633 22.422 -5.945 1 98.81 243 VAL B CA 1
ATOM 5150 C C . VAL B 1 243 ? 4.816 21.391 -7.059 1 98.81 243 VAL B C 1
ATOM 5152 O O . VAL B 1 243 ? 4.023 21.344 -8 1 98.81 243 VAL B O 1
ATOM 5155 N N . ASP B 1 244 ? 5.871 20.578 -6.945 1 98.75 244 ASP B N 1
ATOM 5156 C CA . ASP B 1 244 ? 6.141 19.484 -7.875 1 98.75 244 ASP B CA 1
ATOM 5157 C C . ASP B 1 244 ? 5.434 18.203 -7.434 1 98.75 244 ASP B C 1
ATOM 5159 O O . ASP B 1 244 ? 5.09 17.359 -8.266 1 98.75 244 ASP B O 1
ATOM 5163 N N . PHE B 1 245 ? 5.312 18.062 -6.145 1 98.94 245 PHE B N 1
ATOM 5164 C CA . PHE B 1 245 ? 4.656 16.891 -5.559 1 98.94 245 PHE B CA 1
ATOM 5165 C C . PHE B 1 245 ? 3.645 17.312 -4.5 1 98.94 245 PHE B C 1
ATOM 5167 O O . PHE B 1 245 ? 3.896 18.25 -3.734 1 98.94 245 PHE B O 1
ATOM 5174 N N . LEU B 1 246 ? 2.506 16.594 -4.434 1 99 246 LEU B N 1
ATOM 5175 C CA . LEU B 1 246 ? 1.51 16.812 -3.391 1 99 246 LEU B CA 1
ATOM 5176 C C . LEU B 1 246 ? 0.914 15.492 -2.918 1 99 246 LEU B C 1
ATOM 5178 O O . LEU B 1 246 ? 0.424 14.703 -3.729 1 99 246 LEU B O 1
ATOM 5182 N N . THR B 1 247 ? 0.965 15.227 -1.637 1 98.94 247 THR B N 1
ATOM 5183 C CA . THR B 1 247 ? 0.46 14 -1.035 1 98.94 247 THR B CA 1
ATOM 5184 C C . THR B 1 247 ? -1.002 14.156 -0.629 1 98.94 247 THR B C 1
ATOM 5186 O O . THR B 1 247 ? -1.373 15.148 0.004 1 98.94 247 THR B O 1
ATOM 5189 N N . ILE B 1 248 ? -1.83 13.172 -0.954 1 98.94 248 ILE B N 1
ATOM 5190 C CA . ILE B 1 248 ? -3.258 13.109 -0.655 1 98.94 248 ILE B CA 1
ATOM 5191 C C . ILE B 1 248 ? -3.545 11.914 0.253 1 98.94 248 ILE B C 1
ATOM 5193 O O . ILE B 1 248 ? -3.086 10.805 -0.011 1 98.94 248 ILE B O 1
ATOM 5197 N N . VAL B 1 249 ? -4.297 12.148 1.335 1 98.81 249 VAL B N 1
ATOM 5198 C CA . VAL B 1 249 ? -4.605 11.078 2.285 1 98.81 249 VAL B CA 1
ATOM 5199 C C . VAL B 1 249 ? -6.113 10.992 2.488 1 98.81 249 VAL B C 1
ATOM 5201 O O . VAL B 1 249 ? -6.73 11.914 3.025 1 98.81 249 VAL B O 1
ATOM 5204 N N . GLY B 1 250 ? -6.711 9.859 2.164 1 98.75 250 GLY B N 1
ATOM 5205 C CA . GLY B 1 250 ? -8.156 9.703 2.092 1 98.75 250 GLY B CA 1
ATOM 5206 C C . GLY B 1 250 ? -8.836 9.812 3.443 1 98.75 250 GLY B C 1
ATOM 5207 O O . GLY B 1 250 ? -9.812 10.547 3.59 1 98.75 250 GLY B O 1
ATOM 5208 N N . HIS B 1 251 ? -8.328 9.148 4.48 1 98.25 251 HIS B N 1
ATOM 5209 C CA . HIS B 1 251 ? -9.062 9.031 5.738 1 98.25 251 HIS B CA 1
ATOM 5210 C C . HIS B 1 251 ? -8.977 10.32 6.547 1 98.25 251 HIS B C 1
ATOM 5212 O O . HIS B 1 251 ? -9.391 10.359 7.707 1 98.25 251 HIS B O 1
ATOM 5218 N N . LYS B 1 252 ? -8.453 11.422 5.949 1 98.44 252 LYS B N 1
ATOM 5219 C CA . LYS B 1 252 ? -8.438 12.727 6.602 1 98.44 252 LYS B CA 1
ATOM 5220 C C . LYS B 1 252 ? -9.555 13.617 6.074 1 98.44 252 LYS B C 1
ATOM 5222 O O . LYS B 1 252 ? -9.805 14.695 6.617 1 98.44 252 LYS B O 1
ATOM 5227 N N . PHE B 1 253 ? -10.18 13.195 5.012 1 98.69 253 PHE B N 1
ATOM 5228 C CA . PHE B 1 253 ? -11.297 13.969 4.484 1 98.69 253 PHE B CA 1
ATOM 5229 C C . PHE B 1 253 ? -12.461 13.062 4.117 1 98.69 253 PHE B C 1
ATOM 5231 O O . PHE B 1 253 ? -13.055 13.211 3.045 1 98.69 253 PHE B O 1
ATOM 5238 N N . TYR B 1 254 ? -12.703 12.133 5.023 1 98.75 254 TYR B N 1
ATOM 5239 C CA . TYR B 1 254 ? -13.891 11.297 5.047 1 98.75 254 TYR B CA 1
ATOM 5240 C C . TYR B 1 254 ? -13.867 10.281 3.91 1 98.75 254 TYR B C 1
ATOM 5242 O O . TYR B 1 254 ? -14.914 9.938 3.354 1 98.75 254 TYR B O 1
ATOM 5250 N N . GLY B 1 255 ? -12.711 9.891 3.443 1 98.75 255 GLY B N 1
ATOM 5251 C CA . GLY B 1 255 ? -12.469 8.82 2.484 1 98.75 255 GLY B CA 1
ATOM 5252 C C . GLY B 1 255 ? -11.828 7.594 3.107 1 98.75 255 GLY B C 1
ATOM 5253 O O . GLY B 1 255 ? -11.734 7.492 4.332 1 98.75 255 GLY B O 1
ATOM 5254 N N . PRO B 1 256 ? -11.469 6.648 2.242 1 98.5 256 PRO B N 1
ATOM 5255 C CA . PRO B 1 256 ? -10.898 5.395 2.742 1 98.5 256 PRO B CA 1
ATOM 5256 C C . PRO B 1 256 ? -9.406 5.512 3.066 1 98.5 256 PRO B C 1
ATOM 5258 O O . PRO B 1 256 ? -8.805 6.562 2.842 1 98.5 256 PRO B O 1
ATOM 5261 N N . ARG B 1 257 ? -8.82 4.426 3.678 1 97.31 257 ARG B N 1
ATOM 5262 C CA . ARG B 1 257 ? -7.441 4.379 4.148 1 97.31 257 ARG B CA 1
ATOM 5263 C C . ARG B 1 257 ? -6.484 4.074 3.004 1 97.31 257 ARG B C 1
ATOM 5265 O O . ARG B 1 257 ? -5.703 3.121 3.078 1 97.31 257 ARG B O 1
ATOM 5272 N N . ILE B 1 258 ? -6.52 4.785 1.965 1 98.44 258 ILE B N 1
ATOM 5273 C CA . ILE B 1 258 ? -5.535 4.84 0.892 1 98.44 258 ILE B CA 1
ATOM 5274 C C . ILE B 1 258 ? -5.215 6.297 0.555 1 98.44 258 ILE B C 1
ATOM 5276 O O . ILE B 1 258 ? -5.754 7.215 1.175 1 98.44 258 ILE B O 1
ATOM 5280 N N . GLY B 1 259 ? -4.297 6.531 -0.331 1 98.56 259 GLY B N 1
ATOM 5281 C CA . GLY B 1 259 ? -3.914 7.875 -0.738 1 98.56 259 GLY B CA 1
ATOM 5282 C C . GLY B 1 259 ? -3.576 7.977 -2.213 1 98.56 259 GLY B C 1
ATOM 5283 O O . GLY B 1 259 ? -3.961 7.117 -3.006 1 98.56 259 GLY B O 1
ATOM 5284 N N . ALA B 1 260 ? -3.07 9.047 -2.543 1 98.94 260 ALA B N 1
ATOM 5285 C CA . ALA B 1 260 ? -2.582 9.344 -3.887 1 98.94 260 ALA B CA 1
ATOM 5286 C C . ALA B 1 260 ? -1.462 10.383 -3.844 1 98.94 260 ALA B C 1
ATOM 5288 O O . ALA B 1 260 ? -1.248 11.031 -2.818 1 98.94 260 ALA B O 1
ATOM 5289 N N . LEU B 1 261 ? -0.742 10.414 -4.906 1 98.94 261 LEU B N 1
ATOM 5290 C CA . LEU B 1 261 ? 0.341 11.375 -5.09 1 98.94 261 LEU B CA 1
ATOM 5291 C C . LEU B 1 261 ? 0.171 12.148 -6.395 1 98.94 261 LEU B C 1
ATOM 5293 O O . LEU B 1 261 ? 0.023 11.539 -7.461 1 98.94 261 LEU B O 1
ATOM 5297 N N . TYR B 1 262 ? 0.07 13.438 -6.258 1 98.94 262 TYR B N 1
ATOM 5298 C CA . TYR B 1 262 ? 0.17 14.305 -7.426 1 98.94 262 TYR B CA 1
ATOM 5299 C C . TYR B 1 262 ? 1.627 14.578 -7.781 1 98.94 262 TYR B C 1
ATOM 5301 O O . TYR B 1 262 ? 2.441 14.883 -6.91 1 98.94 262 TYR B O 1
ATOM 5309 N N . VAL B 1 263 ? 1.976 14.453 -9.047 1 98.88 263 VAL B N 1
ATOM 5310 C CA . VAL B 1 263 ? 3.289 14.773 -9.602 1 98.88 263 VAL B CA 1
ATOM 5311 C C . VAL B 1 263 ? 3.133 15.703 -10.805 1 98.88 263 VAL B C 1
ATOM 5313 O O . VAL B 1 263 ? 2.572 15.312 -11.828 1 98.88 263 VAL B O 1
ATOM 5316 N N . ARG B 1 264 ? 3.678 16.891 -10.703 1 98.5 264 ARG B N 1
ATOM 5317 C CA . ARG B 1 264 ? 3.531 17.875 -11.766 1 98.5 264 ARG B CA 1
ATOM 5318 C C . ARG B 1 264 ? 4.215 17.422 -13.047 1 98.5 264 ARG B C 1
ATOM 5320 O O . ARG B 1 264 ? 5.438 17.281 -13.094 1 98.5 264 ARG B O 1
ATOM 5327 N N . GLY B 1 265 ? 3.432 17.172 -14.109 1 97.56 265 GLY B N 1
ATOM 5328 C CA . GLY B 1 265 ? 3.99 16.703 -15.367 1 97.56 265 GLY B CA 1
ATOM 5329 C C . GLY B 1 265 ? 4.641 15.336 -15.258 1 97.56 265 GLY B C 1
ATOM 5330 O O . GLY B 1 265 ? 5.773 15.148 -15.695 1 97.56 265 GLY B O 1
ATOM 5331 N N . LEU B 1 266 ? 3.936 14.43 -14.664 1 94.88 266 LEU B N 1
ATOM 5332 C CA . LEU B 1 266 ? 4.445 13.086 -14.43 1 94.88 266 LEU B CA 1
ATOM 5333 C C . LEU B 1 266 ? 4.953 12.461 -15.727 1 94.88 266 LEU B C 1
ATOM 5335 O O . LEU B 1 266 ? 4.207 12.367 -16.703 1 94.88 266 LEU B O 1
ATOM 5339 N N . GLY B 1 267 ? 6.234 12.062 -15.641 1 83.69 267 GLY B N 1
ATOM 5340 C CA . GLY B 1 267 ? 6.875 11.414 -16.781 1 83.69 267 GLY B CA 1
ATOM 5341 C C . GLY B 1 267 ? 7.492 12.398 -17.75 1 83.69 267 GLY B C 1
ATOM 5342 O O . GLY B 1 267 ? 8.234 12 -18.656 1 83.69 267 GLY B O 1
ATOM 5343 N N . GLU B 1 268 ? 7.312 13.734 -17.609 1 87.81 268 GLU B N 1
ATOM 5344 C CA . GLU B 1 268 ? 7.82 14.734 -18.531 1 87.81 268 GLU B CA 1
ATOM 5345 C C . GLU B 1 268 ? 8.664 15.781 -17.812 1 87.81 268 GLU B C 1
ATOM 5347 O O . GLU B 1 268 ? 9.781 16.078 -18.234 1 87.81 268 GLU B O 1
ATOM 5352 N N . HIS B 1 269 ? 8.094 16.25 -16.75 1 90.31 269 HIS B N 1
ATOM 5353 C CA . HIS B 1 269 ? 8.719 17.406 -16.109 1 90.31 269 HIS B CA 1
ATOM 5354 C C . HIS B 1 269 ? 9.359 17 -14.781 1 90.31 269 HIS B C 1
ATOM 5356 O O . HIS B 1 269 ? 10.523 17.312 -14.531 1 90.31 269 HIS B O 1
ATOM 5362 N N . THR B 1 270 ? 8.609 16.391 -13.93 1 96.62 270 THR B N 1
ATOM 5363 C CA . THR B 1 270 ? 9.078 15.992 -12.609 1 96.62 270 THR B CA 1
ATOM 5364 C C . THR B 1 270 ? 9.383 14.492 -12.578 1 96.62 270 THR B C 1
ATOM 5366 O O . THR B 1 270 ? 8.516 13.672 -12.883 1 96.62 270 THR B O 1
ATOM 5369 N N . PRO B 1 271 ? 10.57 14.148 -12.281 1 95.25 271 PRO B N 1
ATOM 5370 C CA . PRO B 1 271 ? 10.922 12.727 -12.25 1 95.25 271 PRO B CA 1
ATOM 5371 C C . PRO B 1 271 ? 10.289 11.984 -11.078 1 95.25 271 PRO B C 1
ATOM 5373 O O . PRO B 1 271 ? 10.148 12.547 -9.992 1 95.25 271 PRO B O 1
ATOM 5376 N N . LEU B 1 272 ? 9.867 10.812 -11.328 1 97.88 272 LEU B N 1
ATOM 5377 C CA . LEU B 1 272 ? 9.391 9.875 -10.312 1 97.88 272 LEU B CA 1
ATOM 5378 C C . LEU B 1 272 ? 9.914 8.469 -10.586 1 97.88 272 LEU B C 1
ATOM 5380 O O . LEU B 1 272 ? 9.805 7.961 -11.703 1 97.88 272 LEU B O 1
ATOM 5384 N N . TYR B 1 273 ? 10.477 7.871 -9.609 1 97 273 TYR B N 1
ATOM 5385 C CA . TYR B 1 273 ? 10.992 6.512 -9.727 1 97 273 TYR B CA 1
ATOM 5386 C C . TYR B 1 273 ? 10.227 5.559 -8.82 1 97 273 TYR B C 1
ATOM 5388 O O . TYR B 1 273 ? 9.898 5.902 -7.684 1 97 273 TYR B O 1
ATOM 5396 N N . PRO B 1 274 ? 9.938 4.367 -9.305 1 96.88 274 PRO B N 1
ATOM 5397 C CA . PRO B 1 274 ? 9.203 3.404 -8.477 1 96.88 274 PRO B CA 1
ATOM 5398 C C . PRO B 1 274 ? 10.008 2.922 -7.273 1 96.88 274 PRO B C 1
ATOM 5400 O O . PRO B 1 274 ? 11.219 2.738 -7.367 1 96.88 274 PRO B O 1
ATOM 5403 N N . MET B 1 275 ? 9.234 2.727 -6.191 1 96.94 275 MET B N 1
ATOM 5404 C CA . MET B 1 275 ? 9.82 2.129 -4.996 1 96.94 275 MET B CA 1
ATOM 5405 C C . MET B 1 275 ? 9.656 0.613 -5.008 1 96.94 275 MET B C 1
ATOM 5407 O O . MET B 1 275 ? 10.438 -0.107 -4.387 1 96.94 275 MET B O 1
ATOM 5411 N N . LEU B 1 276 ? 8.68 0.173 -5.699 1 97.5 276 LEU B N 1
ATOM 5412 C CA . LEU B 1 276 ? 8.352 -1.242 -5.848 1 97.5 276 LEU B CA 1
ATOM 5413 C C . LEU B 1 276 ? 8.461 -1.675 -7.305 1 97.5 276 LEU B C 1
ATOM 5415 O O . LEU B 1 276 ? 8.273 -0.862 -8.211 1 97.5 276 LEU B O 1
ATOM 5419 N N . PHE B 1 277 ? 8.766 -2.922 -7.473 1 97.25 277 PHE B N 1
ATOM 5420 C CA . PHE B 1 277 ? 8.844 -3.486 -8.812 1 97.25 277 PHE B CA 1
ATOM 5421 C C . PHE B 1 277 ? 7.949 -4.715 -8.938 1 97.25 277 PHE B C 1
ATOM 5423 O O . PHE B 1 277 ? 7.859 -5.52 -8 1 97.25 277 PHE B O 1
ATOM 5430 N N . GLY B 1 278 ? 7.328 -4.812 -10.008 1 94.88 278 GLY B N 1
ATOM 5431 C CA . GLY B 1 278 ? 6.383 -5.871 -10.32 1 94.88 278 GLY B CA 1
ATOM 5432 C C . GLY B 1 278 ? 5.641 -5.648 -11.625 1 94.88 278 GLY B C 1
ATOM 5433 O O . GLY B 1 278 ? 6.258 -5.359 -12.648 1 94.88 278 GLY B O 1
ATOM 5434 N N . GLY B 1 279 ? 4.238 -5.617 -11.555 1 90.88 279 GLY B N 1
ATOM 5435 C CA . GLY B 1 279 ? 3.432 -5.406 -12.742 1 90.88 279 GLY B CA 1
ATOM 5436 C C . GLY B 1 279 ? 3.426 -3.965 -13.211 1 90.88 279 GLY B C 1
ATOM 5437 O O . GLY B 1 279 ? 4.031 -3.098 -12.578 1 90.88 279 GLY B O 1
ATOM 5438 N N . GLY B 1 280 ? 2.814 -3.684 -14.305 1 91.88 280 GLY B N 1
ATOM 5439 C CA . GLY B 1 280 ? 2.881 -2.398 -14.977 1 91.88 280 GLY B CA 1
ATOM 5440 C C . GLY B 1 280 ? 1.812 -1.425 -14.516 1 91.88 280 GLY B C 1
ATOM 5441 O O . GLY B 1 280 ? 1.612 -0.376 -15.133 1 91.88 280 GLY B O 1
ATOM 5442 N N . GLN B 1 281 ? 1.099 -1.673 -13.438 1 92.88 281 GLN B N 1
ATOM 5443 C CA . GLN B 1 281 ? 0.027 -0.812 -12.953 1 92.88 281 GLN B CA 1
ATOM 5444 C C . GLN B 1 281 ? 0.537 0.6 -12.68 1 92.88 281 GLN B C 1
ATOM 5446 O O . GLN B 1 281 ? 1.735 0.805 -12.477 1 92.88 281 GLN B O 1
ATOM 5451 N N . GLU B 1 282 ? -0.39 1.62 -12.734 1 96.5 282 GLU B N 1
ATOM 5452 C CA . GLU B 1 282 ? -0.079 3.027 -12.5 1 96.5 282 GLU B CA 1
ATOM 5453 C C . GLU B 1 282 ? 1.091 3.484 -13.367 1 96.5 282 GLU B C 1
ATOM 5455 O O . GLU B 1 282 ? 2.004 4.156 -12.883 1 96.5 282 GLU B O 1
ATOM 5460 N N . ARG B 1 283 ? 1.128 3.006 -14.578 1 94.31 283 ARG B N 1
ATOM 5461 C CA . ARG B 1 283 ? 2.1 3.395 -15.594 1 94.31 283 ARG B CA 1
ATOM 5462 C C . ARG B 1 283 ? 3.518 3.035 -15.164 1 94.31 283 ARG B C 1
ATOM 5464 O O . ARG B 1 283 ? 4.453 3.811 -15.375 1 94.31 283 ARG B O 1
ATOM 5471 N N . ASN B 1 284 ? 3.645 1.979 -14.406 1 94.12 284 ASN B N 1
ATOM 5472 C CA . ASN B 1 284 ? 4.898 1.371 -13.977 1 94.12 284 ASN B CA 1
ATOM 5473 C C . ASN B 1 284 ? 5.496 2.113 -12.781 1 94.12 284 ASN B C 1
ATOM 5475 O O . ASN B 1 284 ? 6.602 1.796 -12.344 1 94.12 284 ASN B O 1
ATOM 5479 N N . PHE B 1 285 ? 4.734 3.072 -12.188 1 97 285 PHE B N 1
ATOM 5480 C CA . PHE B 1 285 ? 5.281 3.836 -11.07 1 97 285 PHE B CA 1
ATOM 5481 C C . PHE B 1 285 ? 4.945 3.172 -9.742 1 97 285 PHE B C 1
ATOM 5483 O O . PHE B 1 285 ? 5.637 3.385 -8.742 1 97 285 PHE B O 1
ATOM 5490 N N . ARG B 1 286 ? 3.875 2.479 -9.773 1 97.56 286 ARG B N 1
ATOM 5491 C CA . ARG B 1 286 ? 3.439 1.821 -8.539 1 97.56 286 ARG B CA 1
ATOM 5492 C C . ARG B 1 286 ? 2.762 0.49 -8.844 1 97.56 286 ARG B C 1
ATOM 5494 O O . ARG B 1 286 ? 1.532 0.411 -8.891 1 97.56 286 ARG B O 1
ATOM 5501 N N . PRO B 1 287 ? 3.482 -0.622 -8.875 1 97.12 287 PRO B N 1
ATOM 5502 C CA . PRO B 1 287 ? 2.936 -1.933 -9.234 1 97.12 287 PRO B CA 1
ATOM 5503 C C . PRO B 1 287 ? 2.027 -2.51 -8.148 1 97.12 287 PRO B C 1
ATOM 5505 O O . PRO B 1 287 ? 2.072 -2.066 -7 1 97.12 287 PRO B O 1
ATOM 5508 N N . GLY B 1 288 ? 1.239 -3.592 -8.562 1 95.62 288 GLY B N 1
ATOM 5509 C CA . GLY B 1 288 ? 0.22 -4.234 -7.75 1 95.62 288 GLY B CA 1
ATOM 5510 C C . GLY B 1 288 ? -1.19 -3.977 -8.25 1 95.62 288 GLY B C 1
ATOM 5511 O O . GLY B 1 288 ? -1.556 -2.834 -8.531 1 95.62 288 GLY B O 1
ATOM 5512 N N . THR B 1 289 ? -1.944 -5.008 -8.312 1 95.62 289 THR B N 1
ATOM 5513 C CA . THR B 1 289 ? -3.312 -4.852 -8.797 1 95.62 289 THR B CA 1
ATOM 5514 C C . THR B 1 289 ? -4.035 -3.748 -8.031 1 95.62 289 THR B C 1
ATOM 5516 O O . THR B 1 289 ? -3.994 -3.711 -6.797 1 95.62 289 THR B O 1
ATOM 5519 N N . GLU B 1 290 ? -4.648 -2.873 -8.758 1 97.19 290 GLU B N 1
ATOM 5520 C CA . GLU B 1 290 ? -5.258 -1.681 -8.18 1 97.19 290 GLU B CA 1
ATOM 5521 C C . GLU B 1 290 ? -6.375 -2.047 -7.207 1 97.19 290 GLU B C 1
ATOM 5523 O O . GLU B 1 290 ? -7.156 -2.965 -7.469 1 97.19 290 GLU B O 1
ATOM 5528 N N . ASN B 1 291 ? -6.387 -1.358 -6.098 1 97.94 291 ASN B N 1
ATOM 5529 C CA . ASN B 1 291 ? -7.422 -1.535 -5.086 1 97.94 291 ASN B CA 1
ATOM 5530 C C . ASN B 1 291 ? -8.703 -0.791 -5.457 1 97.94 291 ASN B C 1
ATOM 5532 O O . ASN B 1 291 ? -9.055 0.202 -4.82 1 97.94 291 ASN B O 1
ATOM 5536 N N . THR B 1 292 ? -9.461 -1.32 -6.375 1 98.56 292 THR B N 1
ATOM 5537 C CA . THR B 1 292 ? -10.562 -0.645 -7.059 1 98.56 292 THR B CA 1
ATOM 5538 C C . THR B 1 292 ? -11.602 -0.163 -6.055 1 98.56 292 THR B C 1
ATOM 5540 O O . THR B 1 292 ? -12.062 0.978 -6.129 1 98.56 292 THR B O 1
ATOM 5543 N N . PRO B 1 293 ? -12.039 -0.981 -5.074 1 98.5 293 PRO B N 1
ATOM 5544 C CA . PRO B 1 293 ? -13.055 -0.487 -4.145 1 98.5 293 PRO B CA 1
ATOM 5545 C C . PRO B 1 293 ? -12.578 0.728 -3.348 1 98.5 293 PRO B C 1
ATOM 5547 O O . PRO B 1 293 ? -13.328 1.7 -3.199 1 98.5 293 PRO B O 1
ATOM 5550 N N . MET B 1 294 ? -11.383 0.713 -2.844 1 98.75 294 MET B N 1
ATOM 5551 C CA . MET B 1 294 ? -10.859 1.845 -2.082 1 98.75 294 MET B CA 1
ATOM 5552 C C . MET B 1 294 ? -10.672 3.064 -2.979 1 98.75 294 MET B C 1
ATOM 5554 O O . MET B 1 294 ? -10.922 4.195 -2.555 1 98.75 294 MET B O 1
ATOM 5558 N N . ILE B 1 295 ? -10.211 2.777 -4.223 1 98.94 295 ILE B N 1
ATOM 5559 C CA . ILE B 1 295 ? -10.023 3.859 -5.18 1 98.94 295 ILE B CA 1
ATOM 5560 C C . ILE B 1 295 ? -11.367 4.5 -5.508 1 98.94 295 ILE B C 1
ATOM 5562 O O . ILE B 1 295 ? -11.469 5.727 -5.609 1 98.94 295 ILE B O 1
ATOM 5566 N N . ALA B 1 296 ? -12.414 3.662 -5.641 1 98.94 296 ALA B N 1
ATOM 5567 C CA . ALA B 1 296 ? -13.766 4.176 -5.848 1 98.94 296 ALA B CA 1
ATOM 5568 C C . ALA B 1 296 ? -14.18 5.102 -4.711 1 98.94 296 ALA B C 1
ATOM 5570 O O . ALA B 1 296 ? -14.734 6.176 -4.945 1 98.94 296 ALA B O 1
ATOM 5571 N N . GLY B 1 297 ? -13.914 4.672 -3.535 1 98.94 297 GLY B N 1
ATOM 5572 C CA . GLY B 1 297 ? -14.234 5.484 -2.371 1 98.94 297 GLY B CA 1
ATOM 5573 C C . GLY B 1 297 ? -13.477 6.797 -2.332 1 98.94 297 GLY B C 1
ATOM 5574 O O . GLY B 1 297 ? -14.047 7.844 -2.014 1 98.94 297 GLY B O 1
ATOM 5575 N N . LEU B 1 298 ? -12.195 6.727 -2.611 1 98.94 298 LEU B N 1
ATOM 5576 C CA . LEU B 1 298 ? -11.375 7.934 -2.615 1 98.94 298 LEU B CA 1
ATOM 5577 C C . LEU B 1 298 ? -11.875 8.93 -3.658 1 98.94 298 LEU B C 1
ATOM 5579 O O . LEU B 1 298 ? -11.914 10.133 -3.402 1 98.94 298 LEU B O 1
ATOM 5583 N N . GLY B 1 299 ? -12.203 8.383 -4.832 1 98.94 299 GLY B N 1
ATOM 5584 C CA . GLY B 1 299 ? -12.781 9.227 -5.863 1 98.94 299 GLY B CA 1
ATOM 5585 C C . GLY B 1 299 ? -14.062 9.914 -5.426 1 98.94 299 GLY B C 1
ATOM 5586 O O . GLY B 1 299 ? -14.258 11.102 -5.684 1 98.94 299 GLY B O 1
ATOM 5587 N N . LYS B 1 300 ? -14.914 9.156 -4.75 1 98.94 300 LYS B N 1
ATOM 5588 C CA . LYS B 1 300 ? -16.172 9.719 -4.285 1 98.94 300 LYS B CA 1
ATOM 5589 C C . LYS B 1 300 ? -15.938 10.789 -3.217 1 98.94 300 LYS B C 1
ATOM 5591 O O . LYS B 1 300 ? -16.609 11.828 -3.211 1 98.94 300 LYS B O 1
ATOM 5596 N N . ALA B 1 301 ? -15.047 10.523 -2.312 1 98.94 301 ALA B N 1
ATOM 5597 C CA . ALA B 1 301 ? -14.703 11.523 -1.302 1 98.94 301 ALA B CA 1
ATOM 5598 C C . ALA B 1 301 ? -14.219 12.812 -1.95 1 98.94 301 ALA B C 1
ATOM 5600 O O . ALA B 1 301 ? -14.609 13.906 -1.536 1 98.94 301 ALA B O 1
ATOM 5601 N N . ALA B 1 302 ? -13.352 12.688 -2.93 1 98.94 302 ALA B N 1
ATOM 5602 C CA . ALA B 1 302 ? -12.82 13.844 -3.645 1 98.94 302 ALA B CA 1
ATOM 5603 C C . ALA B 1 302 ? -13.938 14.625 -4.336 1 98.94 302 ALA B C 1
ATOM 5605 O O . ALA B 1 302 ? -13.938 15.852 -4.34 1 98.94 302 ALA B O 1
ATOM 5606 N N . GLU B 1 303 ? -14.836 13.883 -4.934 1 98.94 303 GLU B N 1
ATOM 5607 C CA . GLU B 1 303 ? -15.992 14.5 -5.578 1 98.94 303 GLU B CA 1
ATOM 5608 C C . GLU B 1 303 ? -16.781 15.352 -4.59 1 98.94 303 GLU B C 1
ATOM 5610 O O . GLU B 1 303 ? -17.156 16.484 -4.895 1 98.94 303 GLU B O 1
ATOM 5615 N N . LEU B 1 304 ? -17.047 14.852 -3.439 1 98.88 304 LEU B N 1
ATOM 5616 C CA . LEU B 1 304 ? -17.812 15.555 -2.414 1 98.88 304 LEU B CA 1
ATOM 5617 C C . LEU B 1 304 ? -17.078 16.812 -1.961 1 98.88 304 LEU B C 1
ATOM 5619 O O . LEU B 1 304 ? -17.703 17.844 -1.725 1 98.88 304 LEU B O 1
ATOM 5623 N N . VAL B 1 305 ? -15.781 16.734 -1.826 1 98.88 305 VAL B N 1
ATOM 5624 C CA . VAL B 1 305 ? -14.992 17.906 -1.436 1 98.88 305 VAL B CA 1
ATOM 5625 C C . VAL B 1 305 ? -15.062 18.969 -2.531 1 98.88 305 VAL B C 1
ATOM 5627 O O . VAL B 1 305 ? -15.234 20.156 -2.244 1 98.88 305 VAL B O 1
ATOM 5630 N N . ALA B 1 306 ? -14.883 18.562 -3.77 1 98.56 306 ALA B N 1
ATOM 5631 C CA . ALA B 1 306 ? -14.938 19.5 -4.891 1 98.56 306 ALA B CA 1
ATOM 5632 C C . ALA B 1 306 ? -16.281 20.219 -4.941 1 98.56 306 ALA B C 1
ATOM 5634 O O . ALA B 1 306 ? -16.344 21.406 -5.277 1 98.56 306 ALA B O 1
ATOM 5635 N N . GLU B 1 307 ? -17.312 19.547 -4.555 1 98.38 307 GLU B N 1
ATOM 5636 C CA . GLU B 1 307 ? -18.656 20.062 -4.672 1 98.38 307 GLU B CA 1
ATOM 5637 C C . GLU B 1 307 ? -19.031 20.922 -3.467 1 98.38 307 GLU B C 1
ATOM 5639 O O . GLU B 1 307 ? -19.766 21.906 -3.596 1 98.38 307 GLU B O 1
ATOM 5644 N N . ASN B 1 308 ? -18.484 20.531 -2.266 1 98.44 308 ASN B N 1
ATOM 5645 C CA . ASN B 1 308 ? -19.031 21.109 -1.042 1 98.44 308 ASN B CA 1
ATOM 5646 C C . ASN B 1 308 ? -17.953 21.766 -0.194 1 98.44 308 ASN B C 1
ATOM 5648 O O . ASN B 1 308 ? -18.203 22.156 0.947 1 98.44 308 ASN B O 1
ATOM 5652 N N . GLY B 1 309 ? -16.781 21.922 -0.687 1 98 309 GLY B N 1
ATOM 5653 C CA . GLY B 1 309 ? -15.609 22.312 0.078 1 98 309 GLY B CA 1
ATOM 5654 C C . GLY B 1 309 ? -15.797 23.625 0.816 1 98 309 GLY B C 1
ATOM 5655 O O . GLY B 1 309 ? -15.422 23.75 1.985 1 98 309 GLY B O 1
ATOM 5656 N N . GLU B 1 310 ? -16.391 24.609 0.139 1 97.88 310 GLU B N 1
ATOM 5657 C CA . GLU B 1 310 ? -16.594 25.922 0.743 1 97.88 310 GLU B CA 1
ATOM 5658 C C . GLU B 1 310 ? -17.562 25.844 1.924 1 97.88 310 GLU B C 1
ATOM 5660 O O . GLU B 1 310 ? -17.344 26.484 2.953 1 97.88 310 GLU B O 1
ATOM 5665 N N . ALA B 1 311 ? -18.594 25.078 1.769 1 98.5 311 ALA B N 1
ATOM 5666 C CA . ALA B 1 311 ? -19.562 24.922 2.842 1 98.5 311 ALA B CA 1
ATOM 5667 C C . ALA B 1 311 ? -18.953 24.172 4.031 1 98.5 311 ALA B C 1
ATOM 5669 O O . ALA B 1 311 ? -19.219 24.531 5.184 1 98.5 311 ALA B O 1
ATOM 5670 N N . TYR B 1 312 ? -18.219 23.094 3.729 1 98.69 312 TYR B N 1
ATOM 5671 C CA . TYR B 1 312 ? -17.531 22.375 4.785 1 98.69 312 TYR B CA 1
ATOM 5672 C C . TYR B 1 312 ? -16.625 23.297 5.59 1 98.69 312 TYR B C 1
ATOM 5674 O O . TYR B 1 312 ? -16.656 23.297 6.824 1 98.69 312 TYR B O 1
ATOM 5682 N N . GLU B 1 313 ? -15.844 24.094 4.902 1 98.69 313 GLU B N 1
ATOM 5683 C CA . GLU B 1 313 ? -14.891 25 5.52 1 98.69 313 GLU B CA 1
ATOM 5684 C C . GLU B 1 313 ? -15.594 26.016 6.418 1 98.69 313 GLU B C 1
ATOM 5686 O O . GLU B 1 313 ? -15.195 26.234 7.562 1 98.69 313 GLU B O 1
ATOM 5691 N N . ALA B 1 314 ? -16.594 26.641 5.91 1 98.69 314 ALA B N 1
ATOM 5692 C CA . ALA B 1 314 ? -17.344 27.641 6.656 1 98.69 314 ALA B CA 1
ATOM 5693 C C . ALA B 1 314 ? -17.969 27.047 7.918 1 98.69 314 ALA B C 1
ATOM 5695 O O . ALA B 1 314 ? -17.922 27.672 8.984 1 98.69 314 ALA B O 1
ATOM 5696 N N . HIS B 1 315 ? -18.578 25.891 7.742 1 98.75 315 HIS B N 1
ATOM 5697 C CA . HIS B 1 315 ? -19.219 25.234 8.875 1 98.75 315 HIS B CA 1
ATOM 5698 C C . HIS B 1 315 ? -18.203 24.891 9.961 1 98.75 315 HIS B C 1
ATOM 5700 O O . HIS B 1 315 ? -18.422 25.203 11.141 1 98.75 315 HIS B O 1
ATOM 5706 N N . MET B 1 316 ? -17.109 24.281 9.578 1 98.88 316 MET B N 1
ATOM 5707 C CA . MET B 1 316 ? -16.078 23.906 10.539 1 98.88 316 MET B CA 1
ATOM 5708 C C . MET B 1 316 ? -15.508 25.125 11.227 1 98.88 316 MET B C 1
ATOM 5710 O O . MET B 1 316 ? -15.297 25.125 12.445 1 98.88 316 MET B O 1
ATOM 5714 N N . ARG B 1 317 ? -15.281 26.188 10.461 1 98.62 317 ARG B N 1
ATOM 5715 C CA . ARG B 1 317 ? -14.773 27.438 11.031 1 98.62 317 ARG B CA 1
ATOM 5716 C C . ARG B 1 317 ? -15.727 27.984 12.086 1 98.62 317 ARG B C 1
ATOM 5718 O O . ARG B 1 317 ? -15.297 28.391 13.172 1 98.62 317 ARG B O 1
ATOM 5725 N N . GLY B 1 318 ? -16.969 28 11.766 1 98.75 318 GLY B N 1
ATOM 5726 C CA . GLY B 1 318 ? -17.953 28.484 12.711 1 98.75 318 GLY B CA 1
ATOM 5727 C C . GLY B 1 318 ? -17.984 27.703 14.008 1 98.75 318 GLY B C 1
ATOM 5728 O O . GLY B 1 318 ? -18.047 28.297 15.094 1 98.75 318 GLY B O 1
ATOM 5729 N N . VAL B 1 319 ? -17.953 26.391 13.891 1 98.88 319 VAL B N 1
ATOM 5730 C CA . VAL B 1 319 ? -18.016 25.531 15.07 1 98.88 319 VAL B CA 1
ATOM 5731 C C . VAL B 1 319 ? -16.719 25.672 15.875 1 98.88 319 VAL B C 1
ATOM 5733 O O . VAL B 1 319 ? -16.75 25.75 17.109 1 98.88 319 VAL B O 1
ATOM 5736 N N . ARG B 1 320 ? -15.578 25.656 15.195 1 98.62 320 ARG B N 1
ATOM 5737 C CA . ARG B 1 320 ? -14.289 25.812 15.859 1 98.62 320 ARG B CA 1
ATOM 5738 C C . ARG B 1 320 ? -14.211 27.141 16.609 1 98.62 320 ARG B C 1
ATOM 5740 O O . ARG B 1 320 ? -13.758 27.188 17.75 1 98.62 320 ARG B O 1
ATOM 5747 N N . ASP B 1 321 ? -14.641 28.266 15.969 1 98.38 321 ASP B N 1
ATOM 5748 C CA . ASP B 1 321 ? -14.648 29.578 16.609 1 98.38 321 ASP B CA 1
ATOM 5749 C C . ASP B 1 321 ? -15.531 29.562 17.859 1 98.38 321 ASP B C 1
ATOM 5751 O O . ASP B 1 321 ? -15.156 30.125 18.891 1 98.38 321 ASP B O 1
ATOM 5755 N N . TYR B 1 322 ? -16.703 28.953 17.719 1 98.88 322 TYR B N 1
ATOM 5756 C CA . TYR B 1 322 ? -17.609 28.844 18.844 1 98.88 322 TYR B CA 1
ATOM 5757 C C . TYR B 1 322 ? -16.984 28.047 19.984 1 98.88 322 TYR B C 1
ATOM 5759 O O . TYR B 1 322 ? -17.125 28.406 21.156 1 98.88 322 TYR B O 1
ATOM 5767 N N . LEU B 1 323 ? -16.328 26.984 19.656 1 98.81 323 LEU B N 1
ATOM 5768 C CA . LEU B 1 323 ? -15.625 26.172 20.641 1 98.81 323 LEU B CA 1
ATOM 5769 C C . LEU B 1 323 ? -14.625 27.016 21.422 1 98.81 323 LEU B C 1
ATOM 5771 O O . LEU B 1 323 ? -14.586 26.969 22.656 1 98.81 323 LEU B O 1
ATOM 5775 N N . GLU B 1 324 ? -13.812 27.781 20.734 1 98.44 324 GLU B N 1
ATOM 5776 C CA . GLU B 1 324 ? -12.797 28.609 21.375 1 98.44 324 GLU B CA 1
ATOM 5777 C C . GLU B 1 324 ? -13.43 29.703 22.234 1 98.44 324 GLU B C 1
ATOM 5779 O O . GLU B 1 324 ? -12.938 30.016 23.312 1 98.44 324 GLU B O 1
ATOM 5784 N N . GLU B 1 325 ? -14.508 30.219 21.734 1 98.44 325 GLU B N 1
ATOM 5785 C CA . GLU B 1 325 ? -15.25 31.203 22.516 1 98.44 325 GLU B CA 1
ATOM 5786 C C . GLU B 1 325 ? -15.766 30.594 23.812 1 98.44 325 GLU B C 1
ATOM 5788 O O . GLU B 1 325 ? -15.648 31.219 24.875 1 98.44 325 GLU B O 1
ATOM 5793 N N . ARG B 1 326 ? -16.359 29.438 23.75 1 98.62 326 ARG B N 1
ATOM 5794 C CA . ARG B 1 326 ? -16.922 28.781 24.906 1 98.62 326 ARG B CA 1
ATOM 5795 C C . ARG B 1 326 ? -15.828 28.375 25.906 1 98.62 326 ARG B C 1
ATOM 5797 O O . ARG B 1 326 ? -16.031 28.453 27.109 1 98.62 326 ARG B O 1
ATOM 5804 N N . LEU B 1 327 ? -14.703 27.891 25.375 1 98.5 327 LEU B N 1
ATOM 5805 C CA . LEU B 1 327 ? -13.578 27.562 26.234 1 98.5 327 LEU B CA 1
ATOM 5806 C C . LEU B 1 327 ? -13.094 28.797 27 1 98.5 327 LEU B C 1
ATOM 5808 O O . LEU B 1 327 ? -12.844 28.719 28.203 1 98.5 327 LEU B O 1
ATOM 5812 N N . ALA B 1 328 ? -12.969 29.906 26.297 1 97.94 328 ALA B N 1
ATOM 5813 C CA . ALA B 1 328 ? -12.531 31.156 26.922 1 97.94 328 ALA B CA 1
ATOM 5814 C C . ALA B 1 328 ? -13.523 31.625 27.984 1 97.94 328 ALA B C 1
ATOM 5816 O O . ALA B 1 328 ? -13.133 32.125 29.031 1 97.94 328 ALA B O 1
ATOM 5817 N N . ALA B 1 329 ? -14.742 31.484 27.656 1 98.31 329 ALA B N 1
ATOM 5818 C CA . ALA B 1 329 ? -15.781 31.906 28.594 1 98.31 329 ALA B CA 1
ATOM 5819 C C . ALA B 1 329 ? -15.75 31.062 29.875 1 98.31 329 ALA B C 1
ATOM 5821 O O . ALA B 1 329 ? -15.977 31.578 30.969 1 98.31 329 ALA B O 1
ATOM 5822 N N . GLU B 1 330 ? -15.539 29.812 29.719 1 98.12 330 GLU B N 1
ATOM 5823 C CA . GLU B 1 330 ? -15.609 28.891 30.844 1 98.12 330 GLU B CA 1
ATOM 5824 C C . GLU B 1 330 ? -14.352 28.969 31.703 1 98.12 330 GLU B C 1
ATOM 5826 O O . GLU B 1 330 ? -14.438 28.938 32.938 1 98.12 330 GLU B O 1
ATOM 5831 N N . PHE B 1 331 ? -13.211 29.047 31.109 1 97.69 331 PHE B N 1
ATOM 5832 C CA . PHE B 1 331 ? -11.977 28.875 31.844 1 97.69 331 PHE B CA 1
ATOM 5833 C C . PHE B 1 331 ? -11.234 30.203 31.984 1 97.69 331 PHE B C 1
ATOM 5835 O O . PHE B 1 331 ? -10.25 30.297 32.719 1 97.69 331 PHE B O 1
ATOM 5842 N N . GLY B 1 332 ? -11.648 31.219 31.25 1 95.94 332 GLY B N 1
ATOM 5843 C CA . GLY B 1 332 ? -11.102 32.562 31.375 1 95.94 332 GLY B CA 1
ATOM 5844 C C . GLY B 1 332 ? -9.617 32.625 31.078 1 95.94 332 GLY B C 1
ATOM 5845 O O . GLY B 1 332 ? -9.156 32.156 30.047 1 95.94 332 GLY B O 1
ATOM 5846 N N . GLU B 1 333 ? -8.844 33.188 32 1 95.06 333 GLU B N 1
ATOM 5847 C CA . GLU B 1 333 ? -7.418 33.438 31.812 1 95.06 333 GLU B CA 1
ATOM 5848 C C . GLU B 1 333 ? -6.598 32.156 31.891 1 95.06 333 GLU B C 1
ATOM 5850 O O . GLU B 1 333 ? -5.43 32.156 31.5 1 95.06 333 GLU B O 1
ATOM 5855 N N . ARG B 1 334 ? -7.211 31.125 32.188 1 96.38 334 ARG B N 1
ATOM 5856 C CA . ARG B 1 334 ? -6.492 29.875 32.312 1 96.38 334 ARG B CA 1
ATOM 5857 C C . ARG B 1 334 ? -6.305 29.203 30.953 1 96.38 334 ARG B C 1
ATOM 5859 O O . ARG B 1 334 ? -5.496 28.281 30.812 1 96.38 334 ARG B O 1
ATOM 5866 N N . ILE B 1 335 ? -7.051 29.641 30.031 1 97.19 335 ILE B N 1
ATOM 5867 C CA . ILE B 1 335 ? -6.977 29 28.719 1 97.19 335 ILE B CA 1
ATOM 5868 C C . ILE B 1 335 ? -5.836 29.609 27.906 1 97.19 335 ILE B C 1
ATOM 5870 O O . ILE B 1 335 ? -5.617 30.828 27.953 1 97.19 335 ILE B O 1
ATOM 5874 N N . HIS B 1 336 ? -5.078 28.828 27.344 1 96.62 336 HIS B N 1
ATOM 5875 C CA . HIS B 1 336 ? -4.102 29.203 26.344 1 96.62 336 HIS B CA 1
ATOM 5876 C C . HIS B 1 336 ? -4.383 28.516 25.016 1 96.62 336 HIS B C 1
ATOM 5878 O O . HIS B 1 336 ? -4.344 27.281 24.922 1 96.62 336 HIS B O 1
ATOM 5884 N N . LEU B 1 337 ? -4.668 29.234 24.031 1 96.69 337 LEU B N 1
ATOM 5885 C CA . LEU B 1 337 ? -4.859 28.672 22.688 1 96.69 337 LEU B CA 1
ATOM 5886 C C . LEU B 1 337 ? -3.525 28.5 21.969 1 96.69 337 LEU B C 1
ATOM 5888 O O . LEU B 1 337 ? -2.994 29.453 21.406 1 96.69 337 LEU B O 1
ATOM 5892 N N . ASN B 1 338 ? -3.037 27.266 21.875 1 95.62 338 ASN B N 1
ATOM 5893 C CA . ASN B 1 338 ? -1.713 26.938 21.375 1 95.62 338 ASN B CA 1
ATOM 5894 C C . ASN B 1 338 ? -1.65 27.062 19.844 1 95.62 338 ASN B C 1
ATOM 5896 O O . ASN B 1 338 ? -0.564 27.078 19.266 1 95.62 338 ASN B O 1
ATOM 5900 N N . SER B 1 339 ? -2.746 27.172 19.172 1 89.44 339 SER B N 1
ATOM 5901 C CA . SER B 1 339 ? -2.836 27.188 17.719 1 89.44 339 SER B CA 1
ATOM 5902 C C . SER B 1 339 ? -2.943 28.609 17.188 1 89.44 339 SER B C 1
ATOM 5904 O O . SER B 1 339 ? -2.963 28.828 15.969 1 89.44 339 SER B O 1
ATOM 5906 N N . GLN B 1 340 ? -3.193 29.5 18.047 1 92.5 340 GLN B N 1
ATOM 5907 C CA . GLN B 1 340 ? -3.424 30.875 17.594 1 92.5 340 GLN B CA 1
ATOM 5908 C C . GLN B 1 340 ? -2.133 31.688 17.625 1 92.5 340 GLN B C 1
ATOM 5910 O O . GLN B 1 340 ? -1.633 32.031 18.703 1 92.5 340 GLN B O 1
ATOM 5915 N N . PHE B 1 341 ? -1.655 31.969 16.516 1 93.5 341 PHE B N 1
ATOM 5916 C CA . PHE B 1 341 ? -0.456 32.781 16.328 1 93.5 341 PHE B CA 1
ATOM 5917 C C . PHE B 1 341 ? -0.766 34.031 15.516 1 93.5 341 PHE B C 1
ATOM 5919 O O . PHE B 1 341 ? -1.54 33.969 14.555 1 93.5 341 PHE B O 1
ATOM 5926 N N . PRO B 1 342 ? -0.213 35.125 15.938 1 89.62 342 PRO B N 1
ATOM 5927 C CA . PRO B 1 342 ? -0.461 36.344 15.164 1 89.62 342 PRO B CA 1
ATOM 5928 C C . PRO B 1 342 ? -0.049 36.219 13.703 1 89.62 342 PRO B C 1
ATOM 5930 O O . PRO B 1 342 ? 1.054 35.75 13.406 1 89.62 342 PRO B O 1
ATOM 5933 N N . GLY B 1 343 ? -0.973 36.531 12.82 1 89 343 GLY B N 1
ATOM 5934 C CA . GLY B 1 343 ? -0.653 36.625 11.406 1 89 343 GLY B CA 1
ATOM 5935 C C . GLY B 1 343 ? -0.702 35.281 10.688 1 89 343 GLY B C 1
ATOM 5936 O O . GLY B 1 343 ? -0.578 35.25 9.461 1 89 343 GLY B O 1
ATOM 5937 N N . ALA B 1 344 ? -0.835 34.25 11.414 1 91.31 344 ALA B N 1
ATOM 5938 C CA . ALA B 1 344 ? -0.821 32.938 10.758 1 91.31 344 ALA B CA 1
ATOM 5939 C C . ALA B 1 344 ? -2.238 32.438 10.539 1 91.31 344 ALA B C 1
ATOM 5941 O O . ALA B 1 344 ? -3.09 32.531 11.422 1 91.31 344 ALA B O 1
ATOM 5942 N N . GLU B 1 345 ? -2.422 31.969 9.312 1 95.75 345 GLU B N 1
ATOM 5943 C CA . GLU B 1 345 ? -3.672 31.266 9.039 1 95.75 345 GLU B CA 1
ATOM 5944 C C . GLU B 1 345 ? -3.654 29.859 9.609 1 95.75 345 GLU B C 1
ATOM 5946 O O . GLU B 1 345 ? -2.588 29.25 9.766 1 95.75 345 GLU B O 1
ATOM 5951 N N . ARG B 1 346 ? -4.797 29.422 9.945 1 97 346 ARG B N 1
ATOM 5952 C CA . ARG B 1 346 ? -4.91 28.062 10.5 1 97 346 ARG B CA 1
ATOM 5953 C C . ARG B 1 346 ? -6.102 27.328 9.898 1 97 346 ARG B C 1
ATOM 5955 O O . ARG B 1 346 ? -7.008 27.953 9.344 1 97 346 ARG B O 1
ATOM 5962 N N . LEU B 1 347 ? -6.094 26 9.953 1 98.62 347 LEU B N 1
ATOM 5963 C CA . LEU B 1 347 ? -7.195 25.172 9.484 1 98.62 347 LEU B CA 1
ATOM 5964 C C . LEU B 1 347 ? -8.5 25.547 10.188 1 98.62 347 LEU B C 1
ATOM 5966 O O . LEU B 1 347 ? -8.492 25.859 11.383 1 98.62 347 LEU B O 1
ATOM 5970 N N . PRO B 1 348 ? -9.594 25.469 9.5 1 98.69 348 PRO B N 1
ATOM 5971 C CA . PRO B 1 348 ? -10.875 25.891 10.07 1 98.69 348 PRO B CA 1
ATOM 5972 C C . PRO B 1 348 ? -11.375 24.953 11.164 1 98.69 348 PRO B C 1
ATOM 5974 O O . PRO B 1 348 ? -12.289 25.297 11.906 1 98.69 348 PRO B O 1
ATOM 5977 N N . ASN B 1 349 ? -10.773 23.781 11.297 1 98.62 349 ASN B N 1
ATOM 5978 C CA . ASN B 1 349 ? -11.398 22.797 12.172 1 98.62 349 ASN B CA 1
ATOM 5979 C C . ASN B 1 349 ? -10.562 22.547 13.422 1 98.62 349 ASN B C 1
ATOM 5981 O O . ASN B 1 349 ? -10.977 21.797 14.312 1 98.62 349 ASN B O 1
ATOM 5985 N N . THR B 1 350 ? -9.352 23.078 13.523 1 98.31 350 THR B N 1
ATOM 5986 C CA . THR B 1 350 ? -8.383 22.625 14.523 1 98.31 350 THR B CA 1
ATOM 5987 C C . THR B 1 350 ? -8.297 23.625 15.68 1 98.31 350 THR B C 1
ATOM 5989 O O . THR B 1 350 ? -8.125 24.828 15.461 1 98.31 350 THR B O 1
ATOM 5992 N N . CYS B 1 351 ? -8.461 23.141 16.844 1 97.75 351 CYS B N 1
ATOM 5993 C CA . CYS B 1 351 ? -8.281 23.891 18.078 1 97.75 351 CYS B CA 1
ATOM 5994 C C . CYS B 1 351 ? -7.336 23.156 19.031 1 97.75 351 CYS B C 1
ATOM 5996 O O . CYS B 1 351 ? -7.645 22.062 19.5 1 97.75 351 CYS B O 1
ATOM 5998 N N . ASN B 1 352 ? -6.195 23.688 19.25 1 97.69 352 ASN B N 1
ATOM 5999 C CA . ASN B 1 352 ? -5.262 23.219 20.266 1 97.69 352 ASN B CA 1
ATOM 6000 C C . ASN B 1 352 ? -5.164 24.172 21.438 1 97.69 352 ASN B C 1
ATOM 6002 O O . ASN B 1 352 ? -4.906 25.359 21.266 1 97.69 352 ASN B O 1
ATOM 6006 N N . PHE B 1 353 ? -5.402 23.656 22.641 1 97.62 353 PHE B N 1
ATOM 6007 C CA . PHE B 1 353 ? -5.422 24.547 23.797 1 97.62 353 PHE B CA 1
ATOM 6008 C C . PHE B 1 353 ? -4.852 23.844 25.031 1 97.62 353 PHE B C 1
ATOM 6010 O O . PHE B 1 353 ? -4.664 22.625 25.031 1 97.62 353 PHE B O 1
ATOM 6017 N N . SER B 1 354 ? -4.484 24.672 25.953 1 97.19 354 SER B N 1
ATOM 6018 C CA . SER B 1 354 ? -4.066 24.219 27.281 1 97.19 354 SER B CA 1
ATOM 6019 C C . SER B 1 354 ? -4.828 24.938 28.375 1 97.19 354 SER B C 1
ATOM 6021 O O . SER B 1 354 ? -5.141 26.125 28.25 1 97.19 354 SER B O 1
ATOM 6023 N N . ILE B 1 355 ? -5.23 24.219 29.375 1 97.44 355 ILE B N 1
ATOM 6024 C CA . ILE B 1 355 ? -5.758 24.812 30.594 1 97.44 355 ILE B CA 1
ATOM 6025 C C . ILE B 1 355 ? -4.652 24.906 31.641 1 97.44 355 ILE B C 1
ATOM 6027 O O . ILE B 1 355 ? -4.121 23.875 32.094 1 97.44 355 ILE B O 1
ATOM 6031 N N . ARG B 1 356 ? -4.379 26.094 32 1 96.19 356 ARG B N 1
ATOM 6032 C CA . ARG B 1 356 ? -3.287 26.297 32.969 1 96.19 356 ARG B CA 1
ATOM 6033 C C . ARG B 1 356 ? -3.643 25.75 34.344 1 96.19 356 ARG B C 1
ATOM 6035 O O . ARG B 1 356 ? -4.781 25.875 34.781 1 96.19 356 ARG B O 1
ATOM 6042 N N . GLY B 1 357 ? -2.662 25.141 34.969 1 92.56 357 GLY B N 1
ATOM 6043 C CA . GLY B 1 357 ? -2.828 24.562 36.312 1 92.56 357 GLY B CA 1
ATOM 6044 C C . GLY B 1 357 ? -1.973 23.328 36.531 1 92.56 357 GLY B C 1
ATOM 6045 O O . GLY B 1 357 ? -1.573 22.656 35.562 1 92.56 357 GLY B O 1
ATOM 6046 N N . PRO B 1 358 ? -1.728 23.219 37.844 1 88.88 358 PRO B N 1
ATOM 6047 C CA . PRO B 1 358 ? -0.966 22.016 38.188 1 88.88 358 PRO B CA 1
ATOM 6048 C C . PRO B 1 358 ? -1.771 20.734 37.969 1 88.88 358 PRO B C 1
ATOM 6050 O O . PRO B 1 358 ? -3 20.75 38.062 1 88.88 358 PRO B O 1
ATOM 6053 N N . GLN B 1 359 ? -1.31 19.656 37.5 1 89.69 359 GLN B N 1
ATOM 6054 C CA . GLN B 1 359 ? -1.896 18.328 37.344 1 89.69 359 GLN B CA 1
ATOM 6055 C C . GLN B 1 359 ? -2.938 18.297 36.25 1 89.69 359 GLN B C 1
ATOM 6057 O O . GLN B 1 359 ? -3.865 17.484 36.281 1 89.69 359 GLN B O 1
ATOM 6062 N N . LEU B 1 360 ? -2.963 19.344 35.406 1 95.56 360 LEU B N 1
ATOM 6063 C CA . LEU B 1 360 ? -3.93 19.406 34.312 1 95.56 360 LEU B CA 1
ATOM 6064 C C . LEU B 1 360 ? -3.281 19 33 1 95.56 360 LEU B C 1
ATOM 6066 O O . LEU B 1 360 ? -3.549 19.625 31.953 1 95.56 360 LEU B O 1
ATOM 6070 N N . GLN B 1 361 ? -2.381 18.016 33.094 1 94.44 361 GLN B N 1
ATOM 6071 C CA . GLN B 1 361 ? -1.828 17.469 31.859 1 94.44 361 GLN B CA 1
ATOM 6072 C C . GLN B 1 361 ? -2.938 17 30.922 1 94.44 361 GLN B C 1
ATOM 6074 O O . GLN B 1 361 ? -3.902 16.359 31.359 1 94.44 361 GLN B O 1
ATOM 6079 N N . GLY B 1 362 ? -2.797 17.375 29.672 1 94.94 362 GLY B N 1
ATOM 6080 C CA . GLY B 1 362 ? -3.824 17.062 28.688 1 94.94 362 GLY B CA 1
ATOM 6081 C C . GLY B 1 362 ? -4.332 15.641 28.781 1 94.94 362 GLY B C 1
ATOM 6082 O O . GLY B 1 362 ? -5.543 15.406 28.781 1 94.94 362 GLY B O 1
ATOM 6083 N N . ARG B 1 363 ? -3.393 14.68 28.891 1 92.88 363 ARG B N 1
ATOM 6084 C CA . ARG B 1 363 ? -3.744 13.266 28.984 1 92.88 363 ARG B CA 1
ATOM 6085 C C . ARG B 1 363 ? -4.609 13 30.203 1 92.88 363 ARG B C 1
ATOM 6087 O O . ARG B 1 363 ? -5.562 12.219 30.141 1 92.88 363 ARG B O 1
ATOM 6094 N N . ALA B 1 364 ? -4.262 13.562 31.297 1 93.44 364 ALA B N 1
ATOM 6095 C CA . ALA B 1 364 ? -5.008 13.375 32.531 1 93.44 364 ALA B CA 1
ATOM 6096 C C . ALA B 1 364 ? -6.418 13.953 32.438 1 93.44 364 ALA B C 1
ATOM 6098 O O . ALA B 1 364 ? -7.383 13.336 32.875 1 93.44 364 ALA B O 1
ATOM 6099 N N . VAL B 1 365 ? -6.551 15.125 31.844 1 96 365 VAL B N 1
ATOM 6100 C CA . VAL B 1 365 ? -7.852 15.766 31.688 1 96 365 VAL B CA 1
ATOM 6101 C C . VAL B 1 365 ? -8.734 14.906 30.781 1 96 365 VAL B C 1
ATOM 6103 O O . VAL B 1 365 ? -9.891 14.625 31.125 1 96 365 VAL B O 1
ATOM 6106 N N . LEU B 1 366 ? -8.195 14.461 29.672 1 94.88 366 LEU B N 1
ATOM 6107 C CA . LEU B 1 366 ? -8.961 13.656 28.719 1 94.88 366 LEU B CA 1
ATOM 6108 C C . LEU B 1 366 ? -9.398 12.344 29.375 1 94.88 366 LEU B C 1
ATOM 6110 O O . LEU B 1 366 ? -10.492 11.844 29.078 1 94.88 366 LEU B O 1
ATOM 6114 N N . ALA B 1 367 ? -8.539 11.773 30.203 1 92.31 367 ALA B N 1
ATOM 6115 C CA . ALA B 1 367 ? -8.859 10.516 30.875 1 92.31 367 ALA B CA 1
ATOM 6116 C C . ALA B 1 367 ? -10.062 10.68 31.797 1 92.31 367 ALA B C 1
ATOM 6118 O O . ALA B 1 367 ? -10.758 9.703 32.094 1 92.31 367 ALA B O 1
ATOM 6119 N N . GLN B 1 368 ? -10.352 11.922 32.219 1 94.81 368 GLN B N 1
ATOM 6120 C CA . GLN B 1 368 ? -11.453 12.18 33.156 1 94.81 368 GLN B CA 1
ATOM 6121 C C . GLN B 1 368 ? -12.727 12.531 32.375 1 94.81 368 GLN B C 1
ATOM 6123 O O . GLN B 1 368 ? -13.812 12.586 32.969 1 94.81 368 GLN B O 1
ATOM 6128 N N . CYS B 1 369 ? -12.594 12.766 31.078 1 95.88 369 CYS B N 1
ATOM 6129 C CA . CYS B 1 369 ? -13.766 13.117 30.281 1 95.88 369 CYS B CA 1
ATOM 6130 C C . CYS B 1 369 ? -14.664 11.906 30.062 1 95.88 369 CYS B C 1
ATOM 6132 O O . CYS B 1 369 ? -14.18 10.781 29.906 1 95.88 369 CYS B O 1
ATOM 6134 N N . ARG B 1 370 ? -15.945 12.164 30 1 94.69 370 ARG B N 1
ATOM 6135 C CA . ARG B 1 370 ? -16.922 11.086 29.844 1 94.69 370 ARG B CA 1
ATOM 6136 C C . ARG B 1 370 ? -17.641 11.195 28.5 1 94.69 370 ARG B C 1
ATOM 6138 O O . ARG B 1 370 ? -18.188 10.211 28 1 94.69 370 ARG B O 1
ATOM 6145 N N . THR B 1 371 ? -17.594 12.359 27.891 1 96.31 371 THR B N 1
ATOM 6146 C CA . THR B 1 371 ? -18.328 12.641 26.656 1 96.31 371 THR B CA 1
ATOM 6147 C C . THR B 1 371 ? -17.359 12.852 25.5 1 96.31 371 THR B C 1
ATOM 6149 O O . THR B 1 371 ? -17.578 12.328 24.406 1 96.31 371 THR B O 1
ATOM 6152 N N . LEU B 1 372 ? -16.344 13.539 25.781 1 97.38 372 LEU B N 1
ATOM 6153 C CA . LEU B 1 372 ? -15.398 13.984 24.766 1 97.38 372 LEU B CA 1
ATOM 6154 C C . LEU B 1 372 ? -14.477 12.852 24.344 1 97.38 372 LEU B C 1
ATOM 6156 O O . LEU B 1 372 ? -13.867 12.188 25.188 1 97.38 372 LEU B O 1
ATOM 6160 N N . LEU B 1 373 ? -14.445 12.578 23.031 1 96.06 373 LEU B N 1
ATOM 6161 C CA . LEU B 1 373 ? -13.453 11.703 22.422 1 96.06 373 LEU B CA 1
ATOM 6162 C C . LEU B 1 373 ? -12.414 12.508 21.656 1 96.06 373 LEU B C 1
ATOM 6164 O O . LEU B 1 373 ? -12.719 13.102 20.609 1 96.06 373 LEU B O 1
ATOM 6168 N N . ALA B 1 374 ? -11.203 12.539 22.156 1 94.88 374 ALA B N 1
ATOM 6169 C CA . ALA B 1 374 ? -10.141 13.328 21.547 1 94.88 374 ALA B CA 1
ATOM 6170 C C . ALA B 1 374 ? -8.766 12.781 21.938 1 94.88 374 ALA B C 1
ATOM 6172 O O . ALA B 1 374 ? -8.664 11.766 22.625 1 94.88 374 ALA B O 1
ATOM 6173 N N . SER B 1 375 ? -7.73 13.438 21.359 1 88.25 375 SER B N 1
ATOM 6174 C CA . SER B 1 375 ? -6.348 13.047 21.625 1 88.25 375 SER B CA 1
ATOM 6175 C C . SER B 1 375 ? -5.488 14.258 21.969 1 88.25 375 SER B C 1
ATOM 6177 O O . SER B 1 375 ? -5.891 15.398 21.734 1 88.25 375 SER B O 1
ATOM 6179 N N . VAL B 1 376 ? -4.375 14.086 22.781 1 80.19 376 VAL B N 1
ATOM 6180 C CA . VAL B 1 376 ? -3.49 15.164 23.203 1 80.19 376 VAL B CA 1
ATOM 6181 C C . VAL B 1 376 ? -2.604 15.594 22.047 1 80.19 376 VAL B C 1
ATOM 6183 O O . VAL B 1 376 ? -2.084 16.703 22.031 1 80.19 376 VAL B O 1
ATOM 6186 N N . GLY B 1 377 ? -2.334 14.828 21.188 1 64.88 377 GLY B N 1
ATOM 6187 C CA . GLY B 1 377 ? -1.475 15.141 20.062 1 64.88 377 GLY B CA 1
ATOM 6188 C C . GLY B 1 377 ? -1.586 14.141 18.922 1 64.88 377 GLY B C 1
ATOM 6189 O O . GLY B 1 377 ? -2.672 13.617 18.656 1 64.88 377 GLY B O 1
ATOM 6190 N N . ALA B 1 378 ? -0.296 14.062 18.391 1 53.56 378 ALA B N 1
ATOM 6191 C CA . ALA B 1 378 ? -0.295 13.125 17.266 1 53.56 378 ALA B CA 1
ATOM 6192 C C . ALA B 1 378 ? -0.598 11.703 17.734 1 53.56 378 ALA B C 1
ATOM 6194 O O . ALA B 1 378 ? 0.04 11.203 18.656 1 53.56 378 ALA B O 1
ATOM 6195 N N . ALA B 1 379 ? -1.815 11.266 17.547 1 45.72 379 ALA B N 1
ATOM 6196 C CA . ALA B 1 379 ? -2.271 9.922 17.891 1 45.72 379 ALA B CA 1
ATOM 6197 C C . ALA B 1 379 ? -1.159 8.898 17.688 1 45.72 379 ALA B C 1
ATOM 6199 O O . ALA B 1 379 ? -1.075 7.906 18.422 1 45.72 379 ALA B O 1
ATOM 6200 N N . CYS B 1 380 ? -0.295 9.086 16.703 1 47.72 380 CYS B N 1
ATOM 6201 C CA . CYS B 1 380 ? 0.737 8.125 16.312 1 47.72 380 CYS B CA 1
ATOM 6202 C C . CYS B 1 380 ? 1.786 7.996 17.422 1 47.72 380 CYS B C 1
ATOM 6204 O O . CYS B 1 380 ? 2.66 7.129 17.344 1 47.72 380 CYS B O 1
ATOM 6206 N N . HIS B 1 381 ? 1.634 8.859 18.594 1 50.66 381 HIS B N 1
ATOM 6207 C CA . HIS B 1 381 ? 2.656 8.867 19.625 1 50.66 381 HIS B CA 1
ATOM 6208 C C . HIS B 1 381 ? 2.076 8.461 20.984 1 50.66 381 HIS B C 1
ATOM 6210 O O . HIS B 1 381 ? 2.523 8.945 22.031 1 50.66 381 HIS B O 1
ATOM 6216 N N . SER B 1 382 ? 1.135 7.648 21.016 1 48.72 382 SER B N 1
ATOM 6217 C CA . SER B 1 382 ? 0.41 7.316 22.25 1 48.72 382 SER B CA 1
ATOM 6218 C C . SER B 1 382 ? 1.358 6.828 23.328 1 48.72 382 SER B C 1
ATOM 6220 O O . SER B 1 382 ? 1.054 6.934 24.531 1 48.72 382 SER B O 1
ATOM 6222 N N . ASP B 1 383 ? 2.609 6.492 22.875 1 47.62 383 ASP B N 1
ATOM 6223 C CA . ASP B 1 383 ? 3.48 5.871 23.859 1 47.62 383 ASP B CA 1
ATOM 6224 C C . ASP B 1 383 ? 4.301 6.922 24.609 1 47.62 383 ASP B C 1
ATOM 6226 O O . ASP B 1 383 ? 5.078 6.586 25.5 1 47.62 383 ASP B O 1
ATOM 6230 N N . LEU B 1 384 ? 4.242 8.125 24.156 1 52.28 384 LEU B N 1
ATOM 6231 C CA . LEU B 1 384 ? 5.234 9.031 24.703 1 52.28 384 LEU B CA 1
ATOM 6232 C C . LEU B 1 384 ? 4.828 9.484 26.109 1 52.28 384 LEU B C 1
ATOM 6234 O O . LEU B 1 384 ? 5.527 10.289 26.734 1 52.28 384 LEU B O 1
ATOM 6238 N N . GLY B 1 385 ? 3.934 8.883 26.781 1 57.25 385 GLY B N 1
ATOM 6239 C CA . GLY B 1 385 ? 3.658 9.219 28.172 1 57.25 385 GLY B CA 1
ATOM 6240 C C . GLY B 1 385 ? 3.289 10.68 28.375 1 57.25 385 GLY B C 1
ATOM 6241 O O . GLY B 1 385 ? 2.477 11.227 27.625 1 57.25 385 GLY B O 1
ATOM 6242 N N . ASP B 1 386 ? 3.943 11.352 29.375 1 68.19 386 ASP B N 1
ATOM 6243 C CA . ASP B 1 386 ? 3.678 12.719 29.812 1 68.19 386 ASP B CA 1
ATOM 6244 C C . ASP B 1 386 ? 4.613 13.703 29.109 1 68.19 386 ASP B C 1
ATOM 6246 O O . ASP B 1 386 ? 4.785 14.836 29.578 1 68.19 386 ASP B O 1
ATOM 6250 N N . ARG B 1 387 ? 5.047 13.328 27.969 1 84.5 387 ARG B N 1
ATOM 6251 C CA . ARG B 1 387 ? 5.984 14.234 27.328 1 84.5 387 ARG B CA 1
ATOM 6252 C C . ARG B 1 387 ? 5.246 15.258 26.469 1 84.5 387 ARG B C 1
ATOM 6254 O O . ARG B 1 387 ? 4.246 14.938 25.812 1 84.5 387 ARG B O 1
ATOM 6261 N N . PRO B 1 388 ? 5.73 16.578 26.578 1 91.62 388 PRO B N 1
ATOM 6262 C CA . PRO B 1 388 ? 5.109 17.625 25.766 1 91.62 388 PRO B CA 1
ATOM 6263 C C . PRO B 1 388 ? 5.324 17.438 24.281 1 91.62 388 PRO B C 1
ATOM 6265 O O . PRO B 1 388 ? 6.305 16.812 23.859 1 91.62 388 PRO B O 1
ATOM 6268 N N . SER B 1 389 ? 4.434 17.906 23.531 1 92.94 389 SER B N 1
ATOM 6269 C CA . SER B 1 389 ? 4.504 17.844 22.062 1 92.94 389 SER B CA 1
ATOM 6270 C C . SER B 1 389 ? 5.75 18.562 21.547 1 92.94 389 SER B C 1
ATOM 6272 O O . SER B 1 389 ? 5.934 19.75 21.781 1 92.94 389 SER B O 1
ATOM 6274 N N . PRO B 1 390 ? 6.57 17.859 20.781 1 93.88 390 PRO B N 1
ATOM 6275 C CA . PRO B 1 390 ? 7.715 18.531 20.156 1 93.88 390 PRO B CA 1
ATOM 6276 C C . PRO B 1 390 ? 7.301 19.625 19.188 1 93.88 390 PRO B C 1
ATOM 6278 O O . PRO B 1 390 ? 8.016 20.625 19.031 1 93.88 390 PRO B O 1
ATOM 6281 N N . VAL B 1 391 ? 6.145 19.5 18.625 1 96.25 391 VAL B N 1
ATOM 6282 C CA . VAL B 1 391 ? 5.625 20.5 17.703 1 96.25 391 VAL B CA 1
ATOM 6283 C C . VAL B 1 391 ? 5.34 21.797 18.438 1 96.25 391 VAL B C 1
ATOM 6285 O O . VAL B 1 391 ? 5.781 22.875 18 1 96.25 391 VAL B O 1
ATOM 6288 N N . LEU B 1 392 ? 4.637 21.703 19.547 1 96.44 392 LEU B N 1
ATOM 6289 C CA . LEU B 1 392 ? 4.305 22.891 20.328 1 96.44 392 LEU B CA 1
ATOM 6290 C C . LEU B 1 392 ? 5.57 23.547 20.875 1 96.44 392 LEU B C 1
ATOM 6292 O O . LEU B 1 392 ? 5.688 24.781 20.859 1 96.44 392 LEU B O 1
ATOM 6296 N N . LEU B 1 393 ? 6.492 22.688 21.297 1 96.44 393 LEU B N 1
ATOM 6297 C CA . LEU B 1 393 ? 7.754 23.219 21.797 1 96.44 393 LEU B CA 1
ATOM 6298 C C . LEU B 1 393 ? 8.5 23.969 20.688 1 96.44 393 LEU B C 1
ATOM 6300 O O . LEU B 1 393 ? 9.047 25.047 20.922 1 96.44 393 LEU B O 1
ATOM 6304 N N . SER B 1 394 ? 8.461 23.422 19.5 1 96.25 394 SER B N 1
ATOM 6305 C CA . SER B 1 394 ? 9.117 24.047 18.344 1 96.25 394 SER B CA 1
ATOM 6306 C C . SER B 1 394 ? 8.492 25.391 18.016 1 96.25 394 SER B C 1
ATOM 6308 O O . SER B 1 394 ? 9.172 26.297 17.516 1 96.25 394 SER B O 1
ATOM 6310 N N . CYS B 1 395 ? 7.246 25.562 18.375 1 96.19 395 CYS B N 1
ATOM 6311 C CA . CYS B 1 395 ? 6.516 26.797 18.078 1 96.19 395 CYS B CA 1
ATOM 6312 C C . CYS B 1 395 ? 6.68 27.797 19.219 1 96.19 395 CYS B C 1
ATOM 6314 O O . CYS B 1 395 ? 6.09 28.891 19.172 1 96.19 395 CYS B O 1
ATOM 6316 N N . GLY B 1 396 ? 7.387 27.453 20.25 1 95.38 396 GLY B N 1
ATOM 6317 C CA . GLY B 1 396 ? 7.691 28.391 21.312 1 95.38 396 GLY B CA 1
ATOM 6318 C C . GLY B 1 396 ? 6.727 28.312 22.484 1 95.38 396 GLY B C 1
ATOM 6319 O O . GLY B 1 396 ? 6.793 29.125 23.406 1 95.38 396 GLY B O 1
ATOM 6320 N N . VAL B 1 397 ? 5.82 27.391 22.453 1 95.62 397 VAL B N 1
ATOM 6321 C CA . VAL B 1 397 ? 4.922 27.188 23.594 1 95.62 397 VAL B CA 1
ATOM 6322 C C . VAL B 1 397 ? 5.715 26.688 24.797 1 95.62 397 VAL B C 1
ATOM 6324 O O . VAL B 1 397 ? 6.496 25.734 24.672 1 95.62 397 VAL B O 1
ATOM 6327 N N . PRO B 1 398 ? 5.551 27.328 25.953 1 95.44 398 PRO B N 1
ATOM 6328 C CA . PRO B 1 398 ? 6.297 26.891 27.141 1 95.44 398 PRO B CA 1
ATOM 6329 C C . PRO B 1 398 ? 6.008 25.438 27.531 1 95.44 398 PRO B C 1
ATOM 6331 O O . PRO B 1 398 ? 4.883 24.969 27.359 1 95.44 398 PRO B O 1
ATOM 6334 N N . VAL B 1 399 ? 6.961 24.781 28.109 1 94.75 399 VAL B N 1
ATOM 6335 C CA . VAL B 1 399 ? 6.941 23.359 28.406 1 94.75 399 VAL B CA 1
ATOM 6336 C C . VAL B 1 399 ? 5.734 23.047 29.281 1 94.75 399 VAL B C 1
ATOM 6338 O O . VAL B 1 399 ? 5.027 22.062 29.047 1 94.75 399 VAL B O 1
ATOM 6341 N N . ASP B 1 400 ? 5.5 23.859 30.266 1 93.5 400 ASP B N 1
ATOM 6342 C CA . ASP B 1 400 ? 4.414 23.609 31.203 1 93.5 400 ASP B CA 1
ATOM 6343 C C . ASP B 1 400 ? 3.053 23.75 30.531 1 93.5 400 ASP B C 1
ATOM 6345 O O . ASP B 1 400 ? 2.107 23.031 30.859 1 93.5 400 ASP B O 1
ATOM 6349 N N . VAL B 1 401 ? 2.93 24.656 29.578 1 95.69 401 VAL B N 1
ATOM 6350 C CA . VAL B 1 401 ? 1.703 24.844 28.797 1 95.69 401 VAL B CA 1
ATOM 6351 C C . VAL B 1 401 ? 1.542 23.719 27.797 1 95.69 401 VAL B C 1
ATOM 6353 O O . VAL B 1 401 ? 0.454 23.156 27.656 1 95.69 401 VAL B O 1
ATOM 6356 N N . ALA B 1 402 ? 2.662 23.344 27.156 1 95.81 402 ALA B N 1
ATOM 6357 C CA . ALA B 1 402 ? 2.645 22.297 26.141 1 95.81 402 ALA B CA 1
ATOM 6358 C C . ALA B 1 402 ? 2.252 20.953 26.75 1 95.81 402 ALA B C 1
ATOM 6360 O O . ALA B 1 402 ? 1.584 20.141 26.109 1 95.81 402 ALA B O 1
ATOM 6361 N N . ARG B 1 403 ? 2.639 20.672 27.938 1 94.19 403 ARG B N 1
ATOM 6362 C CA . ARG B 1 403 ? 2.303 19.422 28.641 1 94.19 403 ARG B CA 1
ATOM 6363 C C . ARG B 1 403 ? 0.798 19.312 28.859 1 94.19 403 ARG B C 1
ATOM 6365 O O . ARG B 1 403 ? 0.254 18.203 28.906 1 94.19 403 ARG B O 1
ATOM 6372 N N . ASN B 1 404 ? 0.148 20.453 28.953 1 95.75 404 ASN B N 1
ATOM 6373 C CA . ASN B 1 404 ? -1.284 20.5 29.234 1 95.75 404 ASN B CA 1
ATOM 6374 C C . ASN B 1 404 ? -2.104 20.531 27.953 1 95.75 404 ASN B C 1
ATOM 6376 O O . ASN B 1 404 ? -3.33 20.641 28 1 95.75 404 ASN B O 1
ATOM 6380 N N . ALA B 1 405 ? -1.489 20.391 26.859 1 96.56 405 ALA B N 1
ATOM 6381 C CA . ALA B 1 405 ? -2.146 20.641 25.578 1 96.56 405 ALA B CA 1
ATOM 6382 C C . ALA B 1 405 ? -3.16 19.531 25.25 1 96.56 405 ALA B C 1
ATOM 6384 O O . ALA B 1 405 ? -2.912 18.359 25.516 1 96.56 405 ALA B O 1
ATOM 6385 N N . ILE B 1 406 ? -4.297 19.891 24.719 1 96.44 406 ILE B N 1
ATOM 6386 C CA . ILE B 1 406 ? -5.34 19.047 24.156 1 96.44 406 ILE B CA 1
ATOM 6387 C C . ILE B 1 406 ? -5.68 19.531 22.75 1 96.44 406 ILE B C 1
ATOM 6389 O O . ILE B 1 406 ? -5.891 20.719 22.531 1 96.44 406 ILE B O 1
ATOM 6393 N N . ARG B 1 407 ? -5.652 18.641 21.812 1 97.12 407 ARG B N 1
ATOM 6394 C CA . ARG B 1 407 ? -6.062 19 20.453 1 97.12 407 ARG B CA 1
ATOM 6395 C C . ARG B 1 407 ? -7.492 18.547 20.172 1 97.12 407 ARG B C 1
ATOM 6397 O O . ARG B 1 407 ? -7.793 17.344 20.25 1 97.12 407 ARG B O 1
ATOM 6404 N N . LEU B 1 408 ? -8.305 19.453 19.875 1 97.88 408 LEU B N 1
ATOM 6405 C CA . LEU B 1 408 ? -9.648 19.156 19.391 1 97.88 408 LEU B CA 1
ATOM 6406 C C . LEU B 1 408 ? -9.789 19.531 17.922 1 97.88 408 LEU B C 1
ATOM 6408 O O . LEU B 1 408 ? -9.25 20.547 17.484 1 97.88 408 LEU B O 1
ATOM 6412 N N . SER B 1 409 ? -10.391 18.703 17.172 1 98.31 409 SER B N 1
ATOM 6413 C CA . SER B 1 409 ? -10.734 18.984 15.781 1 98.31 409 SER B CA 1
ATOM 6414 C C . SER B 1 409 ? -12.195 18.656 15.5 1 98.31 409 SER B C 1
ATOM 6416 O O . SER B 1 409 ? -12.68 17.578 15.859 1 98.31 409 SER B O 1
ATOM 6418 N N . VAL B 1 410 ? -12.891 19.609 14.922 1 98.69 410 VAL B N 1
ATOM 6419 C CA . VAL B 1 410 ? -14.312 19.438 14.617 1 98.69 410 VAL B CA 1
ATOM 6420 C C . VAL B 1 410 ? -14.477 18.953 13.18 1 98.69 410 VAL B C 1
ATOM 6422 O O . VAL B 1 410 ? -13.516 18.938 12.406 1 98.69 410 VAL B O 1
ATOM 6425 N N . GLY B 1 411 ? -15.656 18.469 12.852 1 98.5 411 GLY B N 1
ATOM 6426 C CA . GLY B 1 411 ? -15.898 17.891 11.539 1 98.5 411 GLY B CA 1
ATOM 6427 C C . GLY B 1 411 ? -17.094 18.5 10.828 1 98.5 411 GLY B C 1
ATOM 6428 O O . GLY B 1 411 ? -17.594 19.547 11.242 1 98.5 411 GLY B O 1
ATOM 6429 N N . ARG B 1 412 ? -17.469 17.875 9.75 1 98.25 412 ARG B N 1
ATOM 6430 C CA . ARG B 1 412 ? -18.484 18.375 8.844 1 98.25 412 ARG B CA 1
ATOM 6431 C C . ARG B 1 412 ? -19.859 18.391 9.516 1 98.25 412 ARG B C 1
ATOM 6433 O O . ARG B 1 412 ? -20.75 19.141 9.109 1 98.25 412 ARG B O 1
ATOM 6440 N N . SER B 1 413 ? -20.047 17.562 10.547 1 96.88 413 SER B N 1
ATOM 6441 C CA . SER B 1 413 ? -21.359 17.453 11.156 1 96.88 413 SER B CA 1
ATOM 6442 C C . SER B 1 413 ? -21.344 17.891 12.617 1 96.88 413 SER B C 1
ATOM 6444 O O . SER B 1 413 ? -22.328 17.703 13.336 1 96.88 413 SER B O 1
ATOM 6446 N N . SER B 1 414 ? -20.219 18.375 13.07 1 98.5 414 SER B N 1
ATOM 6447 C CA . SER B 1 414 ? -20.141 18.875 14.438 1 98.5 414 SER B CA 1
ATOM 6448 C C . SER B 1 414 ? -21.109 20.031 14.656 1 98.5 414 SER B C 1
ATOM 6450 O O . SER B 1 414 ? -21.328 20.859 13.758 1 98.5 414 SER B O 1
ATOM 6452 N N . THR B 1 415 ? -21.641 20.141 15.898 1 98.56 415 THR B N 1
ATOM 6453 C CA . THR B 1 415 ? -22.641 21.172 16.172 1 98.56 415 THR B CA 1
ATOM 6454 C C . THR B 1 415 ? -22.25 22.016 17.375 1 98.56 415 THR B C 1
ATOM 6456 O O . THR B 1 415 ? -21.406 21.594 18.188 1 98.56 415 THR B O 1
ATOM 6459 N N . ARG B 1 416 ? -22.891 23.156 17.484 1 98.56 416 ARG B N 1
ATOM 6460 C CA . ARG B 1 416 ? -22.688 24.016 18.641 1 98.56 416 ARG B CA 1
ATOM 6461 C C . ARG B 1 416 ? -23.156 23.344 19.922 1 98.56 416 ARG B C 1
ATOM 6463 O O . ARG B 1 416 ? -22.547 23.516 20.984 1 98.56 416 ARG B O 1
ATOM 6470 N N . ALA B 1 417 ? -24.234 22.562 19.766 1 98.38 417 ALA B N 1
ATOM 6471 C CA . ALA B 1 417 ? -24.75 21.828 20.922 1 98.38 417 ALA B CA 1
ATOM 6472 C C . ALA B 1 417 ? -23.703 20.844 21.453 1 98.38 417 ALA B C 1
ATOM 6474 O O . ALA B 1 417 ? -23.547 20.672 22.656 1 98.38 417 ALA B O 1
ATOM 6475 N N . GLU B 1 418 ? -23.094 20.188 20.531 1 98.44 418 GLU B N 1
ATOM 6476 C CA . GLU B 1 418 ? -22.016 19.266 20.922 1 98.44 418 GLU B CA 1
ATOM 6477 C C . GLU B 1 418 ? -20.875 20.016 21.594 1 98.44 418 GLU B C 1
ATOM 6479 O O . GLU B 1 418 ? -20.266 19.5 22.531 1 98.44 418 GLU B O 1
ATOM 6484 N N . VAL B 1 419 ? -20.562 21.203 21.125 1 98.75 419 VAL B N 1
ATOM 6485 C CA . VAL B 1 419 ? -19.531 22.016 21.734 1 98.75 419 VAL B CA 1
ATOM 6486 C C . VAL B 1 419 ? -19.891 22.312 23.188 1 98.75 419 VAL B C 1
ATOM 6488 O O . VAL B 1 419 ? -19.047 22.219 24.078 1 98.75 419 VAL B O 1
ATOM 6491 N N . ASP B 1 420 ? -21.109 22.688 23.422 1 98.5 420 ASP B N 1
ATOM 6492 C CA . ASP B 1 420 ? -21.547 22.984 24.781 1 98.5 420 ASP B CA 1
ATOM 6493 C C . ASP B 1 420 ? -21.359 21.766 25.688 1 98.5 420 ASP B C 1
ATOM 6495 O O . ASP B 1 420 ? -20.922 21.906 26.828 1 98.5 420 ASP B O 1
ATOM 6499 N N . LEU B 1 421 ? -21.734 20.594 25.172 1 98.19 421 LEU B N 1
ATOM 6500 C CA . LEU B 1 421 ? -21.578 19.359 25.938 1 98.19 421 LEU B CA 1
ATOM 6501 C C . LEU B 1 421 ? -20.109 19.109 26.25 1 98.19 421 LEU B C 1
ATOM 6503 O O . LEU B 1 421 ? -19.781 18.703 27.375 1 98.19 421 LEU B O 1
ATOM 6507 N N . VAL B 1 422 ? -19.281 19.328 25.328 1 98.25 422 VAL B N 1
ATOM 6508 C CA . VAL B 1 422 ? -17.859 19.031 25.469 1 98.25 422 VAL B CA 1
ATOM 6509 C C . VAL B 1 422 ? -17.219 20 26.469 1 98.25 422 VAL B C 1
ATOM 6511 O O . VAL B 1 422 ? -16.422 19.609 27.297 1 98.25 422 VAL B O 1
ATOM 6514 N N . VAL B 1 423 ? -17.562 21.281 26.375 1 98.5 423 VAL B N 1
ATOM 6515 C CA . VAL B 1 423 ? -17 22.266 27.297 1 98.5 423 VAL B CA 1
ATOM 6516 C C . VAL B 1 423 ? -17.453 21.969 28.719 1 98.5 423 VAL B C 1
ATOM 6518 O O . VAL B 1 423 ? -16.672 22.094 29.672 1 98.5 423 VAL B O 1
ATOM 6521 N N . GLN B 1 424 ? -18.703 21.562 28.859 1 98.12 424 GLN B N 1
ATOM 6522 C CA . GLN B 1 424 ? -19.188 21.156 30.172 1 98.12 424 GLN B CA 1
ATOM 6523 C C . GLN B 1 424 ? -18.438 19.922 30.688 1 98.12 424 GLN B C 1
ATOM 6525 O O . GLN B 1 424 ? -18.109 19.828 31.875 1 98.12 424 GLN B O 1
ATOM 6530 N N . ASP B 1 425 ? -18.25 19 29.797 1 98.12 425 ASP B N 1
ATOM 6531 C CA . ASP B 1 425 ? -17.5 17.797 30.141 1 98.12 425 ASP B CA 1
ATOM 6532 C C . ASP B 1 425 ? -16.078 18.156 30.609 1 98.12 425 ASP B C 1
ATOM 6534 O O . ASP B 1 425 ? -15.594 17.625 31.609 1 98.12 425 ASP B O 1
ATOM 6538 N N . LEU B 1 426 ? -15.414 19.047 29.953 1 98.12 426 LEU B N 1
ATOM 6539 C CA . LEU B 1 426 ? -14.07 19.5 30.297 1 98.12 426 LEU B CA 1
ATOM 6540 C C . LEU B 1 426 ? -14.078 20.203 31.656 1 98.12 426 LEU B C 1
ATOM 6542 O O . LEU B 1 426 ? -13.172 20 32.469 1 98.12 426 LEU B O 1
ATOM 6546 N N . LYS B 1 427 ? -15.078 21 31.844 1 98.06 427 LYS B N 1
ATOM 6547 C CA . LYS B 1 427 ? -15.219 21.688 33.125 1 98.06 427 LYS B CA 1
ATOM 6548 C C . LYS B 1 427 ? -15.281 20.672 34.281 1 98.06 427 LYS B C 1
ATOM 6550 O O . LYS B 1 427 ? -14.602 20.844 35.281 1 98.06 427 LYS B O 1
ATOM 6555 N N . GLN B 1 428 ? -16.078 19.688 34.062 1 97.69 428 GLN B N 1
ATOM 6556 C CA . GLN B 1 428 ? -16.25 18.656 35.094 1 97.69 428 GLN B CA 1
ATOM 6557 C C . GLN B 1 428 ? -14.961 17.859 35.281 1 97.69 428 GLN B C 1
ATOM 6559 O O . GLN B 1 428 ? -14.594 17.516 36.406 1 97.69 428 GLN B O 1
ATOM 6564 N N . ALA B 1 429 ? -14.32 17.516 34.219 1 97.5 429 ALA B N 1
ATOM 6565 C CA . ALA B 1 429 ? -13.062 16.781 34.281 1 97.5 429 ALA B CA 1
ATOM 6566 C C . ALA B 1 429 ? -12.016 17.547 35.062 1 97.5 429 ALA B C 1
ATOM 6568 O O . ALA B 1 429 ? -11.312 16.969 35.906 1 97.5 429 ALA B O 1
ATOM 6569 N N . VAL B 1 430 ? -11.891 18.828 34.781 1 97.62 430 VAL B N 1
ATOM 6570 C CA . VAL B 1 430 ? -10.938 19.688 35.5 1 97.62 430 VAL B CA 1
ATOM 6571 C C . VAL B 1 430 ? -11.281 19.734 36.969 1 97.62 430 VAL B C 1
ATOM 6573 O O . VAL B 1 430 ? -10.398 19.656 37.812 1 97.62 430 VAL B O 1
ATOM 6576 N N . ALA B 1 431 ? -12.523 19.828 37.312 1 96.62 431 ALA B N 1
ATOM 6577 C CA . ALA B 1 431 ? -12.977 19.875 38.688 1 96.62 431 ALA B CA 1
ATOM 6578 C C . ALA B 1 431 ? -12.609 18.578 39.438 1 96.62 431 ALA B C 1
ATOM 6580 O O . ALA B 1 431 ? -12.211 18.625 40.594 1 96.62 431 ALA B O 1
ATOM 6581 N N . ARG B 1 432 ? -12.789 17.5 38.75 1 96.19 432 ARG B N 1
ATOM 6582 C CA . ARG B 1 432 ? -12.469 16.219 39.375 1 96.19 432 ARG B CA 1
ATOM 6583 C C . ARG B 1 432 ? -10.977 16.125 39.688 1 96.19 432 ARG B C 1
ATOM 6585 O O . ARG B 1 432 ? -10.594 15.539 40.688 1 96.19 432 ARG B O 1
ATOM 6592 N N . LEU B 1 433 ? -10.188 16.562 38.781 1 95.75 433 LEU B N 1
ATOM 6593 C CA . LEU B 1 433 ? -8.742 16.5 38.969 1 95.75 433 LEU B CA 1
ATOM 6594 C C . LEU B 1 433 ? -8.297 17.453 40.062 1 95.75 433 LEU B C 1
ATOM 6596 O O . LEU B 1 433 ? -7.391 17.141 40.844 1 95.75 433 LEU B O 1
ATOM 6600 N N . GLU B 1 434 ? -8.938 18.609 40.156 1 94.19 434 GLU B N 1
ATOM 6601 C CA . GLU B 1 434 ? -8.562 19.594 41.156 1 94.19 434 GLU B CA 1
ATOM 6602 C C . GLU B 1 434 ? -9.164 19.266 42.5 1 94.19 434 GLU B C 1
ATOM 6604 O O . GLU B 1 434 ? -8.641 19.688 43.531 1 94.19 434 GLU B O 1
ATOM 6609 N N . GLY B 1 435 ? -10.227 18.578 42.562 1 87.75 435 GLY B N 1
ATOM 6610 C CA . GLY B 1 435 ? -10.797 18.125 43.812 1 87.75 435 GLY B CA 1
ATOM 6611 C C . GLY B 1 435 ? -10.047 16.953 44.406 1 87.75 435 GLY B C 1
ATOM 6612 O O . GLY B 1 435 ? -10.125 16.719 45.625 1 87.75 435 GLY B O 1
ATOM 6613 N N . GLN B 1 436 ? -9.461 16.078 43.719 1 74.88 436 GLN B N 1
ATOM 6614 C CA . GLN B 1 436 ? -8.656 14.945 44.188 1 74.88 436 GLN B CA 1
ATOM 6615 C C . GLN B 1 436 ? -7.305 15.406 44.719 1 74.88 436 GLN B C 1
ATOM 6617 O O . GLN B 1 436 ? -6.578 14.625 45.344 1 74.88 436 GLN B O 1
ATOM 6622 N N . ALA B 1 437 ? -7.062 16.609 44.344 1 55.53 437 ALA B N 1
ATOM 6623 C CA . ALA B 1 437 ? -5.836 17.125 44.938 1 55.53 437 ALA B CA 1
ATOM 6624 C C . ALA B 1 437 ? -6.09 17.656 46.344 1 55.53 437 ALA B C 1
ATOM 6626 O O . ALA B 1 437 ? -7.156 18.219 46.625 1 55.53 437 ALA B O 1
#

Secondary structure (DSSP, 8-state):
--GGGSHHHHHHHHTS---GGG--EE-BTTT--PPPHH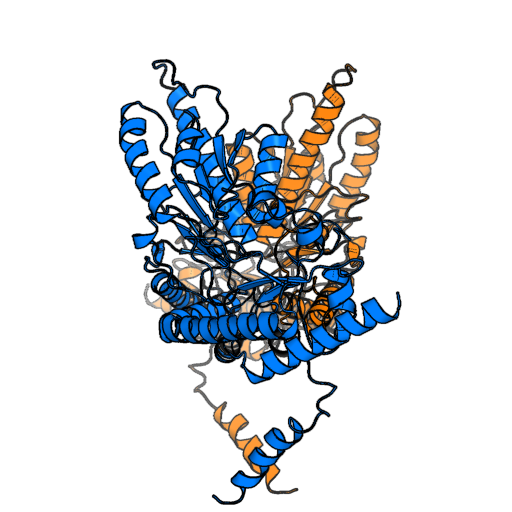HHHHHHHHHHH--S-TT--SHHHHHHHHHHHHHHHHHHHHHT--GGGEEEES-HHHHHHHHHHHHHHHHHHHHHHHHTTT-S--TTTTPPPEEEEETT--HHHHHHHHHHHHTTS-EEEEEPPPTTTSSPPHHHHHHT--TTEEEEE--SB-TTT-BBP-HHHHHHHHHHHHHHHHHTTPPPPEEEEE-TTTBTTB---HHHHT-SEEEEEGGGTT--S-EEEEETTBTTTB----SS-SS-TGGGTS-S---HHHHHHHHHHHHHHHHHHHHHHHHHHHHHHHHHHHHHHHHGGGEEETT--TT--B-TTEEEEEE-STT--HHHHHHH-SSEE-BSS-GGGGGGTTPPPHHHHHTT--HHHHHTEEEEE--TT--HHHHHHHHHHHHHHHHHHHH--/--GGGSHHHHTTTTT----GGG--EE-BTTT--PPPHHHHHHHHHHHHH--S-TT--SHHHHHHHHHHHHHHHHHHHHHT--GGGEEEES-HHHHHHHHHHHHHHHHHHHHHHHHTTT-S--TTTTPPPEEEEETT--HHHHHHHHHHHHTTS-EEEEEPPPTTTSS--HHHHHHT--TTEEEEE--SB-TTT-BBP-HHHHHHHHHHHHHHHHHTTPPPPEEEEE-TTTBTTB---HHHHT-SEEEEEGGGTT--S-EEEEETTBTTTB----SS-SS-TGGGTS-S---HHHHHHHHHHHHHHHHHHHHHHHHHHHHHHHHHHHHHHHHGGGEEETT--TT--B-TTEEEEEE-STT--HHHHHHH-SSEE-BSS-GGGGGGTTPPPHHHHHTT--HHHHHTEEEEE--TT--HHHHHHHHHHHHHHHHHHHH--

Organism: Bos indicus x Bos taurus (NCBI:txid30522)

Radius of gyration: 29.3 Å; Cα contacts (8 Å, |Δi|>4): 1863; chains: 2; bounding box: 92×73×88 Å

InterPro domains:
  IPR000192 Aminotransferase class V domain [PF00266] (25-421)
  IPR015421 Pyridoxal phosphate-dependent transferase, major domain [G3DSA:3.40.640.10] (82-287)
  IPR015422 Pyridoxal phosphate-dependent transferase, small domain [G3DSA:3.90.1150.10] (25-426)
  IPR015424 Pyridoxal phosphate-dependent transferase [SSF53383] (10-433)
  IPR016454 Cysteine desulfurase [PIRSF005572] (23-434)

Foldseek 3Di:
DPVVPPPVPVVVPVVPPPDPLQAADEFALLQFAAADPVLVVLLVVCVVQQVDFCVDDDRSNVVLVVLLQLLLCLLCLQAVHDSLQKFWFLFLLVQLLQVVVQQQVVLVVVQVVVVVVPDDDDPCVPHAAEEEEAQQDDCSNVVVQVVCVVVVRYHYHHAFAALQFLEGDLVSRVVPDDLRYAEYEYAQAHSAQQFGYPQLVNLVVLVVVQVVSVVVVGHRHFYEYEDAQVRQQARHYCVSNNHQKYKYGARSNNADSIIMMGGHPDPHDGTGDAPDADDCPSNRNYDDRDPSSRSSSSSVSSNCCSVCVVVFNVVLLVLQVLLVVLLCVLQPPQKDFLNDHPPTDGGSFKTKIFGDDPPLFQVQLVVLFNHYDFDQGNPVPVPPPQAFDSSSVSSVNDRRRRSNMTMTTDGSPDDNVSSVVRSVRSSVSVVVRVVVD/DPPVPPPVPVVVPVVDPPDPLQAADEFALLQFAAADPVLVVLLVVCVVQQVDFCVDDDRSNVVLVVLLQLLLCLLCLQAVHDSLQKFWFLFLLVQLLQVVVQQQVVLVVVQVVVVVVPDDDDPCVPHAAEEEEAQQDDCSNVVVQVVCVVVVRYHYHHAFAALQFLEGDLVSRVVPDDLRYAEYEYAQAHSAQQFGYPQLVNLVVLVVVQVVSVVVVGHRHFYEYEDAQVRQQARHYCVSNNHQKYKYGARSNNADSIIMMGGHPDPHDGTGDAPDADDCPSNRNYDDRDPSSRSSSSSVSSNCCSVCVVVFNVVLLVLQVLLVVLLCVLQPPQKDFLNDHPPTDGGSFKTKIFGDDDPLFQVQLVVLFNHYDFDQGNPVPVPPPQAFDSSSVSSVNDRRGRSNMTMTTDGSPDDNVSSVVRSVRSSVSVVVRVVVD

pLDDT: mean 91.47, std 16.4, range [21.61, 99.0]

Solvent-accessible surface area (backbone atoms only — not comparable to full-atom values): 43766 Å² total; per-residue (Å²): 132,74,74,77,60,60,66,68,53,53,64,67,51,69,75,48,79,65,60,83,84,73,52,72,45,81,22,36,31,73,75,33,27,58,54,40,69,70,22,52,49,41,21,54,50,26,47,72,57,20,43,36,48,53,75,40,85,52,68,35,7,43,44,18,39,50,41,46,52,51,16,38,43,25,44,14,57,40,30,58,56,53,42,82,22,53,40,77,39,70,17,44,31,55,31,44,42,40,53,55,53,17,51,51,50,49,53,50,56,59,48,58,58,52,64,71,59,76,60,77,87,54,97,48,67,91,54,55,42,23,37,38,38,45,66,64,52,55,46,30,53,47,43,42,50,51,48,32,38,76,68,68,62,28,44,72,46,68,43,67,35,34,56,69,39,55,30,56,52,52,68,60,55,60,69,65,60,52,75,42,27,40,36,39,44,47,52,38,26,37,78,61,36,15,36,45,37,57,50,40,60,37,30,53,52,45,54,58,47,29,58,55,29,48,74,70,72,34,61,58,59,45,35,34,28,44,31,36,64,36,43,57,40,45,94,50,40,48,72,70,34,53,46,44,30,38,28,34,32,22,26,45,43,25,16,36,59,29,22,27,31,41,32,45,51,51,87,78,70,38,87,77,50,50,85,51,37,35,43,55,35,72,85,48,46,43,37,41,79,76,43,43,30,54,40,30,10,34,13,44,24,26,42,50,32,60,74,39,30,70,59,39,21,53,51,16,30,52,42,40,52,49,41,53,50,52,46,38,68,74,51,43,88,35,47,42,60,74,34,72,29,71,93,44,53,54,46,35,26,46,46,18,32,20,51,66,61,87,84,34,33,18,64,59,37,54,70,51,31,77,30,54,40,64,42,52,52,67,56,78,48,74,78,57,72,85,60,49,48,65,51,44,46,52,29,58,44,52,65,77,49,31,33,13,24,34,29,40,15,49,44,85,80,60,47,64,68,56,40,53,54,39,53,52,31,48,52,50,17,50,49,53,55,59,63,76,95,131,73,74,78,61,59,68,69,53,54,64,67,50,68,75,46,83,64,59,84,82,73,52,73,44,82,23,36,32,73,77,34,28,57,53,39,68,68,21,53,49,42,21,53,47,25,49,72,58,20,42,37,49,52,76,40,85,50,69,34,7,43,45,17,38,52,41,47,51,52,15,38,43,24,44,15,58,40,31,58,58,52,41,84,23,54,41,77,38,70,18,43,32,53,30,43,42,41,53,54,53,20,51,53,49,47,52,51,56,57,49,58,59,52,65,74,57,75,59,78,87,53,97,48,67,92,58,54,43,24,35,38,36,45,66,65,53,56,47,30,53,46,44,43,49,51,47,32,38,75,68,69,62,27,45,72,45,68,42,66,34,36,55,67,38,54,30,57,51,53,68,61,54,59,69,65,60,52,75,41,28,41,37,39,45,48,52,38,26,37,78,62,36,15,35,45,36,57,51,40,59,38,31,52,51,46,54,57,48,30,58,55,29,48,74,71,70,34,61,57,58,44,37,34,28,44,31,36,64,35,43,57,39,47,94,50,40,48,72,70,33,52,48,42,31,38,28,36,30,20,28,43,42,25,15,36,61,32,20,26,30,40,31,46,51,51,85,77,70,38,86,76,51,49,86,50,38,36,43,55,34,70,84,49,46,43,37,42,77,74,44,42,30,52,41,29,10,34,14,45,23,25,42,49,32,61,73,39,29,70,59,39,21,53,51,16,31,52,42,39,53,50,42,54,51,51,46,39,69,73,51,43,87,35,48,39,60,76,35,71,30,72,94,43,53,52,47,36,28,47,45,17,32,20,50,66,62,87,84,34,33,17,64,58,37,54,71,53,33,77,30,52,40,65,41,54,51,69,58,76,49,74,80,57,71,86,60,50,47,65,52,44,46,52,28,57,43,51,66,77,52,32,34,12,24,33,29,39,16,49,45,86,80,60,48,66,68,55,41,54,52,39,52,52,31,49,52,52,16,49,49,51,56,59,63,76,95

Nearest PDB structures (foldseek):
  3a9y-assembly1_B  TM=9.953E-01  e=1.949E-73  Rattus norvegicus
  3a9y-assembly1_A  TM=9.961E-01  e=1.656E-72  Rattus norvegicus
  3a9z-assembly1_B  TM=9.933E-01  e=1.894E-71  Rattus norvegicus
  3a9x-assembly1_B  TM=9.952E-01  e=7.111E-70  Rattus norvegicus
  3a9x-assembly1_A  TM=9.891E-01  e=2.753E-66  Rattus norvegicus

Sequence (874 aa):
MEAAGARNRDARSRAEKSPPESRKVYMDYNATTPLEPEVIEAMTEAMREAWGNPSSSYPAGRKAKEIINTARENLAKMIGGQPQDVIFTSGGTESNNLVIQSVVKHFHKVHAANGDTGGHPNPVDGALPHIITCTVEHDSIRLPLEHLREERVAEVTFVPVSKVNGQVEAEDILAAVRPATCLVTIMLANNETGVIMPVPEISRRVRALNQQRVAGGLPGVLVHTDAAQALGKQRVDVRDLGVDFLTIVGHKFYGPRIGALYVRGLGEHTPLYPMLFGGGQERNFRPGTENTPMIAGLGKAAELVAENGEAYEAHMRGVRDYLEERLAAEFGERIHLNSQFPGAERLPNTCNFSIRGPQLQGRAVLAQCRTLLASVGAACHSDLGDRPSPVLLSCGVPVDVARNAIRLSVGRSSTRAEVDLVVQDLKQAVARLEGQAMEAAGARNRDARSRAEKSPPESRKVYMDYNATTPLEPEVIEAMTEAMREAWGNPSSSYPAGRKAKEIINTARENLAKMIGGQPQDVIFTSGGTESNNLVIQSVVKHFHKVHAANGDTGGHPNPVDGALPHIITCTVEHDSIRLPLEHLREERVAEVTFVPVSKVNGQVEAEDILAAVRPATCLVTIMLANNETGVIMPVPEISRRVRALNQQRVAGGLPGVLVHTDAAQALGKQRVDVRDLGVDFLTIVGHKFYGPRIGALYVRGLGEHTPLYPMLFGGGQERNFRPGTENTPMIAGLGKAAELVAENGEAYEAHMRGVRDYLEERLAAEFGERIHLNSQFPGAERLPNTCNFSIRGPQLQGRAVLAQCRTLLASVGAACHSDLGDRPSPVLLSCGVPVDVARNAIRLSVGRSSTRAEVDLVVQDLKQAVARLEGQA